Protein AF-0000000077160342 (afdb_homodimer)

Foldseek 3Di:
DDDDDDDDDDDDDDPDPPPPPPPPPPPPDQAFFPVCVVVVHDFNCSPDPPTPVCVVVVHHGHHPVRVVVVVVVVVVLVVVVVVVVVVVVVVVPPPPDDDPPDPDPDDDDDDDDDDDDDDPVPPPDDDPDDPPDDPPCPDDPDPDDPDDPPPPPDPPPPPPPPPPPPQCPLPPPPDPDDDPPFPPAFWQQFFPDLPPPPPCPVPDDPPFACWDDFPRDIDHSVRLVVLLVQCLSFQCVLPVLDGNPDDLVRLCSQPVLLSVLSSLLSLLPVPVDVPSNVSCQVRSVVCLVCVVVDSHGLSSNLNSLLSCLQQPGFADVVGDDCNLVSLVVNLCSLPLQPLLQLQVSQVNHPDGIDGTDLSSNLSSLASVLSSQLSSLVSCLLFLHQGDASCRSPVDPVRVVSSLVSYDLQSNLLSQLSNLLNVLLVVLVVLPLLDQDLVSLVVNVVSLVVSLVVLVVSVVSHPDLSSVLSSLLSNLLSLLLNLSDDPCCPPPLSLLVNLVSLLVNLVSLVVVCVNHPFSLSGTPSNLSSLLLSLLSLLLSLQADDDPSDDNVSSVVSNVSSLVSSVSNDSDCSDPSNVLSVLSVVLSVDQCAQADPVSHGHSRFLQNSSRSCRSSVRSVLSSCLVPNDDDPPPDPPDDDDPDDDDDPSPRCRDPVNSVVVCVVVVPDD/DDDDDDDDDDDDDPPDPPCPDDDPPPPPPQAAFPVCVVVVHDFNCSPDPPTPVCVVVVHHGHHPVRVVVVVVVVVVVVVCVVVVVVVVVVVVPPPPDDDDDDDDDDDPDPDDDDDDDDDDDPDPDDPPDDPPDDPPCPDDPDPDDPPDPPPDPDPDPPPPPPPPPPQCPLPPPPDPDDDPPFPPAWWQQFFPDLPDDPPCPVPDDPPFACWDDFPRDIDHSVRLVVLLVQCLSFQCVLPVLDGNRDDLVRLCSQPVLLSVLSSLLSLLPVPVDVPSNVSCQVRSVVCLVCVVVDSHGLSSNLNSLLSCLQQPGFADVVGDDCNLVSLVVNLCSLPLQPLLQLQVSQVNHPDGIDGTDLSSSLSSLASVLSSQLSSLVSCLLFLHQGDASCRSPVDPVRVVSSLVSYDLQSNLLSQLSRLLNVLLVVLVVLPLLDQDLVSLVVNVVSLVVSLVVLVVSVVSHPDLSSVLSSLLSNLLSLLLNLSDDPCCPPPLSLLVNLVSLLVNLVSLVVVCVVHPFSLSGTPSNLSSLLLSLLSLLLSLQADDDPSDDNVSSVVSNVSSLVSSVRNDSDCSDPSNVLSVLSVVLSPDQCAQADPVSHGHSRFLQNSSRSCRSSVSSVLSSCLVPNDDDPPPDPPDPDDDDDDDDPSPRCRDPVNSVVVCVVVVPDD

Organism: Emericella nidulans (strain FGSC A4 / ATCC 38163 / CBS 112.46 / NRRL 194 / M139) (NCBI:txid227321)

Radius of gyration: 38.71 Å; Cα contacts (8 Å, |Δi|>4): 1583; chains: 2; bounding box: 105×148×141 Å

InterPro domains:
  IPR001138 Zn(2)Cys(6) fungal-type DNA-binding domain [PF00172] (31-68)
  IPR001138 Zn(2)Cys(6) fungal-type DNA-binding domain [PS00463] (32-61)
  IPR001138 Zn(2)Cys(6) fungal-type DNA-binding domain [PS50048] (32-63)
  IPR001138 Zn(2)Cys(6) fungal-type DNA-binding domain [SM00066] (27-72)
  IPR001138 Zn(2)Cys(6) fungal-type DNA-binding domain [cd00067] (28-62)
  IPR036864 Zn(2)-C6 fungal-type DNA-binding domain superfamily [G3DSA:4.10.240.10] (28-95)
  IPR036864 Zn(2)-C6 fungal-type DNA-binding domain superfamily [SSF57701] (25-66)

Nearest PDB structures (foldseek):
  8qai-assembly2_B  TM=3.081E-01  e=7.710E-01  synthetic construct
  5q1e-assembly1_A  TM=3.014E-01  e=6.116E+00  Homo sapiens
  5q1e-assembly1_A  TM=2.965E-01  e=5.770E+00  Homo sapiens

Solvent-accessible surface area (backbone atoms only — not comparable to full-atom values): 78341 Å² total; per-residue (Å²): 131,81,87,88,72,94,73,85,79,88,79,82,84,77,80,78,80,77,78,76,71,76,76,76,74,74,75,74,76,78,57,45,20,41,59,30,55,76,63,71,42,92,44,51,31,69,82,40,87,53,14,69,58,29,57,72,69,71,43,85,50,45,42,54,68,55,50,50,50,45,41,50,46,49,45,47,47,46,42,49,52,42,42,56,46,37,58,60,45,40,74,62,31,66,72,60,78,73,79,80,70,85,78,73,80,75,75,86,76,82,77,84,84,84,88,90,84,81,82,80,74,76,80,80,76,82,84,73,74,80,80,68,71,76,74,63,78,72,77,69,49,62,56,80,79,79,77,78,77,75,73,74,71,70,86,74,71,77,75,72,71,75,81,74,63,84,85,51,73,84,49,76,74,75,63,84,69,74,77,74,72,67,73,68,61,39,90,87,22,46,48,79,64,82,54,82,60,76,71,67,52,82,82,53,59,88,82,58,53,67,62,51,72,55,91,88,47,72,43,49,26,66,56,49,53,50,32,51,49,48,26,60,71,60,42,34,82,82,44,70,85,56,65,79,69,59,48,70,58,56,36,36,71,56,22,58,57,33,37,50,41,50,48,48,58,27,25,68,75,34,78,92,51,62,64,55,26,73,68,41,36,67,58,48,52,52,39,58,52,44,42,74,75,43,70,44,11,57,51,46,48,48,52,24,47,51,47,45,67,37,50,64,67,66,51,55,92,90,50,63,84,55,62,55,32,48,38,26,31,45,55,28,51,46,46,58,55,20,42,60,31,60,85,61,23,61,76,48,47,94,55,89,59,79,79,77,48,72,69,35,42,25,54,42,21,40,49,39,45,53,50,50,39,50,39,39,49,48,23,37,74,68,27,39,83,48,80,50,68,61,67,71,32,40,28,56,58,40,48,49,46,37,60,69,38,29,55,67,64,58,48,50,38,36,49,26,51,47,52,42,50,52,46,43,48,50,49,35,46,68,40,58,83,73,62,46,80,79,48,42,58,56,51,50,53,53,49,50,54,50,46,50,58,44,59,60,46,58,82,70,41,84,44,71,65,34,45,48,44,36,39,41,31,43,36,36,52,55,56,50,45,36,68,32,79,80,62,42,72,46,88,56,37,60,36,54,48,50,51,38,27,49,49,39,40,50,51,50,53,54,46,46,73,72,39,96,49,48,53,61,54,44,52,66,53,49,48,41,25,47,48,25,27,40,52,34,50,41,55,69,61,37,76,91,60,91,72,49,61,60,70,58,41,52,52,48,31,53,48,23,48,53,55,40,57,53,40,55,84,49,82,68,27,69,67,46,51,51,48,51,42,52,56,52,46,70,73,42,91,59,54,50,37,46,96,87,61,46,73,40,62,48,54,82,44,64,81,24,54,62,29,18,58,47,55,33,50,47,48,50,42,40,63,72,74,43,82,70,74,82,70,79,73,70,82,71,84,71,88,82,72,78,87,88,74,79,77,77,50,79,82,33,74,64,40,54,53,50,49,35,56,69,62,66,54,81,132,135,81,84,92,76,95,79,82,81,85,88,74,85,73,77,80,81,76,80,76,72,78,73,77,70,75,74,74,78,77,57,45,20,42,59,31,54,75,64,72,44,91,46,49,32,66,82,40,86,53,14,68,56,28,58,72,69,71,44,83,50,46,42,56,67,55,52,50,51,45,42,49,46,50,46,47,47,45,42,48,51,40,42,55,46,37,58,60,40,40,76,64,24,63,73,65,82,75,84,80,76,86,84,77,78,79,81,82,76,82,70,82,89,77,86,83,87,83,92,82,83,78,80,82,76,80,87,73,76,80,80,68,74,75,73,62,77,72,78,68,55,64,58,77,76,79,75,78,74,77,72,73,69,71,85,72,75,76,77,73,73,74,81,75,64,84,86,53,72,83,51,75,74,77,61,84,69,71,77,73,70,66,73,69,62,40,88,87,23,46,49,80,64,78,58,82,64,74,71,68,55,80,82,51,62,87,83,59,51,68,61,53,71,55,92,87,48,72,42,49,26,67,56,50,52,51,36,50,49,48,27,60,72,58,43,34,82,83,46,69,85,55,64,78,69,58,47,72,58,56,36,37,70,55,21,56,58,33,37,49,41,50,46,48,57,28,25,66,75,33,77,90,51,61,64,54,28,75,68,41,37,65,56,47,53,53,40,58,52,45,43,75,76,44,68,46,11,57,50,46,49,51,52,26,48,51,47,45,66,36,50,64,67,66,53,56,93,89,50,62,85,56,62,56,32,49,38,27,31,47,55,30,52,46,47,59,57,20,43,60,31,62,88,61,23,59,77,48,46,94,55,90,60,78,80,78,48,71,69,33,43,27,53,39,20,41,50,39,44,54,48,50,41,52,38,39,48,50,23,36,75,68,26,40,83,48,80,49,69,60,66,71,32,40,28,57,63,40,47,49,46,37,60,70,38,30,56,68,65,58,48,50,36,36,49,28,50,46,51,44,49,51,46,42,47,50,49,34,45,70,40,58,84,73,62,47,80,79,48,41,59,58,52,51,54,53,49,50,54,52,46,50,57,44,59,60,46,59,80,67,42,84,45,70,66,33,43,48,44,36,40,41,32,43,37,37,53,55,57,49,46,35,68,32,80,81,61,43,74,45,87,57,36,61,37,52,49,49,50,39,28,48,49,41,41,50,52,52,54,53,46,46,74,72,39,98,50,50,53,60,54,44,53,65,54,49,49,42,25,46,48,26,28,38,51,34,50,39,56,69,62,36,74,90,60,88,73,49,60,60,69,58,40,53,52,48,31,53,49,22,47,54,54,39,57,53,40,57,83,51,82,68,28,68,65,47,52,51,47,52,44,51,56,53,47,71,72,41,90,59,55,49,36,45,96,87,63,46,74,39,62,47,53,83,44,62,82,24,54,65,29,19,58,46,56,32,51,50,48,51,43,42,58,72,75,42,81,70,73,79,71,80,75,69,81,73,77,77,83,88,69,77,86,84,74,76,77,74,50,80,83,36,73,66,41,54,52,51,49,35,55,67,57,65,52,81,133

pLDDT: mean 72.56, std 28.6, range [15.61, 98.81]

Sequence (1334 aa):
MLSLYEMLDSGGGIPDADDSRPTSVSKRSKKACTQCRQQKARCDAYQKQPCSRCEKLGIECVKYERLEKETDELRKQLNAHTASLHQIRESATTMMPRPNPADNVKRNKATGVCIDANDAEISCSNGAESLQLLFQDIASDGLPHLTAATSESPSSNGSKLPEMVPGSIYKNTASGQTRLQPLQPPVGMGPVVSKKKNLAMAGVDPDRTLPRTLGGVTLSGDEIDEIFNIFYRQYVVFMPCLDTESSPNLTYEQSDFLFWTIIGTASRTCAKNPTIFPALAKHIISMAFLSPLSESGAWNIVQGLLLVLNWPFPKADGGVDIIFPLTGLLLHVAMMYGMHNPVSSHEFFKTKQPMPQVADISRRSELWAYTVITYQRACLMKGQPPRTLPDMAHDVNQRKTLYQNMSPHVRTRMKAQEIVTQCGAAVNEYGVLTLSAADEGGLDLLLKAYEQRVNDLHIDATTWMARFDILVACLSIQGMHFLKNHTLYADNRLRKLEAAACAVIDAVADMARELQSLAVCPSQGWFGLLLAGSILLRIIKGHDTDIVDFAKARNYFMKSLNLAKLMIVDNADMPTKVVTVLSHLYNSTKAFRKADGSVMINLRIRSRLALCPIIDAMWWFKDEFEPPLPTTEENTEKPPTGPEGSANHLYDDGFWTDLEWALNIPEMLSLYEMLDSGGGIPDADDSRPTSVSKRSKKACTQCRQQKARCDAYQKQPCSRCEKLGIECVKYERLEKETDELRKQLNAHTASLHQIRESATTMMPRPNPADNVKRNKATGVCIDANDAEISCSNGAESLQLLFQDIASDGLPHLTAATSESPSSNGSKLPEMVPGSIYKNTASGQTRLQPLQPPVGMGPVVSKKKNLAMAGVDPDRTLPRTLGGVTLSGDEIDEIFNIFYRQYVVFMPCLDTESSPNLTYEQSDFLFWTIIGTASRTCAKNPTIFPALAKHIISMAFLSPLSESGAWNIVQGLLLVLNWPFPKADGGVDIIFPLTGLLLHVAMMYGMHNPVSSHEFFKTKQPMPQVADISRRSELWAYTVITYQRACLMKGQPPRTLPDMAHDVNQRKTLYQNMSPHVRTRMKAQEIVTQCGAAVNEYGVLTLSAADEGGLDLLLKAYEQRVNDLHIDATTWMARFDILVACLSIQGMHFLKNHTLYADNRLRKLEAAACAVIDAVADMARELQSLAVCPSQGWFGLLLAGSILLRIIKGHDTDIVDFAKARNYFMKSLNLAKLMIVDNADMPTKVVTVLSHLYNSTKAFRKADGSVMINLRIRSRLALCPIIDAMWWFKDEFEPPLPTTEENTEKPPTGPEGSANHLYDDGFWTDLEWALNIPE

Secondary structure (DSSP, 8-state):
------------------------------PPPHHHHHTT----TTTSSS-HHHHHHT-----HHHHHHHHHHHHHHHHHHHHHHHHHHHHHHTTS--------------------------------TTGGGG-------------------------------GGGTT-----S-------PPPTT-S-S---S-----SSS-TTSPPPEEETTEEE-HHHHHHHHHHIIIIIGGG-TTS-SS--HHHHHHH-HHHHHHHHHHHGGG-TT-TTHHHHHHHHHHHHHHHGGGSSS-HHHHHHHHHHHHHSPPPPPTTPPP-HHHHHHHHHHHHHHTTTT-STTGGGG-SS--PPPPHHHHHHHHHHHHHHHHHHHHHHHHTT-PPPPHHHH---HHHHHHHHHTS-HHHHHHHHHHHHHHHHHHHHHHH-GGG--HHHHHHHHHHHHHHHHHHHGGGGG--SHHHHHHHHHHHHHHHHGGGG-SSSTTGGGHHHHHHHHHHHHHHHHHHHHHHSS-GGGS-HHHHHHHHHHHHHHHHHHTS---SSS-HHHHHHHHHHHHHHHHHH---TTSHHHHHHHHHHHHHH-SSTTB-TTS-B--S-S--SSGGGHHHHHHHHHHHHHHSPPP--------------------TTSHHHHHHHHHHTT---/------------------------------PPPHHHHHTT----TTTSSSPHHHHHHT-----HHHHHHHHHHHHHHHHHHHHHHHHHHHHHHTT-------------------------------------TT-------------------------------GGGTT-----S-------PPPTT-S-SS--------SSS-TTSPPPEEETTEEE-HHHHHHHHHHIIIIIGGG-TTS-SS--HHHHHHH-HHHHHHHHHHHGGG-TT-TTHHHHHHHHHHHHHHHGGGSSS-HHHHHHHHHHHHHSPPPPPTTPPP-HHHHHHHHHHHHHHTTTT-STTGGGG-SS--PPPPHHHHHHHHHHHHHHHHHHHHHHHHTT-PPPPHHHH---HHHHHHHHHTS-HHHHHHHHHHHHHHHHHHHHHHH-GGG--HHHHHHHHHHHHHHHHHHHGGGGG--SHHHHHHHHHHHHHHHHGGGG-SSSTTGGGHHHHHHHHHHHHHHHHHHHHHHSS-GGGS-HHHHHHHHHHHHHHHHHHTS---SSS-HHHHHHHHHHHHHHHHHH---TTSHHHHHHHHHHHHHH-SSTTB-TTS-B--S-S--SSGGGHHHHHHHHHHHHHHSPPP----------S-S-S-----TTSHHHHHHHHHHTT---

Structure (mmCIF, N/CA/C/O backbone):
data_AF-0000000077160342-model_v1
#
loop_
_entity.id
_entity.type
_entity.pdbx_description
1 polymer 'Zn(II)2Cys6 transcription factor (Eurofung)'
#
loop_
_atom_site.group_PDB
_atom_site.id
_atom_site.type_symbol
_atom_site.label_atom_id
_atom_site.label_alt_id
_atom_site.label_comp_id
_atom_site.label_asym_id
_atom_site.label_entity_id
_atom_site.label_seq_id
_atom_site.pdbx_PDB_ins_code
_atom_site.Cartn_x
_atom_site.Cartn_y
_atom_site.Cartn_z
_atom_site.occupancy
_atom_site.B_iso_or_equiv
_atom_site.auth_seq_id
_atom_site.auth_comp_id
_atom_site.auth_asym_id
_atom_site.auth_atom_id
_atom_site.pdbx_PDB_model_num
ATOM 1 N N . MET A 1 1 ? 30.016 -99.375 36.844 1 18.42 1 MET A N 1
ATOM 2 C CA . MET A 1 1 ? 30.047 -99.812 38.25 1 18.42 1 MET A CA 1
ATOM 3 C C . MET A 1 1 ? 31 -98.938 39.062 1 18.42 1 MET A C 1
ATOM 5 O O . MET A 1 1 ? 30.812 -98.75 40.25 1 18.42 1 MET A O 1
ATOM 9 N N . LEU A 1 2 ? 32.25 -98.938 38.5 1 15.61 2 LEU A N 1
ATOM 10 C CA . LEU A 1 2 ? 33.281 -99 39.531 1 15.61 2 LEU A CA 1
ATOM 11 C C . LEU A 1 2 ? 33.188 -97.75 40.438 1 15.61 2 LEU A C 1
ATOM 13 O O . LEU A 1 2 ? 32.562 -96.75 40.062 1 15.61 2 LEU A O 1
ATOM 17 N N . SER A 1 3 ? 34.281 -97.375 40.969 1 16.17 3 SER A N 1
ATOM 18 C CA . SER A 1 3 ? 34.875 -97.375 42.281 1 16.17 3 SER A CA 1
ATOM 19 C C . SER A 1 3 ? 34.719 -96 42.938 1 16.17 3 SER A C 1
ATOM 21 O O . SER A 1 3 ? 34.438 -95 42.281 1 16.17 3 SER A O 1
ATOM 23 N N . LEU A 1 4 ? 35.656 -95.688 43.844 1 16.45 4 LEU A N 1
ATOM 24 C CA . LEU A 1 4 ? 35.969 -95.438 45.25 1 16.45 4 LEU A CA 1
ATOM 25 C C . LEU A 1 4 ? 35.906 -94 45.625 1 16.45 4 LEU A C 1
ATOM 27 O O . LEU A 1 4 ? 35.938 -93.125 44.75 1 16.45 4 LEU A O 1
ATOM 31 N N . TYR A 1 5 ? 36.719 -93.5 46.656 1 16.36 5 TYR A N 1
ATOM 32 C CA . TYR A 1 5 ? 36.812 -93.125 48.031 1 16.36 5 TYR A CA 1
ATOM 33 C C . TYR A 1 5 ? 37.219 -91.625 48.156 1 16.36 5 TYR A C 1
ATOM 35 O O . TYR A 1 5 ? 36.906 -91 49.156 1 16.36 5 TYR A O 1
ATOM 43 N N . GLU A 1 6 ? 38.188 -91.125 47.281 1 17.3 6 GLU A N 1
ATOM 44 C CA . GLU A 1 6 ? 39.281 -90.5 48.031 1 17.3 6 GLU A CA 1
ATOM 45 C C . GLU A 1 6 ? 38.781 -89.25 48.719 1 17.3 6 GLU A C 1
ATOM 47 O O . GLU A 1 6 ? 38.219 -88.375 48.062 1 17.3 6 GLU A O 1
ATOM 52 N N . MET A 1 7 ? 38.719 -89.125 50.062 1 17.88 7 MET A N 1
ATOM 53 C CA . MET A 1 7 ? 38.219 -88.5 51.281 1 17.88 7 MET A CA 1
ATOM 54 C C . MET A 1 7 ? 38.656 -87.062 51.406 1 17.88 7 MET A C 1
ATOM 56 O O . MET A 1 7 ? 37.906 -86.188 51.844 1 17.88 7 MET A O 1
ATOM 60 N N . LEU A 1 8 ? 40 -86.875 51.531 1 17.09 8 LEU A N 1
ATOM 61 C CA . LEU A 1 8 ? 40.594 -86.375 52.75 1 17.09 8 LEU A CA 1
ATOM 62 C C . LEU A 1 8 ? 40.312 -84.875 52.906 1 17.09 8 LEU A C 1
ATOM 64 O O . LEU A 1 8 ? 39.906 -84.188 51.969 1 17.09 8 LEU A O 1
ATOM 68 N N . ASP A 1 9 ? 41.312 -84.062 53.469 1 17.12 9 ASP A N 1
ATOM 69 C CA . ASP A 1 9 ? 41.594 -83.375 54.75 1 17.12 9 ASP A CA 1
ATOM 70 C C . ASP A 1 9 ? 41.406 -81.875 54.594 1 17.12 9 ASP A C 1
ATOM 72 O O . ASP A 1 9 ? 41 -81.188 55.531 1 17.12 9 ASP A O 1
ATOM 76 N N . SER A 1 10 ? 41.969 -81.25 53.5 1 17.83 10 SER A N 1
ATOM 77 C CA . SER A 1 10 ? 42.906 -80.188 53.875 1 17.83 10 SER A CA 1
ATOM 78 C C . SER A 1 10 ? 42.188 -79 54.5 1 17.83 10 SER A C 1
ATOM 80 O O . SER A 1 10 ? 41.031 -78.75 54.125 1 17.83 10 SER A O 1
ATOM 82 N N . GLY A 1 11 ? 42.781 -78.25 55.406 1 18.2 11 GLY A N 1
ATOM 83 C CA . GLY A 1 11 ? 42.75 -77.438 56.594 1 18.2 11 GLY A CA 1
ATOM 84 C C . GLY A 1 11 ? 42.031 -76.062 56.406 1 18.2 11 GLY A C 1
ATOM 85 O O . GLY A 1 11 ? 41.125 -75.75 57.188 1 18.2 11 GLY A O 1
ATOM 86 N N . GLY A 1 12 ? 42.688 -75.062 55.75 1 19.31 12 GLY A N 1
ATOM 87 C CA . GLY A 1 12 ? 43.188 -73.938 56.438 1 19.31 12 GLY A CA 1
ATOM 88 C C . GLY A 1 12 ? 42.125 -72.875 56.719 1 19.31 12 GLY A C 1
ATOM 89 O O . GLY A 1 12 ? 41 -73 56.188 1 19.31 12 GLY A O 1
ATOM 90 N N . GLY A 1 13 ? 42.562 -71.562 56.812 1 20.42 13 GLY A N 1
ATOM 91 C CA . GLY A 1 13 ? 42.375 -70.438 57.75 1 20.42 13 GLY A CA 1
ATOM 92 C C . GLY A 1 13 ? 41.094 -69.688 57.531 1 20.42 13 GLY A C 1
ATOM 93 O O . GLY A 1 13 ? 40.469 -69.75 56.469 1 20.42 13 GLY A O 1
ATOM 94 N N . ILE A 1 14 ? 40.531 -69.062 58.625 1 23.02 14 ILE A N 1
ATOM 95 C CA . ILE A 1 14 ? 39.344 -68.5 59.219 1 23.02 14 ILE A CA 1
ATOM 96 C C . ILE A 1 14 ? 38.969 -67.188 58.562 1 23.02 14 ILE A C 1
ATOM 98 O O . ILE A 1 14 ? 37.906 -66.625 58.875 1 23.02 14 ILE A O 1
ATOM 102 N N . PRO A 1 15 ? 39.375 -66.812 57.281 1 23.7 15 PRO A N 1
ATOM 103 C CA . PRO A 1 15 ? 39.5 -65.312 57.344 1 23.7 15 PRO A CA 1
ATOM 104 C C . PRO A 1 15 ? 38.25 -64.625 57.812 1 23.7 15 PRO A C 1
ATOM 106 O O . PRO A 1 15 ? 37.125 -65.188 57.656 1 23.7 15 PRO A O 1
ATOM 109 N N . ASP A 1 16 ? 38.344 -63.562 58.625 1 23.16 16 ASP A N 1
ATOM 110 C CA . ASP A 1 16 ? 37.531 -62.688 59.469 1 23.16 16 ASP A CA 1
ATOM 111 C C . ASP A 1 16 ? 36.406 -62.062 58.688 1 23.16 16 ASP A C 1
ATOM 113 O O . ASP A 1 16 ? 36.531 -61.812 57.5 1 23.16 16 ASP A O 1
ATOM 117 N N . ALA A 1 17 ? 35.156 -62.125 59.25 1 23.88 17 ALA A N 1
ATOM 118 C CA . ALA A 1 17 ? 33.812 -61.719 58.875 1 23.88 17 ALA A CA 1
ATOM 119 C C . ALA A 1 17 ? 33.719 -60.219 58.625 1 23.88 17 ALA A C 1
ATOM 121 O O . ALA A 1 17 ? 33.875 -59.406 59.562 1 23.88 17 ALA A O 1
ATOM 122 N N . ASP A 1 18 ? 34.469 -59.719 57.594 1 24.53 18 ASP A N 1
ATOM 123 C CA . ASP A 1 18 ? 34.438 -58.281 57.438 1 24.53 18 ASP A CA 1
ATOM 124 C C . ASP A 1 18 ? 33.031 -57.719 57.656 1 24.53 18 ASP A C 1
ATOM 126 O O . ASP A 1 18 ? 32.062 -58.281 57.125 1 24.53 18 ASP A O 1
ATOM 130 N N . ASP A 1 19 ? 32.812 -56.938 58.781 1 25.64 19 ASP A N 1
ATOM 131 C CA . ASP A 1 19 ? 31.703 -56.219 59.406 1 25.64 19 ASP A CA 1
ATOM 132 C C . ASP A 1 19 ? 31.031 -55.281 58.375 1 25.64 19 ASP A C 1
ATOM 134 O O . ASP A 1 19 ? 31.641 -54.344 57.906 1 25.64 19 ASP A O 1
ATOM 138 N N . SER A 1 20 ? 30.297 -55.719 57.406 1 25.3 20 SER A N 1
ATOM 139 C CA . SER A 1 20 ? 29.531 -54.906 56.469 1 25.3 20 SER A CA 1
ATOM 140 C C . SER A 1 20 ? 28.562 -54 57.188 1 25.3 20 SER A C 1
ATOM 142 O O . SER A 1 20 ? 27.531 -54.438 57.688 1 25.3 20 SER A O 1
ATOM 144 N N . ARG A 1 21 ? 29.125 -52.969 58 1 31.7 21 ARG A N 1
ATOM 145 C CA . ARG A 1 21 ? 28.25 -51.969 58.656 1 31.7 21 ARG A CA 1
ATOM 146 C C . ARG A 1 21 ? 27.203 -51.438 57.656 1 31.7 21 ARG A C 1
ATOM 148 O O . ARG A 1 21 ? 27.531 -51.156 56.5 1 31.7 21 ARG A O 1
ATOM 155 N N . PRO A 1 22 ? 25.906 -51.781 58 1 29.31 22 PRO A N 1
ATOM 156 C CA . PRO A 1 22 ? 24.766 -51.375 57.156 1 29.31 22 PRO A CA 1
ATOM 157 C C . PRO A 1 22 ? 24.781 -49.906 56.812 1 29.31 22 PRO A C 1
ATOM 159 O O . PRO A 1 22 ? 25.234 -49.062 57.625 1 29.31 22 PRO A O 1
ATOM 162 N N . THR A 1 23 ? 25.234 -49.594 55.562 1 30.31 23 THR A N 1
ATOM 163 C CA . THR A 1 23 ? 25.188 -48.219 55.062 1 30.31 23 THR A CA 1
ATOM 164 C C . THR A 1 23 ? 23.891 -47.531 55.469 1 30.31 23 THR A C 1
ATOM 166 O O . THR A 1 23 ? 22.812 -48.094 55.312 1 30.31 23 THR A O 1
ATOM 169 N N . SER A 1 24 ? 24.031 -46.688 56.625 1 31.67 24 SER A N 1
ATOM 170 C CA . SER A 1 24 ? 22.984 -45.812 57.156 1 31.67 24 SER A CA 1
ATOM 171 C C . SER A 1 24 ? 22.172 -45.156 56.031 1 31.67 24 SER A C 1
ATOM 173 O O . SER A 1 24 ? 22.75 -44.562 55.125 1 31.67 24 SER A O 1
ATOM 175 N N . VAL A 1 25 ? 21.078 -45.875 55.656 1 34.12 25 VAL A N 1
ATOM 176 C CA . VAL A 1 25 ? 20.047 -45.281 54.781 1 34.12 25 VAL A CA 1
ATOM 177 C C . VAL A 1 25 ? 19.812 -43.844 55.156 1 34.12 25 VAL A C 1
ATOM 179 O O . VAL A 1 25 ? 19.609 -43.5 56.312 1 34.12 25 VAL A O 1
ATOM 182 N N . SER A 1 26 ? 20.484 -42.938 54.469 1 33.47 26 SER A N 1
ATOM 183 C CA . SER A 1 26 ? 20.266 -41.5 54.562 1 33.47 26 SER A CA 1
ATOM 184 C C . SER A 1 26 ? 18.812 -41.156 54.812 1 33.47 26 SER A C 1
ATOM 186 O O . SER A 1 26 ? 17.938 -41.562 54.062 1 33.47 26 SER A O 1
ATOM 188 N N . LYS A 1 27 ? 18.438 -41.031 56.062 1 36.5 27 LYS A N 1
ATOM 189 C CA . LYS A 1 27 ? 17.156 -40.469 56.5 1 36.5 27 LYS A CA 1
ATOM 190 C C . LYS A 1 27 ? 16.734 -39.312 55.625 1 36.5 27 LYS A C 1
ATOM 192 O O . LYS A 1 27 ? 17.266 -38.219 55.75 1 36.5 27 LYS A O 1
ATOM 197 N N . ARG A 1 28 ? 16.344 -39.562 54.375 1 38.97 28 ARG A N 1
ATOM 198 C CA . ARG A 1 28 ? 15.664 -38.562 53.594 1 38.97 28 ARG A CA 1
ATOM 199 C C . ARG A 1 28 ? 14.602 -37.844 54.438 1 38.97 28 ARG A C 1
ATOM 201 O O . ARG A 1 28 ? 13.703 -38.469 54.969 1 38.97 28 ARG A O 1
ATOM 208 N N . SER A 1 29 ? 14.922 -36.719 55.062 1 45.44 29 SER A N 1
ATOM 209 C CA . SER A 1 29 ? 14.133 -35.844 55.938 1 45.44 29 SER A CA 1
ATOM 210 C C . SER A 1 29 ? 12.719 -35.656 55.406 1 45.44 29 SER A C 1
ATOM 212 O O . SER A 1 29 ? 12.523 -35.406 54.219 1 45.44 29 SER A O 1
ATOM 214 N N . LYS A 1 30 ? 11.633 -36.281 55.906 1 55.72 30 LYS A N 1
ATOM 215 C CA . LYS A 1 30 ? 10.195 -36.125 55.75 1 55.72 30 LYS A CA 1
ATOM 216 C C . LYS A 1 30 ? 9.781 -34.656 55.781 1 55.72 30 LYS A C 1
ATOM 218 O O . LYS A 1 30 ? 9.781 -34.031 56.844 1 55.72 30 LYS A O 1
ATOM 223 N N . LYS A 1 31 ? 9.82 -33.938 54.719 1 61.44 31 LYS A N 1
ATOM 224 C CA . LYS A 1 31 ? 9.555 -32.5 54.625 1 61.44 31 LYS A CA 1
ATOM 225 C C . LYS A 1 31 ? 8.062 -32.219 54.75 1 61.44 31 LYS A C 1
ATOM 227 O O . LYS A 1 31 ? 7.238 -32.844 54.094 1 61.44 31 LYS A O 1
ATOM 232 N N . ALA A 1 32 ? 7.609 -31.484 55.625 1 69.94 32 ALA A N 1
ATOM 233 C CA . ALA A 1 32 ? 6.25 -31.078 55.969 1 69.94 32 ALA A CA 1
ATOM 234 C C . ALA A 1 32 ? 5.73 -30 55.031 1 69.94 32 ALA A C 1
ATOM 236 O O . ALA A 1 32 ? 6.516 -29.281 54.406 1 69.94 32 ALA A O 1
ATOM 237 N N . CYS A 1 33 ? 4.414 -29.844 54.844 1 72.56 33 CYS A N 1
ATOM 238 C CA . CYS A 1 33 ? 3.785 -28.797 54.062 1 72.56 33 CYS A CA 1
ATOM 239 C C . CYS A 1 33 ? 3.953 -27.422 54.719 1 72.56 33 CYS A C 1
ATOM 241 O O . CYS A 1 33 ? 4.238 -27.344 55.906 1 72.56 33 CYS A O 1
ATOM 243 N N . THR A 1 34 ? 3.934 -26.422 54 1 73.19 34 THR A N 1
ATOM 244 C CA . THR A 1 34 ? 4.215 -25.062 54.469 1 73.19 34 THR A CA 1
ATOM 245 C C . THR A 1 34 ? 3.285 -24.672 55.594 1 73.19 34 THR A C 1
ATOM 247 O O . THR A 1 34 ? 3.711 -24.031 56.562 1 73.19 34 THR A O 1
ATOM 250 N N . GLN A 1 35 ? 2.055 -25.094 55.5 1 72.75 35 GLN A N 1
ATOM 251 C CA . GLN A 1 35 ? 1.084 -24.703 56.5 1 72.75 35 GLN A CA 1
ATOM 252 C C . GLN A 1 35 ? 1.336 -25.453 57.812 1 72.75 35 GLN A C 1
ATOM 254 O O . GLN A 1 35 ? 1.265 -24.875 58.906 1 72.75 35 GLN A O 1
ATOM 259 N N . CYS A 1 36 ? 1.602 -26.625 57.656 1 74.38 36 CYS A N 1
ATOM 260 C CA . CYS A 1 36 ? 1.869 -27.438 58.844 1 74.38 36 CYS A CA 1
ATOM 261 C C . CYS A 1 36 ? 3.203 -27.047 59.469 1 74.38 36 CYS A C 1
ATOM 263 O O . CYS A 1 36 ? 3.342 -27.078 60.688 1 74.38 36 CYS A O 1
ATOM 265 N N . ARG A 1 37 ? 4.105 -26.688 58.688 1 73.31 37 ARG A N 1
ATOM 266 C CA . ARG A 1 37 ? 5.406 -26.234 59.156 1 73.31 37 ARG A CA 1
ATOM 267 C C . ARG A 1 37 ? 5.277 -24.922 59.938 1 73.31 37 ARG A C 1
ATOM 269 O O . ARG A 1 37 ? 5.887 -24.75 61 1 73.31 37 ARG A O 1
ATOM 276 N N . GLN A 1 38 ? 4.387 -24.016 59.469 1 67.56 38 GLN A N 1
ATOM 277 C CA . GLN A 1 38 ? 4.195 -22.719 60.094 1 67.56 38 GLN A CA 1
ATOM 278 C C . GLN A 1 38 ? 3.51 -22.875 61.469 1 67.56 38 GLN A C 1
ATOM 280 O O . GLN A 1 38 ? 3.797 -22.125 62.406 1 67.56 38 GLN A O 1
ATOM 285 N N . GLN A 1 39 ? 2.717 -23.875 61.5 1 68.62 39 GLN A N 1
ATOM 286 C CA . GLN A 1 39 ? 1.97 -24.078 62.75 1 68.62 39 GLN A CA 1
ATOM 287 C C . GLN A 1 39 ? 2.621 -25.141 63.625 1 68.62 39 GLN A C 1
ATOM 289 O O . GLN A 1 39 ? 2.064 -25.547 64.625 1 68.62 39 GLN A O 1
ATOM 294 N N . LYS A 1 40 ? 3.793 -25.594 63.312 1 64.06 40 LYS A N 1
ATOM 295 C CA . LYS A 1 40 ? 4.574 -26.609 64 1 64.06 40 LYS A CA 1
ATOM 296 C C . LYS A 1 40 ? 3.736 -27.844 64.312 1 64.06 40 LYS A C 1
ATOM 298 O O . LYS A 1 40 ? 3.824 -28.406 65.375 1 64.06 40 LYS A O 1
ATOM 303 N N . ALA A 1 41 ? 2.857 -28.109 63.406 1 73.56 41 ALA A N 1
ATOM 304 C CA . ALA A 1 41 ? 2.008 -29.281 63.594 1 73.56 41 ALA A CA 1
ATOM 305 C C . ALA A 1 41 ? 2.584 -30.5 62.875 1 73.56 41 ALA A C 1
ATOM 307 O O . ALA A 1 41 ? 3.387 -30.344 61.938 1 73.56 41 ALA A O 1
ATOM 308 N N . ARG A 1 42 ? 2.291 -31.594 63.344 1 74.94 42 ARG A N 1
ATOM 309 C CA . ARG A 1 42 ? 2.678 -32.844 62.688 1 74.94 42 ARG A CA 1
ATOM 310 C C . ARG A 1 42 ? 2.094 -32.938 61.281 1 74.94 42 ARG A C 1
ATOM 312 O O . ARG A 1 42 ? 0.911 -32.656 61.062 1 74.94 42 ARG A O 1
ATOM 319 N N . CYS A 1 43 ? 2.898 -32.875 60.125 1 70.44 43 CYS A N 1
ATOM 320 C CA . CYS A 1 43 ? 2.512 -32.875 58.719 1 70.44 43 CYS A CA 1
ATOM 321 C C . CYS A 1 43 ? 2.883 -34.188 58.031 1 70.44 43 CYS A C 1
ATOM 323 O O . CYS A 1 43 ? 3.98 -34.719 58.25 1 70.44 43 CYS A O 1
ATOM 325 N N . ASP A 1 44 ? 1.949 -34.844 57.562 1 76 44 ASP A N 1
ATOM 326 C CA . ASP A 1 44 ? 2.215 -36.062 56.812 1 76 44 ASP A CA 1
ATOM 327 C C . ASP A 1 44 ? 2.277 -35.781 55.312 1 76 44 ASP A C 1
ATOM 329 O O . ASP A 1 44 ? 2.004 -36.656 54.5 1 76 44 ASP A O 1
ATOM 333 N N . ALA A 1 45 ? 2.602 -34.531 54.875 1 71.56 45 ALA A N 1
ATOM 334 C CA . ALA A 1 45 ? 2.648 -34.094 53.469 1 71.56 45 ALA A CA 1
ATOM 335 C C . ALA A 1 45 ? 3.635 -34.938 52.656 1 71.56 45 ALA A C 1
ATOM 337 O O . ALA A 1 45 ? 3.527 -35 51.438 1 71.56 45 ALA A O 1
ATOM 338 N N . TYR A 1 46 ? 4.609 -35.656 53.25 1 72.12 46 TYR A N 1
ATOM 339 C CA . TYR A 1 46 ? 5.582 -36.5 52.562 1 72.12 46 TYR A CA 1
ATOM 340 C C . TYR A 1 46 ? 4.934 -37.781 52.062 1 72.12 46 TYR A C 1
ATOM 342 O O . TYR A 1 46 ? 5.438 -38.406 51.125 1 72.12 46 TYR A O 1
ATOM 350 N N . GLN A 1 47 ? 3.789 -38.219 52.594 1 73.19 47 GLN A N 1
ATOM 351 C CA . GLN A 1 47 ? 3.115 -39.469 52.219 1 73.19 47 GLN A CA 1
ATOM 352 C C . GLN A 1 47 ? 1.89 -39.156 51.344 1 73.19 47 GLN A C 1
ATOM 354 O O . GLN A 1 47 ? 1.582 -39.906 50.406 1 73.19 47 GLN A O 1
ATOM 359 N N . LYS A 1 48 ? 1.051 -38.062 51.656 1 72.19 48 LYS A N 1
ATOM 360 C CA . LYS A 1 48 ? -0.209 -37.719 51 1 72.19 48 LYS A CA 1
ATOM 361 C C . LYS A 1 48 ? -0.348 -36.219 50.875 1 72.19 48 LYS A C 1
ATOM 363 O O . LYS A 1 48 ? -0.127 -35.469 51.844 1 72.19 48 LYS A O 1
ATOM 368 N N . GLN A 1 49 ? -0.407 -35.719 49.594 1 70.88 49 GLN A N 1
ATOM 369 C CA . GLN A 1 49 ? -0.772 -34.312 49.312 1 70.88 49 GLN A CA 1
ATOM 370 C C . GLN A 1 49 ? -2.199 -34.219 48.781 1 70.88 49 GLN A C 1
ATOM 372 O O . GLN A 1 49 ? -2.537 -34.875 47.781 1 70.88 49 GLN A O 1
ATOM 377 N N . PRO A 1 50 ? -2.988 -33.344 49.688 1 75.88 50 PRO A N 1
ATOM 378 C CA . PRO A 1 50 ? -2.783 -32.469 50.844 1 75.88 50 PRO A CA 1
ATOM 379 C C . PRO A 1 50 ? -2.568 -33.25 52.125 1 75.88 50 PRO A C 1
ATOM 381 O O . PRO A 1 50 ? -3.047 -34.406 52.25 1 75.88 50 PRO A O 1
ATOM 384 N N . CYS A 1 51 ? -1.791 -32.688 52.969 1 78.62 51 CYS A N 1
ATOM 385 C CA . CYS A 1 51 ? -1.562 -33.375 54.219 1 78.62 51 CYS A CA 1
ATOM 386 C C . CYS A 1 51 ? -2.861 -33.531 55 1 78.62 51 CYS A C 1
ATOM 388 O O . CYS A 1 51 ? -3.82 -32.781 54.781 1 78.62 51 CYS A O 1
ATOM 390 N N . SER A 1 52 ? -2.992 -34.625 55.844 1 79.31 52 SER A N 1
ATOM 391 C CA . SER A 1 52 ? -4.223 -34.969 56.562 1 79.31 52 SER A CA 1
ATOM 392 C C . SER A 1 52 ? -4.734 -33.75 57.344 1 79.31 52 SER A C 1
ATOM 394 O O . SER A 1 52 ? -5.945 -33.562 57.5 1 79.31 52 SER A O 1
ATOM 396 N N . ARG A 1 53 ? -3.799 -32.969 57.75 1 77.56 53 ARG A N 1
ATOM 397 C CA . ARG A 1 53 ? -4.191 -31.812 58.562 1 77.56 53 ARG A CA 1
ATOM 398 C C . ARG A 1 53 ? -4.766 -30.719 57.656 1 77.56 53 ARG A C 1
ATOM 400 O O . ARG A 1 53 ? -5.809 -30.141 58 1 77.56 53 ARG A O 1
ATOM 407 N N . CYS A 1 54 ? -4.066 -30.391 56.656 1 75.75 54 CYS A N 1
ATOM 408 C CA . CYS A 1 54 ? -4.555 -29.359 55.719 1 75.75 54 CYS A CA 1
ATOM 409 C C . CYS A 1 54 ? -5.891 -29.766 55.125 1 75.75 54 CYS A C 1
ATOM 411 O O . CYS A 1 54 ? -6.773 -28.922 54.938 1 75.75 54 CYS A O 1
ATOM 413 N N . GLU A 1 55 ? -6.117 -31.016 54.906 1 80.25 55 GLU A N 1
ATOM 414 C CA . GLU A 1 55 ? -7.387 -31.547 54.438 1 80.25 55 GLU A CA 1
ATOM 415 C C . GLU A 1 55 ? -8.5 -31.328 55.469 1 80.25 55 GLU A C 1
ATOM 417 O O . GLU A 1 55 ? -9.609 -30.938 55.094 1 80.25 55 GLU A O 1
ATOM 422 N N . LYS A 1 56 ? -8.156 -31.562 56.688 1 78.62 56 LYS A N 1
ATOM 423 C CA . LYS A 1 56 ? -9.164 -31.422 57.719 1 78.62 56 LYS A CA 1
ATOM 424 C C . LYS A 1 56 ? -9.523 -29.953 57.938 1 78.62 56 LYS A C 1
ATOM 426 O O . LYS A 1 56 ? -10.68 -29.625 58.25 1 78.62 56 LYS A O 1
ATOM 431 N N . LEU A 1 57 ? -8.5 -29.156 57.812 1 75.5 57 LEU A N 1
ATOM 432 C CA . LEU A 1 57 ? -8.711 -27.75 58.125 1 75.5 57 LEU A CA 1
ATOM 433 C C . LEU A 1 57 ? -9.172 -26.984 56.875 1 75.5 57 LEU A C 1
ATOM 435 O O . LEU A 1 57 ? -9.539 -25.812 56.938 1 75.5 57 LEU A O 1
ATOM 439 N N . GLY A 1 58 ? -9.32 -27.656 55.688 1 74 58 GLY A N 1
ATOM 440 C CA . GLY A 1 58 ? -9.758 -27.078 54.438 1 74 58 GLY A CA 1
ATOM 441 C C . GLY A 1 58 ? -8.805 -26.047 53.906 1 74 58 GLY A C 1
ATOM 442 O O . GLY A 1 58 ? -9.219 -25.094 53.219 1 74 58 GLY A O 1
ATOM 443 N N . ILE A 1 59 ? -7.578 -26.078 54.375 1 70.75 59 ILE A N 1
ATOM 444 C CA . ILE A 1 59 ? -6.59 -25.109 53.906 1 70.75 59 ILE A CA 1
ATOM 445 C C . ILE A 1 59 ? -5.711 -25.734 52.844 1 70.75 59 ILE A C 1
ATOM 447 O O . ILE A 1 59 ? -5.57 -26.953 52.75 1 70.75 59 ILE A O 1
ATOM 451 N N . GLU A 1 60 ? -5.34 -25 51.906 1 70.06 60 GLU A N 1
ATOM 452 C CA . GLU A 1 60 ? -4.504 -25.469 50.781 1 70.06 60 GLU A CA 1
ATOM 453 C C . GLU A 1 60 ? -3.143 -25.938 51.281 1 70.06 60 GLU A C 1
ATOM 455 O O . GLU A 1 60 ? -2.43 -25.188 51.969 1 70.06 60 GLU A O 1
ATOM 460 N N . CYS A 1 61 ? -2.891 -27.109 51.094 1 68.88 61 CYS A N 1
ATOM 461 C CA . CYS A 1 61 ? -1.657 -27.781 51.5 1 68.88 61 CYS A CA 1
ATOM 462 C C . CYS A 1 61 ? -0.555 -27.547 50.469 1 68.88 61 CYS A C 1
ATOM 464 O O . CYS A 1 61 ? -0.614 -28.078 49.375 1 68.88 61 CYS A O 1
ATOM 466 N N . VAL A 1 62 ? 0.257 -26.578 50.594 1 66.75 62 VAL A N 1
ATOM 467 C CA . VAL A 1 62 ? 1.285 -26.25 49.625 1 66.75 62 VAL A CA 1
ATOM 468 C C . VAL A 1 62 ? 2.666 -26.531 50.188 1 66.75 62 VAL A C 1
ATOM 470 O O . VAL A 1 62 ? 2.947 -26.188 51.344 1 66.75 62 VAL A O 1
ATOM 473 N N . LYS A 1 63 ? 3.463 -27.375 49.625 1 63.53 63 LYS A N 1
ATOM 474 C CA . LYS A 1 63 ? 4.844 -27.609 50.031 1 63.53 63 LYS A CA 1
ATOM 475 C C . LYS A 1 63 ? 5.754 -26.469 49.594 1 63.53 63 LYS A C 1
ATOM 477 O O . LYS A 1 63 ? 5.59 -25.922 48.5 1 63.53 63 LYS A O 1
ATOM 482 N N . TYR A 1 64 ? 6.645 -26.047 50.438 1 55.69 64 TYR A N 1
ATOM 483 C CA . TYR A 1 64 ? 7.543 -24.906 50.219 1 55.69 64 TYR A CA 1
ATOM 484 C C . TYR A 1 64 ? 8.336 -25.094 48.938 1 55.69 64 TYR A C 1
ATOM 486 O O . TYR A 1 64 ? 8.57 -24.125 48.219 1 55.69 64 TYR A O 1
ATOM 494 N N . GLU A 1 65 ? 8.781 -26.297 48.656 1 59.75 65 GLU A N 1
ATOM 495 C CA . GLU A 1 65 ? 9.578 -26.562 47.438 1 59.75 65 GLU A CA 1
ATOM 496 C C . GLU A 1 65 ? 8.766 -26.312 46.188 1 59.75 65 GLU A C 1
ATOM 498 O O . GLU A 1 65 ? 9.289 -25.812 45.188 1 59.75 65 GLU A O 1
ATOM 503 N N . ARG A 1 66 ? 7.578 -26.516 46.312 1 56.94 66 ARG A N 1
ATOM 504 C CA . ARG A 1 66 ? 6.715 -26.281 45.156 1 56.94 66 ARG A CA 1
ATOM 505 C C . ARG A 1 66 ? 6.477 -24.781 44.969 1 56.94 66 ARG A C 1
ATOM 507 O O . ARG A 1 66 ? 6.453 -24.312 43.844 1 56.94 66 ARG A O 1
ATOM 514 N N . LEU A 1 67 ? 6.352 -24.094 45.969 1 57.97 67 LEU A N 1
ATOM 515 C CA . LEU A 1 67 ? 6.176 -22.656 45.875 1 57.97 67 LEU A CA 1
ATOM 516 C C . LEU A 1 67 ? 7.465 -21.969 45.406 1 57.97 67 LEU A C 1
ATOM 518 O O . LEU A 1 67 ? 7.438 -21.031 44.625 1 57.97 67 LEU A O 1
ATOM 522 N N . GLU A 1 68 ? 8.562 -22.391 45.906 1 60.12 68 GLU A N 1
ATOM 523 C CA . GLU A 1 68 ? 9.852 -21.891 45.469 1 60.12 68 GLU A CA 1
ATOM 524 C C . GLU A 1 68 ? 10.102 -22.234 44 1 60.12 68 GLU A C 1
ATOM 526 O O . GLU A 1 68 ? 10.57 -21.391 43.219 1 60.12 68 GLU A O 1
ATOM 531 N N . LYS A 1 69 ? 9.859 -23.422 43.656 1 62.72 69 LYS A N 1
ATOM 532 C CA . LYS A 1 69 ? 9.977 -23.828 42.25 1 62.72 69 LYS A CA 1
ATOM 533 C C . LYS A 1 69 ? 8.977 -23.078 41.375 1 62.72 69 LYS A C 1
ATOM 535 O O . LYS A 1 69 ? 9.312 -22.656 40.281 1 62.72 69 LYS A O 1
ATOM 540 N N . GLU A 1 70 ? 7.867 -22.812 41.938 1 63.59 70 GLU A N 1
ATOM 541 C CA . GLU A 1 70 ? 6.867 -22.031 41.219 1 63.59 70 GLU A CA 1
ATOM 542 C C . GLU A 1 70 ? 7.285 -20.562 41.094 1 63.59 70 GLU A C 1
ATOM 544 O O . GLU A 1 70 ? 7.133 -19.953 40.031 1 63.59 70 GLU A O 1
ATOM 549 N N . THR A 1 71 ? 7.77 -20.062 42.062 1 61.06 71 THR A N 1
ATOM 550 C CA . THR A 1 71 ? 8.281 -18.688 42.031 1 61.06 71 THR A CA 1
ATOM 551 C C . THR A 1 71 ? 9.484 -18.594 41.094 1 61.06 71 THR A C 1
ATOM 553 O O . THR A 1 71 ? 9.602 -17.625 40.344 1 61.06 71 THR A O 1
ATOM 556 N N . ASP A 1 72 ? 10.359 -19.562 41.188 1 63.38 72 ASP A N 1
ATOM 557 C CA . ASP A 1 72 ? 11.484 -19.594 40.25 1 63.38 72 ASP A CA 1
ATOM 558 C C . ASP A 1 72 ? 11 -19.797 38.812 1 63.38 72 ASP A C 1
ATOM 560 O O . ASP A 1 72 ? 11.516 -19.172 37.875 1 63.38 72 ASP A O 1
ATOM 564 N N . GLU A 1 73 ? 10.039 -20.578 38.688 1 64.5 73 GLU A N 1
ATOM 565 C CA . GLU A 1 73 ? 9.445 -20.766 37.375 1 64.5 73 GLU A CA 1
ATOM 566 C C . GLU A 1 73 ? 8.688 -19.531 36.906 1 64.5 73 GLU A C 1
ATOM 568 O O . GLU A 1 73 ? 8.773 -19.141 35.719 1 64.5 73 GLU A O 1
ATOM 573 N N . LEU A 1 74 ? 8.023 -18.875 37.719 1 64.56 74 LEU A N 1
ATOM 574 C CA . LEU A 1 74 ? 7.344 -17.625 37.406 1 64.56 74 LEU A CA 1
ATOM 575 C C . LEU A 1 74 ? 8.352 -16.5 37.125 1 64.56 74 LEU A C 1
ATOM 577 O O . LEU A 1 74 ? 8.172 -15.703 36.219 1 64.56 74 LEU A O 1
ATOM 581 N N . ARG A 1 75 ? 9.422 -16.547 37.781 1 63 75 ARG A N 1
ATOM 582 C CA . ARG A 1 75 ? 10.516 -15.625 37.5 1 63 75 ARG A CA 1
ATOM 583 C C . ARG A 1 75 ? 11.18 -15.961 36.188 1 63 75 ARG A C 1
ATOM 585 O O . ARG A 1 75 ? 11.492 -15.07 35.375 1 63 75 ARG A O 1
ATOM 592 N N . LYS A 1 76 ? 11.453 -17.188 36.031 1 63.91 76 LYS A N 1
ATOM 593 C CA . LYS A 1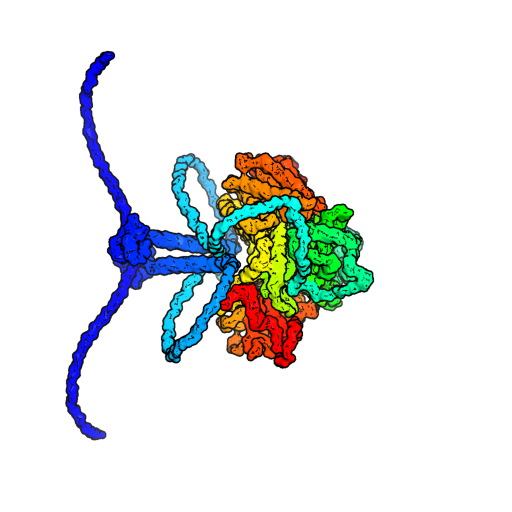 76 ? 12.008 -17.609 34.719 1 63.91 76 LYS A CA 1
ATOM 594 C C . LYS A 1 76 ? 11.039 -17.312 33.594 1 63.91 76 LYS A C 1
ATOM 596 O O . LYS A 1 76 ? 11.453 -16.828 32.531 1 63.91 76 LYS A O 1
ATOM 601 N N . GLN A 1 77 ? 9.805 -17.578 33.844 1 62.03 77 GLN A N 1
ATOM 602 C CA . GLN A 1 77 ? 8.797 -17.234 32.844 1 62.03 77 GLN A CA 1
ATOM 603 C C . GLN A 1 77 ? 8.695 -15.719 32.656 1 62.03 77 GLN A C 1
ATOM 605 O O . GLN A 1 77 ? 8.609 -15.234 31.547 1 62.03 77 GLN A O 1
ATOM 610 N N . LEU A 1 78 ? 8.719 -15.109 33.656 1 59.47 78 LEU A N 1
ATOM 611 C CA . LEU A 1 78 ? 8.742 -13.656 33.562 1 59.47 78 LEU A CA 1
ATOM 612 C C . LEU A 1 78 ? 10.047 -13.172 32.969 1 59.47 78 LEU A C 1
ATOM 614 O O . LEU A 1 78 ? 10.047 -12.266 32.125 1 59.47 78 LEU A O 1
ATOM 618 N N . ASN A 1 79 ? 11.148 -13.719 33.375 1 59.94 79 ASN A N 1
ATOM 619 C CA . ASN A 1 79 ? 12.422 -13.383 32.75 1 59.94 79 ASN A CA 1
ATOM 620 C C . ASN A 1 79 ? 12.461 -13.836 31.281 1 59.94 79 ASN A C 1
ATOM 622 O O . ASN A 1 79 ? 12.977 -13.117 30.422 1 59.94 79 ASN A O 1
ATOM 626 N N . ALA A 1 80 ? 12.016 -15.023 31.078 1 57.53 80 ALA A N 1
ATOM 627 C CA . ALA A 1 80 ? 11.898 -15.461 29.688 1 57.53 80 ALA A CA 1
ATOM 628 C C . ALA A 1 80 ? 10.93 -14.578 28.922 1 57.53 80 ALA A C 1
ATOM 630 O O . ALA A 1 80 ? 11.18 -14.234 27.75 1 57.53 80 ALA A O 1
ATOM 631 N N . HIS A 1 81 ? 9.859 -14.242 29.531 1 50.97 81 HIS A N 1
ATOM 632 C CA . HIS A 1 81 ? 8.945 -13.281 28.922 1 50.97 81 HIS A CA 1
ATOM 633 C C . HIS A 1 81 ? 9.586 -11.898 28.828 1 50.97 81 HIS A C 1
ATOM 635 O O . HIS A 1 81 ? 9.43 -11.203 27.828 1 50.97 81 HIS A O 1
ATOM 641 N N . THR A 1 82 ? 10.289 -11.594 29.781 1 51 82 THR A N 1
ATOM 642 C CA . THR A 1 82 ? 11.039 -10.336 29.75 1 51 82 THR A CA 1
ATOM 643 C C . THR A 1 82 ? 12.266 -10.461 28.859 1 51 82 THR A C 1
ATOM 645 O O . THR A 1 82 ? 12.625 -9.516 28.141 1 51 82 THR A O 1
ATOM 648 N N . ALA A 1 83 ? 13.039 -11.508 28.953 1 50.88 83 ALA A N 1
ATOM 649 C CA . ALA A 1 83 ? 14.117 -11.75 27.984 1 50.88 83 ALA A CA 1
ATOM 650 C C . ALA A 1 83 ? 13.57 -11.828 26.562 1 50.88 83 ALA A C 1
ATOM 652 O O . ALA A 1 83 ? 14.18 -11.312 25.625 1 50.88 83 ALA A O 1
ATOM 653 N N . SER A 1 84 ? 12.539 -12.539 26.406 1 42.75 84 SER A N 1
ATOM 654 C CA . SER A 1 84 ? 11.875 -12.516 25.109 1 42.75 84 SER A CA 1
ATOM 655 C C . SER A 1 84 ? 11.328 -11.133 24.797 1 42.75 84 SER A C 1
ATOM 657 O O . SER A 1 84 ? 11.367 -10.695 23.641 1 42.75 84 SER A O 1
ATOM 659 N N . LEU A 1 85 ? 10.992 -10.445 25.781 1 40.47 85 LEU A N 1
ATOM 660 C CA . LEU A 1 85 ? 10.688 -9.031 25.594 1 40.47 85 LEU A CA 1
ATOM 661 C C . LEU A 1 85 ? 11.961 -8.203 25.5 1 40.47 85 LEU A C 1
ATOM 663 O O . LEU A 1 85 ? 12.031 -7.25 24.719 1 40.47 85 LEU A O 1
ATOM 667 N N . HIS A 1 86 ? 13.039 -8.477 26.219 1 42.66 86 HIS A N 1
ATOM 668 C CA . HIS A 1 86 ? 14.336 -7.816 26.094 1 42.66 86 HIS A CA 1
ATOM 669 C C . HIS A 1 86 ? 15.039 -8.227 24.812 1 42.66 86 HIS A C 1
ATOM 671 O O . HIS A 1 86 ? 15.68 -7.402 24.156 1 42.66 86 HIS A O 1
ATOM 677 N N . GLN A 1 87 ? 15.195 -9.461 24.469 1 38.56 87 GLN A N 1
ATOM 678 C CA . GLN A 1 87 ? 15.703 -9.836 23.156 1 38.56 87 GLN A CA 1
ATOM 679 C C . GLN A 1 87 ? 14.906 -9.164 22.047 1 38.56 87 GLN A C 1
ATOM 681 O O . GLN A 1 87 ? 15.469 -8.766 21.031 1 38.56 87 GLN A O 1
ATOM 686 N N . ILE A 1 88 ? 13.688 -8.953 22.234 1 33.5 88 ILE A N 1
ATOM 687 C CA . ILE A 1 88 ? 12.922 -8.109 21.328 1 33.5 88 ILE A CA 1
ATOM 688 C C . ILE A 1 88 ? 13.289 -6.645 21.547 1 33.5 88 ILE A C 1
ATOM 690 O O . ILE A 1 88 ? 13.438 -5.887 20.578 1 33.5 88 ILE A O 1
ATOM 694 N N . ARG A 1 89 ? 13.695 -6.168 22.672 1 35 89 ARG A N 1
ATOM 695 C CA . ARG A 1 89 ? 14.133 -4.797 22.922 1 35 89 ARG A CA 1
ATOM 696 C C . ARG A 1 89 ? 15.625 -4.641 22.672 1 35 89 ARG A C 1
ATOM 698 O O . ARG A 1 89 ? 16.078 -3.592 22.203 1 35 89 ARG A O 1
ATOM 705 N N . GLU A 1 90 ? 16.578 -5.438 23.078 1 36.62 90 GLU A N 1
ATOM 706 C CA . GLU A 1 90 ? 18.016 -5.316 22.781 1 36.62 90 GLU A CA 1
ATOM 707 C C . GLU A 1 90 ? 18.281 -5.434 21.281 1 36.62 90 GLU A C 1
ATOM 709 O O . GLU A 1 90 ? 19.203 -4.824 20.766 1 36.62 90 GLU A O 1
ATOM 714 N N . SER A 1 91 ? 17.641 -6.207 20.562 1 30.39 91 SER A N 1
ATOM 715 C CA . SER A 1 91 ? 17.797 -6.125 19.125 1 30.39 91 SER A CA 1
ATOM 716 C C . SER A 1 91 ? 17.422 -4.742 18.594 1 30.39 91 SER A C 1
ATOM 718 O O . SER A 1 91 ? 17.781 -4.371 17.484 1 30.39 91 SER A O 1
ATOM 720 N N . ALA A 1 92 ? 16.781 -3.85 19.438 1 26.5 92 ALA A N 1
ATOM 721 C CA . ALA A 1 92 ? 16.578 -2.439 19.109 1 26.5 92 ALA A CA 1
ATOM 722 C C . ALA A 1 92 ? 17.781 -1.598 19.531 1 26.5 92 ALA A C 1
ATOM 724 O O . ALA A 1 92 ? 18.125 -0.629 18.859 1 26.5 92 ALA A O 1
ATOM 725 N N . THR A 1 93 ? 18.406 -1.789 20.672 1 28.77 93 THR A N 1
ATOM 726 C CA . THR A 1 93 ? 19.375 -0.818 21.156 1 28.77 93 THR A CA 1
ATOM 727 C C . THR A 1 93 ? 20.75 -1.093 20.562 1 28.77 93 THR A C 1
ATOM 729 O O . THR A 1 93 ? 21.672 -0.281 20.703 1 28.77 93 THR A O 1
ATOM 732 N N . THR A 1 94 ? 21.078 -2.277 20.312 1 28.09 94 THR A N 1
ATOM 733 C CA . THR A 1 94 ? 22.484 -2.574 20.047 1 28.09 94 THR A CA 1
ATOM 734 C C . THR A 1 94 ? 22.953 -1.853 18.781 1 28.09 94 THR A C 1
ATOM 736 O O . THR A 1 94 ? 24.078 -2.047 18.328 1 28.09 94 THR A O 1
ATOM 739 N N . MET A 1 95 ? 22.062 -1.145 18.094 1 22.67 95 MET A N 1
ATOM 740 C CA . MET A 1 95 ? 22.672 -0.766 16.828 1 22.67 95 MET A CA 1
ATOM 741 C C . MET A 1 95 ? 23.672 0.378 17.016 1 22.67 95 MET A C 1
ATOM 743 O O . MET A 1 95 ? 24.047 1.056 16.062 1 22.67 95 MET A O 1
ATOM 747 N N . MET A 1 96 ? 23.891 0.724 18.281 1 23.22 96 MET A N 1
ATOM 748 C CA . MET A 1 96 ? 24.719 1.929 18.266 1 23.22 96 MET A CA 1
ATOM 749 C C . MET A 1 96 ? 26.188 1.58 18.062 1 23.22 96 MET A C 1
ATOM 751 O O . MET A 1 96 ? 26.766 0.797 18.812 1 23.22 96 MET A O 1
ATOM 755 N N . PRO A 1 97 ? 26.797 1.642 16.891 1 20.06 97 PRO A N 1
ATOM 756 C CA . PRO A 1 97 ? 28.141 1.151 16.562 1 20.06 97 PRO A CA 1
ATOM 757 C C . PRO A 1 97 ? 29.234 1.859 17.375 1 20.06 97 PRO A C 1
ATOM 759 O O . PRO A 1 97 ? 29.172 3.08 17.547 1 20.06 97 PRO A O 1
ATOM 762 N N . ARG A 1 98 ? 29.719 1.269 18.359 1 23.61 98 ARG A N 1
ATOM 763 C CA . ARG A 1 98 ? 30.875 1.712 19.125 1 23.61 98 ARG A CA 1
ATOM 764 C C . ARG A 1 98 ? 32.062 1.993 18.203 1 23.61 98 ARG A C 1
ATOM 766 O O . ARG A 1 98 ? 32.312 1.255 17.25 1 23.61 98 ARG A O 1
ATOM 773 N N . PRO A 1 99 ? 32.625 3.133 18.234 1 21.98 99 PRO A N 1
ATOM 774 C CA . PRO A 1 99 ? 33.75 3.559 17.422 1 21.98 99 PRO A CA 1
ATOM 775 C C . PRO A 1 99 ? 35 2.717 17.656 1 21.98 99 PRO A C 1
ATOM 777 O O . PRO A 1 99 ? 35.281 2.309 18.797 1 21.98 99 PRO A O 1
ATOM 780 N N . ASN A 1 100 ? 35.344 1.83 16.781 1 18.62 100 ASN A N 1
ATOM 781 C CA . ASN A 1 100 ? 36.469 0.908 16.781 1 18.62 100 ASN A CA 1
ATOM 782 C C . ASN A 1 100 ? 37.781 1.63 17.062 1 18.62 100 ASN A C 1
ATOM 784 O O . ASN A 1 100 ? 38.188 2.523 16.328 1 18.62 100 ASN A O 1
ATOM 788 N N . PRO A 1 101 ? 38.062 1.795 18.297 1 20.62 101 PRO A N 1
ATOM 789 C CA . PRO A 1 101 ? 39.375 2.334 18.609 1 20.62 101 PRO A CA 1
ATOM 790 C C . PRO A 1 101 ? 40.5 1.556 17.938 1 20.62 101 PRO A C 1
ATOM 792 O O . PRO A 1 101 ? 40.312 0.404 17.531 1 20.62 101 PRO A O 1
ATOM 795 N N . ALA A 1 102 ? 41.594 2.334 17.562 1 19.44 102 ALA A N 1
ATOM 796 C CA . ALA A 1 102 ? 42.844 2.02 16.891 1 19.44 102 ALA A CA 1
ATOM 797 C C . ALA A 1 102 ? 43.594 0.902 17.609 1 19.44 102 ALA A C 1
ATOM 799 O O . ALA A 1 102 ? 43.906 1.012 18.797 1 19.44 102 ALA A O 1
ATOM 800 N N . ASP A 1 103 ? 43.25 -0.362 17.328 1 19.39 103 ASP A N 1
ATOM 801 C CA . ASP A 1 103 ? 44 -1.548 17.734 1 19.39 103 ASP A CA 1
ATOM 802 C C . ASP A 1 103 ? 45.5 -1.348 17.531 1 19.39 103 ASP A C 1
ATOM 804 O O . ASP A 1 103 ? 45.969 -1.028 16.438 1 19.39 103 ASP A O 1
ATOM 808 N N . ASN A 1 104 ? 46.219 -0.956 18.531 1 17.94 104 ASN A N 1
ATOM 809 C CA . ASN A 1 104 ? 47.656 -1.09 18.766 1 17.94 104 ASN A CA 1
ATOM 810 C C . ASN A 1 104 ? 48.156 -2.492 18.422 1 17.94 104 ASN A C 1
ATOM 812 O O . ASN A 1 104 ? 47.438 -3.479 18.672 1 17.94 104 ASN A O 1
ATOM 816 N N . VAL A 1 105 ? 49.188 -2.594 17.562 1 17.92 105 VAL A N 1
ATOM 817 C CA . VAL A 1 105 ? 49.969 -3.592 16.844 1 17.92 105 VAL A CA 1
ATOM 818 C C . VAL A 1 105 ? 50.625 -4.539 17.844 1 17.92 105 VAL A C 1
ATOM 820 O O . VAL A 1 105 ? 51.781 -4.328 18.25 1 17.92 105 VAL A O 1
ATOM 823 N N . LYS A 1 106 ? 50 -4.809 18.969 1 16.78 106 LYS A N 1
ATOM 824 C CA . LYS A 1 106 ? 51 -5.535 19.75 1 16.78 106 LYS A CA 1
ATOM 825 C C . LYS A 1 106 ? 51.594 -6.68 18.938 1 16.78 106 LYS A C 1
ATOM 827 O O . LYS A 1 106 ? 50.938 -7.227 18.047 1 16.78 106 LYS A O 1
ATOM 832 N N . ARG A 1 107 ? 52.781 -7.176 19.328 1 16.86 107 ARG A N 1
ATOM 833 C CA . ARG A 1 107 ? 54.031 -7.91 19.031 1 16.86 107 ARG A CA 1
ATOM 834 C C . ARG A 1 107 ? 53.812 -9.414 19.172 1 16.86 107 ARG A C 1
ATOM 836 O O . ARG A 1 107 ? 54.75 -10.195 19.016 1 16.86 107 ARG A O 1
ATOM 843 N N . ASN A 1 108 ? 52.531 -9.867 19.625 1 15.91 108 ASN A N 1
ATOM 844 C CA . ASN A 1 108 ? 52.844 -11.094 20.344 1 15.91 108 ASN A CA 1
ATOM 845 C C . ASN A 1 108 ? 53.375 -12.172 19.406 1 15.91 108 ASN A C 1
ATOM 847 O O . ASN A 1 108 ? 52.875 -12.359 18.297 1 15.91 108 ASN A O 1
ATOM 851 N N . LYS A 1 109 ? 54.562 -12.719 19.766 1 17.09 109 LYS A N 1
ATOM 852 C CA . LYS A 1 109 ? 55.562 -13.695 19.344 1 17.09 109 LYS A CA 1
ATOM 853 C C . LYS A 1 109 ? 54.938 -15.078 19.156 1 17.09 109 LYS A C 1
ATOM 855 O O . LYS A 1 109 ? 53.875 -15.367 19.703 1 17.09 109 LYS A O 1
ATOM 860 N N . ALA A 1 110 ? 55.656 -16.031 18.781 1 17.03 110 ALA A N 1
ATOM 861 C CA . ALA A 1 110 ? 55.906 -17.172 17.906 1 17.03 110 ALA A CA 1
ATOM 862 C C . ALA A 1 110 ? 55.438 -18.469 18.562 1 17.03 110 ALA A C 1
ATOM 864 O O . ALA A 1 110 ? 55.531 -19.547 17.969 1 17.03 110 ALA A O 1
ATOM 865 N N . THR A 1 111 ? 54.844 -18.359 19.953 1 16.09 111 THR A N 1
ATOM 866 C CA . THR A 1 111 ? 55.438 -19.547 20.578 1 16.09 111 THR A CA 1
ATOM 867 C C . THR A 1 111 ? 54.844 -20.828 19.953 1 16.09 111 THR A C 1
ATOM 869 O O . THR A 1 111 ? 53.875 -20.766 19.219 1 16.09 111 THR A O 1
ATOM 872 N N . GLY A 1 112 ? 54.188 -21.781 20.812 1 16.98 112 GLY A N 1
ATOM 873 C CA . GLY A 1 112 ? 54.5 -23.156 21.156 1 16.98 112 GLY A CA 1
ATOM 874 C C . GLY A 1 112 ? 53.656 -24.156 20.406 1 16.98 112 GLY A C 1
ATOM 875 O O . GLY A 1 112 ? 52.438 -24.016 20.297 1 16.98 112 GLY A O 1
ATOM 876 N N . VAL A 1 113 ? 54.125 -24.969 19.469 1 17 113 VAL A N 1
ATOM 877 C CA . VAL A 1 113 ? 53.656 -25.875 18.438 1 17 113 VAL A CA 1
ATOM 878 C C . VAL A 1 113 ? 52.938 -27.062 19.094 1 17 113 VAL A C 1
ATOM 880 O O . VAL A 1 113 ? 51.875 -27.484 18.609 1 17 113 VAL A O 1
ATOM 883 N N . CYS A 1 114 ? 53.469 -27.812 20.109 1 16.48 114 CYS A N 1
ATOM 884 C CA . CYS A 1 114 ? 53.688 -29.219 19.766 1 16.48 114 CYS A CA 1
ATOM 885 C C . CYS A 1 114 ? 52.375 -30 19.938 1 16.48 114 CYS A C 1
ATOM 887 O O . CYS A 1 114 ? 51.938 -30.672 19 1 16.48 114 CYS A O 1
ATOM 889 N N . ILE A 1 115 ? 52.25 -30.984 21.047 1 16.91 115 ILE A N 1
ATOM 890 C CA . ILE A 1 115 ? 52.312 -32.438 20.969 1 16.91 115 ILE A CA 1
ATOM 891 C C . ILE A 1 115 ? 50.906 -33 21.047 1 16.91 115 ILE A C 1
ATOM 893 O O . ILE A 1 115 ? 50.5 -33.781 20.188 1 16.91 115 ILE A O 1
ATOM 897 N N . ASP A 1 116 ? 50.344 -33.594 22.25 1 17.53 116 ASP A N 1
ATOM 898 C CA . ASP A 1 116 ? 50.094 -35 22.609 1 17.53 116 ASP A CA 1
ATOM 899 C C . ASP A 1 116 ? 48.594 -35.344 22.5 1 17.53 116 ASP A C 1
ATOM 901 O O . ASP A 1 116 ? 47.75 -34.438 22.594 1 17.53 116 ASP A O 1
ATOM 905 N N . ALA A 1 117 ? 48.156 -36.688 22.328 1 18.44 117 ALA A N 1
ATOM 906 C CA . ALA A 1 117 ? 47.219 -37.688 21.781 1 18.44 117 ALA A CA 1
ATOM 907 C C . ALA A 1 117 ? 45.969 -37.812 22.641 1 18.44 117 ALA A C 1
ATOM 909 O O . ALA A 1 117 ? 44.906 -38.188 22.156 1 18.44 117 ALA A O 1
ATOM 910 N N . ASN A 1 118 ? 46.125 -37.625 24.016 1 17.16 118 ASN A N 1
ATOM 911 C CA . ASN A 1 118 ? 45.469 -38.719 24.766 1 17.16 118 ASN A CA 1
ATOM 912 C C . ASN A 1 118 ? 43.938 -38.625 24.656 1 17.16 118 ASN A C 1
ATOM 914 O O . ASN A 1 118 ? 43.406 -37.594 24.234 1 17.16 118 ASN A O 1
ATOM 918 N N . ASP A 1 119 ? 43.219 -39.094 25.797 1 18.7 119 ASP A N 1
ATOM 919 C CA . ASP A 1 119 ? 42.25 -40.031 26.297 1 18.7 119 ASP A CA 1
ATOM 920 C C . ASP A 1 119 ? 40.875 -39.344 26.5 1 18.7 119 ASP A C 1
ATOM 922 O O . ASP A 1 119 ? 40.625 -38.781 27.578 1 18.7 119 ASP A O 1
ATOM 926 N N . ALA A 1 120 ? 40.312 -38.688 25.547 1 17.42 120 ALA A N 1
ATOM 927 C CA . ALA A 1 120 ? 39.25 -37.719 25.875 1 17.42 120 ALA A CA 1
ATOM 928 C C . ALA A 1 120 ? 37.969 -38.438 26.312 1 17.42 120 ALA A C 1
ATOM 930 O O . ALA A 1 120 ? 37.312 -39.062 25.5 1 17.42 120 ALA A O 1
ATOM 931 N N . GLU A 1 121 ? 37.969 -39.062 27.422 1 18.06 121 GLU A N 1
ATOM 932 C CA . GLU A 1 121 ? 36.875 -39.906 27.891 1 18.06 121 GLU A CA 1
ATOM 933 C C . GLU A 1 121 ? 35.625 -39.094 28.109 1 18.06 121 GLU A C 1
ATOM 935 O O . GLU A 1 121 ? 35.5 -38.375 29.109 1 18.06 121 GLU A O 1
ATOM 940 N N . ILE A 1 122 ? 35.219 -38.188 27.25 1 16.88 122 ILE A N 1
ATOM 941 C CA . ILE A 1 122 ? 34.219 -37.188 27.641 1 16.88 122 ILE A CA 1
ATOM 942 C C . ILE A 1 122 ? 32.875 -37.906 27.938 1 16.88 122 ILE A C 1
ATOM 944 O O . ILE A 1 122 ? 32.312 -38.562 27.062 1 16.88 122 ILE A O 1
ATOM 948 N N . SER A 1 123 ? 32.656 -38.188 29.203 1 17.56 123 SER A N 1
ATOM 949 C CA . SER A 1 123 ? 31.5 -38.75 29.891 1 17.56 123 SER A CA 1
ATOM 950 C C . SER A 1 123 ? 30.234 -37.938 29.594 1 17.56 123 SER A C 1
ATOM 952 O O . SER A 1 123 ? 30.203 -36.719 29.766 1 17.56 123 SER A O 1
ATOM 954 N N . CYS A 1 124 ? 29.469 -38.281 28.609 1 17.52 124 CYS A N 1
ATOM 955 C CA . CYS A 1 124 ? 28.281 -37.844 27.906 1 17.52 124 CYS A CA 1
ATOM 956 C C . CYS A 1 124 ? 27.094 -37.719 28.859 1 17.52 124 CYS A C 1
ATOM 958 O O . CYS A 1 124 ? 26.219 -38.594 28.875 1 17.52 124 CYS A O 1
ATOM 960 N N . SER A 1 125 ? 27.266 -37.156 30.109 1 16.75 125 SER A N 1
ATOM 961 C CA . SER A 1 125 ? 26.188 -37.375 31.062 1 16.75 125 SER A CA 1
ATOM 962 C C . SER A 1 125 ? 24.859 -36.844 30.5 1 16.75 125 SER A C 1
ATOM 964 O O . SER A 1 125 ? 24.844 -36.094 29.531 1 16.75 125 SER A O 1
ATOM 966 N N . ASN A 1 126 ? 23.625 -36.781 31.391 1 18.31 126 ASN A N 1
ATOM 967 C CA . ASN A 1 126 ? 22.219 -37.125 31.594 1 18.31 126 ASN A CA 1
ATOM 968 C C . ASN A 1 126 ? 21.312 -35.938 31.281 1 18.31 126 ASN A C 1
ATOM 970 O O . ASN A 1 126 ? 20.094 -36.062 31.391 1 18.31 126 ASN A O 1
ATOM 974 N N . GLY A 1 127 ? 21.812 -34.719 30.922 1 17.22 127 GLY A N 1
ATOM 975 C CA . GLY A 1 127 ? 20.984 -33.625 31.406 1 17.22 127 GLY A CA 1
ATOM 976 C C . GLY A 1 127 ? 19.75 -33.406 30.562 1 17.22 127 GLY A C 1
ATOM 977 O O . GLY A 1 127 ? 19.797 -32.688 29.562 1 17.22 127 GLY A O 1
ATOM 978 N N . ALA A 1 128 ? 18.875 -34.281 30.125 1 19.25 128 ALA A N 1
ATOM 979 C CA . ALA A 1 128 ? 17.766 -34.219 29.172 1 19.25 128 ALA A CA 1
ATOM 980 C C . ALA A 1 128 ? 16.688 -33.25 29.672 1 19.25 128 ALA A C 1
ATOM 982 O O . ALA A 1 128 ? 15.703 -33 28.969 1 19.25 128 ALA A O 1
ATOM 983 N N . GLU A 1 129 ? 16.609 -32.688 30.859 1 19.06 129 GLU A N 1
ATOM 984 C CA . GLU A 1 129 ? 15.312 -32.5 31.5 1 19.06 129 GLU A CA 1
ATOM 985 C C . GLU A 1 129 ? 14.523 -31.375 30.828 1 19.06 129 GLU A C 1
ATOM 987 O O . GLU A 1 129 ? 13.32 -31.5 30.594 1 19.06 129 GLU A O 1
ATOM 992 N N . SER A 1 130 ? 14.992 -30.125 30.734 1 19.58 130 SER A N 1
ATOM 993 C CA . SER A 1 130 ? 14.188 -28.969 31.156 1 19.58 130 SER A CA 1
ATOM 994 C C . SER A 1 130 ? 13.359 -28.438 29.984 1 19.58 130 SER A C 1
ATOM 996 O O . SER A 1 130 ? 13.078 -27.234 29.922 1 19.58 130 SER A O 1
ATOM 998 N N . LEU A 1 131 ? 13.273 -29.016 28.844 1 19.44 131 LEU A N 1
ATOM 999 C CA . LEU A 1 131 ? 12.742 -28.203 27.766 1 19.44 131 LEU A CA 1
ATOM 1000 C C . LEU A 1 131 ? 11.258 -27.922 27.969 1 19.44 131 LEU A C 1
ATOM 1002 O O . LEU A 1 131 ? 10.555 -27.531 27.031 1 19.44 131 LEU A O 1
ATOM 1006 N N . GLN A 1 132 ? 10.727 -28.141 29.156 1 19.23 132 GLN A N 1
ATOM 1007 C CA . GLN A 1 132 ? 9.289 -28.266 29.391 1 19.23 132 GLN A CA 1
ATOM 1008 C C . GLN A 1 132 ? 8.555 -27.016 28.906 1 19.23 132 GLN A C 1
ATOM 1010 O O . GLN A 1 132 ? 7.488 -27.109 28.297 1 19.23 132 GLN A O 1
ATOM 1015 N N . LEU A 1 133 ? 8.875 -25.953 29.547 1 20.34 133 LEU A N 1
ATOM 1016 C CA . LEU A 1 133 ? 7.863 -25.047 30.094 1 20.34 133 LEU A CA 1
ATOM 1017 C C . LEU A 1 133 ? 7.312 -24.125 29 1 20.34 133 LEU A C 1
ATOM 1019 O O . LEU A 1 133 ? 6.57 -23.188 29.297 1 20.34 133 LEU A O 1
ATOM 1023 N N . LEU A 1 134 ? 7.945 -24.172 27.875 1 19.5 134 LEU A N 1
ATOM 1024 C CA . LEU A 1 134 ? 7.711 -22.906 27.188 1 19.5 134 LEU A CA 1
ATOM 1025 C C . LEU A 1 134 ? 6.238 -22.75 26.828 1 19.5 134 LEU A C 1
ATOM 1027 O O . LEU A 1 134 ? 5.816 -21.688 26.375 1 19.5 134 LEU A O 1
ATOM 1031 N N . PHE A 1 135 ? 5.582 -23.938 26.594 1 20.23 135 PHE A N 1
ATOM 1032 C CA . PHE A 1 135 ? 4.332 -23.812 25.844 1 20.23 135 PHE A CA 1
ATOM 1033 C C . PHE A 1 135 ? 3.24 -23.203 26.719 1 20.23 135 PHE A C 1
ATOM 1035 O O . PHE A 1 135 ? 2.623 -23.906 27.531 1 20.23 135 PHE A O 1
ATOM 1042 N N . GLN A 1 136 ? 3.498 -22.188 27.406 1 20.22 136 GLN A N 1
ATOM 1043 C CA . GLN A 1 136 ? 2.395 -21.719 28.234 1 20.22 136 GLN A CA 1
ATOM 1044 C C . GLN A 1 136 ? 1.068 -21.797 27.484 1 20.22 136 GLN A C 1
ATOM 1046 O O . GLN A 1 136 ? 1.026 -21.578 26.281 1 20.22 136 GLN A O 1
ATOM 1051 N N . ASP A 1 137 ? 0.082 -22.203 28.234 1 20.56 137 ASP A N 1
ATOM 1052 C CA . ASP A 1 137 ? -1.319 -22.484 27.938 1 20.56 137 ASP A CA 1
ATOM 1053 C C . ASP A 1 137 ? -2.014 -21.25 27.359 1 20.56 137 ASP A C 1
ATOM 1055 O O . ASP A 1 137 ? -2.242 -20.266 28.062 1 20.56 137 ASP A O 1
ATOM 1059 N N . ILE A 1 138 ? -1.506 -20.703 26.422 1 20.94 138 ILE A N 1
ATOM 1060 C CA . ILE A 1 138 ? -2.271 -19.594 25.844 1 20.94 138 ILE A CA 1
ATOM 1061 C C . ILE A 1 138 ? -3.75 -19.984 25.781 1 20.94 138 ILE A C 1
ATOM 1063 O O . ILE A 1 138 ? -4.121 -20.953 25.125 1 20.94 138 ILE A O 1
ATOM 1067 N N . ALA A 1 139 ? -4.465 -19.625 26.812 1 19.53 139 ALA A N 1
ATOM 1068 C CA . ALA A 1 139 ? -5.898 -19.828 26.984 1 19.53 139 ALA A CA 1
ATOM 1069 C C . ALA A 1 139 ? -6.656 -19.594 25.688 1 19.53 139 ALA A C 1
ATOM 1071 O O . ALA A 1 139 ? -6.348 -18.672 24.938 1 19.53 139 ALA A O 1
ATOM 1072 N N . SER A 1 140 ? -7.332 -20.562 25.188 1 21.88 140 SER A N 1
ATOM 1073 C CA . SER A 1 140 ? -8.273 -20.844 24.125 1 21.88 140 SER A CA 1
ATOM 1074 C C . SER A 1 140 ? -9.469 -19.906 24.156 1 21.88 140 SER A C 1
ATOM 1076 O O . SER A 1 140 ? -10.172 -19.828 25.172 1 21.88 140 SER A O 1
ATOM 1078 N N . ASP A 1 141 ? -9.359 -18.641 23.906 1 21.81 141 ASP A N 1
ATOM 1079 C CA . ASP A 1 141 ? -10.625 -17.922 23.797 1 21.81 141 ASP A CA 1
ATOM 1080 C C . ASP A 1 141 ? -11.711 -18.812 23.203 1 21.81 141 ASP A C 1
ATOM 1082 O O . ASP A 1 141 ? -11.641 -19.188 22.031 1 21.81 141 ASP A O 1
ATOM 1086 N N . GLY A 1 142 ? -12.117 -19.734 23.922 1 21.3 142 GLY A N 1
ATOM 1087 C CA . GLY A 1 142 ? -13.117 -20.766 23.719 1 21.3 142 GLY A CA 1
ATOM 1088 C C . GLY A 1 142 ? -14.406 -20.25 23.125 1 21.3 142 GLY A C 1
ATOM 1089 O O . GLY A 1 142 ? -15.031 -19.344 23.656 1 21.3 142 GLY A O 1
ATOM 1090 N N . LEU A 1 143 ? -14.539 -20.25 21.859 1 20.08 143 LEU A N 1
ATOM 1091 C CA . LEU A 1 143 ? -15.844 -20.125 21.219 1 20.08 143 LEU A CA 1
ATOM 1092 C C . LEU A 1 143 ? -16.891 -20.953 21.953 1 20.08 143 LEU A C 1
ATOM 1094 O O . LEU A 1 143 ? -16.609 -22.078 22.391 1 20.08 143 LEU A O 1
ATOM 1098 N N . PRO A 1 144 ? -17.875 -20.375 22.656 1 20.64 144 PRO A N 1
ATOM 1099 C CA . PRO A 1 144 ? -18.828 -21.156 23.453 1 20.64 144 PRO A CA 1
ATOM 1100 C C . PRO A 1 144 ? -19.234 -22.469 22.781 1 20.64 144 PRO A C 1
ATOM 1102 O O . PRO A 1 144 ? -19.172 -22.578 21.562 1 20.64 144 PRO A O 1
ATOM 1105 N N . HIS A 1 145 ? -19.062 -23.484 23.453 1 19.5 145 HIS A N 1
ATOM 1106 C CA . HIS A 1 145 ? -19.594 -24.828 23.188 1 19.5 145 HIS A CA 1
ATOM 1107 C C . HIS A 1 145 ? -21.109 -24.797 23 1 19.5 145 HIS A C 1
ATOM 1109 O O . HIS A 1 145 ? -21.828 -24.281 23.859 1 19.5 145 HIS A O 1
ATOM 1115 N N . LEU A 1 146 ? -21.688 -24.734 21.781 1 19.25 146 LEU A N 1
ATOM 1116 C CA . LEU A 1 146 ? -23.094 -24.984 21.438 1 19.25 146 LEU A CA 1
ATOM 1117 C C . LEU A 1 146 ? -23.641 -26.188 22.188 1 19.25 146 LEU A C 1
ATOM 1119 O O . LEU A 1 146 ? -23 -27.234 22.219 1 19.25 146 LEU A O 1
ATOM 1123 N N . THR A 1 147 ? -24.344 -25.953 23.234 1 18.56 147 THR A N 1
ATOM 1124 C CA . THR A 1 147 ? -25.141 -26.953 23.938 1 18.56 147 THR A CA 1
ATOM 1125 C C . THR A 1 147 ? -25.812 -27.906 22.953 1 18.56 147 THR A C 1
ATOM 1127 O O . THR A 1 147 ? -26.203 -27.5 21.859 1 18.56 147 THR A O 1
ATOM 1130 N N . ALA A 1 148 ? -25.703 -29.188 23.312 1 19.12 148 ALA A N 1
ATOM 1131 C CA . ALA A 1 148 ? -26.188 -30.438 22.734 1 19.12 148 ALA A CA 1
ATOM 1132 C C . ALA A 1 148 ? -27.719 -30.453 22.641 1 19.12 148 ALA A C 1
ATOM 1134 O O . ALA A 1 148 ? -28.391 -30.531 23.672 1 19.12 148 ALA A O 1
ATOM 1135 N N . ALA A 1 149 ? -28.438 -29.719 21.781 1 18.59 149 ALA A N 1
ATOM 1136 C CA . ALA A 1 149 ? -29.844 -30.016 21.625 1 18.59 149 ALA A CA 1
ATOM 1137 C C . ALA A 1 149 ? -30.094 -31.516 21.516 1 18.59 149 ALA A C 1
ATOM 1139 O O . ALA A 1 149 ? -29.375 -32.219 20.781 1 18.59 149 ALA A O 1
ATOM 1140 N N . THR A 1 150 ? -30.453 -32.094 22.5 1 19.69 150 THR A N 1
ATOM 1141 C CA . THR A 1 150 ? -30.953 -33.469 22.625 1 19.69 150 THR A CA 1
ATOM 1142 C C . THR A 1 150 ? -31.938 -33.781 21.5 1 19.69 150 THR A C 1
ATOM 1144 O O . THR A 1 150 ? -33 -33.125 21.391 1 19.69 150 THR A O 1
ATOM 1147 N N . SER A 1 151 ? -31.391 -34.219 20.359 1 20.39 151 SER A N 1
ATOM 1148 C CA . SER A 1 151 ? -32.25 -34.781 19.312 1 20.39 151 SER A CA 1
ATOM 1149 C C . SER A 1 151 ? -33.156 -35.875 19.859 1 20.39 151 SER A C 1
ATOM 1151 O O . SER A 1 151 ? -32.656 -36.844 20.469 1 20.39 151 SER A O 1
ATOM 1153 N N . GLU A 1 152 ? -34.188 -35.594 20.484 1 22.34 152 GLU A N 1
ATOM 1154 C CA . GLU A 1 152 ? -35.156 -36.688 20.5 1 22.34 152 GLU A CA 1
ATOM 1155 C C . GLU A 1 152 ? -35.25 -37.344 19.125 1 22.34 152 GLU A C 1
ATOM 1157 O O . GLU A 1 152 ? -35.156 -36.688 18.094 1 22.34 152 GLU A O 1
ATOM 1162 N N . SER A 1 153 ? -35 -38.688 19.109 1 22 153 SER A N 1
ATOM 1163 C CA . SER A 1 153 ? -34.875 -39.719 18.109 1 22 153 SER A CA 1
ATOM 1164 C C . SER A 1 153 ? -36.125 -39.812 17.219 1 22 153 SER A C 1
ATOM 1166 O O . SER A 1 153 ? -36.25 -40.75 16.438 1 22 153 SER A O 1
ATOM 1168 N N . PRO A 1 154 ? -36.906 -38.812 17.031 1 23.86 154 PRO A N 1
ATOM 1169 C CA . PRO A 1 154 ? -38.062 -39.5 16.438 1 23.86 154 PRO A CA 1
ATOM 1170 C C . PRO A 1 154 ? -37.688 -40.406 15.258 1 23.86 154 PRO A C 1
ATOM 1172 O O . PRO A 1 154 ? -36.594 -40.219 14.672 1 23.86 154 PRO A O 1
ATOM 1175 N N . SER A 1 155 ? -38.438 -41.531 14.977 1 21.98 155 SER A N 1
ATOM 1176 C CA . SER A 1 155 ? -38.375 -42.594 13.984 1 21.98 155 SER A CA 1
ATOM 1177 C C . SER A 1 155 ? -38.062 -42.062 12.594 1 21.98 155 SER A C 1
ATOM 1179 O O . SER A 1 155 ? -38.719 -41.125 12.125 1 21.98 155 SER A O 1
ATOM 1181 N N . SER A 1 156 ? -36.844 -42.125 12.328 1 22.16 156 SER A N 1
ATOM 1182 C CA . SER A 1 156 ? -36.094 -41.625 11.18 1 22.16 156 SER A CA 1
ATOM 1183 C C . SER A 1 156 ? -36.656 -42.188 9.875 1 22.16 156 SER A C 1
ATOM 1185 O O . SER A 1 156 ? -36.469 -43.375 9.562 1 22.16 156 SER A O 1
ATOM 1187 N N . ASN A 1 157 ? -37.875 -41.906 9.609 1 21.75 157 ASN A N 1
ATOM 1188 C CA . ASN A 1 157 ? -38.375 -42.406 8.32 1 21.75 157 ASN A CA 1
ATOM 1189 C C . ASN A 1 157 ? -37.375 -42.125 7.199 1 21.75 157 ASN A C 1
ATOM 1191 O O . ASN A 1 157 ? -36.688 -41.094 7.219 1 21.75 157 ASN A O 1
ATOM 1195 N N . GLY A 1 158 ? -36.875 -43.125 6.418 1 20.91 158 GLY A N 1
ATOM 1196 C CA . GLY A 1 158 ? -35.906 -43.406 5.391 1 20.91 158 GLY A CA 1
ATOM 1197 C C . GLY A 1 158 ? -35.844 -42.344 4.309 1 20.91 158 GLY A C 1
ATOM 1198 O O . GLY A 1 158 ? -36.094 -42.625 3.135 1 20.91 158 GLY A O 1
ATOM 1199 N N . SER A 1 159 ? -36.031 -41.156 4.652 1 22.31 159 SER A N 1
ATOM 1200 C CA . SER A 1 159 ? -36.25 -40.406 3.432 1 22.31 159 SER A CA 1
ATOM 1201 C C . SER A 1 159 ? -35.031 -40.438 2.531 1 22.31 159 SER A C 1
ATOM 1203 O O . SER A 1 159 ? -33.906 -40.156 2.984 1 22.31 159 SER A O 1
ATOM 1205 N N . LYS A 1 160 ? -34.969 -41.25 1.473 1 23.36 160 LYS A N 1
ATOM 1206 C CA . LYS A 1 160 ? -34.062 -41.5 0.338 1 23.36 160 LYS A CA 1
ATOM 1207 C C . LYS A 1 160 ? -33.469 -40.219 -0.19 1 23.36 160 LYS A C 1
ATOM 1209 O O . LYS A 1 160 ? -34.188 -39.25 -0.478 1 23.36 160 LYS A O 1
ATOM 1214 N N . LEU A 1 161 ? -32.375 -40.031 0.268 1 23.97 161 LEU A N 1
ATOM 1215 C CA . LEU A 1 161 ? -31.578 -38.875 -0.175 1 23.97 161 LEU A CA 1
ATOM 1216 C C . LEU A 1 161 ? -31.516 -38.812 -1.697 1 23.97 161 LEU A C 1
ATOM 1218 O O . LEU A 1 161 ? -31.156 -39.812 -2.346 1 23.97 161 LEU A O 1
ATOM 1222 N N . PRO A 1 162 ? -32.375 -38.156 -2.369 1 24.12 162 PRO A N 1
ATOM 1223 C CA . PRO A 1 162 ? -32.344 -38.406 -3.814 1 24.12 162 PRO A CA 1
ATOM 1224 C C . PRO A 1 162 ? -30.953 -38.344 -4.406 1 24.12 162 PRO A C 1
ATOM 1226 O O . PRO A 1 162 ? -30.062 -37.688 -3.834 1 24.12 162 PRO A O 1
ATOM 1229 N N . GLU A 1 163 ? -30.5 -39.281 -5.207 1 23.17 163 GLU A N 1
ATOM 1230 C CA . GLU A 1 163 ? -29.328 -39.531 -6.039 1 23.17 163 GLU A CA 1
ATOM 1231 C C . GLU A 1 163 ? -28.859 -38.25 -6.742 1 23.17 163 GLU A C 1
ATOM 1233 O O . GLU A 1 163 ? -29.547 -37.75 -7.629 1 23.17 163 GLU A O 1
ATOM 1238 N N . MET A 1 164 ? -28.344 -37.406 -5.996 1 24.98 164 MET A N 1
ATOM 1239 C CA . MET A 1 164 ? -27.969 -36.156 -6.652 1 24.98 164 MET A CA 1
ATOM 1240 C C . MET A 1 164 ? -26.953 -36.406 -7.758 1 24.98 164 MET A C 1
ATOM 1242 O O . MET A 1 164 ? -25.875 -36.969 -7.5 1 24.98 164 MET A O 1
ATOM 1246 N N . VAL A 1 165 ? -27.312 -36.75 -8.961 1 23.27 165 VAL A N 1
ATOM 1247 C CA . VAL A 1 165 ? -26.469 -37 -10.133 1 23.27 165 VAL A CA 1
ATOM 1248 C C . VAL A 1 165 ? -25.422 -35.906 -10.242 1 23.27 165 VAL A C 1
ATOM 1250 O O . VAL A 1 165 ? -25.719 -34.719 -10.062 1 23.27 165 VAL A O 1
ATOM 1253 N N . PRO A 1 166 ? -24.156 -36.156 -10.156 1 26.27 166 PRO A N 1
ATOM 1254 C CA . PRO A 1 166 ? -22.922 -35.375 -10.133 1 26.27 166 PRO A CA 1
ATOM 1255 C C . PRO A 1 166 ? -22.953 -34.188 -11.102 1 26.27 166 PRO A C 1
ATOM 1257 O O . PRO A 1 166 ? -22.172 -33.25 -10.961 1 26.27 166 PRO A O 1
ATOM 1260 N N . GLY A 1 167 ? -23.578 -34.188 -12.383 1 26.27 167 GLY A N 1
ATOM 1261 C CA . GLY A 1 167 ? -23.688 -33.281 -13.516 1 26.27 167 GLY A CA 1
ATOM 1262 C C . GLY A 1 167 ? -24.344 -31.969 -13.172 1 26.27 167 GLY A C 1
ATOM 1263 O O . GLY A 1 167 ? -24.422 -31.062 -14 1 26.27 167 GLY A O 1
ATOM 1264 N N . SER A 1 168 ? -25.203 -31.922 -12.188 1 25.8 168 SER A N 1
ATOM 1265 C CA . SER A 1 168 ? -26.266 -30.969 -11.883 1 25.8 168 SER A CA 1
ATOM 1266 C C . SER A 1 168 ? -25.734 -29.781 -11.086 1 25.8 168 SER A C 1
ATOM 1268 O O . SER A 1 168 ? -26.484 -28.859 -10.75 1 25.8 168 SER A O 1
ATOM 1270 N N . ILE A 1 169 ? -24.625 -29.969 -10.43 1 28.23 169 ILE A N 1
ATOM 1271 C CA . ILE A 1 169 ? -24.359 -28.984 -9.375 1 28.23 169 ILE A CA 1
ATOM 1272 C C . ILE A 1 169 ? -23.953 -27.656 -10 1 28.23 169 ILE A C 1
ATOM 1274 O O . ILE A 1 169 ? -24.062 -26.609 -9.359 1 28.23 169 ILE A O 1
ATOM 1278 N N . TYR A 1 170 ? -23.188 -27.75 -10.945 1 26.81 170 TYR A N 1
ATOM 1279 C CA . TYR A 1 170 ? -22.781 -26.5 -11.602 1 26.81 170 TYR A CA 1
ATOM 1280 C C . TYR A 1 170 ? -23.938 -25.875 -12.352 1 26.81 170 TYR A C 1
ATOM 1282 O O . TYR A 1 170 ? -23.766 -24.922 -13.102 1 26.81 170 TYR A O 1
ATOM 1290 N N . LYS A 1 171 ? -25.125 -26.781 -12.609 1 26.41 171 LYS A N 1
ATOM 1291 C CA . LYS A 1 171 ? -26.234 -26.141 -13.312 1 26.41 171 LYS A CA 1
ATOM 1292 C C . LYS A 1 171 ? -26.906 -25.094 -12.438 1 26.41 171 LYS A C 1
ATOM 1294 O O . LYS A 1 171 ? -27.406 -25.406 -11.359 1 26.41 171 LYS A O 1
ATOM 1299 N N . ASN A 1 172 ? -26.672 -23.906 -12.57 1 26.28 172 ASN A N 1
ATOM 1300 C CA . ASN A 1 172 ? -27.562 -22.812 -12.164 1 26.28 172 ASN A CA 1
ATOM 1301 C C . ASN A 1 172 ? -29.016 -23.125 -12.516 1 26.28 172 ASN A C 1
ATOM 1303 O O . ASN A 1 172 ? -29.391 -23.125 -13.688 1 26.28 172 ASN A O 1
ATOM 1307 N N . THR A 1 173 ? -29.656 -24.109 -12.031 1 23.86 173 THR A N 1
ATOM 1308 C CA . THR A 1 173 ? -31.109 -23.953 -12.156 1 23.86 173 THR A CA 1
ATOM 1309 C C . THR A 1 173 ? -31.562 -22.578 -11.664 1 23.86 173 THR A C 1
ATOM 1311 O O . THR A 1 173 ? -31.531 -22.312 -10.469 1 23.86 173 THR A O 1
ATOM 1314 N N . ALA A 1 174 ? -31.5 -21.578 -12.461 1 27.19 174 ALA A N 1
ATOM 1315 C CA . ALA A 1 174 ? -32.312 -20.359 -12.414 1 27.19 174 ALA A CA 1
ATOM 1316 C C . ALA A 1 174 ? -33.75 -20.672 -12.086 1 27.19 174 ALA A C 1
ATOM 1318 O O . ALA A 1 174 ? -34.594 -20.844 -12.984 1 27.19 174 ALA A O 1
ATOM 1319 N N . SER A 1 175 ? -34.188 -21.672 -11.445 1 25.03 175 SER A N 1
ATOM 1320 C CA . SER A 1 175 ? -35.594 -21.484 -11.117 1 25.03 175 SER A CA 1
ATOM 1321 C C . SER A 1 175 ? -35.875 -20.031 -10.734 1 25.03 175 SER A C 1
ATOM 1323 O O . SER A 1 175 ? -34.938 -19.25 -10.5 1 25.03 175 SER A O 1
ATOM 1325 N N . GLY A 1 176 ? -37.219 -19.641 -10.227 1 26.45 176 GLY A N 1
ATOM 1326 C CA . GLY A 1 176 ? -38.031 -18.453 -10 1 26.45 176 GLY A CA 1
ATOM 1327 C C . GLY A 1 176 ? -37.375 -17.469 -9.039 1 26.45 176 GLY A C 1
ATOM 1328 O O . GLY A 1 176 ? -38.062 -16.672 -8.398 1 26.45 176 GLY A O 1
ATOM 1329 N N . GLN A 1 177 ? -36.344 -17.828 -8.5 1 26.16 177 GLN A N 1
ATOM 1330 C CA . GLN A 1 177 ? -36.094 -16.875 -7.414 1 26.16 177 GLN A CA 1
ATOM 1331 C C . GLN A 1 177 ? -36 -15.445 -7.941 1 26.16 177 GLN A C 1
ATOM 1333 O O . GLN A 1 177 ? -35.531 -15.219 -9.062 1 26.16 177 GLN A O 1
ATOM 1338 N N . THR A 1 178 ? -36.688 -14.531 -7.273 1 27.88 178 THR A N 1
ATOM 1339 C CA . THR A 1 178 ? -36.844 -13.094 -7.48 1 27.88 178 THR A CA 1
ATOM 1340 C C . THR A 1 178 ? -35.5 -12.445 -7.797 1 27.88 178 THR A C 1
ATOM 1342 O O . THR A 1 178 ? -34.469 -12.836 -7.246 1 27.88 178 THR A O 1
ATOM 1345 N N . ARG A 1 179 ? -35.281 -11.922 -8.922 1 31.3 179 ARG A N 1
ATOM 1346 C CA . ARG A 1 179 ? -34.25 -11.008 -9.383 1 31.3 179 ARG A CA 1
ATOM 1347 C C . ARG A 1 179 ? -33.594 -10.273 -8.211 1 31.3 179 ARG A C 1
ATOM 1349 O O . ARG A 1 179 ? -34.281 -9.492 -7.527 1 31.3 179 ARG A O 1
ATOM 1356 N N . LEU A 1 180 ? -32.625 -10.828 -7.598 1 34.81 180 LEU A N 1
ATOM 1357 C CA . LEU A 1 180 ? -31.969 -10.047 -6.559 1 34.81 180 LEU A CA 1
ATOM 1358 C C . LEU A 1 180 ? -31.641 -8.648 -7.062 1 34.81 180 LEU A C 1
ATOM 1360 O O . LEU A 1 180 ? -31.312 -8.461 -8.234 1 34.81 180 LEU A O 1
ATOM 1364 N N . GLN A 1 181 ? -32.125 -7.613 -6.629 1 41.03 181 GLN A N 1
ATOM 1365 C CA . GLN A 1 181 ? -31.984 -6.188 -6.902 1 41.03 181 GLN A CA 1
ATOM 1366 C C . GLN A 1 181 ? -30.516 -5.816 -7.09 1 41.03 181 GLN A C 1
ATOM 1368 O O . GLN A 1 181 ? -29.641 -6.367 -6.422 1 41.03 181 GLN A O 1
ATOM 1373 N N . PRO A 1 182 ? -30.109 -5.305 -8.359 1 48.75 182 PRO A N 1
ATOM 1374 C CA . PRO A 1 182 ? -28.75 -4.785 -8.578 1 48.75 182 PRO A CA 1
ATOM 1375 C C . PRO A 1 182 ? -28.109 -4.258 -7.293 1 48.75 182 PRO A C 1
ATOM 1377 O O . PRO A 1 182 ? -28.781 -3.609 -6.484 1 48.75 182 PRO A O 1
ATOM 1380 N N . LEU A 1 183 ? -26.969 -4.863 -7.047 1 60 183 LEU A N 1
ATOM 1381 C CA . LEU A 1 183 ? -26.281 -4.422 -5.84 1 60 183 LEU A CA 1
ATOM 1382 C C . LEU A 1 183 ? -25.984 -2.93 -5.902 1 60 183 LEU A C 1
ATOM 1384 O O . LEU A 1 183 ? -25.203 -2.482 -6.75 1 60 183 LEU A O 1
ATOM 1388 N N . GLN A 1 184 ? -26.812 -2.113 -5.414 1 67.56 184 GLN A N 1
ATOM 1389 C CA . GLN A 1 184 ? -26.547 -0.68 -5.32 1 67.56 184 GLN A CA 1
ATOM 1390 C C . GLN A 1 184 ? -25.281 -0.402 -4.512 1 67.56 184 GLN A C 1
ATOM 1392 O O . GLN A 1 184 ? -25.031 -1.054 -3.498 1 67.56 184 GLN A O 1
ATOM 1397 N N . PRO A 1 185 ? -24.406 0.401 -5.113 1 77.31 185 PRO A N 1
ATOM 1398 C CA . PRO A 1 185 ? -23.219 0.771 -4.336 1 77.31 185 PRO A CA 1
ATOM 1399 C C . PRO A 1 185 ? -23.578 1.293 -2.941 1 77.31 185 PRO A C 1
ATOM 1401 O O . PRO A 1 185 ? -24.625 1.921 -2.758 1 77.31 185 PRO A O 1
ATOM 1404 N N . PRO A 1 186 ? -22.766 0.864 -2.047 1 72.38 186 PRO A N 1
ATOM 1405 C CA . PRO A 1 186 ? -22.969 1.433 -0.712 1 72.38 186 PRO A CA 1
ATOM 1406 C C . PRO A 1 186 ? -22.891 2.959 -0.704 1 72.38 186 PRO A C 1
ATOM 1408 O O . PRO A 1 186 ? -22.375 3.561 -1.645 1 72.38 186 PRO A O 1
ATOM 1411 N N . VAL A 1 187 ? -23.422 3.494 0.318 1 72.5 187 VAL A N 1
ATOM 1412 C CA . VAL A 1 187 ? -23.469 4.941 0.505 1 72.5 187 VAL A CA 1
ATOM 1413 C C . VAL A 1 187 ? -22.062 5.523 0.367 1 72.5 187 VAL A C 1
ATOM 1415 O O . VAL A 1 187 ? -21.109 5.016 0.964 1 72.5 187 VAL A O 1
ATOM 1418 N N . GLY A 1 188 ? -21.938 6.43 -0.545 1 74.25 188 GLY A N 1
ATOM 1419 C CA . GLY A 1 188 ? -20.703 7.18 -0.684 1 74.25 188 GLY A CA 1
ATOM 1420 C C . GLY A 1 188 ? -19.719 6.543 -1.652 1 74.25 188 GLY A C 1
ATOM 1421 O O . GLY A 1 188 ? -18.672 7.109 -1.937 1 74.25 188 GLY A O 1
ATOM 1422 N N . MET A 1 189 ? -20.094 5.434 -2.166 1 77.5 189 MET A N 1
ATOM 1423 C CA . MET A 1 189 ? -19.141 4.73 -3.01 1 77.5 189 MET A CA 1
ATOM 1424 C C . MET A 1 189 ? -19.562 4.762 -4.473 1 77.5 189 MET A C 1
ATOM 1426 O O . MET A 1 189 ? -18.906 4.168 -5.328 1 77.5 189 MET A O 1
ATOM 1430 N N . GLY A 1 190 ? -20.719 5.426 -4.684 1 75.12 190 GLY A N 1
ATOM 1431 C CA . GLY A 1 190 ? -21.172 5.586 -6.055 1 75.12 190 GLY A CA 1
ATOM 1432 C C . GLY A 1 190 ? -20.5 6.73 -6.781 1 75.12 190 GLY A C 1
ATOM 1433 O O . GLY A 1 190 ? -19.594 7.367 -6.242 1 75.12 190 GLY A O 1
ATOM 1434 N N . PRO A 1 191 ? -20.859 6.871 -8.07 1 64.81 191 PRO A N 1
ATOM 1435 C CA . PRO A 1 191 ? -20.234 7.957 -8.836 1 64.81 191 PRO A CA 1
ATOM 1436 C C . PRO A 1 191 ? -20.578 9.336 -8.289 1 64.81 191 PRO A C 1
ATOM 1438 O O . PRO A 1 191 ? -21.656 9.523 -7.703 1 64.81 191 PRO A O 1
ATOM 1441 N N . VAL A 1 192 ? -19.672 10.227 -8.125 1 53.91 192 VAL A N 1
ATOM 1442 C CA . VAL A 1 192 ? -19.922 11.586 -7.652 1 53.91 192 VAL A CA 1
ATOM 1443 C C . VAL A 1 192 ? -20.891 12.297 -8.602 1 53.91 192 VAL A C 1
ATOM 1445 O O . VAL A 1 192 ? -21.797 13.008 -8.156 1 53.91 192 VAL A O 1
ATOM 1448 N N . VAL A 1 193 ? -20.625 12.398 -9.906 1 48.59 193 VAL A N 1
ATOM 1449 C CA . VAL A 1 193 ? -21.469 13.125 -10.852 1 48.59 193 VAL A CA 1
ATOM 1450 C C . VAL A 1 193 ? -22.375 12.148 -11.602 1 48.59 193 VAL A C 1
ATOM 1452 O O . VAL A 1 193 ? -21.891 11.141 -12.133 1 48.59 193 VAL A O 1
ATOM 1455 N N . SER A 1 194 ? -23.578 12.125 -11.008 1 44.88 194 SER A N 1
ATOM 1456 C CA . SER A 1 194 ? -24.547 11.398 -11.812 1 44.88 194 SER A CA 1
ATOM 1457 C C . SER A 1 194 ? -24.516 11.844 -13.273 1 44.88 194 SER A C 1
ATOM 1459 O O . SER A 1 194 ? -25.172 12.805 -13.648 1 44.88 194 SER A O 1
ATOM 1461 N N . LYS A 1 195 ? -23.469 12.141 -13.844 1 39.03 195 LYS A N 1
ATOM 1462 C CA . LYS A 1 195 ? -23.656 12.781 -15.141 1 39.03 195 LYS A CA 1
ATOM 1463 C C . LYS A 1 195 ? -24.516 11.922 -16.062 1 39.03 195 LYS A C 1
ATOM 1465 O O . LYS A 1 195 ? -24.938 12.375 -17.125 1 39.03 195 LYS A O 1
ATOM 1470 N N . LYS A 1 196 ? -24 10.789 -16.344 1 38.09 196 LYS A N 1
ATOM 1471 C CA . LYS A 1 196 ? -24.453 10.359 -17.656 1 38.09 196 LYS A CA 1
ATOM 1472 C C . LYS A 1 196 ? -25.969 10.258 -17.719 1 38.09 196 LYS A C 1
ATOM 1474 O O . LYS A 1 196 ? -26.578 9.43 -17.031 1 38.09 196 LYS A O 1
ATOM 1479 N N . LYS A 1 197 ? -26.562 11.344 -17.781 1 37.12 197 LYS A N 1
ATOM 1480 C CA . LYS A 1 197 ? -27.938 11.438 -18.25 1 37.12 197 LYS A CA 1
ATOM 1481 C C . LYS A 1 197 ? -28.312 10.227 -19.109 1 37.12 197 LYS A C 1
ATOM 1483 O O . LYS A 1 197 ? -27.453 9.664 -19.797 1 37.12 197 LYS A O 1
ATOM 1488 N N . ASN A 1 198 ? -29.391 9.648 -18.703 1 36.56 198 ASN A N 1
ATOM 1489 C CA . ASN A 1 198 ? -30.172 8.789 -19.578 1 36.56 198 ASN A CA 1
ATOM 1490 C C . ASN A 1 198 ? -29.984 9.148 -21.047 1 36.56 198 ASN A C 1
ATOM 1492 O O . ASN A 1 198 ? -30.422 10.219 -21.5 1 36.56 198 ASN A O 1
ATOM 1496 N N . LEU A 1 199 ? -28.906 9.219 -21.562 1 34.34 199 LEU A N 1
ATOM 1497 C CA . LEU A 1 199 ? -29.109 9.211 -23.016 1 34.34 199 LEU A CA 1
ATOM 1498 C C . LEU A 1 199 ? -30.406 8.508 -23.391 1 34.34 199 LEU A C 1
ATOM 1500 O O . LEU A 1 199 ? -30.516 7.289 -23.25 1 34.34 199 LEU A O 1
ATOM 1504 N N . ALA A 1 200 ? -31.469 9.062 -22.953 1 34.81 200 ALA A N 1
ATOM 1505 C CA . ALA A 1 200 ? -32.688 8.781 -23.703 1 34.81 200 ALA A CA 1
ATOM 1506 C C . ALA A 1 200 ? -32.375 8.43 -25.156 1 34.81 200 ALA A C 1
ATOM 1508 O O . ALA A 1 200 ? -32.062 9.312 -25.953 1 34.81 200 ALA A O 1
ATOM 1509 N N . MET A 1 201 ? -31.609 7.535 -25.359 1 38.03 201 MET A N 1
ATOM 1510 C CA . MET A 1 201 ? -31.641 7.066 -26.75 1 38.03 201 MET A CA 1
ATOM 1511 C C . MET A 1 201 ? -33.062 7.016 -27.266 1 38.03 201 MET A C 1
ATOM 1513 O O . MET A 1 201 ? -33.844 6.117 -26.906 1 38.03 201 MET A O 1
ATOM 1517 N N . ALA A 1 202 ? -33.719 7.992 -27.344 1 40.59 202 ALA A N 1
ATOM 1518 C CA . ALA A 1 202 ? -35.094 8.141 -27.812 1 40.59 202 ALA A CA 1
ATOM 1519 C C . ALA A 1 202 ? -35.469 7 -28.75 1 40.59 202 ALA A C 1
ATOM 1521 O O . ALA A 1 202 ? -36.625 6.559 -28.766 1 40.59 202 ALA A O 1
ATOM 1522 N N . GLY A 1 203 ? -34.531 6.734 -29.688 1 40.88 203 GLY A N 1
ATOM 1523 C CA . GLY A 1 203 ? -34.875 5.84 -30.766 1 40.88 203 GLY A CA 1
ATOM 1524 C C . GLY A 1 203 ? -34.312 4.438 -30.609 1 40.88 203 GLY A C 1
ATOM 1525 O O . GLY A 1 203 ? -34.5 3.592 -31.484 1 40.88 203 GLY A O 1
ATOM 1526 N N . VAL A 1 204 ? -33.219 4.293 -29.844 1 47.25 204 VAL A N 1
ATOM 1527 C CA . VAL A 1 204 ? -32.625 2.961 -29.797 1 47.25 204 VAL A CA 1
ATOM 1528 C C . VAL A 1 204 ? -33.344 2.117 -28.734 1 47.25 204 VAL A C 1
ATOM 1530 O O . VAL A 1 204 ? -33.812 2.648 -27.719 1 47.25 204 VAL A O 1
ATOM 1533 N N . ASP A 1 205 ? -33.812 1.101 -29.031 1 56.09 205 ASP A N 1
ATOM 1534 C CA . ASP A 1 205 ? -34.344 0.091 -28.125 1 56.09 205 ASP A CA 1
ATOM 1535 C C . ASP A 1 205 ? -33.531 -0.007 -26.844 1 56.09 205 ASP A C 1
ATOM 1537 O O . ASP A 1 205 ? -32.344 -0.327 -26.891 1 56.09 205 ASP A O 1
ATOM 1541 N N . PRO A 1 206 ? -33.906 0.655 -25.797 1 59.16 206 PRO A N 1
ATOM 1542 C CA . PRO A 1 206 ? -33.188 0.678 -24.516 1 59.16 206 PRO A CA 1
ATOM 1543 C C . PRO A 1 206 ? -32.625 -0.683 -24.141 1 59.16 206 PRO A C 1
ATOM 1545 O O . PRO A 1 206 ? -31.672 -0.757 -23.359 1 59.16 206 PRO A O 1
ATOM 1548 N N . ASP A 1 207 ? -33.188 -1.666 -24.812 1 66.5 207 ASP A N 1
ATOM 1549 C CA . ASP A 1 207 ? -32.781 -3.021 -24.438 1 66.5 207 ASP A CA 1
ATOM 1550 C C . ASP A 1 207 ? -31.609 -3.512 -25.281 1 66.5 207 ASP A C 1
ATOM 1552 O O . ASP A 1 207 ? -30.984 -4.516 -24.953 1 66.5 207 ASP A O 1
ATOM 1556 N N . ARG A 1 208 ? -31.328 -2.752 -26.25 1 86.56 208 ARG A N 1
ATOM 1557 C CA . ARG A 1 208 ? -30.266 -3.246 -27.125 1 86.56 208 ARG A CA 1
ATOM 1558 C C . ARG A 1 208 ? -28.891 -2.746 -26.656 1 86.56 208 ARG A C 1
ATOM 1560 O O . ARG A 1 208 ? -28.719 -1.555 -26.391 1 86.56 208 ARG A O 1
ATOM 1567 N N . THR A 1 209 ? -27.906 -3.602 -26.562 1 94.31 209 THR A N 1
ATOM 1568 C CA . THR A 1 209 ? -26.547 -3.258 -26.156 1 94.31 209 THR A CA 1
ATOM 1569 C C . THR A 1 209 ? -25.844 -2.455 -27.25 1 94.31 209 THR A C 1
ATOM 1571 O O . THR A 1 209 ? -25.844 -2.846 -28.422 1 94.31 209 THR A O 1
ATOM 1574 N N . LEU A 1 210 ? -25.328 -1.305 -26.953 1 94.75 210 LEU A N 1
ATOM 1575 C CA . LEU A 1 210 ? -24.672 -0.396 -27.875 1 94.75 210 LEU A CA 1
ATOM 1576 C C . LEU A 1 210 ? -23.234 -0.833 -28.156 1 94.75 210 LEU A C 1
ATOM 1578 O O . LEU A 1 210 ? -22.562 -1.364 -27.266 1 94.75 210 LEU A O 1
ATOM 1582 N N . PRO A 1 211 ? -22.781 -0.665 -29.422 1 96.12 211 PRO A N 1
ATOM 1583 C CA . PRO A 1 211 ? -21.359 -0.932 -29.688 1 96.12 211 PRO A CA 1
ATOM 1584 C C . PRO A 1 211 ? -20.422 -0 -28.922 1 96.12 211 PRO A C 1
ATOM 1586 O O . PRO A 1 211 ? -20.766 1.157 -28.672 1 96.12 211 PRO A O 1
ATOM 1589 N N . ARG A 1 212 ? -19.328 -0.437 -28.547 1 97.38 212 ARG A N 1
ATOM 1590 C CA . ARG A 1 212 ? -18.328 0.328 -27.812 1 97.38 212 ARG A CA 1
ATOM 1591 C C . ARG A 1 212 ? -16.938 0.156 -28.438 1 97.38 212 ARG A C 1
ATOM 1593 O O . ARG A 1 212 ? -16.656 -0.876 -29.047 1 97.38 212 ARG A O 1
ATOM 1600 N N . THR A 1 213 ? -16.125 1.148 -28.312 1 97.62 213 THR A N 1
ATOM 1601 C CA . THR A 1 213 ? -14.781 1.133 -28.891 1 97.62 213 THR A CA 1
ATOM 1602 C C . THR A 1 213 ? -13.734 1.504 -27.844 1 97.62 213 THR A C 1
ATOM 1604 O O . THR A 1 213 ? -13.953 2.408 -27.031 1 97.62 213 THR A O 1
ATOM 1607 N N . LEU A 1 214 ? -12.594 0.808 -27.766 1 97.19 214 LEU A N 1
ATOM 1608 C CA . LEU A 1 214 ? -11.438 1.113 -26.922 1 97.19 214 LEU A CA 1
ATOM 1609 C C . LEU A 1 214 ? -10.141 0.895 -27.703 1 97.19 214 LEU A C 1
ATOM 1611 O O . LEU A 1 214 ? -9.891 -0.203 -28.203 1 97.19 214 LEU A O 1
ATOM 1615 N N . GLY A 1 215 ? -9.344 1.903 -27.75 1 94.19 215 GLY A N 1
ATOM 1616 C CA . GLY A 1 215 ? -8.062 1.791 -28.422 1 94.19 215 GLY A CA 1
ATOM 1617 C C . GLY A 1 215 ? -8.18 1.345 -29.859 1 94.19 215 GLY A C 1
ATOM 1618 O O . GLY A 1 215 ? -7.461 0.449 -30.312 1 94.19 215 GLY A O 1
ATOM 1619 N N . GLY A 1 216 ? -9.172 1.655 -30.562 1 92.88 216 GLY A N 1
ATOM 1620 C CA . GLY A 1 216 ? -9.359 1.302 -31.953 1 92.88 216 GLY A CA 1
ATOM 1621 C C . GLY A 1 216 ? -10.07 -0.025 -32.156 1 92.88 216 GLY A C 1
ATOM 1622 O O . GLY A 1 216 ? -10.391 -0.408 -33.281 1 92.88 216 GLY A O 1
ATOM 1623 N N . VAL A 1 217 ? -10.297 -0.799 -31.094 1 95.5 217 VAL A N 1
ATOM 1624 C CA . VAL A 1 217 ? -11.023 -2.064 -31.172 1 95.5 217 VAL A CA 1
ATOM 1625 C C . VAL A 1 217 ? -12.516 -1.82 -30.922 1 95.5 217 VAL A C 1
ATOM 1627 O O . VAL A 1 217 ? -12.906 -1.361 -29.859 1 95.5 217 VAL A O 1
ATOM 1630 N N . THR A 1 218 ? -13.344 -2.117 -31.922 1 97.19 218 THR A N 1
ATOM 1631 C CA . THR A 1 218 ? -14.789 -1.913 -31.812 1 97.19 218 THR A CA 1
ATOM 1632 C C . THR A 1 218 ? -15.516 -3.248 -31.672 1 97.19 218 THR A C 1
ATOM 1634 O O . THR A 1 218 ? -15.289 -4.172 -32.469 1 97.19 218 THR A O 1
ATOM 1637 N N . LEU A 1 219 ? -16.328 -3.336 -30.688 1 97.25 219 LEU A N 1
ATOM 1638 C CA . LEU A 1 219 ? -17.156 -4.508 -30.484 1 97.25 219 LEU A CA 1
ATOM 1639 C C . LEU A 1 219 ? -18.625 -4.188 -30.766 1 97.25 219 LEU A C 1
ATOM 1641 O O . LEU A 1 219 ? -19.125 -3.123 -30.391 1 97.25 219 LEU A O 1
ATOM 1645 N N . SER A 1 220 ? -19.297 -5.043 -31.438 1 96.19 220 SER A N 1
ATOM 1646 C CA . SER A 1 220 ? -20.719 -4.898 -31.688 1 96.19 220 SER A CA 1
ATOM 1647 C C . SER A 1 220 ? -21.531 -5.203 -30.438 1 96.19 220 SER A C 1
ATOM 1649 O O . SER A 1 220 ? -21.016 -5.824 -29.5 1 96.19 220 SER A O 1
ATOM 1651 N N . GLY A 1 221 ? -22.75 -4.812 -30.406 1 95.94 221 GLY A N 1
ATOM 1652 C CA . GLY A 1 221 ? -23.625 -5.109 -29.281 1 95.94 221 GLY A CA 1
ATOM 1653 C C . GLY A 1 221 ? -23.797 -6.598 -29.031 1 95.94 221 GLY A C 1
ATOM 1654 O O . GLY A 1 221 ? -23.812 -7.039 -27.875 1 95.94 221 GLY A O 1
ATOM 1655 N N . ASP A 1 222 ? -23.844 -7.336 -30.078 1 94.62 222 ASP A N 1
ATOM 1656 C CA . ASP A 1 222 ? -24 -8.781 -29.969 1 94.62 222 ASP A CA 1
ATOM 1657 C C . ASP A 1 222 ? -22.766 -9.43 -29.359 1 94.62 222 ASP A C 1
ATOM 1659 O O . ASP A 1 222 ? -22.875 -10.352 -28.547 1 94.62 222 ASP A O 1
ATOM 1663 N N . GLU A 1 223 ? -21.641 -9.008 -29.797 1 95.62 223 GLU A N 1
ATOM 1664 C CA . GLU A 1 223 ? -20.391 -9.531 -29.25 1 95.62 223 GLU A CA 1
ATOM 1665 C C . GLU A 1 223 ? -20.281 -9.219 -27.75 1 95.62 223 GLU A C 1
ATOM 1667 O O . GLU A 1 223 ? -19.859 -10.07 -26.969 1 95.62 223 GLU A O 1
ATOM 1672 N N . ILE A 1 224 ? -20.641 -8 -27.391 1 97.25 224 ILE A N 1
ATOM 1673 C CA . ILE A 1 224 ? -20.594 -7.582 -25.984 1 97.25 224 ILE A CA 1
ATOM 1674 C C . ILE A 1 224 ? -21.531 -8.453 -25.156 1 97.25 224 ILE A C 1
ATOM 1676 O O . ILE A 1 224 ? -21.156 -8.93 -24.078 1 97.25 224 ILE A O 1
ATOM 1680 N N . ASP A 1 225 ? -22.734 -8.672 -25.672 1 95.56 225 ASP A N 1
ATOM 1681 C CA . ASP A 1 225 ? -23.703 -9.516 -24.969 1 95.56 225 ASP A CA 1
ATOM 1682 C C . ASP A 1 225 ? -23.156 -10.93 -24.766 1 95.56 225 ASP A C 1
ATOM 1684 O O . ASP A 1 225 ? -23.328 -11.516 -23.703 1 95.56 225 ASP A O 1
ATOM 1688 N N . GLU A 1 226 ? -22.562 -11.406 -25.781 1 95.62 226 GLU A N 1
ATOM 1689 C CA . GLU A 1 226 ? -22.016 -12.75 -25.703 1 95.62 226 GLU A CA 1
ATOM 1690 C C . GLU A 1 226 ? -20.906 -12.828 -24.656 1 95.62 226 GLU A C 1
ATOM 1692 O O . GLU A 1 226 ? -20.875 -13.766 -23.859 1 95.62 226 GLU A O 1
ATOM 1697 N N . ILE A 1 227 ? -20 -11.906 -24.656 1 96.62 227 ILE A N 1
ATOM 1698 C CA . ILE A 1 227 ? -18.859 -11.906 -23.734 1 96.62 227 ILE A CA 1
ATOM 1699 C C . ILE A 1 227 ? -19.359 -11.719 -22.312 1 96.62 227 ILE A C 1
ATOM 1701 O O . ILE A 1 227 ? -18.875 -12.375 -21.391 1 96.62 227 ILE A O 1
ATOM 1705 N N . PHE A 1 228 ? -20.312 -10.828 -22.062 1 95.81 228 PHE A N 1
ATOM 1706 C CA . PHE A 1 228 ? -20.906 -10.648 -20.75 1 95.81 228 PHE A CA 1
ATOM 1707 C C . PHE A 1 228 ? -21.578 -11.93 -20.281 1 95.81 228 PHE A C 1
ATOM 1709 O O . PHE A 1 228 ? -21.516 -12.273 -19.094 1 95.81 228 PHE A O 1
ATOM 1716 N N . ASN A 1 229 ? -22.188 -12.594 -21.219 1 94 229 ASN A N 1
ATOM 1717 C CA . ASN A 1 229 ? -22.812 -13.867 -20.875 1 94 229 ASN A CA 1
ATOM 1718 C C . ASN A 1 229 ? -21.781 -14.891 -20.422 1 94 229 ASN A C 1
ATOM 1720 O O . ASN A 1 229 ? -22 -15.633 -19.469 1 94 229 ASN A O 1
ATOM 1724 N N . ILE A 1 230 ? -20.688 -14.953 -21.172 1 94.5 230 ILE A N 1
ATOM 1725 C CA . ILE A 1 230 ? -19.594 -15.836 -20.766 1 94.5 230 ILE A CA 1
ATOM 1726 C C . ILE A 1 230 ? -19.109 -15.461 -19.359 1 94.5 230 ILE A C 1
ATOM 1728 O O . ILE A 1 230 ? -18.922 -16.344 -18.516 1 94.5 230 ILE A O 1
ATOM 1732 N N . PHE A 1 231 ? -18.938 -14.188 -19.125 1 95.75 231 PHE A N 1
ATOM 1733 C CA . PHE A 1 231 ? -18.453 -13.711 -17.828 1 95.75 231 PHE A CA 1
ATOM 1734 C C . PHE A 1 231 ? -19.406 -14.133 -16.719 1 95.75 231 PHE A C 1
ATOM 1736 O O . PHE A 1 231 ? -18.953 -14.664 -15.695 1 95.75 231 PHE A O 1
ATOM 1743 N N . TYR A 1 232 ? -20.656 -13.883 -16.859 1 93.06 232 TYR A N 1
ATOM 1744 C CA . TYR A 1 232 ? -21.641 -14.148 -15.812 1 93.06 232 TYR A CA 1
ATOM 1745 C C . TYR A 1 232 ? -21.781 -15.641 -15.562 1 93.06 232 TYR A C 1
ATOM 1747 O O . TYR A 1 232 ? -22.016 -16.062 -14.422 1 93.06 232 TYR A O 1
ATOM 1755 N N . ARG A 1 233 ? -21.516 -16.406 -16.531 1 90.81 233 ARG A N 1
ATOM 1756 C CA . ARG A 1 233 ? -21.703 -17.844 -16.422 1 90.81 233 ARG A CA 1
ATOM 1757 C C . ARG A 1 233 ? -20.469 -18.531 -15.852 1 90.81 233 ARG A C 1
ATOM 1759 O O . ARG A 1 233 ? -20.562 -19.516 -15.133 1 90.81 233 ARG A O 1
ATOM 1766 N N . GLN A 1 234 ? -19.344 -17.953 -16.203 1 92.62 234 GLN A N 1
ATOM 1767 C CA . GLN A 1 234 ? -18.156 -18.766 -15.961 1 92.62 234 GLN A CA 1
ATOM 1768 C C . GLN A 1 234 ? -17.234 -18.094 -14.961 1 92.62 234 GLN A C 1
ATOM 1770 O O . GLN A 1 234 ? -16.5 -18.766 -14.219 1 92.62 234 GLN A O 1
ATOM 1775 N N . TYR A 1 235 ? -17.156 -16.828 -14.914 1 94.44 235 TYR A N 1
ATOM 1776 C CA . TYR A 1 235 ? -16.141 -16.141 -14.141 1 94.44 235 TYR A CA 1
ATOM 1777 C C . TYR A 1 235 ? -16.688 -15.656 -12.805 1 94.44 235 TYR A C 1
ATOM 1779 O O . TYR A 1 235 ? -15.984 -15.648 -11.797 1 94.44 235 TYR A O 1
ATOM 1787 N N . VAL A 1 236 ? -17.922 -15.289 -12.695 1 92.38 236 VAL A N 1
ATOM 1788 C CA . VAL A 1 236 ? -18.516 -14.625 -11.539 1 92.38 236 VAL A CA 1
ATOM 1789 C C . VAL A 1 236 ? -18.531 -15.578 -10.344 1 92.38 236 VAL A C 1
ATOM 1791 O O . VAL A 1 236 ? -18.547 -15.133 -9.188 1 92.38 236 VAL A O 1
ATOM 1794 N N . VAL A 1 237 ? -18.516 -16.859 -10.609 1 89.12 237 VAL A N 1
ATOM 1795 C CA . VAL A 1 237 ? -18.531 -17.859 -9.539 1 89.12 237 VAL A CA 1
ATOM 1796 C C . VAL A 1 237 ? -17.312 -17.688 -8.641 1 89.12 237 VAL A C 1
ATOM 1798 O O . VAL A 1 237 ? -17.391 -17.953 -7.438 1 89.12 237 VAL A O 1
ATOM 1801 N N . PHE A 1 238 ? -16.234 -17.156 -9.172 1 92.25 238 PHE A N 1
ATOM 1802 C CA . PHE A 1 238 ? -15 -16.984 -8.414 1 92.25 238 PHE A CA 1
ATOM 1803 C C . PHE A 1 238 ? -14.992 -15.648 -7.676 1 92.25 238 PHE A C 1
ATOM 1805 O O . PHE A 1 238 ? -14.188 -15.438 -6.766 1 92.25 238 PHE A O 1
ATOM 1812 N N . MET A 1 239 ? -15.859 -14.75 -8.094 1 90.56 239 MET A N 1
ATOM 1813 C CA . MET A 1 239 ? -15.93 -13.414 -7.508 1 90.56 239 MET A CA 1
ATOM 1814 C C . MET A 1 239 ? -17.375 -12.953 -7.391 1 90.56 239 MET A C 1
ATOM 1816 O O . MET A 1 239 ? -17.797 -12.016 -8.078 1 90.56 239 MET A O 1
ATOM 1820 N N . PRO A 1 240 ? -18.094 -13.367 -6.516 1 85.62 240 PRO A N 1
ATOM 1821 C CA . PRO A 1 240 ? -19.531 -13.117 -6.434 1 85.62 240 PRO A CA 1
ATOM 1822 C C . PRO A 1 240 ? -19.859 -11.695 -5.98 1 85.62 240 PRO A C 1
ATOM 1824 O O . PRO A 1 240 ? -21.031 -11.305 -5.945 1 85.62 240 PRO A O 1
ATOM 1827 N N . CYS A 1 241 ? -18.922 -10.883 -5.684 1 81.19 241 CYS A N 1
ATOM 1828 C CA . CYS A 1 241 ? -19.172 -9.508 -5.27 1 81.19 241 CYS A CA 1
ATOM 1829 C C . CYS A 1 241 ? -19.5 -8.625 -6.469 1 81.19 241 CYS A C 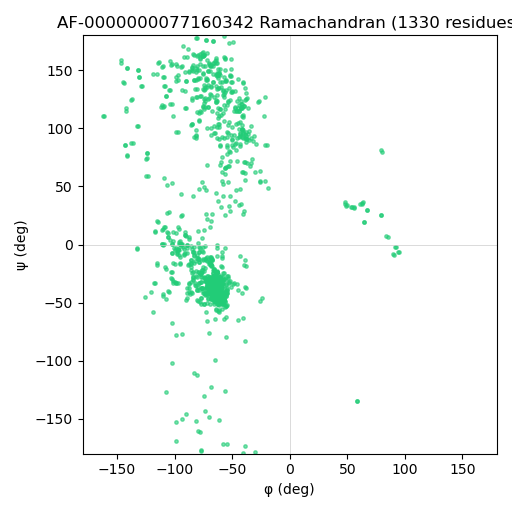1
ATOM 1831 O O . CYS A 1 241 ? -19.906 -7.473 -6.305 1 81.19 241 CYS A O 1
ATOM 1833 N N . LEU A 1 242 ? -19.453 -9.195 -7.645 1 82.31 242 LEU A N 1
ATOM 1834 C CA . LEU A 1 242 ? -19.766 -8.445 -8.852 1 82.31 242 LEU A CA 1
ATOM 1835 C C . LEU A 1 242 ? -21.266 -8.539 -9.172 1 82.31 242 LEU A C 1
ATOM 1837 O O . LEU A 1 242 ? -21.891 -9.57 -8.914 1 82.31 242 LEU A O 1
ATOM 1841 N N . ASP A 1 243 ? -21.797 -7.445 -9.602 1 76.5 243 ASP A N 1
ATOM 1842 C CA . ASP A 1 243 ? -23.219 -7.398 -9.953 1 76.5 243 ASP A CA 1
ATOM 1843 C C . ASP A 1 243 ? -23.469 -8.125 -11.273 1 76.5 243 ASP A C 1
ATOM 1845 O O . ASP A 1 243 ? -23.031 -7.664 -12.328 1 76.5 243 ASP A O 1
ATOM 1849 N N . THR A 1 244 ? -24.281 -9.188 -11.195 1 78.69 244 THR A N 1
ATOM 1850 C CA . THR A 1 244 ? -24.531 -9.977 -12.398 1 78.69 244 THR A CA 1
ATOM 1851 C C . THR A 1 244 ? -25.828 -9.539 -13.062 1 78.69 244 THR A C 1
ATOM 1853 O O . THR A 1 244 ? -26.188 -10.039 -14.133 1 78.69 244 THR A O 1
ATOM 1856 N N . GLU A 1 245 ? -26.406 -8.641 -12.5 1 79.19 245 GLU A N 1
ATOM 1857 C CA . GLU A 1 245 ? -27.703 -8.242 -13.047 1 79.19 245 GLU A CA 1
ATOM 1858 C C . GLU A 1 245 ? -27.594 -6.957 -13.859 1 79.19 245 GLU A C 1
ATOM 1860 O O . GLU A 1 245 ? -28.516 -6.578 -14.57 1 79.19 245 GLU A O 1
ATOM 1865 N N . SER A 1 246 ? -26.469 -6.391 -13.797 1 83.38 246 SER A N 1
ATOM 1866 C CA . SER A 1 246 ? -26.281 -5.145 -14.531 1 83.38 246 SER A CA 1
ATOM 1867 C C . SER A 1 246 ? -26.078 -5.406 -16.016 1 83.38 246 SER A C 1
ATOM 1869 O O . SER A 1 246 ? -25.281 -6.266 -16.406 1 83.38 246 SER A O 1
ATOM 1871 N N . SER A 1 247 ? -26.859 -4.738 -16.828 1 89.25 247 SER A N 1
ATOM 1872 C CA . SER A 1 247 ? -26.672 -4.824 -18.281 1 89.25 247 SER A CA 1
ATOM 1873 C C . SER A 1 247 ? -25.344 -4.199 -18.703 1 89.25 247 SER A C 1
ATOM 1875 O O . SER A 1 247 ? -24.797 -3.367 -17.984 1 89.25 247 SER A O 1
ATOM 1877 N N . PRO A 1 248 ? -24.844 -4.625 -19.859 1 93.94 248 PRO A N 1
ATOM 1878 C CA . PRO A 1 248 ? -23.594 -4.023 -20.344 1 93.94 248 PRO A CA 1
ATOM 1879 C C . PRO A 1 248 ? -23.688 -2.506 -20.469 1 93.94 248 PRO A C 1
ATOM 1881 O O . PRO A 1 248 ? -22.734 -1.799 -20.125 1 93.94 248 PRO A O 1
ATOM 1884 N N . ASN A 1 249 ? -24.844 -2.006 -20.969 1 93.06 249 ASN A N 1
ATOM 1885 C CA . ASN A 1 249 ? -25 -0.563 -21.094 1 93.06 249 ASN A CA 1
ATOM 1886 C C . ASN A 1 249 ? -24.938 0.136 -19.734 1 93.06 249 ASN A C 1
ATOM 1888 O O . ASN A 1 249 ? -24.297 1.18 -19.609 1 93.06 249 ASN A O 1
ATOM 1892 N N . LEU A 1 250 ? -25.594 -0.448 -18.797 1 88.25 250 LEU A N 1
ATOM 1893 C CA . LEU A 1 250 ? -25.594 0.132 -17.453 1 88.25 250 LEU A CA 1
ATOM 1894 C C . LEU A 1 250 ? -24.203 0.067 -16.844 1 88.25 250 LEU A C 1
ATOM 1896 O O . LEU A 1 250 ? -23.766 1.012 -16.172 1 88.25 250 LEU A O 1
ATOM 1900 N N . THR A 1 251 ? -23.531 -1.042 -17.047 1 92.06 251 THR A N 1
ATOM 1901 C CA . THR A 1 251 ? -22.172 -1.192 -16.531 1 92.06 251 THR A CA 1
ATOM 1902 C C . THR A 1 251 ? -21.25 -0.139 -17.141 1 92.06 251 THR A C 1
ATOM 1904 O O . THR A 1 251 ? -20.422 0.449 -16.438 1 92.06 251 THR A O 1
ATOM 1907 N N . TYR A 1 252 ? -21.344 0.07 -18.422 1 93.56 252 TYR A N 1
ATOM 1908 C CA . TYR A 1 252 ? -20.531 1.062 -19.125 1 93.56 252 TYR A CA 1
ATOM 1909 C C . TYR A 1 252 ? -20.812 2.463 -18.578 1 93.56 252 TYR A C 1
ATOM 1911 O O . TYR A 1 252 ? -19.891 3.266 -18.422 1 93.56 252 TYR A O 1
ATOM 1919 N N . GLU A 1 253 ? -22.016 2.715 -18.281 1 88.88 253 GLU A N 1
ATOM 1920 C CA . GLU A 1 253 ? -22.406 4.023 -17.766 1 88.88 253 GLU A CA 1
ATOM 1921 C C . GLU A 1 253 ? -21.875 4.246 -16.359 1 88.88 253 GLU A C 1
ATOM 1923 O O . GLU A 1 253 ? -21.516 5.367 -15.984 1 88.88 253 GLU A O 1
ATOM 1928 N N . GLN A 1 254 ? -21.875 3.209 -15.68 1 88.25 254 GLN A N 1
ATOM 1929 C CA . GLN A 1 254 ? -21.391 3.309 -14.305 1 88.25 254 GLN A CA 1
ATOM 1930 C C . GLN A 1 254 ? -19.859 3.438 -14.266 1 88.25 254 GLN A C 1
ATOM 1932 O O . GLN A 1 254 ? -19.328 4.215 -13.469 1 88.25 254 GLN A O 1
ATOM 1937 N N . SER A 1 255 ? -19.203 2.684 -15.086 1 93.88 255 SER A N 1
ATOM 1938 C CA . SER A 1 255 ? -17.75 2.688 -15.109 1 93.88 255 SER A CA 1
ATOM 1939 C C . SER A 1 255 ? -17.219 2.086 -16.406 1 93.88 255 SER A C 1
ATOM 1941 O O . SER A 1 255 ? -17.312 0.875 -16.625 1 93.88 255 SER A O 1
ATOM 1943 N N . ASP A 1 256 ? -16.656 2.918 -17.203 1 95.5 256 ASP A N 1
ATOM 1944 C CA . ASP A 1 256 ? -16.031 2.418 -18.422 1 95.5 256 ASP A CA 1
ATOM 1945 C C . ASP A 1 256 ? -14.922 1.418 -18.094 1 95.5 256 ASP A C 1
ATOM 1947 O O . ASP A 1 256 ? -14.742 0.432 -18.812 1 95.5 256 ASP A O 1
ATOM 1951 N N . PHE A 1 257 ? -14.195 1.669 -17.047 1 97.31 257 PHE A N 1
ATOM 1952 C CA . PHE A 1 257 ? -13.109 0.789 -16.641 1 97.31 257 PHE A CA 1
ATOM 1953 C C . PHE A 1 257 ? -13.633 -0.598 -16.297 1 97.31 257 PHE A C 1
ATOM 1955 O O . PHE A 1 257 ? -13.117 -1.605 -16.781 1 97.31 257 PHE A O 1
ATOM 1962 N N . LEU A 1 258 ? -14.656 -0.687 -15.43 1 96.62 258 LEU A N 1
ATOM 1963 C CA . LEU A 1 258 ? -15.227 -1.975 -15.047 1 96.62 258 LEU A CA 1
ATOM 1964 C C . LEU A 1 258 ? -15.766 -2.711 -16.266 1 96.62 258 LEU A C 1
ATOM 1966 O O . LEU A 1 258 ? -15.562 -3.92 -16.406 1 96.62 258 LEU A O 1
ATOM 1970 N N . PHE A 1 259 ? -16.469 -1.977 -17.156 1 96.75 259 PHE A N 1
ATOM 1971 C CA . PHE A 1 259 ? -17.031 -2.545 -18.375 1 96.75 259 PHE A CA 1
ATOM 1972 C C . PHE A 1 259 ? -15.945 -3.23 -19.203 1 96.75 259 PHE A C 1
ATOM 1974 O O . PHE A 1 259 ? -16.078 -4.406 -19.547 1 96.75 259 PHE A O 1
ATOM 1981 N N . TRP A 1 260 ? -14.891 -2.584 -19.5 1 98.25 260 TRP A N 1
ATOM 1982 C CA . TRP A 1 260 ? -13.844 -3.111 -20.375 1 98.25 260 TRP A CA 1
ATOM 1983 C C . TRP A 1 260 ? -13.047 -4.203 -19.672 1 98.25 260 TRP A C 1
ATOM 1985 O O . TRP A 1 260 ? -12.531 -5.121 -20.312 1 98.25 260 TRP A O 1
ATOM 1995 N N . THR A 1 261 ? -12.898 -4.105 -18.359 1 97.81 261 THR A N 1
ATOM 1996 C CA . THR A 1 261 ? -12.227 -5.172 -17.609 1 97.81 261 THR A CA 1
ATOM 1997 C C . THR A 1 261 ? -13.031 -6.465 -17.688 1 97.81 261 THR A C 1
ATOM 1999 O O . THR A 1 261 ? -12.461 -7.551 -17.797 1 97.81 261 THR A O 1
ATOM 2002 N N . ILE A 1 262 ? -14.352 -6.34 -17.578 1 97.44 262 ILE A N 1
ATOM 2003 C CA . ILE A 1 262 ? -15.211 -7.508 -17.734 1 97.44 262 ILE A CA 1
ATOM 2004 C C . ILE A 1 262 ? -15.023 -8.102 -19.141 1 97.44 262 ILE A C 1
ATOM 2006 O O . ILE A 1 262 ? -14.82 -9.312 -19.281 1 97.44 262 ILE A O 1
ATOM 2010 N N . ILE A 1 263 ? -15.039 -7.246 -20.125 1 98 263 ILE A N 1
ATOM 2011 C CA . ILE A 1 263 ? -14.852 -7.676 -21.516 1 98 263 ILE A CA 1
ATOM 2012 C C . ILE A 1 263 ? -13.484 -8.344 -21.656 1 98 263 ILE A C 1
ATOM 2014 O O . ILE A 1 263 ? -13.375 -9.43 -22.234 1 98 263 ILE A O 1
ATOM 2018 N N . GLY A 1 264 ? -12.445 -7.688 -21.172 1 97.06 264 GLY A N 1
ATOM 2019 C CA . GLY A 1 264 ? -11.102 -8.234 -21.266 1 97.06 264 GLY A CA 1
ATOM 2020 C C . GLY A 1 264 ? -10.953 -9.578 -20.578 1 97.06 264 GLY A C 1
ATOM 2021 O O . GLY A 1 264 ? -10.305 -10.484 -21.094 1 97.06 264 GLY A O 1
ATOM 2022 N N . THR A 1 265 ? -11.508 -9.766 -19.422 1 96.69 265 THR A N 1
ATOM 2023 C CA . THR A 1 265 ? -11.406 -10.992 -18.641 1 96.69 265 THR A CA 1
ATOM 2024 C C . THR A 1 265 ? -12.117 -12.141 -19.359 1 96.69 265 THR A C 1
ATOM 2026 O O . THR A 1 265 ? -11.547 -13.227 -19.516 1 96.69 265 THR A O 1
ATOM 2029 N N . ALA A 1 266 ? -13.32 -11.875 -19.828 1 96.44 266 ALA A N 1
ATOM 2030 C CA . ALA A 1 266 ? -14.117 -12.938 -20.438 1 96.44 266 ALA A CA 1
ATOM 2031 C C . ALA A 1 266 ? -13.641 -13.242 -21.859 1 96.44 266 ALA A C 1
ATOM 2033 O O . ALA A 1 266 ? -13.836 -14.352 -22.359 1 96.44 266 ALA A O 1
ATOM 2034 N N . SER A 1 267 ? -13.016 -12.297 -22.516 1 95.69 267 SER A N 1
ATOM 2035 C CA . SER A 1 267 ? -12.539 -12.508 -23.875 1 95.69 267 SER A CA 1
ATOM 2036 C C . SER A 1 267 ? -11.398 -13.523 -23.906 1 95.69 267 SER A C 1
ATOM 2038 O O . SER A 1 267 ? -11.07 -14.062 -24.969 1 95.69 267 SER A O 1
ATOM 2040 N N . ARG A 1 268 ? -10.836 -13.836 -22.781 1 92.56 268 ARG A N 1
ATOM 2041 C CA . ARG A 1 268 ? -9.758 -14.82 -22.688 1 92.56 268 ARG A CA 1
ATOM 2042 C C . ARG A 1 268 ? -10.234 -16.188 -23.156 1 92.56 268 ARG A C 1
ATOM 2044 O O . ARG A 1 268 ? -9.445 -16.969 -23.688 1 92.56 268 ARG A O 1
ATOM 2051 N N . THR A 1 269 ? -11.5 -16.438 -22.953 1 92 269 THR A N 1
ATOM 2052 C CA . THR A 1 269 ? -12.023 -17.75 -23.297 1 92 269 THR A CA 1
ATOM 2053 C C . THR A 1 269 ? -13.078 -17.656 -24.391 1 92 269 THR A C 1
ATOM 2055 O O . THR A 1 269 ? -13.852 -18.578 -24.609 1 92 269 THR A O 1
ATOM 2058 N N . CYS A 1 270 ? -13.133 -16.469 -24.953 1 91.19 270 CYS A N 1
ATOM 2059 C CA . CYS A 1 270 ? -14.062 -16.312 -26.062 1 91.19 270 CYS A CA 1
ATOM 2060 C C . CYS A 1 270 ? -13.492 -16.891 -27.344 1 91.19 270 CYS A C 1
ATOM 2062 O O . CYS A 1 270 ? -12.711 -16.234 -28.031 1 91.19 270 CYS A O 1
ATOM 2064 N N . ALA A 1 271 ? -13.969 -17.953 -27.781 1 85.69 271 ALA A N 1
ATOM 2065 C CA . ALA A 1 271 ? -13.445 -18.703 -28.922 1 85.69 271 ALA A CA 1
ATOM 2066 C C . ALA A 1 271 ? -13.844 -18.047 -30.234 1 85.69 271 ALA A C 1
ATOM 2068 O O . ALA A 1 271 ? -13.117 -18.141 -31.234 1 85.69 271 ALA A O 1
ATOM 2069 N N . LYS A 1 272 ? -14.914 -17.375 -30.25 1 89.38 272 LYS A N 1
ATOM 2070 C CA . LYS A 1 272 ? -15.445 -16.797 -31.484 1 89.38 272 LYS A CA 1
ATOM 2071 C C . LYS A 1 272 ? -14.531 -15.703 -32.031 1 89.38 272 LYS A C 1
ATOM 2073 O O . LYS A 1 272 ? -14.398 -15.539 -33.25 1 89.38 272 LYS A O 1
ATOM 2078 N N . ASN A 1 273 ? -13.891 -14.977 -31.141 1 90 273 ASN A N 1
ATOM 2079 C CA . ASN A 1 273 ? -12.984 -13.906 -31.547 1 90 273 ASN A CA 1
ATOM 2080 C C . ASN A 1 273 ? -11.773 -13.82 -30.625 1 90 273 ASN A C 1
ATOM 2082 O O . ASN A 1 273 ? -11.719 -12.969 -29.734 1 90 273 ASN A O 1
ATOM 2086 N N . PRO A 1 274 ? -10.812 -14.539 -30.859 1 88 274 PRO A N 1
ATOM 2087 C CA . PRO A 1 274 ? -9.648 -14.633 -29.969 1 88 274 PRO A CA 1
ATOM 2088 C C . PRO A 1 274 ? -8.727 -13.414 -30.062 1 88 274 PRO A C 1
ATOM 2090 O O . PRO A 1 274 ? -7.828 -13.25 -29.234 1 88 274 PRO A O 1
ATOM 2093 N N . THR A 1 275 ? -8.969 -12.523 -30.953 1 89.75 275 THR A N 1
ATOM 2094 C CA . THR A 1 275 ? -8.07 -11.398 -31.172 1 89.75 275 THR A CA 1
ATOM 2095 C C . THR A 1 275 ? -8.406 -10.25 -30.219 1 89.75 275 THR A C 1
ATOM 2097 O O . THR A 1 275 ? -7.598 -9.336 -30.047 1 89.75 275 THR A O 1
ATOM 2100 N N . ILE A 1 276 ? -9.547 -10.328 -29.656 1 92.75 276 ILE A N 1
ATOM 2101 C CA . ILE A 1 276 ? -10.016 -9.25 -28.797 1 92.75 276 ILE A CA 1
ATOM 2102 C C . ILE A 1 276 ? -9.125 -9.133 -27.562 1 92.75 276 ILE A C 1
ATOM 2104 O O . ILE A 1 276 ? -8.703 -8.031 -27.203 1 92.75 276 ILE A O 1
ATOM 2108 N N . PHE A 1 277 ? -8.766 -10.203 -27 1 92.94 277 PHE A N 1
ATOM 2109 C CA . PHE A 1 277 ? -8.07 -10.242 -25.719 1 92.94 277 PHE A CA 1
ATOM 2110 C C . PHE A 1 277 ? -6.703 -9.586 -25.828 1 92.94 277 PHE A C 1
ATOM 2112 O O . PHE A 1 277 ? -6.418 -8.617 -25.109 1 92.94 277 PHE A O 1
ATOM 2119 N N . PRO A 1 278 ? -5.801 -9.961 -26.688 1 88.62 278 PRO A N 1
ATOM 2120 C CA . PRO A 1 278 ? -4.492 -9.312 -26.781 1 88.62 278 PRO A CA 1
ATOM 2121 C C . PRO A 1 278 ? -4.586 -7.852 -27.219 1 88.62 278 PRO A C 1
ATOM 2123 O O . PRO A 1 278 ? -3.768 -7.023 -26.812 1 88.62 278 PRO A O 1
ATOM 2126 N N . ALA A 1 279 ? -5.633 -7.523 -28 1 92.19 279 ALA A N 1
ATOM 2127 C CA . ALA A 1 279 ? -5.754 -6.176 -28.547 1 92.19 279 ALA A CA 1
ATOM 2128 C C . ALA A 1 279 ? -6.168 -5.176 -27.469 1 92.19 279 ALA A C 1
ATOM 2130 O O . ALA A 1 279 ? -5.816 -3.996 -27.547 1 92.19 279 ALA A O 1
ATOM 2131 N N . LEU A 1 280 ? -6.895 -5.688 -26.469 1 94.81 280 LEU A N 1
ATOM 2132 C CA . LEU A 1 280 ? -7.453 -4.781 -25.469 1 94.81 280 LEU A CA 1
ATOM 2133 C C . LEU A 1 280 ? -6.543 -4.688 -24.25 1 94.81 280 LEU A C 1
ATOM 2135 O O . LEU A 1 280 ? -6.684 -3.773 -23.438 1 94.81 280 LEU A O 1
ATOM 2139 N N . ALA A 1 281 ? -5.609 -5.602 -24.078 1 92.38 281 ALA A N 1
ATOM 2140 C CA . ALA A 1 281 ? -4.848 -5.789 -22.844 1 92.38 281 ALA A CA 1
ATOM 2141 C C . ALA A 1 281 ? -4.137 -4.5 -22.438 1 92.38 281 ALA A C 1
ATOM 2143 O O . ALA A 1 281 ? -4.305 -4.023 -21.312 1 92.38 281 ALA A O 1
ATOM 2144 N N . LYS A 1 282 ? -3.434 -3.881 -23.359 1 92 282 LYS A N 1
ATOM 2145 C CA . LYS A 1 282 ? -2.645 -2.691 -23.047 1 92 282 LYS A CA 1
ATOM 2146 C C . LYS A 1 282 ? -3.541 -1.532 -22.625 1 92 282 LYS A C 1
ATOM 2148 O O . LYS A 1 282 ? -3.189 -0.77 -21.719 1 92 282 LYS A O 1
ATOM 2153 N N . HIS A 1 283 ? -4.668 -1.398 -23.25 1 95.5 283 HIS A N 1
ATOM 2154 C CA . HIS A 1 283 ? -5.578 -0.296 -22.953 1 95.5 283 HIS A CA 1
ATOM 2155 C C . HIS A 1 283 ? -6.262 -0.486 -21.609 1 95.5 283 HIS A C 1
ATOM 2157 O O . HIS A 1 283 ? -6.457 0.477 -20.859 1 95.5 283 HIS A O 1
ATOM 2163 N N . ILE A 1 284 ? -6.602 -1.708 -21.297 1 96.62 284 ILE A N 1
ATOM 2164 C CA . ILE A 1 284 ? -7.266 -1.993 -20.031 1 96.62 284 ILE A CA 1
ATOM 2165 C C . ILE A 1 284 ? -6.289 -1.788 -18.875 1 96.62 284 ILE A C 1
ATOM 2167 O O . ILE A 1 284 ? -6.664 -1.262 -17.828 1 96.62 284 ILE A O 1
ATOM 2171 N N . ILE A 1 285 ? -5.035 -2.195 -19.078 1 95.25 285 ILE A N 1
ATOM 2172 C CA . ILE A 1 285 ? -4.012 -2.002 -18.047 1 95.25 285 ILE A CA 1
ATOM 2173 C C . ILE A 1 285 ? -3.818 -0.51 -17.797 1 95.25 285 ILE A C 1
ATOM 2175 O O . ILE A 1 285 ? -3.73 -0.081 -16.641 1 95.25 285 ILE A O 1
ATOM 2179 N N . SER A 1 286 ? -3.764 0.265 -18.859 1 95.62 286 SER A N 1
ATOM 2180 C CA . SER A 1 286 ? -3.654 1.712 -18.703 1 95.62 286 SER A CA 1
ATOM 2181 C C . SER A 1 286 ? -4.848 2.279 -17.938 1 95.62 286 SER A C 1
ATOM 2183 O O . SER A 1 286 ? -4.688 3.145 -17.078 1 95.62 286 SER A O 1
ATOM 2185 N N . MET A 1 287 ? -6.055 1.799 -18.234 1 97.06 287 MET A N 1
ATOM 2186 C CA . MET A 1 287 ? -7.258 2.236 -17.531 1 97.06 287 MET A CA 1
ATOM 2187 C C . MET A 1 287 ? -7.18 1.88 -16.062 1 97.06 287 MET A C 1
ATOM 2189 O O . MET A 1 287 ? -7.668 2.629 -15.211 1 97.06 287 MET A O 1
ATOM 2193 N N . ALA A 1 288 ? -6.598 0.726 -15.82 1 97.56 288 ALA A N 1
ATOM 2194 C CA . ALA A 1 288 ? -6.484 0.282 -14.43 1 97.56 288 ALA A CA 1
ATOM 2195 C C . ALA A 1 288 ? -5.652 1.261 -13.609 1 97.56 288 ALA A C 1
ATOM 2197 O O . ALA A 1 288 ? -6.07 1.691 -12.531 1 97.56 288 ALA A O 1
ATOM 2198 N N . PHE A 1 289 ? -4.555 1.69 -14.109 1 97.31 289 PHE A N 1
ATOM 2199 C CA . PHE A 1 289 ? -3.684 2.615 -13.391 1 97.31 289 PHE A CA 1
ATOM 2200 C C . PHE A 1 289 ? -4.32 3.998 -13.305 1 97.31 289 PHE A C 1
ATOM 2202 O O . PHE A 1 289 ? -4.117 4.719 -12.32 1 97.31 289 PHE A O 1
ATOM 2209 N N . LEU A 1 290 ? -5.117 4.352 -14.242 1 96.62 290 LEU A N 1
ATOM 2210 C CA . LEU A 1 290 ? -5.703 5.684 -14.289 1 96.62 290 LEU A CA 1
ATOM 2211 C C . LEU A 1 290 ? -7.086 5.691 -13.641 1 96.62 290 LEU A C 1
ATOM 2213 O O . LEU A 1 290 ? -7.723 6.742 -13.547 1 96.62 290 LEU A O 1
ATOM 2217 N N . SER A 1 291 ? -7.531 4.578 -13.148 1 96 291 SER A N 1
ATOM 2218 C CA . SER A 1 291 ? -8.898 4.43 -12.648 1 96 291 SER A CA 1
ATOM 2219 C C . SER A 1 291 ? -9.172 5.395 -11.5 1 96 291 SER A C 1
ATOM 2221 O O . SER A 1 291 ? -10.289 5.906 -11.367 1 96 291 SER A O 1
ATOM 2223 N N . PRO A 1 292 ? -8.18 5.707 -10.617 1 92.94 292 PRO A N 1
ATOM 2224 C CA . PRO A 1 292 ? -8.469 6.66 -9.547 1 92.94 292 PRO A CA 1
ATOM 2225 C C . PRO A 1 292 ? -8.82 8.055 -10.07 1 92.94 292 PRO A C 1
ATOM 2227 O O . PRO A 1 292 ? -9.43 8.852 -9.359 1 92.94 292 PRO A O 1
ATOM 2230 N N . LEU A 1 293 ? -8.359 8.375 -11.258 1 91 293 LEU A N 1
ATOM 2231 C CA . LEU A 1 293 ? -8.609 9.68 -11.852 1 91 293 LEU A CA 1
ATOM 2232 C C . LEU A 1 293 ? -9.977 9.719 -12.531 1 91 293 LEU A C 1
ATOM 2234 O O . LEU A 1 293 ? -10.461 10.789 -12.891 1 91 293 LEU A O 1
ATOM 2238 N N . SER A 1 294 ? -10.57 8.547 -12.617 1 89.12 294 SER A N 1
ATOM 2239 C CA . SER A 1 294 ? -11.852 8.484 -13.328 1 89.12 294 SER A CA 1
ATOM 2240 C C . SER A 1 294 ? -12.984 9.039 -12.477 1 89.12 294 SER A C 1
ATOM 2242 O O . SER A 1 294 ? -12.82 9.242 -11.266 1 89.12 294 SER A O 1
ATOM 2244 N N . GLU A 1 295 ? -14.055 9.305 -13.07 1 83.69 295 GLU A N 1
ATOM 2245 C CA . GLU A 1 295 ? -15.234 9.82 -12.375 1 83.69 295 GLU A CA 1
ATOM 2246 C C . GLU A 1 295 ? -16.109 8.688 -11.836 1 83.69 295 GLU A C 1
ATOM 2248 O O . GLU A 1 295 ? -17.172 8.938 -11.266 1 83.69 295 GLU A O 1
ATOM 2253 N N . SER A 1 296 ? -15.617 7.527 -11.953 1 88.69 296 SER A N 1
ATOM 2254 C CA . SER A 1 296 ? -16.375 6.371 -11.484 1 88.69 296 SER A CA 1
ATOM 2255 C C . SER A 1 296 ? -16.344 6.277 -9.961 1 88.69 296 SER A C 1
ATOM 2257 O O . SER A 1 296 ? -15.445 6.809 -9.312 1 88.69 296 SER A O 1
ATOM 2259 N N . GLY A 1 297 ? -17.375 5.66 -9.445 1 88 297 GLY A N 1
ATOM 2260 C CA . GLY A 1 297 ? -17.406 5.426 -8.008 1 88 297 GLY A CA 1
ATOM 2261 C C . GLY A 1 297 ? -16.375 4.41 -7.547 1 88 297 GLY A C 1
ATOM 2262 O O . GLY A 1 297 ? -16 3.52 -8.305 1 88 297 GLY A O 1
ATOM 2263 N N . ALA A 1 298 ? -16.016 4.562 -6.309 1 89.69 298 ALA A N 1
ATOM 2264 C CA . ALA A 1 298 ? -15.023 3.664 -5.734 1 89.69 298 ALA A CA 1
ATOM 2265 C C . ALA A 1 298 ? -15.484 2.211 -5.809 1 89.69 298 ALA A C 1
ATOM 2267 O O . ALA A 1 298 ? -14.672 1.301 -5.973 1 89.69 298 ALA A O 1
ATOM 2268 N N . TRP A 1 299 ? -16.781 2.002 -5.746 1 92.56 299 TRP A N 1
ATOM 2269 C CA . TRP A 1 299 ? -17.359 0.666 -5.816 1 92.56 299 TRP A CA 1
ATOM 2270 C C . TRP A 1 299 ? -16.953 -0.043 -7.102 1 92.56 299 TRP A C 1
ATOM 2272 O O . TRP A 1 299 ? -16.422 -1.156 -7.062 1 92.56 299 TRP A O 1
ATOM 2282 N N . ASN A 1 300 ? -17.094 0.619 -8.172 1 93.94 300 ASN A N 1
ATOM 2283 C CA . ASN A 1 300 ? -16.812 0.027 -9.477 1 93.94 300 ASN A CA 1
ATOM 2284 C C . ASN A 1 300 ? -15.32 -0.017 -9.773 1 93.94 300 ASN A C 1
ATOM 2286 O O . ASN A 1 300 ? -14.844 -0.932 -10.445 1 93.94 300 ASN A O 1
ATOM 2290 N N . ILE A 1 301 ? -14.586 0.978 -9.281 1 95.75 301 ILE A N 1
ATOM 2291 C CA . ILE A 1 301 ? -13.141 0.996 -9.484 1 95.75 301 ILE A CA 1
ATOM 2292 C C . ILE A 1 301 ? -12.516 -0.221 -8.805 1 95.75 301 ILE A C 1
ATOM 2294 O O . ILE A 1 301 ? -11.711 -0.931 -9.414 1 95.75 301 ILE A O 1
ATOM 2298 N N . VAL A 1 302 ? -12.906 -0.478 -7.551 1 96.75 302 VAL A N 1
ATOM 2299 C CA . VAL A 1 302 ? -12.352 -1.596 -6.793 1 96.75 302 VAL A CA 1
ATOM 2300 C C . VAL A 1 302 ? -12.719 -2.912 -7.477 1 96.75 302 VAL A C 1
ATOM 2302 O O . VAL A 1 302 ? -11.875 -3.801 -7.617 1 96.75 302 VAL A O 1
ATOM 2305 N N . GLN A 1 303 ? -13.938 -3.014 -7.969 1 96.25 303 GLN A N 1
ATOM 2306 C CA . GLN A 1 303 ? -14.367 -4.219 -8.672 1 96.25 303 GLN A CA 1
ATOM 2307 C C . GLN A 1 303 ? -13.523 -4.461 -9.914 1 96.25 303 GLN A C 1
ATOM 2309 O O . GLN A 1 303 ? -13.117 -5.59 -10.195 1 96.25 303 GLN A O 1
ATOM 2314 N N . GLY A 1 304 ? -13.297 -3.432 -10.648 1 97.19 304 GLY A N 1
ATOM 2315 C CA . GLY A 1 304 ? -12.461 -3.559 -11.82 1 97.19 304 GLY A CA 1
ATOM 2316 C C . GLY A 1 304 ? -11.047 -4 -11.5 1 97.19 304 GLY A C 1
ATOM 2317 O O . GLY A 1 304 ? -10.484 -4.859 -12.188 1 97.19 304 GLY A O 1
ATOM 2318 N N . LEU A 1 305 ? -10.469 -3.42 -10.469 1 98 305 LEU A N 1
ATOM 2319 C CA . LEU A 1 305 ? -9.109 -3.762 -10.07 1 98 305 LEU A CA 1
ATOM 2320 C C . LEU A 1 305 ? -9.031 -5.203 -9.578 1 98 305 LEU A C 1
ATOM 2322 O O . LEU A 1 305 ? -8.039 -5.895 -9.812 1 98 305 LEU A O 1
ATOM 2326 N N . LEU A 1 306 ? -10.062 -5.648 -8.891 1 97.88 306 LEU A N 1
ATOM 2327 C CA . LEU A 1 306 ? -10.117 -7.039 -8.453 1 97.88 306 LEU A CA 1
ATOM 2328 C C . LEU A 1 306 ? -10.047 -7.988 -9.648 1 97.88 306 LEU A C 1
ATOM 2330 O O . LEU A 1 306 ? -9.344 -9 -9.609 1 97.88 306 LEU A O 1
ATOM 2334 N N . LEU A 1 307 ? -10.734 -7.617 -10.672 1 97.62 307 LEU A N 1
ATOM 2335 C CA . LEU A 1 307 ? -10.75 -8.461 -11.859 1 97.62 307 LEU A CA 1
ATOM 2336 C C . LEU A 1 307 ? -9.375 -8.516 -12.508 1 97.62 307 LEU A C 1
ATOM 2338 O O . LEU A 1 307 ? -8.875 -9.594 -12.836 1 97.62 307 LEU A O 1
ATOM 2342 N N . VAL A 1 308 ? -8.719 -7.41 -12.641 1 97.19 308 VAL A N 1
ATOM 2343 C CA . VAL A 1 308 ? -7.426 -7.344 -13.312 1 97.19 308 VAL A CA 1
ATOM 2344 C C . VAL A 1 308 ? -6.387 -8.125 -12.516 1 97.19 308 VAL A C 1
ATOM 2346 O O . VAL A 1 308 ? -5.496 -8.75 -13.094 1 97.19 308 VAL A O 1
ATOM 2349 N N . LEU A 1 309 ? -6.488 -8.133 -11.227 1 97.5 309 LEU A N 1
ATOM 2350 C CA . LEU A 1 309 ? -5.473 -8.75 -10.383 1 97.5 309 LEU A CA 1
ATOM 2351 C C . LEU A 1 309 ? -5.707 -10.25 -10.258 1 97.5 309 LEU A C 1
ATOM 2353 O O . LEU A 1 309 ? -4.762 -11.016 -10.07 1 97.5 309 LEU A O 1
ATOM 2357 N N . ASN A 1 310 ? -6.961 -10.688 -10.328 1 97 310 ASN A N 1
ATOM 2358 C CA . ASN A 1 310 ? -7.25 -12.109 -10.242 1 97 310 ASN A CA 1
ATOM 2359 C C . ASN A 1 310 ? -7.105 -12.797 -11.602 1 97 310 ASN A C 1
ATOM 2361 O O . ASN A 1 310 ? -6.824 -13.992 -11.672 1 97 310 ASN A O 1
ATOM 2365 N N . TRP A 1 311 ? -7.32 -12.039 -12.648 1 96.25 311 TRP A N 1
ATOM 2366 C CA . TRP A 1 311 ? -7.094 -12.484 -14.016 1 96.25 311 TRP A CA 1
ATOM 2367 C C . TRP A 1 311 ? -6.145 -11.539 -14.742 1 96.25 311 TRP A C 1
ATOM 2369 O O . TRP A 1 311 ? -6.566 -10.789 -15.625 1 96.25 311 TRP A O 1
ATOM 2379 N N . PRO A 1 312 ? -4.898 -11.648 -14.375 1 92.19 312 PRO A N 1
ATOM 2380 C CA . PRO A 1 312 ? -3.939 -10.688 -14.922 1 92.19 312 PRO A CA 1
ATOM 2381 C C . PRO A 1 312 ? -3.812 -10.781 -16.438 1 92.19 312 PRO A C 1
ATOM 2383 O O . PRO A 1 312 ? -3.902 -11.875 -17 1 92.19 312 PRO A O 1
ATOM 2386 N N . PHE A 1 313 ? -3.592 -9.625 -17.062 1 91.31 313 PHE A N 1
ATOM 2387 C CA . PHE A 1 313 ? -3.346 -9.547 -18.484 1 91.31 313 PHE A CA 1
ATOM 2388 C C . PHE A 1 313 ? -1.878 -9.812 -18.812 1 91.31 313 PHE A C 1
ATOM 2390 O O . PHE A 1 313 ? -1.005 -9.555 -17.969 1 91.31 313 PHE A O 1
ATOM 2397 N N . PRO A 1 314 ? -1.678 -10.328 -19.906 1 81.62 314 PRO A N 1
ATOM 2398 C CA . PRO A 1 314 ? -0.282 -10.578 -20.266 1 81.62 314 PRO A CA 1
ATOM 2399 C C . PRO A 1 314 ? 0.518 -9.289 -20.469 1 81.62 314 PRO A C 1
ATOM 2401 O O . PRO A 1 314 ? -0.029 -8.281 -20.922 1 81.62 314 PRO A O 1
ATOM 2404 N N . LYS A 1 315 ? 1.691 -9.391 -19.984 1 74.94 315 LYS A N 1
ATOM 2405 C CA . LYS A 1 315 ? 2.574 -8.242 -20.172 1 74.94 315 LYS A CA 1
ATOM 2406 C C . LYS A 1 315 ? 3.039 -8.148 -21.625 1 74.94 315 LYS A C 1
ATOM 2408 O O . LYS A 1 315 ? 3.158 -9.164 -22.312 1 74.94 315 LYS A O 1
ATOM 2413 N N . ALA A 1 316 ? 3.145 -6.957 -22.094 1 68.88 316 ALA A N 1
ATOM 2414 C CA . ALA A 1 316 ? 3.746 -6.773 -23.406 1 68.88 316 ALA A CA 1
ATOM 2415 C C . ALA A 1 316 ? 5.195 -7.258 -23.422 1 68.88 316 ALA A C 1
ATOM 2417 O O . ALA A 1 316 ? 5.84 -7.336 -22.375 1 68.88 316 ALA A O 1
ATOM 2418 N N . ASP A 1 317 ? 5.594 -7.754 -24.578 1 61.69 317 ASP A N 1
ATOM 2419 C CA . ASP A 1 317 ? 6.969 -8.219 -24.734 1 61.69 317 ASP A CA 1
ATOM 2420 C C . ASP A 1 317 ? 7.961 -7.199 -24.188 1 61.69 317 ASP A C 1
ATOM 2422 O O . ASP A 1 317 ? 7.945 -6.031 -24.594 1 61.69 317 ASP A O 1
ATOM 2426 N N . GLY A 1 318 ? 8.688 -7.578 -23.219 1 61.53 318 GLY A N 1
ATOM 2427 C CA . GLY A 1 318 ? 9.68 -6.711 -22.594 1 61.53 318 GLY A CA 1
ATOM 2428 C C . GLY A 1 318 ? 9.094 -5.789 -21.547 1 61.53 318 GLY A C 1
ATOM 2429 O O . GLY A 1 318 ? 9.805 -4.938 -21 1 61.53 318 GLY A O 1
ATOM 2430 N N . GLY A 1 319 ? 7.867 -6.066 -21.328 1 70.56 319 GLY A N 1
ATOM 2431 C CA . GLY A 1 319 ? 7.23 -5.137 -20.406 1 70.56 319 GLY A CA 1
ATOM 2432 C C . GLY A 1 319 ? 7.473 -5.477 -18.953 1 70.56 319 GLY A C 1
ATOM 2433 O O . GLY A 1 319 ? 8.047 -6.52 -18.641 1 70.56 319 GLY A O 1
ATOM 2434 N N . VAL A 1 320 ? 7.234 -4.504 -18.078 1 76.5 320 VAL A N 1
ATOM 2435 C CA . VAL A 1 320 ? 7.418 -4.625 -16.641 1 76.5 320 VAL A CA 1
ATOM 2436 C C . VAL A 1 320 ? 6.191 -5.289 -16.016 1 76.5 320 VAL A C 1
ATOM 2438 O O . VAL A 1 320 ? 5.086 -5.203 -16.547 1 76.5 320 VAL A O 1
ATOM 2441 N N . ASP A 1 321 ? 6.457 -6.141 -15.039 1 83.06 321 ASP A N 1
ATOM 2442 C CA . ASP A 1 321 ? 5.363 -6.73 -14.273 1 83.06 321 ASP A CA 1
ATOM 2443 C C . ASP A 1 321 ? 4.594 -5.664 -13.5 1 83.06 321 ASP A C 1
ATOM 2445 O O . ASP A 1 321 ? 5.172 -4.949 -12.68 1 83.06 321 ASP A O 1
ATOM 2449 N N . ILE A 1 322 ? 3.385 -5.602 -13.703 1 88 322 ILE A N 1
ATOM 2450 C CA . ILE A 1 322 ? 2.625 -4.473 -13.18 1 88 322 ILE A CA 1
ATOM 2451 C C . ILE A 1 322 ? 1.707 -4.945 -12.055 1 88 322 ILE A C 1
ATOM 2453 O O . ILE A 1 322 ? 0.983 -4.145 -11.461 1 88 322 ILE A O 1
ATOM 2457 N N . ILE A 1 323 ? 1.713 -6.18 -11.719 1 92.19 323 ILE A N 1
ATOM 2458 C CA . ILE A 1 323 ? 0.754 -6.742 -10.773 1 92.19 323 ILE A CA 1
ATOM 2459 C C . ILE A 1 323 ? 0.979 -6.141 -9.391 1 92.19 323 ILE A C 1
ATOM 2461 O O . ILE A 1 323 ? 0.042 -5.641 -8.766 1 92.19 323 ILE A O 1
ATOM 2465 N N . PHE A 1 324 ? 2.234 -6.137 -8.938 1 95.19 324 PHE A N 1
ATOM 2466 C CA . PHE A 1 324 ? 2.506 -5.711 -7.57 1 95.19 324 PHE A CA 1
ATOM 2467 C C . PHE A 1 324 ? 2.201 -4.227 -7.398 1 95.19 324 PHE A C 1
ATOM 2469 O O . PHE A 1 324 ? 1.55 -3.832 -6.43 1 95.19 324 PHE A O 1
ATOM 2476 N N . PRO A 1 325 ? 2.578 -3.35 -8.289 1 96.06 325 PRO A N 1
ATOM 2477 C CA . PRO A 1 325 ? 2.172 -1.947 -8.156 1 96.06 325 PRO A CA 1
ATOM 2478 C C . PRO A 1 325 ? 0.657 -1.767 -8.18 1 96.06 325 PRO A C 1
ATOM 2480 O O . PRO A 1 325 ? 0.115 -0.951 -7.434 1 96.06 325 PRO A O 1
ATOM 2483 N N . LEU A 1 326 ? -0.01 -2.502 -9 1 97.12 326 LEU A N 1
ATOM 2484 C CA . LEU A 1 326 ? -1.463 -2.404 -9.094 1 97.12 326 LEU A CA 1
ATOM 2485 C C . LEU A 1 326 ? -2.119 -2.875 -7.797 1 97.12 326 LEU A C 1
ATOM 2487 O O . LEU A 1 326 ? -3.188 -2.385 -7.422 1 97.12 326 LEU A O 1
ATOM 2491 N N . THR A 1 327 ? -1.477 -3.822 -7.184 1 97.69 327 THR A N 1
ATOM 2492 C CA . THR A 1 327 ? -1.975 -4.316 -5.906 1 97.69 327 THR A CA 1
ATOM 2493 C C . THR A 1 327 ? -1.968 -3.205 -4.859 1 97.69 327 THR A C 1
ATOM 2495 O O . THR A 1 327 ? -2.906 -3.086 -4.066 1 97.69 327 THR A O 1
ATOM 2498 N N . GLY A 1 328 ? -0.883 -2.443 -4.824 1 97.5 328 GLY A N 1
ATOM 2499 C CA . GLY A 1 328 ? -0.846 -1.287 -3.945 1 97.5 328 GLY A CA 1
ATOM 2500 C C . GLY A 1 328 ? -1.94 -0.278 -4.238 1 97.5 328 GLY A C 1
ATOM 2501 O O . GLY A 1 328 ? -2.551 0.269 -3.318 1 97.5 328 GLY A O 1
ATOM 2502 N N . LEU A 1 329 ? -2.18 -0.055 -5.504 1 97.81 329 LEU A N 1
ATOM 2503 C CA . LEU A 1 329 ? -3.229 0.869 -5.918 1 97.81 329 LEU A CA 1
ATOM 2504 C C . LEU A 1 329 ? -4.598 0.385 -5.445 1 97.81 329 LEU A C 1
ATOM 2506 O O . LEU A 1 329 ? -5.395 1.171 -4.934 1 97.81 329 LEU A O 1
ATOM 2510 N N . LEU A 1 330 ? -4.891 -0.883 -5.578 1 98.12 330 LEU A N 1
ATOM 2511 C CA . LEU A 1 330 ? -6.152 -1.476 -5.148 1 98.12 330 LEU A CA 1
ATOM 2512 C C . LEU A 1 330 ? -6.406 -1.201 -3.672 1 98.12 330 LEU A C 1
ATOM 2514 O O . LEU A 1 330 ? -7.465 -0.688 -3.305 1 98.12 330 LEU A O 1
ATOM 2518 N N . LEU A 1 331 ? -5.422 -1.564 -2.867 1 98.06 331 LEU A N 1
ATOM 2519 C CA . LEU A 1 331 ? -5.602 -1.457 -1.424 1 98.06 331 LEU A CA 1
ATOM 2520 C C . LEU A 1 331 ? -5.844 -0.008 -1.014 1 98.06 331 LEU A C 1
ATOM 2522 O O . LEU A 1 331 ? -6.746 0.273 -0.218 1 98.06 331 LEU A O 1
ATOM 2526 N N . HIS A 1 332 ? -5.141 0.913 -1.57 1 97.62 332 HIS A N 1
ATOM 2527 C CA . HIS A 1 332 ? -5.219 2.305 -1.14 1 97.62 332 HIS A CA 1
ATOM 2528 C C . HIS A 1 332 ? -6.48 2.973 -1.665 1 97.62 332 HIS A C 1
ATOM 2530 O O . HIS A 1 332 ? -7.055 3.84 -0.999 1 97.62 332 HIS A O 1
ATOM 2536 N N . VAL A 1 333 ? -6.957 2.57 -2.844 1 96 333 VAL A N 1
ATOM 2537 C CA . VAL A 1 333 ? -8.227 3.09 -3.342 1 96 333 VAL A CA 1
ATOM 2538 C C . VAL A 1 333 ? -9.367 2.604 -2.453 1 96 333 VAL A C 1
ATOM 2540 O O . VAL A 1 333 ? -10.273 3.373 -2.113 1 96 333 VAL A O 1
ATOM 2543 N N . ALA A 1 334 ? -9.336 1.375 -2.07 1 95.69 334 ALA A N 1
ATOM 2544 C CA . ALA A 1 334 ? -10.375 0.824 -1.206 1 95.69 334 ALA A CA 1
ATOM 2545 C C . ALA A 1 334 ? -10.383 1.518 0.153 1 95.69 334 ALA A C 1
ATOM 2547 O O . ALA A 1 334 ? -11.445 1.87 0.671 1 95.69 334 ALA A O 1
ATOM 2548 N N . MET A 1 335 ? -9.195 1.772 0.688 1 95 335 MET A N 1
ATOM 2549 C CA . MET A 1 335 ? -9.078 2.365 2.018 1 95 335 MET A CA 1
ATOM 2550 C C . MET A 1 335 ? -9.445 3.846 1.987 1 95 335 MET A C 1
ATOM 2552 O O . MET A 1 335 ? -9.945 4.387 2.975 1 95 335 MET A O 1
ATOM 2556 N N . MET A 1 336 ? -9.164 4.438 0.884 1 92.69 336 MET A N 1
ATOM 2557 C CA . MET A 1 336 ? -9.438 5.867 0.748 1 92.69 336 MET A CA 1
ATOM 2558 C C . MET A 1 336 ? -10.891 6.184 1.079 1 92.69 336 MET A C 1
ATOM 2560 O O . MET A 1 336 ? -11.188 7.246 1.626 1 92.69 336 MET A O 1
ATOM 2564 N N . TYR A 1 337 ? -11.742 5.277 0.898 1 87.62 337 TYR A N 1
ATOM 2565 C CA . TYR A 1 337 ? -13.164 5.512 1.104 1 87.62 337 TYR A CA 1
ATOM 2566 C C . TYR A 1 337 ? -13.664 4.777 2.342 1 87.62 337 TYR A C 1
ATOM 2568 O O . TYR A 1 337 ? -14.867 4.52 2.477 1 87.62 337 TYR A O 1
ATOM 2576 N N . GLY A 1 338 ? -12.82 4.348 3.141 1 89.25 338 GLY A N 1
ATOM 2577 C CA . GLY A 1 338 ? -13.141 3.857 4.469 1 89.25 338 GLY A CA 1
ATOM 2578 C C . GLY A 1 338 ? -13.688 2.441 4.465 1 89.25 338 GLY A C 1
ATOM 2579 O O . GLY A 1 338 ? -14.406 2.043 5.383 1 89.25 338 GLY A O 1
ATOM 2580 N N . MET A 1 339 ? -13.359 1.638 3.473 1 90.94 339 MET A N 1
ATOM 2581 C CA . MET A 1 339 ? -13.867 0.269 3.418 1 90.94 339 MET A CA 1
ATOM 2582 C C . MET A 1 339 ? -13.352 -0.55 4.594 1 90.94 339 MET A C 1
ATOM 2584 O O . MET A 1 339 ? -14.016 -1.477 5.055 1 90.94 339 MET A O 1
ATOM 2588 N N . HIS A 1 340 ? -12.195 -0.209 5.117 1 91.81 340 HIS A N 1
ATOM 2589 C CA . HIS A 1 340 ? -11.594 -0.932 6.23 1 91.81 340 HIS A CA 1
ATOM 2590 C C . HIS A 1 340 ? -12.219 -0.522 7.559 1 91.81 340 HIS A C 1
ATOM 2592 O O . HIS A 1 340 ? -11.977 -1.159 8.586 1 91.81 340 HIS A O 1
ATOM 2598 N N . ASN A 1 341 ? -12.984 0.577 7.512 1 88.81 341 ASN A N 1
ATOM 2599 C CA . ASN A 1 341 ? -13.727 1.086 8.664 1 88.81 341 ASN A CA 1
ATOM 2600 C C . ASN A 1 341 ? -15.211 1.223 8.359 1 88.81 341 ASN A C 1
ATOM 2602 O O . ASN A 1 341 ? -15.727 2.336 8.25 1 88.81 341 ASN A O 1
ATOM 2606 N N . PRO A 1 342 ? -15.961 0.153 8.375 1 81.31 342 PRO A N 1
ATOM 2607 C CA . PRO A 1 342 ? -17.328 0.208 7.871 1 81.31 342 PRO A CA 1
ATOM 2608 C C . PRO A 1 342 ? -18.25 1.073 8.742 1 81.31 342 PRO A C 1
ATOM 2610 O O . PRO A 1 342 ? -19.156 1.728 8.227 1 81.31 342 PRO A O 1
ATOM 2613 N N . VAL A 1 343 ? -17.984 1.152 9.992 1 78.94 343 VAL A N 1
ATOM 2614 C CA . VAL A 1 343 ? -18.875 1.861 10.898 1 78.94 343 VAL A CA 1
ATOM 2615 C C . VAL A 1 343 ? -18.609 3.361 10.836 1 78.94 343 VAL A C 1
ATOM 2617 O O . VAL A 1 343 ? -19.531 4.176 10.953 1 78.94 343 VAL A O 1
ATOM 2620 N N . SER A 1 344 ? -17.344 3.699 10.664 1 80.94 344 SER A N 1
ATOM 2621 C CA . SER A 1 344 ? -16.984 5.109 10.617 1 80.94 344 SER A CA 1
ATOM 2622 C C . SER A 1 344 ? -16.672 5.555 9.195 1 80.94 344 SER A C 1
ATOM 2624 O O . SER A 1 344 ? -15.898 6.488 8.977 1 80.94 344 SER A O 1
ATOM 2626 N N . SER A 1 345 ? -17.281 4.891 8.234 1 81.56 345 SER A N 1
ATOM 2627 C CA . SER A 1 345 ? -16.984 5.184 6.84 1 81.56 345 SER A CA 1
ATOM 2628 C C . SER A 1 345 ? -17.391 6.605 6.469 1 81.56 345 SER A C 1
ATOM 2630 O O . SER A 1 345 ? -16.812 7.203 5.555 1 81.56 345 SER A O 1
ATOM 2632 N N . HIS A 1 346 ? -18.312 7.215 7.148 1 80.38 346 HIS A N 1
ATOM 2633 C CA . HIS A 1 346 ? -18.812 8.555 6.859 1 80.38 346 HIS A CA 1
ATOM 2634 C C . HIS A 1 346 ? -17.703 9.594 7.027 1 80.38 346 HIS A C 1
ATOM 2636 O O . HIS A 1 346 ? -17.75 10.664 6.41 1 80.38 346 HIS A O 1
ATOM 2642 N N . GLU A 1 347 ? -16.703 9.281 7.805 1 81.56 347 GLU A N 1
ATOM 2643 C CA . GLU A 1 347 ? -15.609 10.203 8.07 1 81.56 347 GLU A CA 1
ATOM 2644 C C . GLU A 1 347 ? -14.703 10.352 6.852 1 81.56 347 GLU A C 1
ATOM 2646 O O . GLU A 1 347 ? -13.883 11.266 6.785 1 81.56 347 GLU A O 1
ATOM 2651 N N . PHE A 1 348 ? -14.891 9.5 5.906 1 82.5 348 PHE A N 1
ATOM 2652 C CA . PHE A 1 348 ? -13.977 9.453 4.773 1 82.5 348 PHE A CA 1
ATOM 2653 C C . PHE A 1 348 ? -14.594 10.133 3.557 1 82.5 348 PHE A C 1
ATOM 2655 O O . PHE A 1 348 ? -13.938 10.273 2.52 1 82.5 348 PHE A O 1
ATOM 2662 N N . PHE A 1 349 ? -15.805 10.625 3.75 1 80.69 349 PHE A N 1
ATOM 2663 C CA . PHE A 1 349 ? -16.469 11.266 2.623 1 80.69 349 PHE A CA 1
ATOM 2664 C C . PHE A 1 349 ? -16.406 12.781 2.752 1 80.69 349 PHE A C 1
ATOM 2666 O O . PHE A 1 349 ? -16.328 13.312 3.861 1 80.69 349 PHE A O 1
ATOM 2673 N N . LYS A 1 350 ? -16.5 13.391 1.62 1 74.62 350 LYS A N 1
ATOM 2674 C CA . LYS A 1 350 ? -16.5 14.852 1.594 1 74.62 350 LYS A CA 1
ATOM 2675 C C . LYS A 1 350 ? -17.875 15.422 1.917 1 74.62 350 LYS A C 1
ATOM 2677 O O . LYS A 1 350 ? -17.984 16.547 2.418 1 74.62 350 LYS A O 1
ATOM 2682 N N . THR A 1 351 ? -18.844 14.617 1.597 1 74 351 THR A N 1
ATOM 2683 C CA . THR A 1 351 ? -20.203 15.086 1.818 1 74 351 THR A CA 1
ATOM 2684 C C . THR A 1 351 ? -20.859 14.312 2.955 1 74 351 THR A C 1
ATOM 2686 O O . THR A 1 351 ? -20.5 13.164 3.227 1 74 351 THR A O 1
ATOM 2689 N N . LYS A 1 352 ? -21.766 15.016 3.518 1 73.44 352 LYS A N 1
ATOM 2690 C CA . LYS A 1 352 ? -22.531 14.359 4.578 1 73.44 352 LYS A CA 1
ATOM 2691 C C . LYS A 1 352 ? -23.328 13.18 4.031 1 73.44 352 LYS A C 1
ATOM 2693 O O . LYS A 1 352 ? -23.953 13.281 2.971 1 73.44 352 LYS A O 1
ATOM 2698 N N . GLN A 1 353 ? -23.062 12.047 4.641 1 74.31 353 GLN A N 1
ATOM 2699 C CA . GLN A 1 353 ? -23.766 10.844 4.23 1 74.31 353 GLN A CA 1
ATOM 2700 C C . GLN A 1 353 ? -24.594 10.273 5.379 1 74.31 353 GLN A C 1
ATOM 2702 O O . GLN A 1 353 ? -24.25 10.445 6.547 1 74.31 353 GLN A O 1
ATOM 2707 N N . PRO A 1 354 ? -25.719 9.695 4.922 1 69.69 354 PRO A N 1
ATOM 2708 C CA . PRO A 1 354 ? -26.469 9.016 5.98 1 69.69 354 PRO A CA 1
ATOM 2709 C C . PRO A 1 354 ? -25.703 7.836 6.578 1 69.69 354 PRO A C 1
ATOM 2711 O O . PRO A 1 354 ? -24.766 7.316 5.953 1 69.69 354 PRO A O 1
ATOM 2714 N N . MET A 1 355 ? -26.078 7.48 7.777 1 70.19 355 MET A N 1
ATOM 2715 C CA . MET A 1 355 ? -25.484 6.301 8.391 1 70.19 355 MET A CA 1
ATOM 2716 C C . MET A 1 355 ? -25.734 5.059 7.543 1 70.19 355 MET A C 1
ATOM 2718 O O . MET A 1 355 ? -26.828 4.879 7.008 1 70.19 355 MET A O 1
ATOM 2722 N N . PRO A 1 356 ? -24.75 4.32 7.488 1 73.38 356 PRO A N 1
ATOM 2723 C CA . PRO A 1 356 ? -24.906 3.133 6.648 1 73.38 356 PRO A CA 1
ATOM 2724 C C . PRO A 1 356 ? -25.906 2.135 7.23 1 73.38 356 PRO A C 1
ATOM 2726 O O . PRO A 1 356 ? -25.953 1.935 8.445 1 73.38 356 PRO A O 1
ATOM 2729 N N . GLN A 1 357 ? -26.75 1.61 6.363 1 76.88 357 GLN A N 1
ATOM 2730 C CA . GLN A 1 357 ? -27.656 0.534 6.73 1 76.88 357 GLN A CA 1
ATOM 2731 C C . GLN A 1 357 ? -26.938 -0.81 6.777 1 76.88 357 GLN A C 1
ATOM 2733 O O . GLN A 1 357 ? -25.797 -0.922 6.328 1 76.88 357 GLN A O 1
ATOM 2738 N N . VAL A 1 358 ? -27.578 -1.731 7.402 1 79.12 358 VAL A N 1
ATOM 2739 C CA . VAL A 1 358 ? -27 -3.059 7.586 1 79.12 358 VAL A CA 1
ATOM 2740 C C . VAL A 1 358 ? -26.609 -3.639 6.234 1 79.12 358 VAL A C 1
ATOM 2742 O O . VAL A 1 358 ? -25.531 -4.246 6.102 1 79.12 358 VAL A O 1
ATOM 2745 N N . ALA A 1 359 ? -27.484 -3.418 5.293 1 81.81 359 ALA A N 1
ATOM 2746 C CA . ALA A 1 359 ? -27.203 -3.939 3.957 1 81.81 359 ALA A CA 1
ATOM 2747 C C . ALA A 1 359 ? -25.953 -3.285 3.367 1 81.81 359 ALA A C 1
ATOM 2749 O O . ALA A 1 359 ? -25.172 -3.939 2.672 1 81.81 359 ALA A O 1
ATOM 2750 N N . ASP A 1 360 ? -25.781 -2.078 3.695 1 83.5 360 ASP A N 1
ATOM 2751 C CA . ASP A 1 360 ? -24.625 -1.328 3.236 1 83.5 360 ASP A CA 1
ATOM 2752 C C . ASP A 1 360 ? -23.344 -1.848 3.887 1 83.5 360 ASP A C 1
ATOM 2754 O O . ASP A 1 360 ? -22.312 -2 3.221 1 83.5 360 ASP A O 1
ATOM 2758 N N . ILE A 1 361 ? -23.469 -2.09 5.109 1 86.06 361 ILE A N 1
ATOM 2759 C CA . ILE A 1 361 ? -22.312 -2.59 5.852 1 86.06 361 ILE A CA 1
ATOM 2760 C C . ILE A 1 361 ? -21.922 -3.969 5.332 1 86.06 361 ILE A C 1
ATOM 2762 O O . ILE A 1 361 ? -20.734 -4.273 5.191 1 86.06 361 ILE A O 1
ATOM 2766 N N . SER A 1 362 ? -22.906 -4.781 5.023 1 87.38 362 SER A N 1
ATOM 2767 C CA . SER A 1 362 ? -22.641 -6.125 4.523 1 87.38 362 SER A CA 1
ATOM 2768 C C . SER A 1 362 ? -21.953 -6.082 3.158 1 87.38 362 SER A C 1
ATOM 2770 O O . SER A 1 362 ? -20.984 -6.812 2.918 1 87.38 362 SER A O 1
ATOM 2772 N N . ARG A 1 363 ? -22.422 -5.262 2.311 1 88.19 363 ARG A N 1
ATOM 2773 C CA . ARG A 1 363 ? -21.844 -5.148 0.976 1 88.19 363 ARG A CA 1
ATOM 2774 C C . ARG A 1 363 ? -20.422 -4.617 1.045 1 88.19 363 ARG A C 1
ATOM 2776 O O . ARG A 1 363 ? -19.531 -5.094 0.328 1 88.19 363 ARG A O 1
ATOM 2783 N N . ARG A 1 364 ? -20.234 -3.658 1.912 1 89.56 364 ARG A N 1
ATOM 2784 C CA . ARG A 1 364 ? -18.891 -3.102 2.111 1 89.56 364 ARG A CA 1
ATOM 2785 C C . ARG A 1 364 ? -17.938 -4.148 2.678 1 89.56 364 ARG A C 1
ATOM 2787 O O . ARG A 1 364 ? -16.781 -4.242 2.254 1 89.56 364 ARG A O 1
ATOM 2794 N N . SER A 1 365 ? -18.5 -4.871 3.617 1 91.56 365 SER A N 1
ATOM 2795 C CA . SER A 1 365 ? -17.688 -5.895 4.258 1 91.56 365 SER A CA 1
ATOM 2796 C C . SER A 1 365 ? -17.297 -6.992 3.27 1 91.56 365 SER A C 1
ATOM 2798 O O . SER A 1 365 ? -16.156 -7.473 3.279 1 91.56 365 SER A O 1
ATOM 2800 N N . GLU A 1 366 ? -18.203 -7.367 2.426 1 92.44 366 GLU A N 1
ATOM 2801 C CA . GLU A 1 366 ? -17.938 -8.391 1.422 1 92.44 366 GLU A CA 1
ATOM 2802 C C . GLU A 1 366 ? -16.875 -7.93 0.428 1 92.44 366 GLU A C 1
ATOM 2804 O O . GLU A 1 366 ? -15.93 -8.664 0.124 1 92.44 366 GLU A O 1
ATOM 2809 N N . LEU A 1 367 ? -17.047 -6.75 -0.077 1 93.75 367 LEU A N 1
ATOM 2810 C CA . LEU A 1 367 ? -16.078 -6.215 -1.037 1 93.75 367 LEU A CA 1
ATOM 2811 C C . LEU A 1 367 ? -14.711 -6.043 -0.396 1 93.75 367 LEU A C 1
ATOM 2813 O O . LEU A 1 367 ? -13.68 -6.277 -1.04 1 93.75 367 LEU A O 1
ATOM 2817 N N . TRP A 1 368 ? -14.703 -5.574 0.903 1 95.31 368 TRP A N 1
ATOM 2818 C CA . TRP A 1 368 ? -13.445 -5.441 1.631 1 95.31 368 TRP A CA 1
ATOM 2819 C C . TRP A 1 368 ? -12.75 -6.793 1.76 1 95.31 368 TRP A C 1
ATOM 2821 O O . TRP A 1 368 ? -11.531 -6.891 1.589 1 95.31 368 TRP A O 1
ATOM 2831 N N . ALA A 1 369 ? -13.5 -7.859 1.993 1 95.62 369 ALA A N 1
ATOM 2832 C CA . ALA A 1 369 ? -12.922 -9.195 2.121 1 95.62 369 ALA A CA 1
ATOM 2833 C C . ALA A 1 369 ? -12.242 -9.625 0.824 1 95.62 369 ALA A C 1
ATOM 2835 O O . ALA A 1 369 ? -11.109 -10.109 0.842 1 95.62 369 ALA A O 1
ATOM 2836 N N . TYR A 1 370 ? -12.914 -9.438 -0.26 1 96.69 370 TYR A N 1
ATOM 2837 C CA . TYR A 1 370 ? -12.328 -9.797 -1.547 1 96.69 370 TYR A CA 1
ATOM 2838 C C . TYR A 1 370 ? -11.109 -8.938 -1.854 1 96.69 370 TYR A C 1
ATOM 2840 O O . TYR A 1 370 ? -10.156 -9.398 -2.479 1 96.69 370 TYR A O 1
ATOM 2848 N N . THR A 1 371 ? -11.156 -7.672 -1.436 1 97.38 371 THR A N 1
ATOM 2849 C CA . THR A 1 371 ? -10.016 -6.781 -1.604 1 97.38 371 THR A CA 1
ATOM 2850 C C . THR A 1 371 ? -8.805 -7.305 -0.837 1 97.38 371 THR A C 1
ATOM 2852 O O . THR A 1 371 ? -7.699 -7.379 -1.385 1 97.38 371 THR A O 1
ATOM 2855 N N . VAL A 1 372 ? -9.031 -7.719 0.366 1 97.56 372 VAL A N 1
ATOM 2856 C CA . VAL A 1 372 ? -7.945 -8.211 1.215 1 97.56 372 VAL A CA 1
ATOM 2857 C C . VAL A 1 372 ? -7.391 -9.516 0.646 1 97.56 372 VAL A C 1
ATOM 2859 O O . VAL A 1 372 ? -6.176 -9.68 0.537 1 97.56 372 VAL A O 1
ATOM 2862 N N . ILE A 1 373 ? -8.242 -10.438 0.279 1 97.75 373 ILE A N 1
ATOM 2863 C CA . ILE A 1 373 ? -7.82 -11.727 -0.27 1 97.75 373 ILE A CA 1
ATOM 2864 C C . ILE A 1 373 ? -6.969 -11.5 -1.518 1 97.75 373 ILE A C 1
ATOM 2866 O O . ILE A 1 373 ? -5.867 -12.039 -1.63 1 97.75 373 ILE A O 1
ATOM 2870 N N . THR A 1 374 ? -7.52 -10.695 -2.42 1 97.94 374 THR A N 1
ATOM 2871 C CA . THR A 1 374 ? -6.832 -10.438 -3.68 1 97.94 374 THR A CA 1
ATOM 2872 C C . THR A 1 374 ? -5.5 -9.734 -3.434 1 97.94 374 THR A C 1
ATOM 2874 O O . THR A 1 374 ? -4.488 -10.078 -4.047 1 97.94 374 THR A O 1
ATOM 2877 N N . TYR A 1 375 ? -5.512 -8.734 -2.551 1 98.38 375 TYR A N 1
ATOM 2878 C CA . TYR A 1 375 ? -4.301 -7.992 -2.221 1 98.38 375 TYR A CA 1
ATOM 2879 C C . TYR A 1 375 ? -3.219 -8.922 -1.68 1 98.38 375 TYR A C 1
ATOM 2881 O O . TYR A 1 375 ? -2.086 -8.914 -2.166 1 98.38 375 TYR A O 1
ATOM 2889 N N . GLN A 1 376 ? -3.549 -9.711 -0.708 1 98.19 376 GLN A N 1
ATOM 2890 C CA . GLN A 1 376 ? -2.568 -10.578 -0.068 1 98.19 376 GLN A CA 1
ATOM 2891 C C . GLN A 1 376 ? -2.09 -11.664 -1.026 1 98.19 376 GLN A C 1
ATOM 2893 O O . GLN A 1 376 ? -0.9 -11.992 -1.062 1 98.19 376 GLN A O 1
ATOM 2898 N N . ARG A 1 377 ? -2.967 -12.203 -1.792 1 97.5 377 ARG A N 1
ATOM 2899 C CA . ARG A 1 377 ? -2.605 -13.234 -2.758 1 97.5 377 ARG A CA 1
ATOM 2900 C C . ARG A 1 377 ? -1.639 -12.695 -3.805 1 97.5 377 ARG A C 1
ATOM 2902 O O . ARG A 1 377 ? -0.643 -13.344 -4.133 1 97.5 377 ARG A O 1
ATOM 2909 N N . ALA A 1 378 ? -1.997 -11.539 -4.312 1 96.88 378 ALA A N 1
ATOM 2910 C CA . ALA A 1 378 ? -1.154 -10.938 -5.34 1 96.88 378 ALA A CA 1
ATOM 2911 C C . ALA A 1 378 ? 0.239 -10.633 -4.801 1 96.88 378 ALA A C 1
ATOM 2913 O O . ALA A 1 378 ? 1.239 -10.828 -5.496 1 96.88 378 ALA A O 1
ATOM 2914 N N . CYS A 1 379 ? 0.291 -10.156 -3.566 1 96.69 379 CYS A N 1
ATOM 2915 C CA . CYS A 1 379 ? 1.581 -9.906 -2.934 1 96.69 379 CYS A CA 1
ATOM 2916 C C . CYS A 1 379 ? 2.377 -11.203 -2.793 1 96.69 379 CYS A C 1
ATOM 2918 O O . CYS A 1 379 ? 3.555 -11.25 -3.148 1 96.69 379 CYS A O 1
ATOM 2920 N N . LEU A 1 380 ? 1.783 -12.25 -2.348 1 94.44 380 LEU A N 1
ATOM 2921 C CA . LEU A 1 380 ? 2.443 -13.531 -2.113 1 94.44 380 LEU A CA 1
ATOM 2922 C C . LEU A 1 380 ? 2.943 -14.133 -3.424 1 94.44 380 LEU A C 1
ATOM 2924 O O . LEU A 1 380 ? 4.035 -14.703 -3.473 1 94.44 380 LEU A O 1
ATOM 2928 N N . MET A 1 381 ? 2.105 -13.977 -4.449 1 93.81 381 MET A N 1
ATOM 2929 C CA . MET A 1 381 ? 2.465 -14.539 -5.746 1 93.81 381 MET A CA 1
ATOM 2930 C C . MET A 1 381 ? 3.662 -13.805 -6.344 1 93.81 381 MET A C 1
ATOM 2932 O O . MET A 1 381 ? 4.328 -14.32 -7.242 1 93.81 381 MET A O 1
ATOM 2936 N N . LYS A 1 382 ? 3.912 -12.625 -5.836 1 93.19 382 LYS A N 1
ATOM 2937 C CA . LYS A 1 382 ? 5.066 -11.867 -6.309 1 93.19 382 LYS A CA 1
ATOM 2938 C C . LYS A 1 382 ? 6.191 -11.883 -5.273 1 93.19 382 LYS A C 1
ATOM 2940 O O . LYS A 1 382 ? 7.199 -11.195 -5.438 1 93.19 382 LYS A O 1
ATOM 2945 N N . GLY A 1 383 ? 6.004 -12.656 -4.227 1 94.25 383 GLY A N 1
ATOM 2946 C CA . GLY A 1 383 ? 7.02 -12.82 -3.195 1 94.25 383 GLY A CA 1
ATOM 2947 C C . GLY A 1 383 ? 7.262 -11.555 -2.391 1 94.25 383 GLY A C 1
ATOM 2948 O O . GLY A 1 383 ? 8.398 -11.281 -1.989 1 94.25 383 GLY A O 1
ATOM 2949 N N . GLN A 1 384 ? 6.277 -10.742 -2.254 1 94.62 384 GLN A N 1
ATOM 2950 C CA . GLN A 1 384 ? 6.348 -9.5 -1.491 1 94.62 384 GLN A CA 1
ATOM 2951 C C . GLN A 1 384 ? 5.531 -9.594 -0.205 1 94.62 384 GLN A C 1
ATOM 2953 O O . GLN A 1 384 ? 4.5 -10.273 -0.167 1 94.62 384 GLN A O 1
ATOM 2958 N N . PRO A 1 385 ? 5.977 -9.008 0.847 1 94.06 385 PRO A N 1
ATOM 2959 C CA . PRO A 1 385 ? 5.23 -9.094 2.104 1 94.06 385 PRO A CA 1
ATOM 2960 C C . PRO A 1 385 ? 3.934 -8.289 2.074 1 94.06 385 PRO A C 1
ATOM 2962 O O . PRO A 1 385 ? 3.969 -7.062 1.936 1 94.06 385 PRO A O 1
ATOM 2965 N N . PRO A 1 386 ? 2.855 -8.953 2.221 1 96.25 386 PRO A N 1
ATOM 2966 C CA . PRO A 1 386 ? 1.587 -8.219 2.279 1 96.25 386 PRO A CA 1
ATOM 2967 C C . PRO A 1 386 ? 1.342 -7.574 3.641 1 96.25 386 PRO A C 1
ATOM 2969 O O . PRO A 1 386 ? 1.953 -7.969 4.637 1 96.25 386 PRO A O 1
ATOM 2972 N N . ARG A 1 387 ? 0.45 -6.578 3.611 1 95.88 387 ARG A N 1
ATOM 2973 C CA . ARG A 1 387 ? -0.075 -6.066 4.875 1 95.88 387 ARG A CA 1
ATOM 2974 C C . ARG A 1 387 ? -1.035 -7.062 5.512 1 95.88 387 ARG A C 1
ATOM 2976 O O . ARG A 1 387 ? -1.867 -7.66 4.824 1 95.88 387 ARG A O 1
ATOM 2983 N N . THR A 1 388 ? -0.904 -7.281 6.797 1 94.69 388 THR A N 1
ATOM 2984 C CA . THR A 1 388 ? -1.837 -8.141 7.52 1 94.69 388 THR A CA 1
ATOM 2985 C C . THR A 1 388 ? -3.125 -7.387 7.84 1 94.69 388 THR A C 1
ATOM 2987 O O . THR A 1 388 ? -3.156 -6.156 7.805 1 94.69 388 THR A O 1
ATOM 2990 N N . LEU A 1 389 ? -4.156 -8.062 8.172 1 92.38 389 LEU A N 1
ATOM 2991 C CA . LEU A 1 389 ? -5.461 -7.48 8.461 1 92.38 389 LEU A CA 1
ATOM 2992 C C . LEU A 1 389 ? -5.379 -6.527 9.648 1 92.38 389 LEU A C 1
ATOM 2994 O O . LEU A 1 389 ? -5.895 -5.41 9.594 1 92.38 389 LEU A O 1
ATOM 2998 N N . PRO A 1 390 ? -4.727 -6.875 10.68 1 89.12 390 PRO A N 1
ATOM 2999 C CA . PRO A 1 390 ? -4.637 -5.938 11.797 1 89.12 390 PRO A CA 1
ATOM 3000 C C . PRO A 1 390 ? -3.865 -4.668 11.445 1 89.12 390 PRO A C 1
ATOM 3002 O O . PRO A 1 390 ? -4.133 -3.604 12.008 1 89.12 390 PRO A O 1
ATOM 3005 N N . ASP A 1 391 ? -3.045 -4.824 10.539 1 89.62 391 ASP A N 1
ATOM 3006 C CA . ASP A 1 391 ? -2.262 -3.656 10.141 1 89.62 391 ASP A CA 1
ATOM 3007 C C . ASP A 1 391 ? -3.078 -2.727 9.25 1 89.62 391 ASP A C 1
ATOM 3009 O O . ASP A 1 391 ? -2.754 -1.545 9.109 1 89.62 391 ASP A O 1
ATOM 3013 N N . MET A 1 392 ? -4.039 -3.229 8.578 1 91.31 392 MET A N 1
ATOM 3014 C CA . MET A 1 392 ? -4.898 -2.432 7.703 1 91.31 392 MET A CA 1
ATOM 3015 C C . MET A 1 392 ? -5.965 -1.699 8.508 1 91.31 392 MET A C 1
ATOM 3017 O O . MET A 1 392 ? -6.359 -0.585 8.156 1 91.31 392 MET A O 1
ATOM 3021 N N . ALA A 1 393 ? -6.492 -2.324 9.477 1 85.94 393 ALA A N 1
ATOM 3022 C CA . ALA A 1 393 ? -7.496 -1.788 10.391 1 85.94 393 ALA A CA 1
ATOM 3023 C C . ALA A 1 393 ? -7.129 -2.082 11.844 1 85.94 393 ALA A C 1
ATOM 3025 O O . ALA A 1 393 ? -7.488 -3.131 12.383 1 85.94 393 ALA A O 1
ATOM 3026 N N . HIS A 1 394 ? -6.637 -1.117 12.453 1 81.75 394 HIS A N 1
ATOM 3027 C CA . HIS A 1 394 ? -6.09 -1.327 13.797 1 81.75 394 HIS A CA 1
ATOM 3028 C C . HIS A 1 394 ? -7.203 -1.435 14.828 1 81.75 394 HIS A C 1
ATOM 3030 O O . HIS A 1 394 ? -7.035 -2.08 15.867 1 81.75 394 HIS A O 1
ATOM 3036 N N . ASP A 1 395 ? -8.297 -0.875 14.523 1 86.06 395 ASP A N 1
ATOM 3037 C CA . ASP A 1 395 ? -9.414 -0.9 15.469 1 86.06 395 ASP A CA 1
ATOM 3038 C C . ASP A 1 395 ? -10.07 -2.277 15.5 1 86.06 395 ASP A C 1
ATOM 3040 O O . ASP A 1 395 ? -10.711 -2.689 14.531 1 86.06 395 ASP A O 1
ATOM 3044 N N . VAL A 1 396 ? -10.055 -2.881 16.594 1 86.19 396 VAL A N 1
ATOM 3045 C CA . VAL A 1 396 ? -10.508 -4.258 16.75 1 86.19 396 VAL A CA 1
ATOM 3046 C C . VAL A 1 396 ? -12.016 -4.332 16.531 1 86.19 396 VAL A C 1
ATOM 3048 O O . VAL A 1 396 ? -12.516 -5.289 15.945 1 86.19 396 VAL A O 1
ATOM 3051 N N . ASN A 1 397 ? -12.734 -3.352 17 1 84.69 397 ASN A N 1
ATOM 3052 C CA . ASN A 1 397 ? -14.188 -3.357 16.859 1 84.69 397 ASN A CA 1
ATOM 3053 C C . ASN A 1 397 ? -14.602 -3.234 15.398 1 84.69 397 ASN A C 1
ATOM 3055 O O . ASN A 1 397 ? -15.578 -3.854 14.969 1 84.69 397 ASN A O 1
ATOM 3059 N N . GLN A 1 398 ? -13.883 -2.451 14.758 1 85.25 398 GLN A N 1
ATOM 3060 C CA . GLN A 1 398 ? -14.148 -2.32 13.328 1 85.25 398 GLN A CA 1
ATOM 3061 C C . GLN A 1 398 ? -13.883 -3.637 12.602 1 85.25 398 GLN A C 1
ATOM 3063 O O . GLN A 1 398 ? -14.664 -4.031 11.727 1 85.25 398 GLN A O 1
ATOM 3068 N N . ARG A 1 399 ? -12.859 -4.34 12.922 1 88.62 399 ARG A N 1
ATOM 3069 C CA . ARG A 1 399 ? -12.531 -5.621 12.305 1 88.62 399 ARG A CA 1
ATOM 3070 C C . ARG A 1 399 ? -13.594 -6.668 12.625 1 88.62 399 ARG A C 1
ATOM 3072 O O . ARG A 1 399 ? -13.961 -7.477 11.766 1 88.62 399 ARG A O 1
ATOM 3079 N N . LYS A 1 400 ? -14.039 -6.602 13.836 1 87.12 400 LYS A N 1
ATOM 3080 C CA . LYS A 1 400 ? -15.094 -7.523 14.242 1 87.12 400 LYS A CA 1
ATOM 3081 C C . LYS A 1 400 ? -16.359 -7.285 13.43 1 87.12 400 LYS A C 1
ATOM 3083 O O . LYS A 1 400 ? -17.016 -8.234 12.992 1 87.12 400 LYS A O 1
ATOM 3088 N N . THR A 1 401 ? -16.672 -6.051 13.32 1 85.88 401 THR A N 1
ATOM 3089 C CA . THR A 1 401 ? -17.859 -5.703 12.531 1 85.88 401 THR A CA 1
ATOM 3090 C C . THR A 1 401 ? -17.719 -6.199 11.102 1 85.88 401 THR A C 1
ATOM 3092 O O . THR A 1 401 ? -18.672 -6.746 10.531 1 85.88 401 THR A O 1
ATOM 3095 N N . LEU A 1 402 ? -16.547 -6.023 10.531 1 87.19 402 LEU A N 1
ATOM 3096 C CA . LEU A 1 402 ? -16.297 -6.508 9.18 1 87.19 402 LEU A CA 1
ATOM 3097 C C . LEU A 1 402 ? -16.469 -8.023 9.102 1 87.19 402 LEU A C 1
ATOM 3099 O O . LEU A 1 402 ? -17.172 -8.523 8.219 1 87.19 402 LEU A O 1
ATOM 3103 N N . TYR A 1 403 ? -15.969 -8.734 10.023 1 89.06 403 TYR A N 1
ATOM 3104 C CA . TYR A 1 403 ? -16 -10.195 10.047 1 89.06 403 TYR A CA 1
ATOM 3105 C C . TYR A 1 403 ? -17.438 -10.695 10.211 1 89.06 403 TYR A C 1
ATOM 3107 O O . TYR A 1 403 ? -17.812 -11.695 9.594 1 89.06 403 TYR A O 1
ATOM 3115 N N . GLN A 1 404 ? -18.141 -9.969 10.984 1 89.56 404 GLN A N 1
ATOM 3116 C CA . GLN A 1 404 ? -19.5 -10.406 11.305 1 89.56 404 GLN A CA 1
ATOM 3117 C C . GLN A 1 404 ? -20.453 -10.148 10.141 1 89.56 404 GLN A C 1
ATOM 3119 O O . GLN A 1 404 ? -21.5 -10.789 10.031 1 89.56 404 GLN A O 1
ATOM 3124 N N . ASN A 1 405 ? -20.094 -9.266 9.305 1 90.12 405 ASN A N 1
ATOM 3125 C CA . ASN A 1 405 ? -21.016 -8.875 8.242 1 90.12 405 ASN A CA 1
ATOM 3126 C C . ASN A 1 405 ? -20.594 -9.438 6.895 1 90.12 405 ASN A C 1
ATOM 3128 O O . ASN A 1 405 ? -21.172 -9.094 5.863 1 90.12 405 ASN A O 1
ATOM 3132 N N . MET A 1 406 ? -19.609 -10.336 6.902 1 91.25 406 MET A N 1
ATOM 3133 C CA . MET A 1 406 ? -19.219 -11.062 5.695 1 91.25 406 MET A CA 1
ATOM 3134 C C . MET A 1 406 ? -19.859 -12.445 5.668 1 91.25 406 MET A C 1
ATOM 3136 O O . MET A 1 406 ? -20.203 -12.992 6.715 1 91.25 406 MET A O 1
ATOM 3140 N N . SER A 1 407 ? -20.047 -12.984 4.504 1 90.06 407 SER A N 1
ATOM 3141 C CA . SER A 1 407 ? -20.531 -14.359 4.383 1 90.06 407 SER A CA 1
ATOM 3142 C C . SER A 1 407 ? -19.531 -15.359 4.949 1 90.06 407 SER A C 1
ATOM 3144 O O . SER A 1 407 ? -18.328 -15.141 4.879 1 90.06 407 SER A O 1
ATOM 3146 N N . PRO A 1 408 ? -19.984 -16.422 5.527 1 89.56 408 PRO A N 1
ATOM 3147 C CA . PRO A 1 408 ? -19.078 -17.438 6.074 1 89.56 408 PRO A CA 1
ATOM 3148 C C . PRO A 1 408 ? -18.094 -17.969 5.035 1 89.56 408 PRO A C 1
ATOM 3150 O O . PRO A 1 408 ? -16.953 -18.266 5.371 1 89.56 408 PRO A O 1
ATOM 3153 N N . HIS A 1 409 ? -18.609 -18.016 3.887 1 89.25 409 HIS A N 1
ATOM 3154 C CA . HIS A 1 409 ? -17.766 -18.516 2.809 1 89.25 409 HIS A CA 1
ATOM 3155 C C . HIS A 1 409 ? -16.562 -17.609 2.584 1 89.25 409 HIS A C 1
ATOM 3157 O O . HIS A 1 409 ? -15.43 -18.078 2.527 1 89.25 409 HIS A O 1
ATOM 3163 N N . VAL A 1 410 ? -16.781 -16.375 2.445 1 92.94 410 VAL A N 1
ATOM 3164 C CA . VAL A 1 410 ? -15.695 -15.438 2.162 1 92.94 410 VAL A CA 1
ATOM 3165 C C . VAL A 1 410 ? -14.82 -15.266 3.402 1 92.94 410 VAL A C 1
ATOM 3167 O O . VAL A 1 410 ? -13.609 -15.062 3.291 1 92.94 410 VAL A O 1
ATOM 3170 N N . ARG A 1 411 ? -15.398 -15.414 4.543 1 93.88 411 ARG A N 1
ATOM 3171 C CA . ARG A 1 411 ? -14.664 -15.32 5.801 1 93.88 411 ARG A CA 1
ATOM 3172 C C . ARG A 1 411 ? -13.609 -16.422 5.902 1 93.88 411 ARG A C 1
ATOM 3174 O O . ARG A 1 411 ? -12.469 -16.172 6.293 1 93.88 411 ARG A O 1
ATOM 3181 N N . THR A 1 412 ? -14.023 -17.641 5.57 1 95.44 412 THR A N 1
ATOM 3182 C CA . THR A 1 412 ? -13.102 -18.766 5.617 1 95.44 412 THR A CA 1
ATOM 3183 C C . THR A 1 412 ? -11.961 -18.562 4.625 1 95.44 412 THR A C 1
ATOM 3185 O O . THR A 1 412 ? -10.797 -18.844 4.941 1 95.44 412 THR A O 1
ATOM 3188 N N . ARG A 1 413 ? -12.266 -18.125 3.459 1 96 413 ARG A N 1
ATOM 3189 C CA . ARG A 1 413 ? -11.25 -17.859 2.441 1 96 413 ARG A CA 1
ATOM 3190 C C . ARG A 1 413 ? -10.273 -16.781 2.906 1 96 413 ARG A C 1
ATOM 3192 O O . ARG A 1 413 ? -9.062 -16.922 2.721 1 96 413 ARG A O 1
ATOM 3199 N N . MET A 1 414 ? -10.812 -15.742 3.471 1 96.5 414 MET A N 1
ATOM 3200 C CA . MET A 1 414 ? -9.984 -14.648 3.969 1 96.5 414 MET A CA 1
ATOM 3201 C C . MET A 1 414 ? -9.086 -15.117 5.105 1 96.5 414 MET A C 1
ATOM 3203 O O . MET A 1 414 ? -7.918 -14.719 5.184 1 96.5 414 MET A O 1
ATOM 3207 N N . LYS A 1 415 ? -9.602 -15.961 5.973 1 96.31 415 LYS A N 1
ATOM 3208 C CA . LYS A 1 415 ? -8.812 -16.484 7.082 1 96.31 415 LYS A CA 1
ATOM 3209 C C . LYS A 1 415 ? -7.648 -17.328 6.57 1 96.31 415 LYS A C 1
ATOM 3211 O O . LYS A 1 415 ? -6.535 -17.25 7.098 1 96.31 415 LYS A O 1
ATOM 3216 N N . ALA A 1 416 ? -7.918 -18.156 5.637 1 97.69 416 ALA A N 1
ATOM 3217 C CA . ALA A 1 416 ? -6.863 -18.984 5.062 1 97.69 416 ALA A CA 1
ATOM 3218 C C . ALA A 1 416 ? -5.73 -18.125 4.508 1 97.69 416 ALA A C 1
ATOM 3220 O O . ALA A 1 416 ? -4.555 -18.406 4.758 1 97.69 416 ALA A O 1
ATOM 3221 N N . GLN A 1 417 ? -6.113 -17.141 3.771 1 97.56 417 GLN A N 1
ATOM 3222 C CA . GLN A 1 417 ? -5.113 -16.25 3.188 1 97.56 417 GLN A CA 1
ATOM 3223 C C . GLN A 1 417 ? -4.367 -15.469 4.27 1 97.56 417 GLN A C 1
ATOM 3225 O O . GLN A 1 417 ? -3.162 -15.242 4.156 1 97.56 417 GLN A O 1
ATOM 3230 N N . GLU A 1 418 ? -5.062 -15.047 5.289 1 97.38 418 GLU A N 1
ATOM 3231 C CA . GLU A 1 418 ? -4.461 -14.289 6.379 1 97.38 418 GLU A CA 1
ATOM 3232 C C . GLU A 1 418 ? -3.424 -15.117 7.129 1 97.38 418 GLU A C 1
ATOM 3234 O O . GLU A 1 418 ? -2.383 -14.594 7.539 1 97.38 418 GLU A O 1
ATOM 3239 N N . ILE A 1 419 ? -3.662 -16.375 7.285 1 97.94 419 ILE A N 1
ATOM 3240 C CA . ILE A 1 419 ? -2.734 -17.25 8 1 97.94 419 ILE A CA 1
ATOM 3241 C C . ILE A 1 419 ? -1.418 -17.344 7.234 1 97.94 419 ILE A C 1
ATOM 3243 O O . ILE A 1 419 ? -0.339 -17.281 7.828 1 97.94 419 ILE A O 1
ATOM 3247 N N . VAL A 1 420 ? -1.497 -17.5 5.969 1 98.06 420 VAL A N 1
ATOM 3248 C CA . VAL A 1 420 ? -0.291 -17.562 5.148 1 98.06 420 VAL A CA 1
ATOM 3249 C C . VAL A 1 420 ? 0.477 -16.25 5.266 1 98.06 420 VAL A C 1
ATOM 3251 O O . VAL A 1 420 ? 1.708 -16.25 5.348 1 98.06 420 VAL A O 1
ATOM 3254 N N . THR A 1 421 ? -0.279 -15.148 5.242 1 97.25 421 THR A N 1
ATOM 3255 C CA . THR A 1 421 ? 0.315 -13.82 5.34 1 97.25 421 THR A CA 1
ATOM 3256 C C . THR A 1 421 ? 1.05 -13.656 6.668 1 97.25 421 THR A C 1
ATOM 3258 O O . THR A 1 421 ? 2.189 -13.18 6.699 1 97.25 421 THR A O 1
ATOM 3261 N N . GLN A 1 422 ? 0.417 -14.023 7.695 1 96.62 422 GLN A N 1
ATOM 3262 C CA . GLN A 1 422 ? 1.026 -13.93 9.016 1 96.62 422 GLN A CA 1
ATOM 3263 C C . GLN A 1 422 ? 2.24 -14.852 9.125 1 96.62 422 GLN A C 1
ATOM 3265 O O . GLN A 1 422 ? 3.24 -14.492 9.758 1 96.62 422 GLN A O 1
ATOM 3270 N N . CYS A 1 423 ? 2.135 -16 8.562 1 97.56 423 CYS A N 1
ATOM 3271 C CA . CYS A 1 423 ? 3.262 -16.938 8.555 1 97.56 423 CYS A CA 1
ATOM 3272 C C . CYS A 1 423 ? 4.469 -16.312 7.855 1 97.56 423 CYS A C 1
ATOM 3274 O O . CYS A 1 423 ? 5.582 -16.359 8.375 1 97.56 423 CYS A O 1
ATOM 3276 N N . GLY A 1 424 ? 4.184 -15.797 6.668 1 96.06 424 GLY A N 1
ATOM 3277 C CA . GLY A 1 424 ? 5.266 -15.148 5.945 1 96.06 424 GLY A CA 1
ATOM 3278 C C . GLY A 1 424 ? 5.938 -14.039 6.738 1 96.06 424 GLY A C 1
ATOM 3279 O O . GLY A 1 424 ? 7.164 -13.93 6.734 1 96.06 424 GLY A O 1
ATOM 3280 N N . ALA A 1 425 ? 5.156 -13.227 7.379 1 94.38 425 ALA A N 1
ATOM 3281 C CA . ALA A 1 425 ? 5.691 -12.148 8.211 1 94.38 425 ALA A CA 1
ATOM 3282 C C . ALA A 1 425 ? 6.539 -12.711 9.344 1 94.38 425 ALA A C 1
ATOM 3284 O O . ALA A 1 425 ? 7.629 -12.203 9.633 1 94.38 425 ALA A O 1
ATOM 3285 N N . ALA A 1 426 ? 6.074 -13.75 9.961 1 95.19 426 ALA A N 1
ATOM 3286 C CA . ALA A 1 426 ? 6.777 -14.359 11.094 1 95.19 426 ALA A CA 1
ATOM 3287 C C . ALA A 1 426 ? 8.094 -14.984 10.641 1 95.19 426 ALA A C 1
ATOM 3289 O O . ALA A 1 426 ? 9.102 -14.891 11.344 1 95.19 426 ALA A O 1
ATOM 3290 N N . VAL A 1 427 ? 8.016 -15.594 9.516 1 95.19 427 VAL A N 1
ATOM 3291 C CA . VAL A 1 427 ? 9.211 -16.25 8.977 1 95.19 427 VAL A CA 1
ATOM 3292 C C . VAL A 1 427 ? 10.281 -15.203 8.672 1 95.19 427 VAL A C 1
ATOM 3294 O O . VAL A 1 427 ? 11.453 -15.398 9 1 95.19 427 VAL A O 1
ATOM 3297 N N . ASN A 1 428 ? 9.914 -14.156 8.031 1 91.12 428 ASN A N 1
ATOM 3298 C CA . ASN A 1 428 ? 10.859 -13.078 7.738 1 91.12 428 ASN A CA 1
ATOM 3299 C C . ASN A 1 428 ? 11.414 -12.453 9.016 1 91.12 428 ASN A C 1
ATOM 3301 O O . ASN A 1 428 ? 12.594 -12.109 9.078 1 91.12 428 ASN A O 1
ATOM 3305 N N . GLU A 1 429 ? 10.547 -12.305 9.961 1 90.69 429 GLU A N 1
ATOM 3306 C CA . GLU A 1 429 ? 10.984 -11.734 11.227 1 90.69 429 GLU A CA 1
ATOM 3307 C C . GLU A 1 429 ? 11.945 -12.672 11.961 1 90.69 429 GLU A C 1
ATOM 3309 O O . GLU A 1 429 ? 12.828 -12.211 12.688 1 90.69 429 GLU A O 1
ATOM 3314 N N . TYR A 1 430 ? 11.773 -13.938 11.734 1 90.56 430 TYR A N 1
ATOM 3315 C CA . TYR A 1 430 ? 12.641 -14.945 12.336 1 90.56 430 TYR A CA 1
ATOM 3316 C C . TYR A 1 430 ? 14.062 -14.844 11.781 1 90.56 430 TYR A C 1
ATOM 3318 O O . TYR A 1 430 ? 15.016 -15.258 12.438 1 90.56 430 TYR A O 1
ATOM 3326 N N . GLY A 1 431 ? 14.266 -14.273 10.641 1 86.81 431 GLY A N 1
ATOM 3327 C CA . GLY A 1 431 ? 15.578 -14.102 10.047 1 86.81 431 GLY A CA 1
ATOM 3328 C C . GLY A 1 431 ? 16.094 -15.344 9.352 1 86.81 431 GLY A C 1
ATOM 3329 O O . GLY A 1 431 ? 17.031 -15.992 9.828 1 86.81 431 GLY A O 1
ATOM 3330 N N . VAL A 1 432 ? 15.68 -15.625 8.188 1 88.25 432 VAL A N 1
ATOM 3331 C CA . VAL A 1 432 ? 15.953 -16.891 7.527 1 88.25 432 VAL A CA 1
ATOM 3332 C C . VAL A 1 432 ? 17.172 -16.75 6.613 1 88.25 432 VAL A C 1
ATOM 3334 O O . VAL A 1 432 ? 17.656 -17.75 6.074 1 88.25 432 VAL A O 1
ATOM 3337 N N . LEU A 1 433 ? 17.703 -15.648 6.461 1 82.75 433 LEU A N 1
ATOM 3338 C CA . LEU A 1 433 ? 18.859 -15.445 5.602 1 82.75 433 LEU A CA 1
ATOM 3339 C C . LEU A 1 433 ? 20.094 -16.125 6.184 1 82.75 433 LEU A C 1
ATOM 3341 O O . LEU A 1 433 ? 20.953 -16.625 5.441 1 82.75 433 LEU A O 1
ATOM 3345 N N . THR A 1 434 ? 20.234 -16.062 7.531 1 79.56 434 THR A N 1
ATOM 3346 C CA . THR A 1 434 ? 21.391 -16.656 8.203 1 79.56 434 THR A CA 1
ATOM 3347 C C . THR A 1 434 ? 20.938 -17.672 9.258 1 79.56 434 THR A C 1
ATOM 3349 O O . THR A 1 434 ? 21.312 -17.547 10.43 1 79.56 434 THR A O 1
ATOM 3352 N N . LEU A 1 435 ? 20.281 -18.578 8.797 1 83.38 435 LEU A N 1
ATOM 3353 C CA . LEU A 1 435 ? 19.719 -19.547 9.742 1 83.38 435 LEU A CA 1
ATOM 3354 C C . LEU A 1 435 ? 20.766 -20.547 10.203 1 83.38 435 LEU A C 1
ATOM 3356 O O . LEU A 1 435 ? 21.328 -21.281 9.398 1 83.38 435 LEU A O 1
ATOM 3360 N N . SER A 1 436 ? 21.109 -20.469 11.516 1 81.06 436 SER A N 1
ATOM 3361 C CA . SER A 1 436 ? 22 -21.469 12.102 1 81.06 436 SER A CA 1
ATOM 3362 C C . SER A 1 436 ? 21.281 -22.781 12.336 1 81.06 436 SER A C 1
ATOM 3364 O O . SER A 1 436 ? 20.047 -22.844 12.297 1 81.06 436 SER A O 1
ATOM 3366 N N . ALA A 1 437 ? 22.031 -23.812 12.5 1 80.81 437 ALA A N 1
ATOM 3367 C CA . ALA A 1 437 ? 21.453 -25.141 12.758 1 80.81 437 ALA A CA 1
ATOM 3368 C C . ALA A 1 437 ? 20.594 -25.125 14.016 1 80.81 437 ALA A C 1
ATOM 3370 O O . ALA A 1 437 ? 19.562 -25.797 14.07 1 80.81 437 ALA A O 1
ATOM 3371 N N . ALA A 1 438 ? 21.047 -24.312 14.93 1 81.31 438 ALA A N 1
ATOM 3372 C CA . ALA A 1 438 ? 20.312 -24.203 16.203 1 81.31 438 ALA A CA 1
ATOM 3373 C C . ALA A 1 438 ? 19 -23.469 16.016 1 81.31 438 ALA A C 1
ATOM 3375 O O . ALA A 1 438 ? 18.016 -23.766 16.703 1 81.31 438 ALA A O 1
ATOM 3376 N N . ASP A 1 439 ? 18.938 -22.625 15.062 1 87.94 439 ASP A N 1
ATOM 3377 C CA . ASP A 1 439 ? 17.766 -21.797 14.828 1 87.94 439 ASP A CA 1
ATOM 3378 C C . ASP A 1 439 ? 16.719 -22.562 14.016 1 87.94 439 ASP A C 1
ATOM 3380 O O . ASP A 1 439 ? 15.539 -22.172 13.992 1 87.94 439 ASP A O 1
ATOM 3384 N N . GLU A 1 440 ? 17.078 -23.625 13.406 1 90.44 440 GLU A N 1
ATOM 3385 C CA . GLU A 1 440 ? 16.172 -24.328 12.5 1 90.44 440 GLU A CA 1
ATOM 3386 C C . GLU A 1 440 ? 15.039 -25.016 13.273 1 90.44 440 GLU A C 1
ATOM 3388 O O . GLU A 1 440 ? 13.93 -25.156 12.758 1 90.44 440 GLU A O 1
ATOM 3393 N N . GLY A 1 441 ? 15.375 -25.438 14.477 1 88.94 441 GLY A N 1
ATOM 3394 C CA . GLY A 1 441 ? 14.32 -26.031 15.289 1 88.94 441 GLY A CA 1
ATOM 3395 C C . GLY A 1 441 ? 13.18 -25.062 15.57 1 88.94 441 GLY A C 1
ATOM 3396 O O . GLY A 1 441 ? 12.008 -25.453 15.523 1 88.94 441 GLY A O 1
ATOM 3397 N N . GLY A 1 442 ? 13.586 -23.828 15.906 1 91.81 442 GLY A N 1
ATOM 3398 C CA . GLY A 1 442 ? 12.578 -22.797 16.125 1 91.81 442 GLY A CA 1
ATOM 3399 C C . GLY A 1 442 ? 11.742 -22.516 14.891 1 91.81 442 GLY A C 1
ATOM 3400 O O . GLY A 1 442 ? 10.523 -22.328 14.992 1 91.81 442 GLY A O 1
ATOM 3401 N N . LEU A 1 443 ? 12.375 -22.469 13.805 1 94.31 443 LEU A N 1
ATOM 3402 C CA . LEU A 1 443 ? 11.656 -22.234 12.562 1 94.31 443 LEU A CA 1
ATOM 3403 C C . LEU A 1 443 ? 10.695 -23.391 12.266 1 94.31 443 LEU A C 1
ATOM 3405 O O . LEU A 1 443 ? 9.578 -23.172 11.797 1 94.31 443 LEU A O 1
ATOM 3409 N N . ASP A 1 444 ? 11.094 -24.578 12.547 1 93.94 444 ASP A N 1
ATOM 3410 C CA . ASP A 1 444 ? 10.258 -25.766 12.344 1 93.94 444 ASP A CA 1
ATOM 3411 C C . ASP A 1 444 ? 8.977 -25.672 13.172 1 93.94 444 ASP A C 1
ATOM 3413 O O . ASP A 1 444 ? 7.883 -25.922 12.656 1 93.94 444 ASP A O 1
ATOM 3417 N N . LEU A 1 445 ? 9.188 -25.359 14.438 1 93.62 445 LEU A N 1
ATOM 3418 C CA . LEU A 1 445 ? 8.039 -25.234 15.328 1 93.62 445 LEU A CA 1
ATOM 3419 C C . LEU A 1 445 ? 7.105 -24.125 14.867 1 93.62 445 LEU A C 1
ATOM 3421 O O . LEU A 1 445 ? 5.879 -24.266 14.945 1 93.62 445 LEU A O 1
ATOM 3425 N N . LEU A 1 446 ? 7.695 -23.047 14.422 1 96 446 LEU A N 1
ATOM 3426 C CA . LEU A 1 446 ? 6.918 -21.922 13.922 1 96 446 LEU A CA 1
ATOM 3427 C C . LEU A 1 446 ? 6.055 -22.328 12.734 1 96 446 LEU A C 1
ATOM 3429 O O . LEU A 1 446 ? 4.859 -22.031 12.703 1 96 446 LEU A O 1
ATOM 3433 N N . LEU A 1 447 ? 6.602 -22.984 11.773 1 96.88 447 LEU A N 1
ATOM 3434 C CA . LEU A 1 447 ? 5.887 -23.406 10.57 1 96.88 447 LEU A CA 1
ATOM 3435 C C . LEU A 1 447 ? 4.809 -24.422 10.914 1 96.88 447 LEU A C 1
ATOM 3437 O O . LEU A 1 447 ? 3.697 -24.359 10.383 1 96.88 447 LEU A O 1
ATOM 3441 N N . LYS A 1 448 ? 5.098 -25.328 11.82 1 95.56 448 LYS A N 1
ATOM 3442 C CA . LYS A 1 448 ? 4.129 -26.344 12.227 1 95.56 448 LYS A CA 1
ATOM 3443 C C . LYS A 1 448 ? 2.914 -25.703 12.891 1 95.56 448 LYS A C 1
ATOM 3445 O O . LYS A 1 448 ? 1.782 -26.156 12.703 1 95.56 448 LYS A O 1
ATOM 3450 N N . ALA A 1 449 ? 3.203 -24.719 13.664 1 97.31 449 ALA A N 1
ATOM 3451 C CA . ALA A 1 449 ? 2.105 -24.016 14.32 1 97.31 449 ALA A CA 1
ATOM 3452 C C . ALA A 1 449 ? 1.151 -23.406 13.305 1 97.31 449 ALA A C 1
ATOM 3454 O O . ALA A 1 449 ? -0.069 -23.469 13.461 1 97.31 449 ALA A O 1
ATOM 3455 N N . TYR A 1 450 ? 1.653 -22.797 12.312 1 98 450 TYR A N 1
ATOM 3456 C CA . TYR A 1 450 ? 0.806 -22.188 11.297 1 98 450 TYR A CA 1
ATOM 3457 C C . TYR A 1 450 ? 0.143 -23.25 10.43 1 98 450 TYR A C 1
ATOM 3459 O O . TYR A 1 450 ? -0.979 -23.062 9.953 1 98 450 TYR A O 1
ATOM 3467 N N . GLU A 1 451 ? 0.808 -24.359 10.18 1 96.94 451 GLU A N 1
ATOM 3468 C CA . GLU A 1 451 ? 0.191 -25.484 9.477 1 96.94 451 GLU A CA 1
ATOM 3469 C C . GLU A 1 451 ? -1.057 -25.969 10.211 1 96.94 451 GLU A C 1
ATOM 3471 O O . GLU A 1 451 ? -2.08 -26.25 9.578 1 96.94 451 GLU A O 1
ATOM 3476 N N . GLN A 1 452 ? -0.917 -26.062 11.445 1 97.31 452 GLN A N 1
ATOM 3477 C CA . GLN A 1 452 ? -2.051 -26.516 12.242 1 97.31 452 GLN A CA 1
ATOM 3478 C C . GLN A 1 452 ? -3.213 -25.531 12.156 1 97.31 452 GLN A C 1
ATOM 3480 O O . GLN A 1 452 ? -4.371 -25.938 12.047 1 97.31 452 GLN A O 1
ATOM 3485 N N . ARG A 1 453 ? -2.922 -24.266 12.211 1 96.88 453 ARG A N 1
ATOM 3486 C CA . ARG A 1 453 ? -3.953 -23.234 12.125 1 96.88 453 ARG A CA 1
ATOM 3487 C C . ARG A 1 453 ? -4.723 -23.344 10.812 1 96.88 453 ARG A C 1
ATOM 3489 O O . ARG A 1 453 ? -5.945 -23.188 10.789 1 96.88 453 ARG A O 1
ATOM 3496 N N . VAL A 1 454 ? -4.02 -23.547 9.742 1 97.06 454 VAL A N 1
ATOM 3497 C CA . VAL A 1 454 ? -4.676 -23.641 8.438 1 97.06 454 VAL A CA 1
ATOM 3498 C C . VAL A 1 454 ? -5.508 -24.922 8.375 1 97.06 454 VAL A C 1
ATOM 3500 O O . VAL A 1 454 ? -6.613 -24.922 7.832 1 97.06 454 VAL A O 1
ATOM 3503 N N . ASN A 1 455 ? -4.953 -26 8.922 1 95.31 455 ASN A N 1
ATOM 3504 C CA . ASN A 1 455 ? -5.664 -27.266 8.898 1 95.31 455 ASN A CA 1
ATOM 3505 C C . ASN A 1 455 ? -6.961 -27.203 9.703 1 95.31 455 ASN A C 1
ATOM 3507 O O . ASN A 1 455 ? -7.945 -27.859 9.359 1 95.31 455 ASN A O 1
ATOM 3511 N N . ASP A 1 456 ? -6.988 -26.406 10.656 1 95.81 456 ASP A N 1
ATOM 3512 C CA . ASP A 1 456 ? -8.172 -26.25 11.5 1 95.81 456 ASP A CA 1
ATOM 3513 C C . ASP A 1 456 ? -9.312 -25.609 10.727 1 95.81 456 ASP A C 1
ATOM 3515 O O . ASP A 1 456 ? -10.477 -25.719 11.109 1 95.81 456 ASP A O 1
ATOM 3519 N N . LEU A 1 457 ? -9.008 -25 9.656 1 96.12 457 LEU A N 1
ATOM 3520 C CA . LEU A 1 457 ? -10.023 -24.281 8.883 1 96.12 457 LEU A CA 1
ATOM 3521 C C . LEU A 1 457 ? -10.852 -25.25 8.047 1 96.12 457 LEU A C 1
ATOM 3523 O O . LEU A 1 457 ? -11.906 -24.875 7.535 1 96.12 457 LEU A O 1
ATOM 3527 N N . HIS A 1 458 ? -10.414 -26.531 7.91 1 92.81 458 HIS A N 1
ATOM 3528 C CA . HIS A 1 458 ? -11.102 -27.484 7.055 1 92.81 458 HIS A CA 1
ATOM 3529 C C . HIS A 1 458 ? -12.516 -27.75 7.559 1 92.81 458 HIS A C 1
ATOM 3531 O O . HIS A 1 458 ? -13.422 -28.031 6.766 1 92.81 458 HIS A O 1
ATOM 3537 N N . ILE A 1 459 ? -12.734 -27.531 8.797 1 91.56 459 ILE A N 1
ATOM 3538 C CA . ILE A 1 459 ? -14.039 -27.781 9.398 1 91.56 459 ILE A CA 1
ATOM 3539 C C . ILE A 1 459 ? -15.039 -26.734 8.914 1 91.56 459 ILE A C 1
ATOM 3541 O O . ILE A 1 459 ? -16.219 -27.031 8.734 1 91.56 459 ILE A O 1
ATOM 3545 N N . ASP A 1 460 ? -14.562 -25.547 8.656 1 89.56 460 ASP A N 1
ATOM 3546 C CA . ASP A 1 460 ? -15.406 -24.422 8.273 1 89.56 460 ASP A CA 1
ATOM 3547 C C . ASP A 1 460 ? -15.586 -24.359 6.754 1 89.56 460 ASP A C 1
ATOM 3549 O O . ASP A 1 460 ? -16.375 -23.562 6.25 1 89.56 460 ASP A O 1
ATOM 3553 N N . ALA A 1 461 ? -14.852 -25.203 6.062 1 90.12 461 ALA A N 1
ATOM 3554 C CA . ALA A 1 461 ? -14.836 -25.094 4.605 1 90.12 461 ALA A CA 1
ATOM 3555 C C . ALA A 1 461 ? -16.016 -25.844 3.988 1 90.12 461 ALA A C 1
ATOM 3557 O O . ALA A 1 461 ? -15.953 -27.078 3.828 1 90.12 461 ALA A O 1
ATOM 3558 N N . THR A 1 462 ? -17.016 -25.094 3.566 1 85.5 462 THR A N 1
ATOM 3559 C CA . THR A 1 462 ? -18.234 -25.703 3.049 1 85.5 462 THR A CA 1
ATOM 3560 C C . THR A 1 462 ? -18.25 -25.672 1.523 1 85.5 462 THR A C 1
ATOM 3562 O O . THR A 1 462 ? -19.047 -26.375 0.894 1 85.5 462 THR A O 1
ATOM 3565 N N . THR A 1 463 ? -17.469 -24.922 0.938 1 87 463 THR A N 1
ATOM 3566 C CA . THR A 1 463 ? -17.453 -24.797 -0.517 1 87 463 THR A CA 1
ATOM 3567 C C . THR A 1 463 ? -16.125 -25.328 -1.081 1 87 463 THR A C 1
ATOM 3569 O O . THR A 1 463 ? -15.125 -25.391 -0.367 1 87 463 THR A O 1
ATOM 3572 N N . TRP A 1 464 ? -16.188 -25.703 -2.285 1 88.44 464 TRP A N 1
ATOM 3573 C CA . TRP A 1 464 ? -14.977 -26.203 -2.939 1 88.44 464 TRP A CA 1
ATOM 3574 C C . TRP A 1 464 ? -13.914 -25.125 -3.031 1 88.44 464 TRP A C 1
ATOM 3576 O O . TRP A 1 464 ? -12.719 -25.406 -2.92 1 88.44 464 TRP A O 1
ATOM 3586 N N . MET A 1 465 ? -14.297 -23.922 -3.227 1 90.31 465 MET A N 1
ATOM 3587 C CA . MET A 1 465 ? -13.352 -22.812 -3.346 1 90.31 465 MET A CA 1
ATOM 3588 C C . MET A 1 465 ? -12.617 -22.578 -2.031 1 90.31 465 MET A C 1
ATOM 3590 O O . MET A 1 465 ? -11.414 -22.328 -2.027 1 90.31 465 MET A O 1
ATOM 3594 N N . ALA A 1 466 ? -13.359 -22.609 -0.949 1 93.44 466 ALA A N 1
ATOM 3595 C CA . ALA A 1 466 ? -12.734 -22.453 0.362 1 93.44 466 ALA A CA 1
ATOM 3596 C C . ALA A 1 466 ? -11.734 -23.578 0.63 1 93.44 466 ALA A C 1
ATOM 3598 O O . ALA A 1 466 ? -10.656 -23.344 1.172 1 93.44 466 ALA A O 1
ATOM 3599 N N . ARG A 1 467 ? -12.102 -24.797 0.243 1 94.69 467 ARG A N 1
ATOM 3600 C CA . ARG A 1 467 ? -11.211 -25.938 0.422 1 94.69 467 ARG A CA 1
ATOM 3601 C C . ARG A 1 467 ? -9.938 -25.781 -0.412 1 94.69 467 ARG A C 1
ATOM 3603 O O . ARG A 1 467 ? -8.844 -26.062 0.061 1 94.69 467 ARG A O 1
ATOM 3610 N N . PHE A 1 468 ? -10.18 -25.359 -1.626 1 96.31 468 PHE A N 1
ATOM 3611 C CA . PHE A 1 468 ? -9.031 -25.125 -2.492 1 96.31 468 PHE A CA 1
ATOM 3612 C C . PHE A 1 468 ? -8.102 -24.078 -1.891 1 96.31 468 PHE A C 1
ATOM 3614 O O . PHE A 1 468 ? -6.883 -24.25 -1.881 1 96.31 468 PHE A O 1
ATOM 3621 N N . ASP A 1 469 ? -8.664 -22.984 -1.418 1 96.62 469 ASP A N 1
ATOM 3622 C CA . ASP A 1 469 ? -7.867 -21.922 -0.795 1 96.62 469 ASP A CA 1
ATOM 3623 C C . ASP A 1 469 ? -7.074 -22.453 0.395 1 96.62 469 ASP A C 1
ATOM 3625 O O . ASP A 1 469 ? -5.918 -22.094 0.596 1 96.62 469 ASP A O 1
ATOM 3629 N N . ILE A 1 470 ? -7.652 -23.281 1.179 1 97.88 470 ILE A N 1
ATOM 3630 C CA . ILE A 1 470 ? -7.008 -23.844 2.357 1 97.88 470 ILE A CA 1
ATOM 3631 C C . ILE A 1 470 ? -5.855 -24.75 1.93 1 97.88 470 ILE A C 1
ATOM 3633 O O . ILE A 1 470 ? -4.781 -24.734 2.531 1 97.88 470 ILE A O 1
ATOM 3637 N N . LEU A 1 471 ? -6.07 -25.562 0.901 1 98.31 471 LEU A N 1
ATOM 3638 C CA . LEU A 1 471 ? -5.027 -26.453 0.402 1 98.31 471 LEU A CA 1
ATOM 3639 C C . LEU A 1 471 ? -3.824 -25.656 -0.095 1 98.31 471 LEU A C 1
ATOM 3641 O O . LEU A 1 471 ? -2.68 -26.016 0.194 1 98.31 471 LEU A O 1
ATOM 3645 N N . VAL A 1 472 ? -4.102 -24.625 -0.853 1 98.38 472 VAL A N 1
ATOM 3646 C CA . VAL A 1 472 ? -3.016 -23.797 -1.367 1 98.38 472 VAL A CA 1
ATOM 3647 C C . VAL A 1 472 ? -2.293 -23.109 -0.208 1 98.38 472 VAL A C 1
ATOM 3649 O O . VAL A 1 472 ? -1.065 -22.984 -0.224 1 98.38 472 VAL A O 1
ATOM 3652 N N . ALA A 1 473 ? -3.076 -22.625 0.775 1 98.31 473 ALA A N 1
ATOM 3653 C CA . ALA A 1 473 ? -2.469 -22.016 1.957 1 98.31 473 ALA A CA 1
ATOM 3654 C C . ALA A 1 473 ? -1.558 -23.016 2.676 1 98.31 473 ALA A C 1
ATOM 3656 O O . ALA A 1 473 ? -0.441 -22.672 3.066 1 98.31 473 ALA A O 1
ATOM 3657 N N . CYS A 1 474 ? -2.016 -24.188 2.812 1 98.25 474 CYS A N 1
ATOM 3658 C CA . CYS A 1 474 ? -1.235 -25.219 3.465 1 98.25 474 CYS A CA 1
ATOM 3659 C C . CYS A 1 474 ? 0.057 -25.5 2.703 1 98.25 474 CYS A C 1
ATOM 3661 O O . CYS A 1 474 ? 1.132 -25.562 3.301 1 98.25 474 CYS A O 1
ATOM 3663 N N . LEU A 1 475 ? -0.068 -25.641 1.483 1 98.62 475 LEU A N 1
ATOM 3664 C CA . LEU A 1 475 ? 1.099 -25.906 0.649 1 98.62 475 LEU A CA 1
ATOM 3665 C C . LEU A 1 475 ? 2.098 -24.75 0.73 1 98.62 475 LEU A C 1
ATOM 3667 O O . LEU A 1 475 ? 3.309 -24.984 0.771 1 98.62 475 LEU A O 1
ATOM 3671 N N . SER A 1 476 ? 1.612 -23.531 0.674 1 98.56 476 SER A N 1
ATOM 3672 C CA . SER A 1 476 ? 2.453 -22.344 0.756 1 98.56 476 SER A CA 1
ATOM 3673 C C . SER A 1 476 ? 3.279 -22.328 2.039 1 98.56 476 SER A C 1
ATOM 3675 O O . SER A 1 476 ? 4.465 -22 2.02 1 98.56 476 SER A O 1
ATOM 3677 N N . ILE A 1 477 ? 2.666 -22.703 3.117 1 98.31 477 ILE A N 1
ATOM 3678 C CA . ILE A 1 477 ? 3.352 -22.734 4.406 1 98.31 477 ILE A CA 1
ATOM 3679 C C . ILE A 1 477 ? 4.355 -23.891 4.43 1 98.31 477 ILE A C 1
ATOM 3681 O O . ILE A 1 477 ? 5.504 -23.703 4.836 1 98.31 477 ILE A O 1
ATOM 3685 N N . GLN A 1 478 ? 3.973 -25 3.949 1 97.19 478 GLN A N 1
ATOM 3686 C CA . GLN A 1 478 ? 4.844 -26.172 3.961 1 97.19 478 GLN A CA 1
ATOM 3687 C C . GLN A 1 478 ? 6.055 -25.969 3.061 1 97.19 478 GLN A C 1
ATOM 3689 O O . GLN A 1 478 ? 7.152 -26.438 3.365 1 97.19 478 GLN A O 1
ATOM 3694 N N . GLY A 1 479 ? 5.801 -25.281 1.977 1 97.62 479 GLY A N 1
ATOM 3695 C CA . GLY A 1 479 ? 6.906 -25.031 1.069 1 97.62 479 GLY A CA 1
ATOM 3696 C C . GLY A 1 479 ? 8.055 -24.297 1.729 1 97.62 479 GLY A C 1
ATOM 3697 O O . GLY A 1 479 ? 9.211 -24.438 1.32 1 97.62 479 GLY A O 1
ATOM 3698 N N . MET A 1 480 ? 7.832 -23.578 2.758 1 96.81 480 MET A N 1
ATOM 3699 C CA . MET A 1 480 ? 8.852 -22.781 3.412 1 96.81 480 MET A CA 1
ATOM 3700 C C . MET A 1 480 ? 9.75 -23.641 4.297 1 96.81 480 MET A C 1
ATOM 3702 O O . MET A 1 480 ? 10.789 -23.172 4.77 1 96.81 480 MET A O 1
ATOM 3706 N N . HIS A 1 481 ? 9.422 -24.922 4.453 1 96.12 481 HIS A N 1
ATOM 3707 C CA . HIS A 1 481 ? 10.305 -25.828 5.172 1 96.12 481 HIS A CA 1
ATOM 3708 C C . HIS A 1 481 ? 11.617 -26.031 4.422 1 96.12 481 HIS A C 1
ATOM 3710 O O . HIS A 1 481 ? 12.633 -26.391 5.023 1 96.12 481 HIS A O 1
ATOM 3716 N N . PHE A 1 482 ? 11.617 -25.781 3.156 1 96.25 482 PHE A N 1
ATOM 3717 C CA . PHE A 1 482 ? 12.828 -25.922 2.355 1 96.25 482 PHE A CA 1
ATOM 3718 C C . PHE A 1 482 ? 13.852 -24.844 2.73 1 96.25 482 PHE A C 1
ATOM 3720 O O . PHE A 1 482 ? 15 -24.906 2.283 1 96.25 482 PHE A O 1
ATOM 3727 N N . LEU A 1 483 ? 13.469 -23.859 3.508 1 94.81 483 LEU A N 1
ATOM 3728 C CA . LEU A 1 483 ? 14.414 -22.875 4.023 1 94.81 483 LEU A CA 1
ATOM 3729 C C . LEU A 1 483 ? 15.367 -23.516 5.031 1 94.81 483 LEU A C 1
ATOM 3731 O O . LEU A 1 483 ? 16.422 -22.953 5.34 1 94.81 483 LEU A O 1
ATOM 3735 N N . LYS A 1 484 ? 14.977 -24.656 5.5 1 92.62 484 LYS A N 1
ATOM 3736 C CA . LYS A 1 484 ? 15.805 -25.375 6.465 1 92.62 484 LYS A CA 1
ATOM 3737 C C . LYS A 1 484 ? 16.859 -26.219 5.758 1 92.62 484 LYS A C 1
ATOM 3739 O O . LYS A 1 484 ? 16.625 -26.75 4.676 1 92.62 484 LYS A O 1
ATOM 3744 N N . ASN A 1 485 ? 17.906 -26.406 6.445 1 84.5 485 ASN A N 1
ATOM 3745 C CA . ASN A 1 485 ? 19.016 -27.172 5.863 1 84.5 485 ASN A CA 1
ATOM 3746 C C . ASN A 1 485 ? 19.156 -28.531 6.543 1 84.5 485 ASN A C 1
ATOM 3748 O O . ASN A 1 485 ? 19.25 -29.547 5.871 1 84.5 485 ASN A O 1
ATOM 3752 N N . HIS A 1 486 ? 19.078 -28.609 7.797 1 78.62 486 HIS A N 1
ATOM 3753 C CA . HIS A 1 486 ? 19.438 -29.812 8.555 1 78.62 486 HIS A CA 1
ATOM 3754 C C . HIS A 1 486 ? 18.188 -30.594 8.961 1 78.62 486 HIS A C 1
ATOM 3756 O O . HIS A 1 486 ? 18.203 -31.828 8.953 1 78.62 486 HIS A O 1
ATOM 3762 N N . THR A 1 487 ? 17.188 -29.906 9.164 1 79.5 487 THR A N 1
ATOM 3763 C CA . THR A 1 487 ? 16.016 -30.562 9.75 1 79.5 487 THR A CA 1
ATOM 3764 C C . THR A 1 487 ? 14.953 -30.812 8.688 1 79.5 487 THR A C 1
ATOM 3766 O O . THR A 1 487 ? 13.844 -31.266 9 1 79.5 487 THR A O 1
ATOM 3769 N N . LEU A 1 488 ? 15.195 -30.531 7.488 1 85.5 488 LEU A N 1
ATOM 3770 C CA . LEU A 1 488 ? 14.227 -30.703 6.41 1 85.5 488 LEU A CA 1
ATOM 3771 C C . LEU A 1 488 ? 13.75 -32.156 6.336 1 85.5 488 LEU A C 1
ATOM 3773 O O . LEU A 1 488 ? 12.586 -32.406 6.02 1 85.5 488 LEU A O 1
ATOM 3777 N N . TYR A 1 489 ? 14.594 -33.062 6.73 1 83.81 489 TYR A N 1
ATOM 3778 C CA . TYR A 1 489 ? 14.289 -34.469 6.543 1 83.81 489 TYR A CA 1
ATOM 3779 C C . TYR A 1 489 ? 13.68 -35.062 7.801 1 83.81 489 TYR A C 1
ATOM 3781 O O . TYR A 1 489 ? 13.258 -36.25 7.801 1 83.81 489 TYR A O 1
ATOM 3789 N N . ALA A 1 490 ? 13.523 -34.219 8.742 1 81.81 490 ALA A N 1
ATOM 3790 C CA . ALA A 1 490 ? 12.93 -34.688 9.992 1 81.81 490 ALA A CA 1
ATOM 3791 C C . ALA A 1 490 ? 11.414 -34.812 9.875 1 81.81 490 ALA A C 1
ATOM 3793 O O . ALA A 1 490 ? 10.805 -34.188 9.008 1 81.81 490 ALA A O 1
ATOM 3794 N N . ASP A 1 491 ? 10.789 -35.75 10.633 1 85.25 491 ASP A N 1
ATOM 3795 C CA . ASP A 1 491 ? 9.344 -35.875 10.852 1 85.25 491 ASP A CA 1
ATOM 3796 C C . ASP A 1 491 ? 8.609 -36.156 9.547 1 85.25 491 ASP A C 1
ATOM 3798 O O . ASP A 1 491 ? 7.559 -35.594 9.273 1 85.25 491 ASP A O 1
ATOM 3802 N N . ASN A 1 492 ? 9.211 -36.906 8.688 1 91.19 492 ASN A N 1
ATOM 3803 C CA . ASN A 1 492 ? 8.609 -37.281 7.418 1 91.19 492 ASN A CA 1
ATOM 3804 C C . ASN A 1 492 ? 8.148 -36.062 6.625 1 91.19 492 ASN A C 1
ATOM 3806 O O . ASN A 1 492 ? 7.078 -36.094 6.023 1 91.19 492 ASN A O 1
ATOM 3810 N N . ARG A 1 493 ? 8.836 -35 6.766 1 93.19 493 ARG A N 1
ATOM 3811 C CA . ARG A 1 493 ? 8.477 -33.75 6.148 1 93.19 493 ARG A CA 1
ATOM 3812 C C . ARG A 1 493 ? 8.305 -33.875 4.641 1 93.19 493 ARG A C 1
ATOM 3814 O O . ARG A 1 493 ? 7.371 -33.312 4.059 1 93.19 493 ARG A O 1
ATOM 3821 N N . LEU A 1 494 ? 9.086 -34.656 3.963 1 95.12 494 LEU A N 1
ATOM 3822 C CA . LEU A 1 494 ? 9.008 -34.812 2.514 1 95.12 494 LEU A CA 1
ATOM 3823 C C . LEU A 1 494 ? 7.715 -35.5 2.105 1 95.12 494 LEU A C 1
ATOM 3825 O O . LEU A 1 494 ? 7.125 -35.156 1.073 1 95.12 494 LEU A O 1
ATOM 3829 N N . ARG A 1 495 ? 7.32 -36.469 2.93 1 96.19 495 ARG A N 1
ATOM 3830 C CA . ARG A 1 495 ? 6.059 -37.156 2.652 1 96.19 495 ARG A CA 1
ATOM 3831 C C . ARG A 1 495 ? 4.883 -36.188 2.785 1 96.19 495 ARG A C 1
ATOM 3833 O O . ARG A 1 495 ? 3.951 -36.219 1.977 1 96.19 495 ARG A O 1
ATOM 3840 N N . LYS A 1 496 ? 4.93 -35.406 3.84 1 95.94 496 LYS A N 1
ATOM 3841 C CA . LYS A 1 496 ? 3.871 -34.438 4.059 1 95.94 496 LYS A CA 1
ATOM 3842 C C . LYS A 1 496 ? 3.82 -33.406 2.92 1 95.94 496 LYS A C 1
ATOM 3844 O O . LYS A 1 496 ? 2.738 -33.031 2.479 1 95.94 496 LYS A O 1
ATOM 3849 N N . LEU A 1 497 ? 4.953 -33 2.467 1 97.38 497 LEU A N 1
ATOM 3850 C CA . LEU A 1 497 ? 5.051 -32.062 1.342 1 97.38 497 LEU A CA 1
ATOM 3851 C C . LEU A 1 497 ? 4.484 -32.688 0.073 1 97.38 497 LEU A C 1
ATOM 3853 O O . LEU A 1 497 ? 3.742 -32.062 -0.669 1 97.38 497 LEU A O 1
ATOM 3857 N N . GLU A 1 498 ? 4.848 -33.938 -0.175 1 98 498 GLU A N 1
ATOM 3858 C CA . GLU A 1 498 ? 4.312 -34.656 -1.327 1 98 498 GLU A CA 1
ATOM 3859 C C . GLU A 1 498 ? 2.791 -34.719 -1.266 1 98 498 GLU A C 1
ATOM 3861 O O . GLU A 1 498 ? 2.109 -34.469 -2.258 1 98 498 GLU A O 1
ATOM 3866 N N . ALA A 1 499 ? 2.322 -35.094 -0.121 1 98.06 499 ALA A N 1
ATOM 3867 C CA . ALA A 1 499 ? 0.879 -35.219 0.056 1 98.06 499 ALA A CA 1
ATOM 3868 C C . ALA A 1 499 ? 0.163 -33.906 -0.169 1 98.06 499 ALA A C 1
ATOM 3870 O O . ALA A 1 499 ? -0.89 -33.844 -0.81 1 98.06 499 ALA A O 1
ATOM 3871 N N . ALA A 1 500 ? 0.676 -32.875 0.405 1 98.06 500 ALA A N 1
ATOM 3872 C CA . ALA A 1 500 ? 0.069 -31.547 0.259 1 98.06 500 ALA A CA 1
ATOM 3873 C C . ALA A 1 500 ? 0.079 -31.094 -1.199 1 98.06 500 ALA A C 1
ATOM 3875 O O . ALA A 1 500 ? -0.903 -30.531 -1.688 1 98.06 500 ALA A O 1
ATOM 3876 N N . ALA A 1 501 ? 1.18 -31.266 -1.877 1 98.75 501 ALA A N 1
ATOM 3877 C CA . ALA A 1 501 ? 1.288 -30.906 -3.285 1 98.75 501 ALA A CA 1
ATOM 3878 C C . ALA A 1 501 ? 0.287 -31.672 -4.137 1 98.75 501 ALA A C 1
ATOM 3880 O O . ALA A 1 501 ? -0.396 -31.094 -4.984 1 98.75 501 ALA A O 1
ATOM 3881 N N . CYS A 1 502 ? 0.196 -32.969 -3.885 1 98.75 502 CYS A N 1
ATOM 3882 C CA . CYS A 1 502 ? -0.732 -33.812 -4.629 1 98.75 502 CYS A CA 1
ATOM 3883 C C . CYS A 1 502 ? -2.176 -33.375 -4.375 1 98.75 502 CYS A C 1
ATOM 3885 O O . CYS A 1 502 ? -3.004 -33.406 -5.289 1 98.75 502 CYS A O 1
ATOM 3887 N N . ALA A 1 503 ? -2.443 -33 -3.18 1 98.19 503 ALA A N 1
ATOM 3888 C CA . ALA A 1 503 ? -3.799 -32.562 -2.838 1 98.19 503 ALA A CA 1
ATOM 3889 C C . ALA A 1 503 ? -4.199 -31.328 -3.635 1 98.19 503 ALA A C 1
ATOM 3891 O O . ALA A 1 503 ? -5.34 -31.219 -4.086 1 98.19 503 ALA A O 1
ATOM 3892 N N . VAL A 1 504 ? -3.336 -30.391 -3.771 1 98.56 504 VAL A N 1
ATOM 3893 C CA . VAL A 1 504 ? -3.607 -29.188 -4.547 1 98.56 504 VAL A CA 1
ATOM 3894 C C . VAL A 1 504 ? -3.84 -29.547 -6.012 1 98.56 504 VAL A C 1
ATOM 3896 O O . VAL A 1 504 ? -4.766 -29.047 -6.645 1 98.56 504 VAL A O 1
ATOM 3899 N N . ILE A 1 505 ? -3.012 -30.438 -6.527 1 98.69 505 ILE A N 1
ATOM 3900 C CA . ILE A 1 505 ? -3.123 -30.859 -7.918 1 98.69 505 ILE A CA 1
ATOM 3901 C C . ILE A 1 505 ? -4.453 -31.562 -8.141 1 98.69 505 ILE A C 1
ATOM 3903 O O . ILE A 1 505 ? -5.137 -31.328 -9.141 1 98.69 505 ILE A O 1
ATOM 3907 N N . ASP A 1 506 ? -4.809 -32.406 -7.219 1 98.38 506 ASP A N 1
ATOM 3908 C CA . ASP A 1 506 ? -6.086 -33.094 -7.312 1 98.38 506 ASP A CA 1
ATOM 3909 C C . ASP A 1 506 ? -7.254 -32.125 -7.281 1 98.38 506 ASP A C 1
ATOM 3911 O O . ASP A 1 506 ? -8.242 -32.281 -7.996 1 98.38 506 ASP A O 1
ATOM 3915 N N . ALA A 1 507 ? -7.145 -31.156 -6.445 1 96.94 507 ALA A N 1
ATOM 3916 C CA . ALA A 1 507 ? -8.211 -30.156 -6.355 1 96.94 507 ALA A CA 1
ATOM 3917 C C . ALA A 1 507 ? -8.391 -29.422 -7.684 1 96.94 507 ALA A C 1
ATOM 3919 O O . ALA A 1 507 ? -9.516 -29.156 -8.109 1 96.94 507 ALA A O 1
ATOM 3920 N N . VAL A 1 508 ? -7.344 -29.047 -8.328 1 97.19 508 VAL A N 1
ATOM 3921 C CA . VAL A 1 508 ? -7.43 -28.344 -9.609 1 97.19 508 VAL A CA 1
ATOM 3922 C C . VAL A 1 508 ? -7.926 -29.312 -10.688 1 97.19 508 VAL A C 1
ATOM 3924 O O . VAL A 1 508 ? -8.664 -28.922 -11.586 1 97.19 508 VAL A O 1
ATOM 3927 N N . ALA A 1 509 ? -7.461 -30.578 -10.609 1 96.38 509 ALA A N 1
ATOM 3928 C CA . ALA A 1 509 ? -7.949 -31.578 -11.547 1 96.38 509 ALA A CA 1
ATOM 3929 C C . ALA A 1 509 ? -9.461 -31.75 -11.445 1 96.38 509 ALA A C 1
ATOM 3931 O O . ALA A 1 509 ? -10.141 -31.922 -12.453 1 96.38 509 ALA A O 1
ATOM 3932 N N . ASP A 1 510 ? -9.93 -31.656 -10.258 1 94.12 510 ASP A N 1
ATOM 3933 C CA . ASP A 1 510 ? -11.375 -31.719 -10.039 1 94.12 510 ASP A CA 1
ATOM 3934 C C . ASP A 1 510 ? -12.078 -30.516 -10.648 1 94.12 510 ASP A C 1
ATOM 3936 O O . ASP A 1 510 ? -13.164 -30.641 -11.227 1 94.12 510 ASP A O 1
ATOM 3940 N N . MET A 1 511 ? -11.484 -29.359 -10.523 1 90.94 511 MET A N 1
ATOM 3941 C CA . MET A 1 511 ? -12.031 -28.156 -11.133 1 90.94 511 MET A CA 1
ATOM 3942 C C . MET A 1 511 ? -12.07 -28.297 -12.656 1 90.94 511 MET A C 1
ATOM 3944 O O . MET A 1 511 ? -13 -27.812 -13.305 1 90.94 511 MET A O 1
ATOM 3948 N N . ALA A 1 512 ? -11.047 -28.906 -13.18 1 90.38 512 ALA A N 1
ATOM 3949 C CA . ALA A 1 512 ? -10.945 -29.078 -14.625 1 90.38 512 ALA A CA 1
ATOM 3950 C C . ALA A 1 512 ? -12.102 -29.922 -15.164 1 90.38 512 ALA A C 1
ATOM 3952 O O . ALA A 1 512 ? -12.547 -29.719 -16.297 1 90.38 512 ALA A O 1
ATOM 3953 N N . ARG A 1 513 ? -12.641 -30.781 -14.367 1 90.06 513 ARG A N 1
ATOM 3954 C CA . ARG A 1 513 ? -13.742 -31.641 -14.773 1 90.06 513 ARG A CA 1
ATOM 3955 C C . ARG A 1 513 ? -15.07 -30.906 -14.727 1 90.06 513 ARG A C 1
ATOM 3957 O O . ARG A 1 513 ? -15.984 -31.203 -15.492 1 90.06 513 ARG A O 1
ATOM 3964 N N . GLU A 1 514 ? -15.086 -29.875 -13.906 1 86.69 514 GLU A N 1
ATOM 3965 C CA . GLU A 1 514 ? -16.344 -29.172 -13.68 1 86.69 514 GLU A CA 1
ATOM 3966 C C . GLU A 1 514 ? -16.453 -27.922 -14.555 1 86.69 514 GLU A C 1
ATOM 3968 O O . GLU A 1 514 ? -17.547 -27.516 -14.93 1 86.69 514 GLU A O 1
ATOM 3973 N N . LEU A 1 515 ? -15.375 -27.328 -14.797 1 88.88 515 LEU A N 1
ATOM 3974 C CA . LEU A 1 515 ? -15.367 -26.078 -15.562 1 88.88 515 LEU A CA 1
ATOM 3975 C C . LEU A 1 515 ? -15.281 -26.375 -17.062 1 88.88 515 LEU A C 1
ATOM 3977 O O . LEU A 1 515 ? -14.75 -27.406 -17.469 1 88.88 515 LEU A O 1
ATOM 3981 N N . GLN A 1 516 ? -15.867 -25.516 -17.859 1 88.25 516 GLN A N 1
ATOM 3982 C CA . GLN A 1 516 ? -15.758 -25.641 -19.312 1 88.25 516 GLN A CA 1
ATOM 3983 C C . GLN A 1 516 ? -14.305 -25.516 -19.766 1 88.25 516 GLN A C 1
ATOM 3985 O O . GLN A 1 516 ? -13.906 -26.141 -20.75 1 88.25 516 GLN A O 1
ATOM 3990 N N . SER A 1 517 ? -13.594 -24.656 -19.188 1 91.94 517 SER A N 1
ATOM 3991 C CA . SER A 1 517 ? -12.172 -24.422 -19.422 1 91.94 517 SER A CA 1
ATOM 3992 C C . SER A 1 517 ? -11.445 -24.047 -18.141 1 91.94 517 SER A C 1
ATOM 3994 O O . SER A 1 517 ? -11.977 -23.297 -17.312 1 91.94 517 SER A O 1
ATOM 3996 N N . LEU A 1 518 ? -10.281 -24.594 -18.016 1 93.69 518 LEU A N 1
ATOM 3997 C CA . LEU A 1 518 ? -9.5 -24.281 -16.828 1 93.69 518 LEU A CA 1
ATOM 3998 C C . LEU A 1 518 ? -8.945 -22.859 -16.891 1 93.69 518 LEU A C 1
ATOM 4000 O O . LEU A 1 518 ? -8.523 -22.312 -15.875 1 93.69 518 LEU A O 1
ATOM 4004 N N . ALA A 1 519 ? -9.016 -22.281 -18.094 1 91.88 519 ALA A N 1
ATOM 4005 C CA . ALA A 1 519 ? -8.523 -20.906 -18.297 1 91.88 519 ALA A CA 1
ATOM 4006 C C . ALA A 1 519 ? -9.398 -19.891 -17.578 1 91.88 519 ALA A C 1
ATOM 4008 O O . ALA A 1 519 ? -9.008 -18.75 -17.391 1 91.88 519 ALA A O 1
ATOM 4009 N N . VAL A 1 520 ? -10.555 -20.312 -17.125 1 95.12 520 VAL A N 1
ATOM 4010 C CA . VAL A 1 520 ? -11.492 -19.453 -16.422 1 95.12 520 VAL A CA 1
ATOM 4011 C C . VAL A 1 520 ? -11.047 -19.266 -14.977 1 95.12 520 VAL A C 1
ATOM 4013 O O . VAL A 1 520 ? -11.469 -18.328 -14.305 1 95.12 520 VAL A O 1
ATOM 4016 N N . CYS A 1 521 ? -10.141 -20.109 -14.523 1 94.88 521 CYS A N 1
ATOM 4017 C CA . CYS A 1 521 ? -9.703 -20.078 -13.133 1 94.88 521 CYS A CA 1
ATOM 4018 C C . CYS A 1 521 ? -8.828 -18.859 -12.859 1 94.88 521 CYS A C 1
ATOM 4020 O O . CYS A 1 521 ? -8.008 -18.484 -13.703 1 94.88 521 CYS A O 1
ATOM 4022 N N . PRO A 1 522 ? -8.969 -18.234 -11.695 1 95.38 522 PRO A N 1
ATOM 4023 C CA . PRO A 1 522 ? -8.117 -17.094 -11.344 1 95.38 522 PRO A CA 1
ATOM 4024 C C . PRO A 1 522 ? -6.656 -17.5 -11.148 1 95.38 522 PRO A C 1
ATOM 4026 O O . PRO A 1 522 ? -6.328 -18.688 -11.164 1 95.38 522 PRO A O 1
ATOM 4029 N N . SER A 1 523 ? -5.82 -16.562 -10.938 1 94.19 523 SER A N 1
ATOM 4030 C CA . SER A 1 523 ? -4.375 -16.734 -10.883 1 94.19 523 SER A CA 1
ATOM 4031 C C . SER A 1 523 ? -3.967 -17.641 -9.727 1 94.19 523 SER A C 1
ATOM 4033 O O . SER A 1 523 ? -2.926 -18.297 -9.789 1 94.19 523 SER A O 1
ATOM 4035 N N . GLN A 1 524 ? -4.75 -17.766 -8.742 1 95.62 524 GLN A N 1
ATOM 4036 C CA . GLN A 1 524 ? -4.445 -18.656 -7.625 1 95.62 524 GLN A CA 1
ATOM 4037 C C . GLN A 1 524 ? -4.32 -20.094 -8.094 1 95.62 524 GLN A C 1
ATOM 4039 O O . GLN A 1 524 ? -3.549 -20.875 -7.527 1 95.62 524 GLN A O 1
ATOM 4044 N N . GLY A 1 525 ? -5.047 -20.453 -9.125 1 95.75 525 GLY A N 1
ATOM 4045 C CA . GLY A 1 525 ? -5.004 -21.797 -9.656 1 95.75 525 GLY A CA 1
ATOM 4046 C C . GLY A 1 525 ? -3.635 -22.188 -10.188 1 95.75 525 GLY A C 1
ATOM 4047 O O . GLY A 1 525 ? -3.047 -23.172 -9.742 1 95.75 525 GLY A O 1
ATOM 4048 N N . TRP A 1 526 ? -3.168 -21.391 -11.125 1 95.19 526 TRP A N 1
ATOM 4049 C CA . TRP A 1 526 ? -1.869 -21.766 -11.68 1 95.19 526 TRP A CA 1
ATOM 4050 C C . TRP A 1 526 ? -0.762 -21.562 -10.648 1 95.19 526 TRP A C 1
ATOM 4052 O O . TRP A 1 526 ? 0.261 -22.25 -10.68 1 95.19 526 TRP A O 1
ATOM 4062 N N . PHE A 1 527 ? -0.908 -20.625 -9.695 1 96.94 527 PHE A N 1
ATOM 4063 C CA . PHE A 1 527 ? 0.078 -20.484 -8.633 1 96.94 527 PHE A CA 1
ATOM 4064 C C . PHE A 1 527 ? 0.183 -21.75 -7.809 1 96.94 527 PHE A C 1
ATOM 4066 O O . PHE A 1 527 ? 1.285 -22.234 -7.539 1 96.94 527 PHE A O 1
ATOM 4073 N N . GLY A 1 528 ? -1.005 -22.266 -7.379 1 97.88 528 GLY A N 1
ATOM 4074 C CA . GLY A 1 528 ? -1.016 -23.516 -6.625 1 97.88 528 GLY A CA 1
ATOM 4075 C C . GLY A 1 528 ? -0.366 -24.672 -7.363 1 97.88 528 GLY A C 1
ATOM 4076 O O . GLY A 1 528 ? 0.424 -25.422 -6.785 1 97.88 528 GLY A O 1
ATOM 4077 N N . LEU A 1 529 ? -0.646 -24.766 -8.641 1 98.06 529 LEU A N 1
ATOM 4078 C CA . LEU A 1 529 ? -0.111 -25.844 -9.461 1 98.06 529 LEU A CA 1
ATOM 4079 C C . LEU A 1 529 ? 1.405 -25.734 -9.586 1 98.06 529 LEU A C 1
ATOM 4081 O O . LEU A 1 529 ? 2.119 -26.734 -9.453 1 98.06 529 LEU A O 1
ATOM 4085 N N . LEU A 1 530 ? 1.85 -24.531 -9.805 1 97.69 530 LEU A N 1
ATOM 4086 C CA . LEU A 1 530 ? 3.271 -24.344 -10.07 1 97.69 530 LEU A CA 1
ATOM 4087 C C . LEU A 1 530 ? 4.078 -24.453 -8.781 1 97.69 530 LEU A C 1
ATOM 4089 O O . LEU A 1 530 ? 5.219 -24.922 -8.797 1 97.69 530 LEU A O 1
ATOM 4093 N N . LEU A 1 531 ? 3.494 -23.938 -7.715 1 98.44 531 LEU A N 1
ATOM 4094 C CA . LEU A 1 531 ? 4.137 -24.156 -6.422 1 98.44 531 LEU A CA 1
ATOM 4095 C C . LEU A 1 531 ? 4.246 -25.656 -6.121 1 98.44 531 LEU A C 1
ATOM 4097 O O . LEU A 1 531 ? 5.305 -26.125 -5.699 1 98.44 531 LEU A O 1
ATOM 4101 N N . ALA A 1 532 ? 3.172 -26.422 -6.355 1 98.81 532 ALA A N 1
ATOM 4102 C CA . ALA A 1 532 ? 3.178 -27.875 -6.164 1 98.81 532 ALA A CA 1
ATOM 4103 C C . ALA A 1 532 ? 4.219 -28.531 -7.059 1 98.81 532 ALA A C 1
ATOM 4105 O O . ALA A 1 532 ? 4.98 -29.391 -6.602 1 98.81 532 ALA A O 1
ATOM 4106 N N . GLY A 1 533 ? 4.242 -28.125 -8.297 1 98.69 533 GLY A N 1
ATOM 4107 C CA . GLY A 1 533 ? 5.227 -28.672 -9.219 1 98.69 533 GLY A CA 1
ATOM 4108 C C . GLY A 1 533 ? 6.656 -28.406 -8.781 1 98.69 533 GLY A C 1
ATOM 4109 O O . GLY A 1 533 ? 7.512 -29.297 -8.867 1 98.69 533 GLY A O 1
ATOM 4110 N N . SER A 1 534 ? 6.969 -27.219 -8.359 1 98.44 534 SER A N 1
ATOM 4111 C CA . SER A 1 534 ? 8.312 -26.859 -7.922 1 98.44 534 SER A CA 1
ATOM 4112 C C . SER A 1 534 ? 8.734 -27.672 -6.703 1 98.44 534 SER A C 1
ATOM 4114 O O . SER A 1 534 ? 9.906 -28.031 -6.578 1 98.44 534 SER A O 1
ATOM 4116 N N . ILE A 1 535 ? 7.797 -27.875 -5.809 1 98.31 535 ILE A N 1
ATOM 4117 C CA . ILE A 1 535 ? 8.07 -28.641 -4.598 1 98.31 535 ILE A CA 1
ATOM 4118 C C . ILE A 1 535 ? 8.32 -30.109 -4.953 1 98.31 535 ILE A C 1
ATOM 4120 O O . ILE A 1 535 ? 9.297 -30.703 -4.496 1 98.31 535 ILE A O 1
ATOM 4124 N N . LEU A 1 536 ? 7.465 -30.719 -5.805 1 98.62 536 LEU A N 1
ATOM 4125 C CA . LEU A 1 536 ? 7.617 -32.125 -6.211 1 98.62 536 LEU A CA 1
ATOM 4126 C C . LEU A 1 536 ? 8.93 -32.312 -6.965 1 98.62 536 LEU A C 1
ATOM 4128 O O . LEU A 1 536 ? 9.602 -33.344 -6.785 1 98.62 536 LEU A O 1
ATOM 4132 N N . LEU A 1 537 ? 9.273 -31.375 -7.805 1 98.44 537 LEU A N 1
ATOM 4133 C CA . LEU A 1 537 ? 10.516 -31.484 -8.555 1 98.44 537 LEU A CA 1
ATOM 4134 C C . LEU A 1 537 ? 11.711 -31.562 -7.605 1 98.44 537 LEU A C 1
ATOM 4136 O O . LEU A 1 537 ? 12.633 -32.344 -7.828 1 98.44 537 LEU A O 1
ATOM 4140 N N . ARG A 1 538 ? 11.719 -30.719 -6.562 1 97 538 ARG A N 1
ATOM 4141 C CA . ARG A 1 538 ? 12.789 -30.75 -5.57 1 97 538 ARG A CA 1
ATOM 4142 C C . ARG A 1 538 ? 12.859 -32.094 -4.871 1 97 538 ARG A C 1
ATOM 4144 O O . ARG A 1 538 ? 13.953 -32.594 -4.59 1 97 538 ARG A O 1
ATOM 4151 N N . ILE A 1 539 ? 11.719 -32.688 -4.57 1 96.56 539 ILE A N 1
ATOM 4152 C CA . ILE A 1 539 ? 11.656 -33.969 -3.908 1 96.56 539 ILE A CA 1
ATOM 4153 C C . ILE A 1 539 ? 12.188 -35.062 -4.84 1 96.56 539 ILE A C 1
ATOM 4155 O O . ILE A 1 539 ? 12.977 -35.906 -4.426 1 96.56 539 ILE A O 1
ATOM 4159 N N . ILE A 1 540 ? 11.812 -35.031 -6.098 1 97.25 540 ILE A N 1
ATOM 4160 C CA . ILE A 1 540 ? 12.195 -36.031 -7.098 1 97.25 540 ILE A CA 1
ATOM 4161 C C . ILE A 1 540 ? 13.711 -36.031 -7.285 1 97.25 540 ILE A C 1
ATOM 4163 O O . ILE A 1 540 ? 14.328 -37.062 -7.418 1 97.25 540 ILE A O 1
ATOM 4167 N N . LYS A 1 541 ? 14.289 -34.844 -7.246 1 95.81 541 LYS A N 1
ATOM 4168 C CA . LYS A 1 541 ? 15.719 -34.688 -7.523 1 95.81 541 LYS A CA 1
ATOM 4169 C C . LYS A 1 541 ? 16.531 -34.75 -6.238 1 95.81 541 LYS A C 1
ATOM 4171 O O . LYS A 1 541 ? 17.766 -34.625 -6.273 1 95.81 541 LYS A O 1
ATOM 4176 N N . GLY A 1 542 ? 15.836 -34.875 -5.156 1 92.94 542 GLY A N 1
ATOM 4177 C CA . GLY A 1 542 ? 16.5 -34.969 -3.861 1 92.94 542 GLY A CA 1
ATOM 4178 C C . GLY A 1 542 ? 17.078 -36.312 -3.562 1 92.94 542 GLY A C 1
ATOM 4179 O O . GLY A 1 542 ? 17.328 -37.125 -4.477 1 92.94 542 GLY A O 1
ATOM 4180 N N . HIS A 1 543 ? 17.344 -36.594 -2.283 1 89.75 543 HIS A N 1
ATOM 4181 C CA . HIS A 1 543 ? 17.938 -37.844 -1.84 1 89.75 543 HIS A CA 1
ATOM 4182 C C . HIS A 1 543 ? 16.953 -39 -1.974 1 89.75 543 HIS A C 1
ATOM 4184 O O . HIS A 1 543 ? 15.75 -38.812 -1.814 1 89.75 543 HIS A O 1
ATOM 4190 N N . ASP A 1 544 ? 17.594 -40.125 -2.213 1 89.5 544 ASP A N 1
ATOM 4191 C CA . ASP A 1 544 ? 16.766 -41.312 -2.203 1 89.5 544 ASP A CA 1
ATOM 4192 C C . ASP A 1 544 ? 16.281 -41.625 -0.79 1 89.5 544 ASP A C 1
ATOM 4194 O O . ASP A 1 544 ? 17.047 -41.5 0.172 1 89.5 544 ASP A O 1
ATOM 4198 N N . THR A 1 545 ? 15.008 -41.812 -0.751 1 90.31 545 THR A N 1
ATOM 4199 C CA . THR A 1 545 ? 14.414 -42.156 0.541 1 90.31 545 THR A CA 1
ATOM 4200 C C . THR A 1 545 ? 13.227 -43.094 0.369 1 90.31 545 THR A C 1
ATOM 4202 O O . THR A 1 545 ? 12.602 -43.125 -0.696 1 90.31 545 THR A O 1
ATOM 4205 N N . ASP A 1 546 ? 12.883 -43.812 1.424 1 90.69 546 ASP A N 1
ATOM 4206 C CA . ASP A 1 546 ? 11.75 -44.75 1.396 1 90.69 546 ASP A CA 1
ATOM 4207 C C . ASP A 1 546 ? 10.469 -44.031 1.862 1 90.69 546 ASP A C 1
ATOM 4209 O O . ASP A 1 546 ? 9.383 -44.594 1.754 1 90.69 546 ASP A O 1
ATOM 4213 N N . ILE A 1 547 ? 10.609 -42.844 2.25 1 91.12 547 ILE A N 1
ATOM 4214 C CA . ILE A 1 547 ? 9.469 -42.125 2.803 1 91.12 547 ILE A CA 1
ATOM 4215 C C . ILE A 1 547 ? 8.633 -41.531 1.668 1 91.12 547 ILE A C 1
ATOM 4217 O O . ILE A 1 547 ? 7.426 -41.344 1.813 1 91.12 547 ILE A O 1
ATOM 4221 N N . VAL A 1 548 ? 9.211 -41.312 0.557 1 94.69 548 VAL A N 1
ATOM 4222 C CA . VAL A 1 548 ? 8.57 -40.625 -0.562 1 94.69 548 VAL A CA 1
ATOM 4223 C C . VAL A 1 548 ? 8.195 -41.656 -1.639 1 94.69 548 VAL A C 1
ATOM 4225 O O . VAL A 1 548 ? 8.953 -42.594 -1.91 1 94.69 548 VAL A O 1
ATOM 4228 N N . ASP A 1 549 ? 7.02 -41.594 -2.127 1 96.31 549 ASP A N 1
ATOM 4229 C CA . ASP A 1 549 ? 6.621 -42.344 -3.316 1 96.31 549 ASP A CA 1
ATOM 4230 C C . ASP A 1 549 ? 7.051 -41.625 -4.59 1 96.31 549 ASP A C 1
ATOM 4232 O O . ASP A 1 549 ? 6.285 -40.812 -5.148 1 96.31 549 ASP A O 1
ATOM 4236 N N . PHE A 1 550 ? 8.164 -41.938 -5.109 1 96.69 550 PHE A N 1
ATOM 4237 C CA . PHE A 1 550 ? 8.766 -41.219 -6.215 1 96.69 550 PHE A CA 1
ATOM 4238 C C . PHE A 1 550 ? 7.957 -41.406 -7.492 1 96.69 550 PHE A C 1
ATOM 4240 O O . PHE A 1 550 ? 7.879 -40.469 -8.32 1 96.69 550 PHE A O 1
ATOM 4247 N N . ALA A 1 551 ? 7.375 -42.562 -7.672 1 96.75 551 ALA A N 1
ATOM 4248 C CA . ALA A 1 551 ? 6.539 -42.781 -8.852 1 96.75 551 ALA A CA 1
ATOM 4249 C C . ALA A 1 551 ? 5.328 -41.844 -8.844 1 96.75 551 ALA A C 1
ATOM 4251 O O . ALA A 1 551 ? 4.996 -41.25 -9.867 1 96.75 551 ALA A O 1
ATOM 4252 N N . LYS A 1 552 ? 4.742 -41.812 -7.715 1 97.81 552 LYS A N 1
ATOM 4253 C CA . LYS A 1 552 ? 3.607 -40.906 -7.555 1 97.81 552 LYS A CA 1
ATOM 4254 C C . LYS A 1 552 ? 4.035 -39.438 -7.75 1 97.81 552 LYS A C 1
ATOM 4256 O O . LYS A 1 552 ? 3.355 -38.688 -8.438 1 97.81 552 LYS A O 1
ATOM 4261 N N . ALA A 1 553 ? 5.098 -39.062 -7.133 1 98.12 553 ALA A N 1
ATOM 4262 C CA . ALA A 1 553 ? 5.613 -37.719 -7.234 1 98.12 553 ALA A CA 1
ATOM 4263 C C . ALA A 1 553 ? 5.855 -37.312 -8.688 1 98.12 553 ALA A C 1
ATOM 4265 O O . ALA A 1 553 ? 5.512 -36.219 -9.109 1 98.12 553 ALA A O 1
ATOM 4266 N N . ARG A 1 554 ? 6.461 -38.188 -9.531 1 97.94 554 ARG A N 1
ATOM 4267 C CA . ARG A 1 554 ? 6.742 -37.938 -10.938 1 97.94 554 ARG A CA 1
ATOM 4268 C C . ARG A 1 554 ? 5.449 -37.781 -11.734 1 97.94 554 ARG A C 1
ATOM 4270 O O . ARG A 1 554 ? 5.328 -36.875 -12.562 1 97.94 554 ARG A O 1
ATOM 4277 N N . ASN A 1 555 ? 4.535 -38.625 -11.453 1 98.19 555 ASN A N 1
ATOM 4278 C CA . ASN A 1 555 ? 3.25 -38.562 -12.141 1 98.19 555 ASN A CA 1
ATOM 4279 C C . ASN A 1 555 ? 2.525 -37.25 -11.852 1 98.19 555 ASN A C 1
ATOM 4281 O O . ASN A 1 555 ? 1.99 -36.625 -12.766 1 98.19 555 ASN A O 1
ATOM 4285 N N . TYR A 1 556 ? 2.525 -36.938 -10.625 1 98.69 556 TYR A N 1
ATOM 4286 C CA . TYR A 1 556 ? 1.828 -35.719 -10.219 1 98.69 556 TYR A CA 1
ATOM 4287 C C . TYR A 1 556 ? 2.58 -34.469 -10.695 1 98.69 556 TYR A C 1
ATOM 4289 O O . TYR A 1 556 ? 1.967 -33.469 -11.023 1 98.69 556 TYR A O 1
ATOM 4297 N N . PHE A 1 557 ? 3.9 -34.531 -10.727 1 98.5 557 PHE A N 1
ATOM 4298 C CA . PHE A 1 557 ? 4.676 -33.438 -11.297 1 98.5 557 PHE A CA 1
ATOM 4299 C C . PHE A 1 557 ? 4.254 -33.188 -12.742 1 98.5 557 PHE A C 1
ATOM 4301 O O . PHE A 1 557 ? 3.967 -32.062 -13.109 1 98.5 557 PHE A O 1
ATOM 4308 N N . MET A 1 558 ? 4.156 -34.25 -13.508 1 98 558 MET A N 1
ATOM 4309 C CA . MET A 1 558 ? 3.738 -34.094 -14.898 1 98 558 MET A CA 1
ATOM 4310 C C . MET A 1 558 ? 2.299 -33.625 -14.984 1 98 558 MET A C 1
ATOM 4312 O O . MET A 1 558 ? 1.976 -32.781 -15.844 1 98 558 MET A O 1
ATOM 4316 N N . LYS A 1 559 ? 1.488 -34.125 -14.117 1 97.75 559 LYS A N 1
ATOM 4317 C CA . LYS A 1 559 ? 0.093 -33.688 -14.07 1 97.75 559 LYS A CA 1
ATOM 4318 C C . LYS A 1 559 ? -0.011 -32.219 -13.773 1 97.75 559 LYS A C 1
ATOM 4320 O O . LYS A 1 559 ? -0.849 -31.516 -14.352 1 97.75 559 LYS A O 1
ATOM 4325 N N . SER A 1 560 ? 0.8 -31.719 -12.844 1 98.31 560 SER A N 1
ATOM 4326 C CA . SER A 1 560 ? 0.786 -30.297 -12.492 1 98.31 560 SER A CA 1
ATOM 4327 C C . SER A 1 560 ? 1.145 -29.438 -13.695 1 98.31 560 SER A C 1
ATOM 4329 O O . SER A 1 560 ? 0.516 -28.406 -13.93 1 98.31 560 SER A O 1
ATOM 4331 N N . LEU A 1 561 ? 2.145 -29.797 -14.469 1 97 561 LEU A N 1
ATOM 4332 C CA . LEU A 1 561 ? 2.555 -29.047 -15.648 1 97 561 LEU A CA 1
ATOM 4333 C C . LEU A 1 561 ? 1.46 -29.047 -16.703 1 97 561 LEU A C 1
ATOM 4335 O O . LEU A 1 561 ? 1.161 -28.016 -17.312 1 97 561 LEU A O 1
ATOM 4339 N N . ASN A 1 562 ? 0.863 -30.203 -16.891 1 96.44 562 ASN A N 1
ATOM 4340 C CA . ASN A 1 562 ? -0.182 -30.328 -17.891 1 96.44 562 ASN A CA 1
ATOM 4341 C C . ASN A 1 562 ? -1.402 -29.484 -17.547 1 96.44 562 ASN A C 1
ATOM 4343 O O . ASN A 1 562 ? -1.98 -28.828 -18.422 1 96.44 562 ASN A O 1
ATOM 4347 N N . LEU A 1 563 ? -1.8 -29.531 -16.312 1 97.31 563 LEU A N 1
ATOM 4348 C CA . LEU A 1 563 ? -2.932 -28.719 -15.883 1 97.31 563 LEU A CA 1
ATOM 4349 C C . LEU A 1 563 ? -2.613 -27.234 -16 1 97.31 563 LEU A C 1
ATOM 4351 O O . LEU A 1 563 ? -3.471 -26.438 -16.391 1 97.31 563 LEU A O 1
ATOM 4355 N N . ALA A 1 564 ? -1.376 -26.859 -15.609 1 96.31 564 ALA A N 1
ATOM 4356 C CA . ALA A 1 564 ? -0.969 -25.453 -15.711 1 96.31 564 ALA A CA 1
ATOM 4357 C C . ALA A 1 564 ? -1.026 -24.969 -17.156 1 96.31 564 ALA A C 1
ATOM 4359 O O . ALA A 1 564 ? -1.418 -23.828 -17.422 1 96.31 564 ALA A O 1
ATOM 4360 N N . LYS A 1 565 ? -0.646 -25.812 -18.109 1 93.88 565 LYS A N 1
ATOM 4361 C CA . LYS A 1 565 ? -0.684 -25.453 -19.531 1 93.88 565 LYS A CA 1
ATOM 4362 C C . LYS A 1 565 ? -2.107 -25.141 -19.969 1 93.88 565 LYS A C 1
ATOM 4364 O O . LYS A 1 565 ? -2.314 -24.281 -20.844 1 93.88 565 LYS A O 1
ATOM 4369 N N . LEU A 1 566 ? -3.086 -25.844 -19.391 1 93.44 566 LEU A N 1
ATOM 4370 C CA . LEU A 1 566 ? -4.484 -25.641 -19.75 1 93.44 566 LEU A CA 1
ATOM 4371 C C . LEU A 1 566 ? -4.984 -24.281 -19.25 1 93.44 566 LEU A C 1
ATOM 4373 O O . LEU A 1 566 ? -6.023 -23.797 -19.688 1 93.44 566 LEU A O 1
ATOM 4377 N N . MET A 1 567 ? -4.215 -23.672 -18.344 1 93.06 567 MET A N 1
ATOM 4378 C CA . MET A 1 567 ? -4.637 -22.391 -17.781 1 93.06 567 MET A CA 1
ATOM 4379 C C . MET A 1 567 ? -3.955 -21.234 -18.484 1 93.06 567 MET A C 1
ATOM 4381 O O . MET A 1 567 ? -4.301 -20.078 -18.266 1 93.06 567 MET A O 1
ATOM 4385 N N . ILE A 1 568 ? -3.006 -21.516 -19.359 1 87.56 568 ILE A N 1
ATOM 4386 C CA . ILE A 1 568 ? -2.232 -20.5 -20.047 1 87.56 568 ILE A CA 1
ATOM 4387 C C . ILE A 1 568 ? -3.088 -19.844 -21.125 1 87.56 568 ILE A C 1
ATOM 4389 O O . ILE A 1 568 ? -3.703 -20.531 -21.938 1 87.56 568 ILE A O 1
ATOM 4393 N N . VAL A 1 569 ? -3.184 -18.562 -21.062 1 85.31 569 VAL A N 1
ATOM 4394 C CA . VAL A 1 569 ? -3.992 -17.828 -22.016 1 85.31 569 VAL A CA 1
ATOM 4395 C C . VAL A 1 569 ? -3.086 -17.172 -23.062 1 85.31 569 VAL A C 1
ATOM 4397 O O . VAL A 1 569 ? -3.525 -16.859 -24.172 1 85.31 569 VAL A O 1
ATOM 4400 N N . ASP A 1 570 ? -1.871 -16.859 -22.609 1 82.94 570 ASP A N 1
ATOM 4401 C CA . ASP A 1 570 ? -0.893 -16.219 -23.484 1 82.94 570 ASP A CA 1
ATOM 4402 C C . ASP A 1 570 ? 0.51 -16.766 -23.234 1 82.94 570 ASP A C 1
ATOM 4404 O O . ASP A 1 570 ? 0.859 -17.078 -22.094 1 82.94 570 ASP A O 1
ATOM 4408 N N . ASN A 1 571 ? 1.301 -16.734 -24.25 1 77.62 571 ASN A N 1
ATOM 4409 C CA . ASN A 1 571 ? 2.637 -17.312 -24.156 1 77.62 571 ASN A CA 1
ATOM 4410 C C . ASN A 1 571 ? 3.586 -16.406 -23.359 1 77.62 571 ASN A C 1
ATOM 4412 O O . ASN A 1 571 ? 4.633 -16.859 -22.906 1 77.62 571 ASN A O 1
ATOM 4416 N N . ALA A 1 572 ? 3.229 -15.266 -23.125 1 73.06 572 ALA A N 1
ATOM 4417 C CA . ALA A 1 572 ? 4.102 -14.328 -22.422 1 73.06 572 ALA A CA 1
ATOM 4418 C C . ALA A 1 572 ? 3.777 -14.289 -20.938 1 73.06 572 ALA A C 1
ATOM 4420 O O . ALA A 1 572 ? 4.426 -13.57 -20.172 1 73.06 572 ALA A O 1
ATOM 4421 N N . ASP A 1 573 ? 3.025 -15.266 -20.578 1 77.5 573 ASP A N 1
ATOM 4422 C CA . ASP A 1 573 ? 2.564 -15.211 -19.188 1 77.5 573 ASP A CA 1
ATOM 4423 C C . ASP A 1 573 ? 3.545 -15.914 -18.266 1 77.5 573 ASP A C 1
ATOM 4425 O O . ASP A 1 573 ? 4.363 -16.719 -18.703 1 77.5 573 ASP A O 1
ATOM 4429 N N . MET A 1 574 ? 3.469 -15.625 -16.984 1 81.12 574 MET A N 1
ATOM 4430 C CA . MET A 1 574 ? 4.332 -16.172 -15.945 1 81.12 574 MET A CA 1
ATOM 4431 C C . MET A 1 574 ? 4.199 -17.688 -15.875 1 81.12 574 MET A C 1
ATOM 4433 O O . MET A 1 574 ? 5.199 -18.406 -15.773 1 81.12 574 MET A O 1
ATOM 4437 N N . PRO A 1 575 ? 3.025 -18.219 -16.016 1 87.31 575 PRO A N 1
ATOM 4438 C CA . PRO A 1 575 ? 2.924 -19.688 -15.953 1 87.31 575 PRO A CA 1
ATOM 4439 C C . PRO A 1 575 ? 3.658 -20.375 -17.094 1 87.31 575 PRO A C 1
ATOM 4441 O O . PRO A 1 575 ? 4.25 -21.453 -16.891 1 87.31 575 PRO A O 1
ATOM 4444 N N . THR A 1 576 ? 3.631 -19.734 -18.25 1 88.69 576 THR A N 1
ATOM 4445 C CA . THR A 1 576 ? 4.344 -20.312 -19.375 1 88.69 576 THR A CA 1
ATOM 4446 C C . THR A 1 576 ? 5.84 -20.406 -19.078 1 88.69 576 THR A C 1
ATOM 4448 O O . THR A 1 576 ? 6.469 -21.438 -19.344 1 88.69 576 THR A O 1
ATOM 4451 N N . LYS A 1 577 ? 6.355 -19.406 -18.547 1 87.5 577 LYS A N 1
ATOM 4452 C CA . LYS A 1 577 ? 7.777 -19.375 -18.234 1 87.5 577 LYS A CA 1
ATOM 4453 C C . LYS A 1 577 ? 8.125 -20.406 -17.156 1 87.5 577 LYS A C 1
ATOM 4455 O O . LYS A 1 577 ? 9.133 -21.094 -17.25 1 87.5 577 LYS A O 1
ATOM 4460 N N . VAL A 1 578 ? 7.336 -20.484 -16.141 1 93 578 VAL A N 1
ATOM 4461 C CA . VAL A 1 578 ? 7.621 -21.375 -15.031 1 93 578 VAL A CA 1
ATOM 4462 C C . VAL A 1 578 ? 7.48 -22.828 -15.484 1 93 578 VAL A C 1
ATOM 4464 O O . VAL A 1 578 ? 8.281 -23.688 -15.102 1 93 578 VAL A O 1
ATOM 4467 N N . VAL A 1 579 ? 6.457 -23.094 -16.328 1 94.94 579 VAL A N 1
ATOM 4468 C CA . VAL A 1 579 ? 6.281 -24.438 -16.859 1 94.94 579 VAL A CA 1
ATOM 4469 C C . VAL A 1 579 ? 7.512 -24.828 -17.672 1 94.94 579 VAL A C 1
ATOM 4471 O O . VAL A 1 579 ? 8.008 -25.953 -17.562 1 94.94 579 VAL A O 1
ATOM 4474 N N . THR A 1 580 ? 8.008 -23.922 -18.453 1 93.75 580 THR A N 1
ATOM 4475 C CA . THR A 1 580 ? 9.195 -24.172 -19.266 1 93.75 580 THR A CA 1
ATOM 4476 C C . THR A 1 580 ? 10.414 -24.422 -18.375 1 93.75 580 THR A C 1
ATOM 4478 O O . THR A 1 580 ? 11.18 -25.359 -18.609 1 93.75 580 THR A O 1
ATOM 4481 N N . VAL A 1 581 ? 10.57 -23.625 -17.391 1 94.44 581 VAL A N 1
ATOM 4482 C CA . VAL A 1 581 ? 11.688 -23.734 -16.453 1 94.44 581 VAL A CA 1
ATOM 4483 C C . VAL A 1 581 ? 11.648 -25.094 -15.758 1 94.44 581 VAL A C 1
ATOM 4485 O O . VAL A 1 581 ? 12.648 -25.812 -15.711 1 94.44 581 VAL A O 1
ATOM 4488 N N . LEU A 1 582 ? 10.492 -25.469 -15.234 1 96.81 582 LEU A N 1
ATOM 4489 C CA . LEU A 1 582 ? 10.359 -26.719 -14.492 1 96.81 582 LEU A CA 1
ATOM 4490 C C . LEU A 1 582 ? 10.594 -27.922 -15.398 1 96.81 582 LEU A C 1
ATOM 4492 O O . LEU A 1 582 ? 11.203 -28.906 -14.984 1 96.81 582 LEU A O 1
ATOM 4496 N N . SER A 1 583 ? 10.117 -27.812 -16.625 1 95.88 583 SER A N 1
ATOM 4497 C CA . SER A 1 583 ? 10.328 -28.891 -17.578 1 95.88 583 SER A CA 1
ATOM 4498 C C . SER A 1 583 ? 11.812 -29.078 -17.875 1 95.88 583 SER A C 1
ATOM 4500 O O . SER A 1 583 ? 12.297 -30.219 -17.938 1 95.88 583 SER A O 1
ATOM 4502 N N . HIS A 1 584 ? 12.555 -28.016 -18.031 1 95.44 584 HIS A N 1
ATOM 4503 C CA . HIS A 1 584 ? 13.984 -28.094 -18.312 1 95.44 584 HIS A CA 1
ATOM 4504 C C . HIS A 1 584 ? 14.75 -28.641 -17.109 1 95.44 584 HIS A C 1
ATOM 4506 O O . HIS A 1 584 ? 15.664 -29.453 -17.25 1 95.44 584 HIS A O 1
ATOM 4512 N N . LEU A 1 585 ? 14.344 -28.172 -15.961 1 96.75 585 LEU A N 1
ATOM 4513 C CA . LEU A 1 585 ? 15.039 -28.578 -14.75 1 96.75 585 LEU A CA 1
ATOM 4514 C C . LEU A 1 585 ? 14.797 -30.062 -14.461 1 96.75 585 LEU A C 1
ATOM 4516 O O . LEU A 1 585 ? 15.648 -30.734 -13.875 1 96.75 585 LEU A O 1
ATOM 4520 N N . TYR A 1 586 ? 13.594 -30.547 -14.844 1 96.81 586 TYR A N 1
ATOM 4521 C CA . TYR A 1 586 ? 13.289 -31.969 -14.68 1 96.81 586 TYR A CA 1
ATOM 4522 C C . TYR A 1 586 ? 14.297 -32.812 -15.43 1 96.81 586 TYR A C 1
ATOM 4524 O O . TYR A 1 586 ? 14.695 -33.875 -14.945 1 96.81 586 TYR A O 1
ATOM 4532 N N . ASN A 1 587 ? 14.805 -32.375 -16.516 1 94.62 587 ASN A N 1
ATOM 4533 C CA . ASN A 1 587 ? 15.719 -33.125 -17.359 1 94.62 587 ASN A CA 1
ATOM 4534 C C . ASN A 1 587 ? 17.172 -32.75 -17.078 1 94.62 587 ASN A C 1
ATOM 4536 O O . ASN A 1 587 ? 18.094 -33.375 -17.625 1 94.62 587 ASN A O 1
ATOM 4540 N N . SER A 1 588 ? 17.406 -31.812 -16.266 1 94.69 588 SER A N 1
ATOM 4541 C CA . SER A 1 588 ? 18.75 -31.344 -15.961 1 94.69 588 SER A CA 1
ATOM 4542 C C . SER A 1 588 ? 19.469 -32.281 -15 1 94.69 588 SER A C 1
ATOM 4544 O O . SER A 1 588 ? 18.859 -32.812 -14.062 1 94.69 588 SER A O 1
ATOM 4546 N N . THR A 1 589 ? 20.75 -32.469 -15.18 1 92.25 589 THR A N 1
ATOM 4547 C CA . THR A 1 589 ? 21.562 -33.25 -14.258 1 92.25 589 THR A CA 1
ATOM 4548 C C . THR A 1 589 ? 22.281 -32.375 -13.266 1 92.25 589 THR A C 1
ATOM 4550 O O . THR A 1 589 ? 22.828 -32.844 -12.266 1 92.25 589 THR A O 1
ATOM 4553 N N . LYS A 1 590 ? 22.141 -31.078 -13.43 1 92.31 590 LYS A N 1
ATOM 4554 C CA . LYS A 1 590 ? 22.875 -30.125 -12.594 1 92.31 590 LYS A CA 1
ATOM 4555 C C . LYS A 1 590 ? 21.938 -29.453 -11.602 1 92.31 590 LYS A C 1
ATOM 4557 O O . LYS A 1 590 ? 22.375 -28.938 -10.57 1 92.31 590 LYS A O 1
ATOM 4562 N N . ALA A 1 591 ? 20.703 -29.484 -11.922 1 93.62 591 ALA A N 1
ATOM 4563 C CA . ALA A 1 591 ? 19.719 -28.781 -11.094 1 93.62 591 ALA A CA 1
ATOM 4564 C C . ALA A 1 591 ? 19.688 -29.344 -9.672 1 93.62 591 ALA A C 1
ATOM 4566 O O . ALA A 1 591 ? 19.703 -30.562 -9.484 1 93.62 591 ALA A O 1
ATOM 4567 N N . PHE A 1 592 ? 19.672 -28.469 -8.664 1 94.81 592 PHE A N 1
ATOM 4568 C CA . PHE A 1 592 ? 19.562 -28.781 -7.246 1 94.81 592 PHE A CA 1
ATOM 4569 C C . PHE A 1 592 ? 20.766 -29.609 -6.781 1 94.81 592 PHE A C 1
ATOM 4571 O O . PHE A 1 592 ? 20.609 -30.531 -5.977 1 94.81 592 PHE A O 1
ATOM 4578 N N . ARG A 1 593 ? 21.875 -29.297 -7.379 1 93.69 593 ARG A N 1
ATOM 4579 C CA . ARG A 1 593 ? 23.125 -29.938 -6.98 1 93.69 593 ARG A CA 1
ATOM 4580 C C . ARG A 1 593 ? 24.219 -28.891 -6.762 1 93.69 593 ARG A C 1
ATOM 4582 O O . ARG A 1 593 ? 24.266 -27.875 -7.453 1 93.69 593 ARG A O 1
ATOM 4589 N N . LYS A 1 594 ? 24.984 -29.234 -5.777 1 89.62 594 LYS A N 1
ATOM 4590 C CA . LYS A 1 594 ? 26.172 -28.422 -5.586 1 89.62 594 LYS A CA 1
ATOM 4591 C C . LYS A 1 594 ? 27.219 -28.703 -6.668 1 89.62 594 LYS A C 1
ATOM 4593 O O . LYS A 1 594 ? 27.016 -29.562 -7.527 1 89.62 594 LYS A O 1
ATOM 4598 N N . ALA A 1 595 ? 28.281 -27.938 -6.609 1 85.38 595 ALA A N 1
ATOM 4599 C CA . ALA A 1 595 ? 29.344 -28.094 -7.59 1 85.38 595 ALA A CA 1
ATOM 4600 C C . ALA A 1 595 ? 29.953 -29.5 -7.508 1 85.38 595 ALA A C 1
ATOM 4602 O O . ALA A 1 595 ? 30.375 -30.062 -8.523 1 85.38 595 ALA A O 1
ATOM 4603 N N . ASP A 1 596 ? 29.969 -30.109 -6.34 1 90.5 596 ASP A N 1
ATOM 4604 C CA . ASP A 1 596 ? 30.562 -31.438 -6.129 1 90.5 596 ASP A CA 1
ATOM 4605 C C . ASP A 1 596 ? 29.578 -32.531 -6.508 1 90.5 596 ASP A C 1
ATOM 4607 O O . ASP A 1 596 ? 29.891 -33.719 -6.367 1 90.5 596 ASP A O 1
ATOM 4611 N N . GLY A 1 597 ? 28.391 -32.125 -6.906 1 88.06 597 GLY A N 1
ATOM 4612 C CA . GLY A 1 597 ? 27.406 -33.094 -7.352 1 88.06 597 GLY A CA 1
ATOM 4613 C C . GLY A 1 597 ? 26.453 -33.531 -6.25 1 88.06 597 GLY A C 1
ATOM 4614 O O . GLY A 1 597 ? 25.469 -34.219 -6.512 1 88.06 597 GLY A O 1
ATOM 4615 N N . SER A 1 598 ? 26.766 -33.062 -5.082 1 91.44 598 SER A N 1
ATOM 4616 C CA . SER A 1 598 ? 25.891 -33.438 -3.971 1 91.44 598 SER A CA 1
ATOM 4617 C C . SER A 1 598 ? 24.531 -32.781 -4.07 1 91.44 598 SER A C 1
ATOM 4619 O O . SER A 1 598 ? 24.422 -31.672 -4.625 1 91.44 598 SER A O 1
ATOM 4621 N N . VAL A 1 599 ? 23.578 -33.375 -3.473 1 92.31 599 VAL A N 1
ATOM 4622 C CA . VAL A 1 599 ? 22.188 -32.938 -3.557 1 92.31 599 VAL A CA 1
ATOM 4623 C C . VAL A 1 599 ? 22 -31.672 -2.705 1 92.31 599 VAL A C 1
ATOM 4625 O O . VAL A 1 599 ? 22.484 -31.609 -1.575 1 92.31 599 VAL A O 1
ATOM 4628 N N . MET A 1 600 ? 21.344 -30.656 -3.266 1 91.94 600 MET A N 1
ATOM 4629 C CA . MET A 1 600 ? 21 -29.406 -2.572 1 91.94 600 MET A CA 1
ATOM 4630 C C . MET A 1 600 ? 19.578 -28.984 -2.885 1 91.94 600 MET A C 1
ATOM 4632 O O . MET A 1 600 ? 19.359 -28.109 -3.727 1 91.94 600 MET A O 1
ATOM 4636 N N . ILE A 1 601 ? 18.625 -29.484 -2.111 1 91.75 601 ILE A N 1
ATOM 4637 C CA . ILE A 1 601 ? 17.219 -29.172 -2.406 1 91.75 601 ILE A CA 1
ATOM 4638 C C . ILE A 1 601 ? 16.766 -27.984 -1.549 1 91.75 601 ILE A C 1
ATOM 4640 O O . ILE A 1 601 ? 15.688 -27.438 -1.771 1 91.75 601 ILE A O 1
ATOM 4644 N N . ASN A 1 602 ? 17.578 -27.578 -0.56 1 92.06 602 ASN A N 1
ATOM 4645 C CA . ASN A 1 602 ? 17.281 -26.391 0.231 1 92.06 602 ASN A CA 1
ATOM 4646 C C . ASN A 1 602 ? 17.281 -25.125 -0.626 1 92.06 602 ASN A C 1
ATOM 4648 O O . ASN A 1 602 ? 17.938 -25.094 -1.674 1 92.06 602 ASN A O 1
ATOM 4652 N N . LEU A 1 603 ? 16.609 -24.156 -0.17 1 94.44 603 LEU A N 1
ATOM 4653 C CA . LEU A 1 603 ? 16.391 -22.953 -0.967 1 94.44 603 LEU A CA 1
ATOM 4654 C C . LEU A 1 603 ? 17.594 -22.016 -0.882 1 94.44 603 LEU A C 1
ATOM 4656 O O . LEU A 1 603 ? 18.109 -21.766 0.209 1 94.44 603 LEU A O 1
ATOM 4660 N N . ARG A 1 604 ? 18 -21.531 -2.033 1 90.38 604 ARG A N 1
ATOM 4661 C CA . ARG A 1 604 ? 19.016 -20.5 -2.113 1 90.38 604 ARG A CA 1
ATOM 4662 C C . ARG A 1 604 ? 18.406 -19.109 -1.958 1 90.38 604 ARG A C 1
ATOM 4664 O O . ARG A 1 604 ? 19 -18.219 -1.345 1 90.38 604 ARG A O 1
ATOM 4671 N N . ILE A 1 605 ? 17.234 -19 -2.641 1 91.81 605 ILE A N 1
ATOM 4672 C CA . ILE A 1 605 ? 16.453 -17.766 -2.498 1 91.81 605 ILE A CA 1
ATOM 4673 C C . ILE A 1 605 ? 15.641 -17.828 -1.204 1 91.81 605 ILE A C 1
ATOM 4675 O O . ILE A 1 605 ? 14.859 -18.75 -0.992 1 91.81 605 ILE A O 1
ATOM 4679 N N . ARG A 1 606 ? 15.773 -16.828 -0.383 1 92.56 606 ARG A N 1
ATOM 4680 C CA . ARG A 1 606 ? 15.227 -17 0.961 1 92.56 606 ARG A CA 1
ATOM 4681 C C . ARG A 1 606 ? 14.391 -15.789 1.373 1 92.56 606 ARG A C 1
ATOM 4683 O O . ARG A 1 606 ? 13.781 -15.789 2.445 1 92.56 606 ARG A O 1
ATOM 4690 N N . SER A 1 607 ? 14.281 -14.727 0.598 1 89.94 607 SER A N 1
ATOM 4691 C CA . SER A 1 607 ? 13.609 -13.492 1.006 1 89.94 607 SER A CA 1
ATOM 4692 C C . SER A 1 607 ? 12.305 -13.289 0.246 1 89.94 607 SER A C 1
ATOM 4694 O O . SER A 1 607 ? 11.75 -12.195 0.24 1 89.94 607 SER A O 1
ATOM 4696 N N . ARG A 1 608 ? 11.828 -14.281 -0.419 1 92.81 608 ARG A N 1
ATOM 4697 C CA . ARG A 1 608 ? 10.672 -14.117 -1.29 1 92.81 608 ARG A CA 1
ATOM 4698 C C . ARG A 1 608 ? 9.477 -14.922 -0.779 1 92.81 608 ARG A C 1
ATOM 4700 O O . ARG A 1 608 ? 8.609 -15.312 -1.558 1 92.81 608 ARG A O 1
ATOM 4707 N N . LEU A 1 609 ? 9.469 -15.289 0.482 1 93.81 609 LEU A N 1
ATOM 4708 C CA . LEU A 1 609 ? 8.344 -15.883 1.197 1 93.81 609 LEU A CA 1
ATOM 4709 C C . LEU A 1 609 ? 7.891 -17.172 0.52 1 93.81 609 LEU A C 1
ATOM 4711 O O . LEU A 1 609 ? 8.711 -18.047 0.226 1 93.81 609 LEU A O 1
ATOM 4715 N N . ALA A 1 610 ? 6.531 -17.359 0.339 1 94.94 610 ALA A N 1
ATOM 4716 C CA . ALA A 1 610 ? 5.977 -18.594 -0.187 1 94.94 610 ALA A CA 1
ATOM 4717 C C . ALA A 1 610 ? 6.355 -18.797 -1.653 1 94.94 610 ALA A C 1
ATOM 4719 O O . ALA A 1 610 ? 6.215 -19.891 -2.199 1 94.94 610 ALA A O 1
ATOM 4720 N N . LEU A 1 611 ? 6.863 -17.75 -2.254 1 96.19 611 LEU A N 1
ATOM 4721 C CA . LEU A 1 611 ? 7.25 -17.828 -3.658 1 96.19 611 LEU A CA 1
ATOM 4722 C C . LEU A 1 611 ? 8.648 -18.406 -3.805 1 96.19 611 LEU A C 1
ATOM 4724 O O . LEU A 1 611 ? 9.086 -18.734 -4.914 1 96.19 611 LEU A O 1
ATOM 4728 N N . CYS A 1 612 ? 9.398 -18.656 -2.781 1 96.12 612 CYS A N 1
ATOM 4729 C CA . CYS A 1 612 ? 10.812 -19.016 -2.787 1 96.12 612 CYS A CA 1
ATOM 4730 C C . CYS A 1 612 ? 11.047 -20.266 -3.613 1 96.12 612 CYS A C 1
ATOM 4732 O O . CYS A 1 612 ? 11.953 -20.312 -4.445 1 96.12 612 CYS A O 1
ATOM 4734 N N . PRO A 1 613 ? 10.211 -21.328 -3.457 1 97.31 613 PRO A N 1
ATOM 4735 C CA . PRO A 1 613 ? 10.484 -22.531 -4.246 1 97.31 613 PRO A CA 1
ATOM 4736 C C . PRO A 1 613 ? 10.422 -22.281 -5.75 1 97.31 613 PRO A C 1
ATOM 4738 O O . PRO A 1 613 ? 11.211 -22.844 -6.508 1 97.31 613 PRO A O 1
ATOM 4741 N N . ILE A 1 614 ? 9.547 -21.438 -6.172 1 96.56 614 ILE A N 1
ATOM 4742 C CA . ILE A 1 614 ? 9.383 -21.156 -7.594 1 96.56 614 ILE A CA 1
ATOM 4743 C C . ILE A 1 614 ? 10.539 -20.297 -8.094 1 96.56 614 ILE A C 1
ATOM 4745 O O . ILE A 1 614 ? 11.172 -20.625 -9.094 1 96.56 614 ILE A O 1
ATOM 4749 N N . ILE A 1 615 ? 10.797 -19.188 -7.391 1 94.12 615 ILE A N 1
ATOM 4750 C CA . ILE A 1 615 ? 11.828 -18.25 -7.824 1 94.12 615 ILE A CA 1
ATOM 4751 C C . ILE A 1 615 ? 13.195 -18.938 -7.766 1 94.12 615 ILE A C 1
ATOM 4753 O O . ILE A 1 615 ? 14.062 -18.688 -8.609 1 94.12 615 ILE A O 1
ATOM 4757 N N . ASP A 1 616 ? 13.414 -19.75 -6.77 1 95.62 616 ASP A N 1
ATOM 4758 C CA . ASP A 1 616 ? 14.672 -20.484 -6.668 1 95.62 616 ASP A CA 1
ATOM 4759 C C . ASP A 1 616 ? 14.867 -21.406 -7.871 1 95.62 616 ASP A C 1
ATOM 4761 O O . ASP A 1 616 ? 15.977 -21.531 -8.391 1 95.62 616 ASP A O 1
ATOM 4765 N N . ALA A 1 617 ? 13.812 -22.109 -8.234 1 95.56 617 ALA A N 1
ATOM 4766 C CA . ALA A 1 617 ? 13.883 -22.938 -9.438 1 95.56 617 ALA A CA 1
ATOM 4767 C C . ALA A 1 617 ? 14.242 -22.109 -10.664 1 95.56 617 ALA A C 1
ATOM 4769 O O . ALA A 1 617 ? 15.039 -22.547 -11.5 1 95.56 617 ALA A O 1
ATOM 4770 N N . MET A 1 618 ? 13.672 -20.969 -10.781 1 92.44 618 MET A N 1
ATOM 4771 C CA . MET A 1 618 ? 13.984 -20.078 -11.891 1 92.44 618 MET A CA 1
ATOM 4772 C C . MET A 1 618 ? 15.453 -19.688 -11.883 1 92.44 618 MET A C 1
ATOM 4774 O O . MET A 1 618 ? 16.078 -19.578 -12.938 1 92.44 618 MET A O 1
ATOM 4778 N N . TRP A 1 619 ? 15.992 -19.5 -10.703 1 91.56 619 TRP A N 1
ATOM 4779 C CA . TRP A 1 619 ? 17.406 -19.125 -10.594 1 91.56 619 TRP A CA 1
ATOM 4780 C C . TRP A 1 619 ? 18.297 -20.297 -10.969 1 91.56 619 TRP A C 1
ATOM 4782 O O . TRP A 1 619 ? 19.375 -20.109 -11.562 1 91.56 619 TRP A O 1
ATOM 4792 N N . TRP A 1 620 ? 17.953 -21.5 -10.602 1 93.69 620 TRP A N 1
ATOM 4793 C CA . TRP A 1 620 ? 18.688 -22.688 -11.039 1 93.69 620 TRP A CA 1
ATOM 4794 C C . TRP A 1 620 ? 18.703 -22.766 -12.562 1 93.69 620 TRP A C 1
ATOM 4796 O O . TRP A 1 620 ? 19.734 -23.125 -13.156 1 93.69 620 TRP A O 1
ATOM 4806 N N . PHE A 1 621 ? 17.531 -22.5 -13.125 1 93.25 621 PHE A N 1
ATOM 4807 C CA . PHE A 1 621 ? 17.438 -22.5 -14.578 1 93.25 621 PHE A CA 1
ATOM 4808 C C . PHE A 1 621 ? 18.359 -21.453 -15.18 1 93.25 621 PHE A C 1
ATOM 4810 O O . PHE A 1 621 ? 19.078 -21.734 -16.156 1 93.25 621 PHE A O 1
ATOM 4817 N N . LYS A 1 622 ? 18.391 -20.25 -14.68 1 87.56 622 LYS A N 1
ATOM 4818 C CA . LYS A 1 622 ? 19.234 -19.172 -15.18 1 87.56 622 LYS A CA 1
ATOM 4819 C C . LYS A 1 622 ? 20.719 -19.531 -15.07 1 87.56 622 LYS A C 1
ATOM 4821 O O . LYS A 1 622 ? 21.5 -19.234 -15.969 1 87.56 622 LYS A O 1
ATOM 4826 N N . ASP A 1 623 ? 21.094 -20.125 -13.984 1 87.12 623 ASP A N 1
ATOM 4827 C CA . ASP A 1 623 ? 22.484 -20.5 -13.758 1 87.12 623 ASP A CA 1
ATOM 4828 C C . ASP A 1 623 ? 22.953 -21.531 -14.789 1 87.12 623 ASP A C 1
ATOM 4830 O O . ASP A 1 623 ? 24.109 -21.516 -15.195 1 87.12 623 ASP A O 1
ATOM 4834 N N . GLU A 1 624 ? 22.078 -22.344 -15.141 1 88.5 624 GLU A N 1
ATOM 4835 C CA . GLU A 1 624 ? 22.469 -23.422 -16.047 1 88.5 624 GLU A CA 1
ATOM 4836 C C . GLU A 1 624 ? 22.328 -23 -17.5 1 88.5 624 GLU A C 1
ATOM 4838 O O . GLU A 1 624 ? 23.156 -23.359 -18.344 1 88.5 624 GLU A O 1
ATOM 4843 N N . PHE A 1 625 ? 21.344 -22.25 -17.844 1 86.56 625 PHE A N 1
ATOM 4844 C CA . PHE A 1 625 ? 21 -22.109 -19.25 1 86.56 625 PHE A CA 1
ATOM 4845 C C . PHE A 1 625 ? 21.219 -20.672 -19.719 1 86.56 625 PHE A C 1
ATOM 4847 O O . PHE A 1 625 ? 21.234 -20.391 -20.922 1 86.56 625 PHE A O 1
ATOM 4854 N N . GLU A 1 626 ? 21.328 -19.703 -18.797 1 80.88 626 GLU A N 1
ATOM 4855 C CA . GLU A 1 626 ? 21.594 -18.328 -19.203 1 80.88 626 GLU A CA 1
ATOM 4856 C C . GLU A 1 626 ? 23.078 -17.984 -19.109 1 80.88 626 GLU A C 1
ATOM 4858 O O . GLU A 1 626 ? 23.766 -18.5 -18.234 1 80.88 626 GLU A O 1
ATOM 4863 N N . PRO A 1 627 ? 23.594 -17.203 -20.062 1 70.62 627 PRO A N 1
ATOM 4864 C CA . PRO A 1 627 ? 25.016 -16.859 -20.062 1 70.62 627 PRO A CA 1
ATOM 4865 C C . PRO A 1 627 ? 25.453 -16.062 -18.828 1 70.62 627 PRO A C 1
ATOM 4867 O O . PRO A 1 627 ? 24.641 -15.336 -18.25 1 70.62 627 PRO A O 1
ATOM 4870 N N . PRO A 1 628 ? 26.719 -16.391 -18.375 1 62.62 628 PRO A N 1
ATOM 4871 C CA . PRO A 1 628 ? 27.219 -15.695 -17.203 1 62.62 628 PRO A CA 1
ATOM 4872 C C . PRO A 1 628 ? 27.328 -14.188 -17.406 1 62.62 628 PRO A C 1
ATOM 4874 O O . PRO A 1 628 ? 27.422 -13.727 -18.547 1 62.62 628 PRO A O 1
ATOM 4877 N N . LEU A 1 629 ? 27.078 -13.406 -16.312 1 59.56 629 LEU A N 1
ATOM 4878 C CA . LEU A 1 629 ? 27.281 -11.961 -16.359 1 59.56 629 LEU A CA 1
ATOM 4879 C C . LEU A 1 629 ? 28.672 -11.625 -16.906 1 59.56 629 LEU A C 1
ATOM 4881 O O . LEU A 1 629 ? 29.641 -12.32 -16.625 1 59.56 629 LEU A O 1
ATOM 4885 N N . PRO A 1 630 ? 28.859 -10.711 -17.859 1 52.25 630 PRO A N 1
ATOM 4886 C CA . PRO A 1 630 ? 30.219 -10.336 -18.266 1 52.25 630 PRO A CA 1
ATOM 4887 C C . PRO A 1 630 ? 31.078 -9.906 -17.094 1 52.25 630 PRO A C 1
ATOM 4889 O O . PRO A 1 630 ? 30.641 -9.109 -16.25 1 52.25 630 PRO A O 1
ATOM 4892 N N . THR A 1 631 ? 31.969 -10.695 -16.578 1 45.59 631 THR A N 1
ATOM 4893 C CA . THR A 1 631 ? 32.969 -10.258 -15.609 1 45.59 631 THR A CA 1
ATOM 4894 C C . THR A 1 631 ? 33.562 -8.914 -16.016 1 45.59 631 THR A C 1
ATOM 4896 O O . THR A 1 631 ? 33.969 -8.734 -17.172 1 45.59 631 THR A O 1
ATOM 4899 N N . THR A 1 632 ? 33.25 -7.887 -15.438 1 41.59 632 THR A N 1
ATOM 4900 C CA . THR A 1 632 ? 34.094 -6.719 -15.656 1 41.59 632 THR A CA 1
ATOM 4901 C C . THR A 1 632 ? 35.562 -7.117 -15.719 1 41.59 632 THR A C 1
ATOM 4903 O O . THR A 1 632 ? 36.125 -7.613 -14.734 1 41.59 632 THR A O 1
ATOM 4906 N N . GLU A 1 633 ? 36.281 -7.434 -16.828 1 35 633 GLU A N 1
ATOM 4907 C CA . GLU A 1 633 ? 37.719 -7.484 -17.031 1 35 633 GLU A CA 1
ATOM 4908 C C . GLU A 1 633 ? 38.406 -6.352 -16.297 1 35 633 GLU A C 1
ATOM 4910 O O . GLU A 1 633 ? 38.188 -5.176 -16.578 1 35 633 GLU A O 1
ATOM 4915 N N . GLU A 1 634 ? 38.906 -6.445 -15.062 1 36.03 634 GLU A N 1
ATOM 4916 C CA . GLU A 1 634 ? 40.094 -5.641 -14.789 1 36.03 634 GLU A CA 1
ATOM 4917 C C . GLU A 1 634 ? 41.062 -5.695 -15.953 1 36.03 634 GLU A C 1
ATOM 4919 O O . GLU A 1 634 ? 41.344 -6.773 -16.469 1 36.03 634 GLU A O 1
ATOM 4924 N N . ASN A 1 635 ? 41.375 -4.613 -16.594 1 32.56 635 ASN A N 1
ATOM 4925 C CA . ASN A 1 635 ? 42.531 -4.383 -17.484 1 32.56 635 ASN A CA 1
ATOM 4926 C C . ASN A 1 635 ? 43.812 -4.973 -16.906 1 32.56 635 ASN A C 1
ATOM 4928 O O . ASN A 1 635 ? 44.906 -4.465 -17.172 1 32.56 635 ASN A O 1
ATOM 4932 N N . THR A 1 636 ? 44.062 -5.484 -15.703 1 32.94 636 THR A N 1
ATOM 4933 C CA . THR A 1 636 ? 45.438 -5.898 -15.648 1 32.94 636 THR A CA 1
ATOM 4934 C C . THR A 1 636 ? 45.75 -6.879 -16.766 1 32.94 636 THR A C 1
ATOM 4936 O O . THR A 1 636 ? 44.906 -7.664 -17.172 1 32.94 636 THR A O 1
ATOM 4939 N N . GLU A 1 637 ? 47.188 -6.891 -17.297 1 30.14 637 GLU A N 1
ATOM 4940 C CA . GLU A 1 637 ? 48.062 -7.746 -18.109 1 30.14 637 GLU A CA 1
ATOM 4941 C C . GLU A 1 637 ? 47.688 -9.219 -17.953 1 30.14 637 GLU A C 1
ATOM 4943 O O . GLU A 1 637 ? 47.094 -9.609 -16.938 1 30.14 637 GLU A O 1
ATOM 4948 N N . LYS A 1 638 ? 48.594 -10.055 -18.75 1 27.48 638 LYS A N 1
ATOM 4949 C CA . LYS A 1 638 ? 48.312 -11.227 -19.578 1 27.48 638 LYS A CA 1
ATOM 4950 C C . LYS A 1 638 ? 47.969 -12.445 -18.719 1 27.48 638 LYS A C 1
ATOM 4952 O O . LYS A 1 638 ? 47.344 -13.391 -19.203 1 27.48 638 LYS A O 1
ATOM 4957 N N . PRO A 1 639 ? 48.594 -12.75 -17.438 1 30.44 639 PRO A N 1
ATOM 4958 C CA . PRO A 1 639 ? 49.062 -14.109 -17.703 1 30.44 639 PRO A CA 1
ATOM 4959 C C . PRO A 1 639 ? 47.938 -15.055 -18.109 1 30.44 639 PRO A C 1
ATOM 4961 O O . PRO A 1 639 ? 46.812 -14.906 -17.641 1 30.44 639 PRO A O 1
ATOM 4964 N N . PRO A 1 640 ? 48.125 -15.812 -19.375 1 29.14 640 PRO A N 1
ATOM 4965 C CA . PRO A 1 640 ? 47.312 -16.719 -20.188 1 29.14 640 PRO A CA 1
ATOM 4966 C C . PRO A 1 640 ? 46.5 -17.703 -19.359 1 29.14 640 PRO A C 1
ATOM 4968 O O . PRO A 1 640 ? 45.344 -18.031 -19.703 1 29.14 640 PRO A O 1
ATOM 4971 N N . THR A 1 641 ? 47.188 -18.594 -18.594 1 26.56 641 THR A N 1
ATOM 4972 C CA . THR A 1 641 ? 47.031 -20.016 -18.797 1 26.56 641 THR A CA 1
ATOM 4973 C C . THR A 1 641 ? 45.75 -20.516 -18.109 1 26.56 641 THR A C 1
ATOM 4975 O O . THR A 1 641 ? 45.281 -21.625 -18.375 1 26.56 641 THR A O 1
ATOM 4978 N N . GLY A 1 642 ? 45.562 -20.094 -16.766 1 27.52 642 GLY A N 1
ATOM 4979 C CA . GLY A 1 642 ? 45 -21.281 -16.125 1 27.52 642 GLY A CA 1
ATOM 4980 C C . GLY A 1 642 ? 43.562 -21.578 -16.531 1 27.52 642 GLY A C 1
ATOM 4981 O O . GLY A 1 642 ? 42.906 -20.719 -17.109 1 27.52 642 GLY A O 1
ATOM 4982 N N . PRO A 1 643 ? 43.125 -22.797 -16.359 1 26.36 643 PRO A N 1
ATOM 4983 C CA . PRO A 1 643 ? 42 -23.547 -16.906 1 26.36 643 PRO A CA 1
ATOM 4984 C C . PRO A 1 643 ? 40.688 -22.797 -16.828 1 26.36 643 PRO A C 1
ATOM 4986 O O . PRO A 1 643 ? 40.562 -21.828 -16.062 1 26.36 643 PRO A O 1
ATOM 4989 N N . GLU A 1 644 ? 39.562 -23.375 -17.438 1 29.22 644 GLU A N 1
ATOM 4990 C CA . GLU A 1 644 ? 38.219 -23.328 -18.047 1 29.22 644 GLU A CA 1
ATOM 4991 C C . GLU A 1 644 ? 37.219 -22.703 -17.094 1 29.22 644 GLU A C 1
ATOM 4993 O O . GLU A 1 644 ? 36.688 -21.641 -17.391 1 29.22 644 GLU A O 1
ATOM 4998 N N . GLY A 1 645 ? 36.094 -23.516 -16.875 1 30.28 645 GLY A N 1
ATOM 4999 C CA . GLY A 1 645 ? 34.656 -23.594 -16.781 1 30.28 645 GLY A CA 1
ATOM 5000 C C . GLY A 1 645 ? 34.125 -23.125 -15.445 1 30.28 645 GLY A C 1
ATOM 5001 O O . GLY A 1 645 ? 33.031 -23.562 -15.016 1 30.28 645 GLY A O 1
ATOM 5002 N N . SER A 1 646 ? 34.875 -22.547 -14.672 1 32.75 646 SER A N 1
ATOM 5003 C CA . SER A 1 646 ? 34.125 -22.469 -13.422 1 32.75 646 SER A CA 1
ATOM 5004 C C . SER A 1 646 ? 32.844 -21.625 -13.586 1 32.75 646 SER A C 1
ATOM 5006 O O . SER A 1 646 ? 32.938 -20.438 -13.914 1 32.75 646 SER A O 1
ATOM 5008 N N . ALA A 1 647 ? 31.641 -22.188 -13.93 1 36.97 647 ALA A N 1
ATOM 5009 C CA . ALA A 1 647 ? 30.281 -21.672 -13.891 1 36.97 647 ALA A CA 1
ATOM 5010 C C . ALA A 1 647 ? 30.109 -20.672 -12.75 1 36.97 647 ALA A C 1
ATOM 5012 O O . ALA A 1 647 ? 30.234 -21.031 -11.578 1 36.97 647 ALA A O 1
ATOM 5013 N N . ASN A 1 648 ? 30.234 -19.438 -12.852 1 40.31 648 ASN A N 1
ATOM 5014 C CA . ASN A 1 648 ? 30.062 -18.328 -11.93 1 40.31 648 ASN A CA 1
ATOM 5015 C C . ASN A 1 648 ? 28.625 -18.266 -11.398 1 40.31 648 ASN A C 1
ATOM 5017 O O . ASN A 1 648 ? 27.75 -17.688 -12.031 1 40.31 648 ASN A O 1
ATOM 5021 N N . HIS A 1 649 ? 28.203 -19.234 -10.57 1 50.38 649 HIS A N 1
ATOM 5022 C CA . HIS A 1 649 ? 26.953 -19.297 -9.82 1 50.38 649 HIS A CA 1
ATOM 5023 C C . HIS A 1 649 ? 26.797 -18.062 -8.93 1 50.38 649 HIS A C 1
ATOM 5025 O O . HIS A 1 649 ? 27.734 -17.672 -8.242 1 50.38 649 HIS A O 1
ATOM 5031 N N . LEU A 1 650 ? 25.75 -17.266 -9.211 1 49.91 650 LEU A N 1
ATOM 5032 C CA . LEU A 1 650 ? 25.453 -16.125 -8.352 1 49.91 650 LEU A CA 1
ATOM 5033 C C . LEU A 1 650 ? 25.516 -16.516 -6.879 1 49.91 650 LEU A C 1
ATOM 5035 O O . LEU A 1 650 ? 26.031 -15.75 -6.055 1 49.91 650 LEU A O 1
ATOM 5039 N N . TYR A 1 651 ? 25.125 -17.75 -6.598 1 52.72 651 TYR A N 1
ATOM 5040 C CA . TYR A 1 651 ? 25.047 -18.203 -5.211 1 52.72 651 TYR A CA 1
ATOM 5041 C C . TYR A 1 651 ? 26.188 -19.156 -4.891 1 52.72 651 TYR A C 1
ATOM 5043 O O . TYR A 1 651 ? 25.953 -20.297 -4.492 1 52.72 651 TYR A O 1
ATOM 5051 N N . ASP A 1 652 ? 27.391 -18.719 -5.199 1 53.75 652 ASP A N 1
ATOM 5052 C CA . ASP A 1 652 ? 28.578 -19.484 -4.844 1 53.75 652 ASP A CA 1
ATOM 5053 C C . ASP A 1 652 ? 29.078 -19.125 -3.443 1 53.75 652 ASP A C 1
ATOM 5055 O O . ASP A 1 652 ? 28.453 -18.297 -2.762 1 53.75 652 ASP A O 1
ATOM 5059 N N . ASP A 1 653 ? 30 -19.922 -2.914 1 54.62 653 ASP A N 1
ATOM 5060 C CA . ASP A 1 653 ? 30.531 -19.703 -1.573 1 54.62 653 ASP A CA 1
ATOM 5061 C C . ASP A 1 653 ? 30.969 -18.25 -1.378 1 54.62 653 ASP A C 1
ATOM 5063 O O . ASP A 1 653 ? 30.797 -17.688 -0.294 1 54.62 653 ASP A O 1
ATOM 5067 N N . GLY A 1 654 ? 31.422 -17.75 -2.391 1 49.44 654 GLY A N 1
ATOM 5068 C CA . GLY A 1 654 ? 31.812 -16.344 -2.334 1 49.44 654 GLY A CA 1
ATOM 5069 C C . GLY A 1 654 ? 30.641 -15.406 -2.133 1 49.44 654 GLY A C 1
ATOM 5070 O O . GLY A 1 654 ? 30.719 -14.461 -1.337 1 49.44 654 GLY A O 1
ATOM 5071 N N . PHE A 1 655 ? 29.578 -15.75 -2.727 1 60.12 655 PHE A N 1
ATOM 5072 C CA . PHE A 1 655 ? 28.359 -14.961 -2.584 1 60.12 655 PHE A CA 1
ATOM 5073 C C . PHE A 1 655 ? 27.859 -14.992 -1.146 1 60.12 655 PHE A C 1
ATOM 5075 O O . PHE A 1 655 ? 27.516 -13.953 -0.578 1 60.12 655 PHE A O 1
ATOM 5082 N N . TRP A 1 656 ? 27.891 -16.078 -0.544 1 62.88 656 TRP A N 1
ATOM 5083 C CA . TRP A 1 656 ? 27.375 -16.234 0.815 1 62.88 656 TRP A CA 1
ATOM 5084 C C . TRP A 1 656 ? 28.312 -15.562 1.823 1 62.88 656 TRP A C 1
ATOM 5086 O O . TRP A 1 656 ? 27.844 -14.961 2.795 1 62.88 656 TRP A O 1
ATOM 5096 N N . THR A 1 657 ? 29.609 -15.633 1.567 1 58.97 657 THR A N 1
ATOM 5097 C CA . THR A 1 657 ? 30.578 -14.922 2.395 1 58.97 657 THR A CA 1
ATOM 5098 C C . THR A 1 657 ? 30.344 -13.414 2.316 1 58.97 657 THR A C 1
ATOM 5100 O O . THR A 1 657 ? 30.375 -12.719 3.336 1 58.97 657 THR A O 1
ATOM 5103 N N . ASP A 1 658 ? 30.062 -12.977 1.142 1 58.84 658 ASP A N 1
ATOM 5104 C CA . ASP A 1 658 ? 29.812 -11.555 0.939 1 58.84 658 ASP A CA 1
ATOM 5105 C C . ASP A 1 658 ? 28.5 -11.133 1.605 1 58.84 658 ASP A C 1
ATOM 5107 O O . ASP A 1 658 ? 28.406 -10.039 2.168 1 58.84 658 ASP A O 1
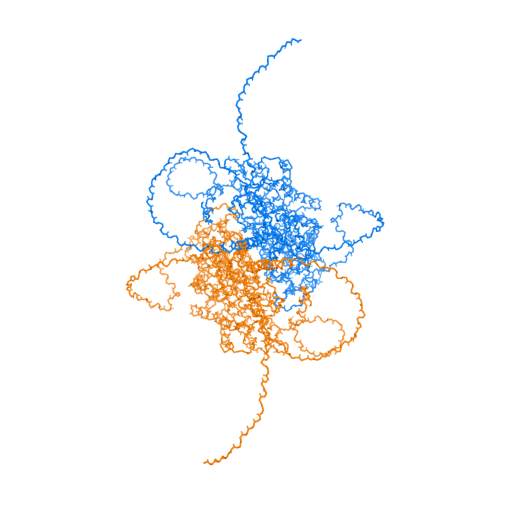ATOM 5111 N N . LEU A 1 659 ? 27.562 -11.938 1.504 1 61.22 659 LEU A N 1
ATOM 5112 C CA . LEU A 1 659 ? 26.266 -11.68 2.143 1 61.22 659 LEU A CA 1
ATOM 5113 C C . LEU A 1 659 ? 26.422 -11.617 3.658 1 61.22 659 LEU A C 1
ATOM 5115 O O . LEU A 1 659 ? 25.828 -10.758 4.312 1 61.22 659 LEU A O 1
ATOM 5119 N N . GLU A 1 660 ? 27.188 -12.523 4.219 1 60.62 660 GLU A N 1
ATOM 5120 C CA . GLU A 1 660 ? 27.469 -12.523 5.648 1 60.62 660 GLU A CA 1
ATOM 5121 C C . GLU A 1 660 ? 28.172 -11.234 6.074 1 60.62 660 GLU A C 1
ATOM 5123 O O . GLU A 1 660 ? 27.859 -10.672 7.121 1 60.62 660 GLU A O 1
ATOM 5128 N N . TRP A 1 661 ? 29.031 -10.789 5.348 1 54.03 661 TRP A N 1
ATOM 5129 C CA . TRP A 1 661 ? 29.734 -9.523 5.578 1 54.03 661 TRP A CA 1
ATOM 5130 C C . TRP A 1 661 ? 28.75 -8.352 5.586 1 54.03 661 TRP A C 1
ATOM 5132 O O . TRP A 1 661 ? 28.781 -7.512 6.488 1 54.03 661 TRP A O 1
ATOM 5142 N N . ALA A 1 662 ? 27.953 -8.445 4.629 1 55.34 662 ALA A N 1
ATOM 5143 C CA . ALA A 1 662 ? 27.016 -7.336 4.465 1 55.34 662 ALA A CA 1
ATOM 5144 C C . ALA A 1 662 ? 26.031 -7.277 5.629 1 55.34 662 ALA A C 1
ATOM 5146 O O . ALA A 1 662 ? 25.578 -6.199 6.008 1 55.34 662 ALA A O 1
ATOM 5147 N N . LEU A 1 663 ? 25.766 -8.453 6.172 1 57.41 663 LEU A N 1
ATOM 5148 C CA . LEU A 1 663 ? 24.828 -8.555 7.281 1 57.41 663 LEU A CA 1
ATOM 5149 C C . LEU A 1 663 ? 25.547 -8.438 8.617 1 57.41 663 LEU A C 1
ATOM 5151 O O . LEU A 1 663 ? 24.922 -8.5 9.68 1 57.41 663 LEU A O 1
ATOM 5155 N N . ASN A 1 664 ? 26.828 -8.102 8.625 1 50.12 664 ASN A N 1
ATOM 5156 C CA . ASN A 1 664 ? 27.688 -7.996 9.805 1 50.12 664 ASN A CA 1
ATOM 5157 C C . ASN A 1 664 ? 27.547 -9.219 10.703 1 50.12 664 ASN A C 1
ATOM 5159 O O . ASN A 1 664 ? 27.453 -9.086 11.93 1 50.12 664 ASN A O 1
ATOM 5163 N N . ILE A 1 665 ? 27.391 -10.32 10.18 1 44.75 665 ILE A N 1
ATOM 5164 C CA . ILE A 1 665 ? 27.391 -11.547 10.961 1 44.75 665 ILE A CA 1
ATOM 5165 C C . ILE A 1 665 ? 28.828 -11.938 11.312 1 44.75 665 ILE A C 1
ATOM 5167 O O . ILE A 1 665 ? 29.672 -12.047 10.43 1 44.75 665 ILE A O 1
ATOM 5171 N N . PRO A 1 666 ? 29.188 -11.922 12.672 1 36.91 666 PRO A N 1
ATOM 5172 C CA . PRO A 1 666 ? 30.547 -12.328 13 1 36.91 666 PRO A CA 1
ATOM 5173 C C . PRO A 1 666 ? 30.891 -13.719 12.469 1 36.91 666 PRO A C 1
ATOM 5175 O O . PRO A 1 666 ? 30 -14.578 12.352 1 36.91 666 PRO A O 1
ATOM 5178 N N . GLU A 1 667 ? 32.188 -13.883 11.945 1 37.75 667 GLU A N 1
ATOM 5179 C CA . GLU A 1 667 ? 32.719 -15.203 11.648 1 37.75 667 GLU A CA 1
ATOM 5180 C C . GLU A 1 667 ? 32.656 -16.125 12.859 1 37.75 667 GLU A C 1
ATOM 5182 O O . GLU A 1 667 ? 32.906 -15.703 13.984 1 37.75 667 GLU A O 1
ATOM 5187 N N . MET B 1 1 ? -4.801 49.312 99.75 1 18.75 1 MET B N 1
ATOM 5188 C CA . MET B 1 1 ? -4.422 48.625 101 1 18.75 1 MET B CA 1
ATOM 5189 C C . MET B 1 1 ? -5.367 47.469 101.25 1 18.75 1 MET B C 1
ATOM 5191 O O . MET B 1 1 ? -4.934 46.375 101.688 1 18.75 1 MET B O 1
ATOM 5195 N N . LEU B 1 2 ? -6.562 47.719 101.625 1 15.62 2 LEU B N 1
ATOM 5196 C CA . LEU B 1 2 ? -7.055 46.969 102.75 1 15.62 2 LEU B CA 1
ATOM 5197 C C . LEU B 1 2 ? -7.387 45.531 102.375 1 15.62 2 LEU B C 1
ATOM 5199 O O . LEU B 1 2 ? -7.516 45.25 101.188 1 15.62 2 LEU B O 1
ATOM 5203 N N . SER B 1 3 ? -8.531 44.969 102.688 1 15.74 3 SER B N 1
ATOM 5204 C CA . SER B 1 3 ? -8.781 44.062 103.812 1 15.74 3 SER B CA 1
ATOM 5205 C C . SER B 1 3 ? -8.984 42.625 103.312 1 15.74 3 SER B C 1
ATOM 5207 O O . SER B 1 3 ? -9.203 42.406 102.125 1 15.74 3 SER B O 1
ATOM 5209 N N . LEU B 1 4 ? -10.109 41.906 103.688 1 16.08 4 LEU B N 1
ATOM 5210 C CA . LEU B 1 4 ? -10.297 40.844 104.688 1 16.08 4 LEU B CA 1
ATOM 5211 C C . LEU B 1 4 ? -10.273 39.469 104 1 16.08 4 LEU B C 1
ATOM 5213 O O . LEU B 1 4 ? -10.508 39.375 102.812 1 16.08 4 LEU B O 1
ATOM 5217 N N . TYR B 1 5 ? -10.656 38.219 104.625 1 16.12 5 TYR B N 1
ATOM 5218 C CA . TYR B 1 5 ? -10.227 37 105.312 1 16.12 5 TYR B CA 1
ATOM 5219 C C . TYR B 1 5 ? -10.75 35.75 104.625 1 16.12 5 TYR B C 1
ATOM 5221 O O . TYR B 1 5 ? -10.078 34.75 104.562 1 16.12 5 TYR B O 1
ATOM 5229 N N . GLU B 1 6 ? -12.078 35.625 104.188 1 17.53 6 GLU B N 1
ATOM 5230 C CA . GLU B 1 6 ? -12.727 34.469 104.812 1 17.53 6 GLU B CA 1
ATOM 5231 C C . GLU B 1 6 ? -12.25 33.156 104.188 1 17.53 6 GLU B C 1
ATOM 5233 O O . GLU B 1 6 ? -12.148 33.031 103 1 17.53 6 GLU B O 1
ATOM 5238 N N . MET B 1 7 ? -11.875 32.031 104.938 1 17.17 7 MET B N 1
ATOM 5239 C CA . MET B 1 7 ? -10.984 30.938 105.312 1 17.17 7 MET B CA 1
ATOM 5240 C C . MET B 1 7 ? -11.336 29.656 104.562 1 17.17 7 MET B C 1
ATOM 5242 O O . MET B 1 7 ? -10.461 29.016 104 1 17.17 7 MET B O 1
ATOM 5246 N N . LEU B 1 8 ? -12.484 28.953 105.062 1 16.3 8 LEU B N 1
ATOM 5247 C CA . LEU B 1 8 ? -12.344 27.672 105.688 1 16.3 8 LEU B CA 1
ATOM 5248 C C . LEU B 1 8 ? -12.211 26.547 104.688 1 16.3 8 LEU B C 1
ATOM 5250 O O . LEU B 1 8 ? -11.258 25.766 104.75 1 16.3 8 LEU B O 1
ATOM 5254 N N . ASP B 1 9 ? -13.297 25.562 104.562 1 16.08 9 ASP B N 1
ATOM 5255 C CA . ASP B 1 9 ? -13.305 24.203 105.125 1 16.08 9 ASP B CA 1
ATOM 5256 C C . ASP B 1 9 ? -13.016 23.172 104.062 1 16.08 9 ASP B C 1
ATOM 5258 O O . ASP B 1 9 ? -12.18 22.297 104.188 1 16.08 9 ASP B O 1
ATOM 5262 N N . SER B 1 10 ? -14.008 23 103.062 1 17.5 10 SER B N 1
ATOM 5263 C CA . SER B 1 10 ? -14.648 21.688 103.062 1 17.5 10 SER B CA 1
ATOM 5264 C C . SER B 1 10 ? -13.758 20.625 102.438 1 17.5 10 SER B C 1
ATOM 5266 O O . SER B 1 10 ? -12.844 20.969 101.688 1 17.5 10 SER B O 1
ATOM 5268 N N . GLY B 1 11 ? -14.273 19.328 102.312 1 18.52 11 GLY B N 1
ATOM 5269 C CA . GLY B 1 11 ? -13.977 17.922 102.5 1 18.52 11 GLY B CA 1
ATOM 5270 C C . GLY B 1 11 ? -13.188 17.312 101.375 1 18.52 11 GLY B C 1
ATOM 5271 O O . GLY B 1 11 ? -13.164 17.875 100.25 1 18.52 11 GLY B O 1
ATOM 5272 N N . GLY B 1 12 ? -12.32 16.312 101.625 1 19.88 12 GLY B N 1
ATOM 5273 C CA . GLY B 1 12 ? -11.141 15.492 101.375 1 19.88 12 GLY B CA 1
ATOM 5274 C C . GLY B 1 12 ? -11.344 14.516 100.188 1 19.88 12 GLY B C 1
ATOM 5275 O O . GLY B 1 12 ? -10.391 13.867 99.75 1 19.88 12 GLY B O 1
ATOM 5276 N N . GLY B 1 13 ? -12.695 14.141 99.812 1 20.16 13 GLY B N 1
ATOM 5277 C CA . GLY B 1 13 ? -12.625 12.703 99.625 1 20.16 13 GLY B CA 1
ATOM 5278 C C . GLY B 1 13 ? -11.711 12.281 98.5 1 20.16 13 GLY B C 1
ATOM 5279 O O . GLY B 1 13 ? -11.492 13.039 97.562 1 20.16 13 GLY B O 1
ATOM 5280 N N . ILE B 1 14 ? -10.734 11.312 98.75 1 23.03 14 ILE B N 1
ATOM 5281 C CA . ILE B 1 14 ? -9.531 10.688 98.188 1 23.03 14 ILE B CA 1
ATOM 5282 C C . ILE B 1 14 ? -9.883 9.875 96.938 1 23.03 14 ILE B C 1
ATOM 5284 O O . ILE B 1 14 ? -9.031 9.18 96.438 1 23.03 14 ILE B O 1
ATOM 5288 N N . PRO B 1 15 ? -11.016 10.227 96.188 1 23.53 15 PRO B N 1
ATOM 5289 C CA . PRO B 1 15 ? -11.477 8.992 95.5 1 23.53 15 PRO B CA 1
ATOM 5290 C C . PRO B 1 15 ? -10.336 8.211 94.875 1 23.53 15 PRO B C 1
ATOM 5292 O O . PRO B 1 15 ? -9.289 8.781 94.562 1 23.53 15 PRO B O 1
ATOM 5295 N N . ASP B 1 16 ? -10.43 6.828 94.938 1 23.81 16 ASP B N 1
ATOM 5296 C CA . ASP B 1 16 ? -9.648 5.621 94.688 1 23.81 16 ASP B CA 1
ATOM 5297 C C . ASP B 1 16 ? -9.078 5.605 93.25 1 23.81 16 ASP B C 1
ATOM 5299 O O . ASP B 1 16 ? -9.719 6.074 92.312 1 23.81 16 ASP B O 1
ATOM 5303 N N . ALA B 1 17 ? -7.738 5.547 93.125 1 23.67 17 ALA B N 1
ATOM 5304 C CA . ALA B 1 17 ? -6.746 5.48 92.062 1 23.67 17 ALA B CA 1
ATOM 5305 C C . ALA B 1 17 ? -7.043 4.328 91.125 1 23.67 17 ALA B C 1
ATOM 5307 O O . ALA B 1 17 ? -6.801 3.166 91.438 1 23.67 17 ALA B O 1
ATOM 5308 N N . ASP B 1 18 ? -8.359 4.277 90.562 1 23.83 18 ASP B N 1
ATOM 5309 C CA . ASP B 1 18 ? -8.703 3.076 89.812 1 23.83 18 ASP B CA 1
ATOM 5310 C C . ASP B 1 18 ? -7.543 2.641 88.938 1 23.83 18 ASP B C 1
ATOM 5312 O O . ASP B 1 18 ? -6.832 3.48 88.375 1 23.83 18 ASP B O 1
ATOM 5316 N N . ASP B 1 19 ? -6.984 1.353 89.125 1 26.2 19 ASP B N 1
ATOM 5317 C CA . ASP B 1 19 ? -5.945 0.467 88.625 1 26.2 19 ASP B CA 1
ATOM 5318 C C . ASP B 1 19 ? -6.027 0.338 87.125 1 26.2 19 ASP B C 1
ATOM 5320 O O . ASP B 1 19 ? -6.883 -0.384 86.562 1 26.2 19 ASP B O 1
ATOM 5324 N N . SER B 1 20 ? -6.258 1.329 86.312 1 26.27 20 SER B N 1
ATOM 5325 C CA . SER B 1 20 ? -6.414 1.09 84.875 1 26.27 20 SER B CA 1
ATOM 5326 C C . SER B 1 20 ? -5.234 0.306 84.312 1 26.27 20 SER B C 1
ATOM 5328 O O . SER B 1 20 ? -4.113 0.814 84.25 1 26.27 20 SER B O 1
ATOM 5330 N N . ARG B 1 21 ? -5.242 -1.094 84.5 1 29.72 21 ARG B N 1
ATOM 5331 C CA . ARG B 1 21 ? -4.281 -2.082 84 1 29.72 21 ARG B CA 1
ATOM 5332 C C . ARG B 1 21 ? -3.887 -1.808 82.562 1 29.72 21 ARG B C 1
ATOM 5334 O O . ARG B 1 21 ? -4.723 -1.397 81.75 1 29.72 21 ARG B O 1
ATOM 5341 N N . PRO B 1 22 ? -2.508 -1.598 82.375 1 29.62 22 PRO B N 1
ATOM 5342 C CA . PRO B 1 22 ? -1.87 -1.319 81.062 1 29.62 22 PRO B CA 1
ATOM 5343 C C . PRO B 1 22 ? -2.314 -2.285 79.938 1 29.62 22 PRO B C 1
ATOM 5345 O O . PRO B 1 22 ? -2.525 -3.471 80.25 1 29.62 22 PRO B O 1
ATOM 5348 N N . THR B 1 23 ? -3.297 -1.883 79.188 1 29.48 23 THR B N 1
ATOM 5349 C CA . THR B 1 23 ? -3.709 -2.627 78 1 29.48 23 THR B CA 1
ATOM 5350 C C . THR B 1 23 ? -2.506 -3.291 77.312 1 29.48 23 THR B C 1
ATOM 5352 O O . THR B 1 23 ? -1.46 -2.662 77.125 1 29.48 23 THR B O 1
ATOM 5355 N N . SER B 1 24 ? -2.377 -4.652 77.562 1 31.78 24 SER B N 1
ATOM 5356 C CA . SER B 1 24 ? -1.394 -5.551 76.938 1 31.78 24 SER B CA 1
ATOM 5357 C C . SER B 1 24 ? -1.124 -5.18 75.5 1 31.78 24 SER B C 1
ATOM 5359 O O . SER B 1 24 ? -2.055 -5.059 74.688 1 31.78 24 SER B O 1
ATOM 5361 N N . VAL B 1 25 ? -0.111 -4.281 75.312 1 33.53 25 VAL B N 1
ATOM 5362 C CA . VAL B 1 25 ? 0.47 -4.012 74 1 33.53 25 VAL B CA 1
ATOM 5363 C C . VAL B 1 25 ? 0.564 -5.309 73.188 1 33.53 25 VAL B C 1
ATOM 5365 O O . VAL B 1 25 ? 1.082 -6.312 73.688 1 33.53 25 VAL B O 1
ATOM 5368 N N . SER B 1 26 ? -0.462 -5.57 72.438 1 33.19 26 SER B N 1
ATOM 5369 C CA . SER B 1 26 ? -0.429 -6.68 71.438 1 33.19 26 SER B CA 1
ATOM 5370 C C . SER B 1 26 ? 0.976 -6.891 70.938 1 33.19 26 SER B C 1
ATOM 5372 O O . SER B 1 26 ? 1.579 -5.965 70.375 1 33.19 26 SER B O 1
ATOM 5374 N N . LYS B 1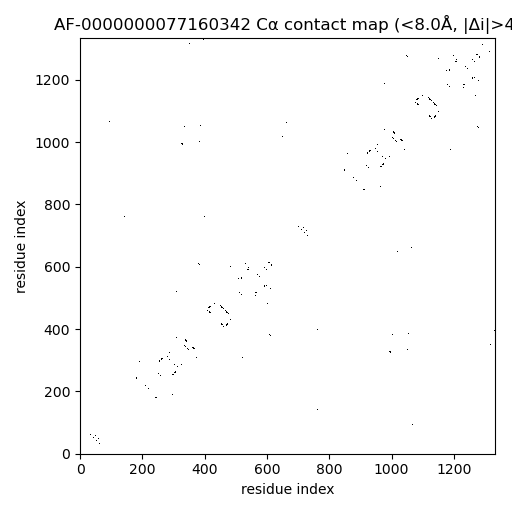 27 ? 1.796 -7.703 71.625 1 37.16 27 LYS B N 1
ATOM 5375 C CA . LYS B 1 27 ? 3.086 -8.203 71.125 1 37.16 27 LYS B CA 1
ATOM 5376 C C . LYS B 1 27 ? 3.076 -8.414 69.625 1 37.16 27 LYS B C 1
ATOM 5378 O O . LYS B 1 27 ? 2.477 -9.375 69.125 1 37.16 27 LYS B O 1
ATOM 5383 N N . ARG B 1 28 ? 3.104 -7.402 68.812 1 40 28 ARG B N 1
ATOM 5384 C CA . ARG B 1 28 ? 3.396 -7.551 67.375 1 40 28 ARG B CA 1
ATOM 5385 C C . ARG B 1 28 ? 4.52 -8.555 67.188 1 40 28 ARG B C 1
ATOM 5387 O O . ARG B 1 28 ? 5.613 -8.406 67.75 1 40 28 ARG B O 1
ATOM 5394 N N . SER B 1 29 ? 4.191 -9.852 66.938 1 44.16 29 SER B N 1
ATOM 5395 C CA . SER B 1 29 ? 5.047 -11.008 66.75 1 44.16 29 SER B CA 1
ATOM 5396 C C . SER B 1 29 ? 6.23 -10.656 65.812 1 44.16 29 SER B C 1
ATOM 5398 O O . SER B 1 29 ? 6.051 -10.062 64.75 1 44.16 29 SER B O 1
ATOM 5400 N N . LYS B 1 30 ? 7.48 -10.453 66.312 1 56.69 30 LYS B N 1
ATOM 5401 C CA . LYS B 1 30 ? 8.805 -10.328 65.688 1 56.69 30 LYS B CA 1
ATOM 5402 C C . LYS B 1 30 ? 9.031 -11.43 64.688 1 56.69 30 LYS B C 1
ATOM 5404 O O . LYS B 1 30 ? 9.227 -12.594 65 1 56.69 30 LYS B O 1
ATOM 5409 N N . LYS B 1 31 ? 8.602 -11.242 63.469 1 61.56 31 LYS B N 1
ATOM 5410 C CA . LYS B 1 31 ? 8.688 -12.242 62.406 1 61.56 31 LYS B CA 1
ATOM 5411 C C . LYS B 1 31 ? 10.117 -12.383 61.906 1 61.56 31 LYS B C 1
ATOM 5413 O O . LYS B 1 31 ? 10.781 -11.383 61.625 1 61.56 31 LYS B O 1
ATOM 5418 N N . ALA B 1 32 ? 10.703 -13.461 61.906 1 70.5 32 ALA B N 1
ATOM 5419 C CA . ALA B 1 32 ? 12.062 -13.836 61.531 1 70.5 32 ALA B CA 1
ATOM 5420 C C . ALA B 1 32 ? 12.195 -13.992 60.031 1 70.5 32 ALA B C 1
ATOM 5422 O O . ALA B 1 32 ? 11.195 -14.211 59.312 1 70.5 32 ALA B O 1
ATOM 5423 N N . CYS B 1 33 ? 13.391 -13.805 59.406 1 73 33 CYS B N 1
ATOM 5424 C CA . CYS B 1 33 ? 13.68 -14.016 57.969 1 73 33 CYS B CA 1
ATOM 5425 C C . CYS B 1 33 ? 13.57 -15.492 57.625 1 73 33 CYS B C 1
ATOM 5427 O O . CYS B 1 33 ? 13.625 -16.359 58.5 1 73 33 CYS B O 1
ATOM 5429 N N . THR B 1 34 ? 13.297 -15.797 56.469 1 73.44 34 THR B N 1
ATOM 5430 C CA . THR B 1 34 ? 13.039 -17.156 55.969 1 73.44 34 THR B CA 1
ATOM 5431 C C . THR B 1 34 ? 14.211 -18.078 56.312 1 73.44 34 THR B C 1
ATOM 5433 O O . THR B 1 34 ? 14.008 -19.234 56.688 1 73.44 34 THR B O 1
ATOM 5436 N N . GLN B 1 35 ? 15.383 -17.531 56.188 1 72.69 35 GLN B N 1
ATOM 5437 C CA . GLN B 1 35 ? 16.562 -18.359 56.406 1 72.69 35 GLN B CA 1
ATOM 5438 C C . GLN B 1 35 ? 16.734 -18.656 57.906 1 72.69 35 GLN B C 1
ATOM 5440 O O . GLN B 1 35 ? 17.047 -19.797 58.281 1 72.69 35 GLN B O 1
ATOM 5445 N N . CYS B 1 36 ? 16.562 -17.703 58.594 1 74.19 36 CYS B N 1
ATOM 5446 C CA . CYS B 1 36 ? 16.703 -17.875 60.031 1 74.19 36 CYS B CA 1
ATOM 5447 C C . CYS B 1 36 ? 15.562 -18.719 60.594 1 74.19 36 CYS B C 1
ATOM 5449 O O . CYS B 1 36 ? 15.766 -19.516 61.531 1 74.19 36 CYS B O 1
ATOM 5451 N N . ARG B 1 37 ? 14.445 -18.594 60.031 1 73.31 37 ARG B N 1
ATOM 5452 C CA . ARG B 1 37 ? 13.289 -19.391 60.406 1 73.31 37 ARG B CA 1
ATOM 5453 C C . ARG B 1 37 ? 13.508 -20.859 60.094 1 73.31 37 ARG B C 1
ATOM 5455 O O . ARG B 1 37 ? 13.203 -21.734 60.906 1 73.31 37 ARG B O 1
ATOM 5462 N N . GLN B 1 38 ? 14.172 -21.156 58.906 1 67.69 38 GLN B N 1
ATOM 5463 C CA . GLN B 1 38 ? 14.422 -22.531 58.5 1 67.69 38 GLN B CA 1
ATOM 5464 C C . GLN B 1 38 ? 15.461 -23.203 59.375 1 67.69 38 GLN B C 1
ATOM 5466 O O . GLN B 1 38 ? 15.383 -24.391 59.656 1 67.69 38 GLN B O 1
ATOM 5471 N N . GLN B 1 39 ? 16.312 -22.359 59.875 1 68.75 39 GLN B N 1
ATOM 5472 C CA . GLN B 1 39 ? 17.375 -22.922 60.688 1 68.75 39 GLN B CA 1
ATOM 5473 C C . GLN B 1 39 ? 17.094 -22.75 62.188 1 68.75 39 GLN B C 1
ATOM 5475 O O . GLN B 1 39 ? 17.938 -23.047 63.031 1 68.75 39 GLN B O 1
ATOM 5480 N N . LYS B 1 40 ? 15.898 -22.344 62.562 1 63.88 40 LYS B N 1
ATOM 5481 C CA . LYS B 1 40 ? 15.43 -22.125 63.938 1 63.88 40 LYS B CA 1
ATOM 5482 C C . LYS B 1 40 ? 16.422 -21.281 64.75 1 63.88 40 LYS B C 1
ATOM 5484 O O . LYS B 1 40 ? 16.688 -21.562 65.875 1 63.88 40 LYS B O 1
ATOM 5489 N N . ALA B 1 41 ? 17.047 -20.406 64.062 1 73.75 41 ALA B N 1
ATOM 5490 C CA . ALA B 1 41 ? 18.016 -19.531 64.688 1 73.75 41 ALA B CA 1
ATOM 5491 C C . ALA B 1 41 ? 17.375 -18.219 65.125 1 73.75 41 ALA B C 1
ATOM 5493 O O . ALA B 1 41 ? 16.328 -17.828 64.562 1 73.75 41 ALA B O 1
ATOM 5494 N N . ARG B 1 42 ? 17.891 -17.625 66.062 1 74.81 42 ARG B N 1
ATOM 5495 C CA . ARG B 1 42 ? 17.438 -16.297 66.5 1 74.81 42 ARG B CA 1
ATOM 5496 C C . ARG B 1 42 ? 17.625 -15.266 65.438 1 74.81 42 ARG B C 1
ATOM 5498 O O . ARG B 1 42 ? 18.672 -15.203 64.812 1 74.81 42 ARG B O 1
ATOM 5505 N N . CYS B 1 43 ? 16.516 -14.656 64.812 1 70 43 CYS B N 1
ATOM 5506 C CA . CYS B 1 43 ? 16.5 -13.727 63.688 1 70 43 CYS B CA 1
ATOM 5507 C C . CYS B 1 43 ? 16.062 -12.336 64.125 1 70 43 CYS B C 1
ATOM 5509 O O . CYS B 1 43 ? 15.117 -12.195 64.938 1 70 43 CYS B O 1
ATOM 5511 N N . ASP B 1 44 ? 16.875 -11.43 63.969 1 75.31 44 ASP B N 1
ATOM 5512 C CA . ASP B 1 44 ? 16.5 -10.047 64.25 1 75.31 44 ASP B CA 1
ATOM 5513 C C . ASP B 1 44 ? 16.016 -9.32 63.031 1 75.31 44 ASP B C 1
ATOM 5515 O O . ASP B 1 44 ? 16.125 -8.094 62.938 1 75.31 44 ASP B O 1
ATOM 5519 N N . ALA B 1 45 ? 15.469 -10.023 62 1 71.56 45 ALA B N 1
ATOM 5520 C CA . ALA B 1 45 ? 15.008 -9.469 60.75 1 71.56 45 ALA B CA 1
ATOM 5521 C C . ALA B 1 45 ? 13.906 -8.438 60.969 1 71.56 45 ALA B C 1
ATOM 5523 O O . ALA B 1 45 ? 13.672 -7.57 60.094 1 71.56 45 ALA B O 1
ATOM 5524 N N . TYR B 1 46 ? 13.203 -8.375 62.125 1 71.75 46 TYR B N 1
ATOM 5525 C CA . TYR B 1 46 ? 12.148 -7.418 62.438 1 71.75 46 TYR B CA 1
ATOM 5526 C C . TYR B 1 46 ? 12.742 -6.047 62.75 1 71.75 46 TYR B C 1
ATOM 5528 O O . TYR B 1 46 ? 12.055 -5.027 62.625 1 71.75 46 TYR B O 1
ATOM 5536 N N . GLN B 1 47 ? 14.008 -5.922 63.094 1 72.94 47 GLN B N 1
ATOM 5537 C CA . GLN B 1 47 ? 14.656 -4.66 63.438 1 72.94 47 GLN B CA 1
ATOM 5538 C C . GLN B 1 47 ? 15.57 -4.184 62.312 1 72.94 47 GLN B C 1
ATOM 5540 O O . GLN B 1 47 ? 15.664 -2.984 62.062 1 72.94 47 GLN B O 1
ATOM 5545 N N . LYS B 1 48 ? 16.375 -5.141 61.594 1 71.75 48 LYS B N 1
ATOM 5546 C CA . LYS B 1 48 ? 17.375 -4.852 60.594 1 71.75 48 LYS B CA 1
ATOM 5547 C C . LYS B 1 48 ? 17.344 -5.895 59.469 1 71.75 48 LYS B C 1
ATOM 5549 O O . LYS B 1 48 ? 17.328 -7.098 59.75 1 71.75 48 LYS B O 1
ATOM 5554 N N . GLN B 1 49 ? 16.984 -5.441 58.25 1 70.88 49 GLN B N 1
ATOM 5555 C CA . GLN B 1 49 ? 17.156 -6.262 57.031 1 70.88 49 GLN B CA 1
ATOM 5556 C C . GLN B 1 49 ? 18.359 -5.824 56.219 1 70.88 49 GLN B C 1
ATOM 5558 O O . GLN B 1 49 ? 18.469 -4.664 55.844 1 70.88 49 GLN B O 1
ATOM 5563 N N . PRO B 1 50 ? 19.312 -6.969 56.094 1 75.81 50 PRO B N 1
ATOM 5564 C CA . PRO B 1 50 ? 19.375 -8.398 56.406 1 75.81 50 PRO B CA 1
ATOM 5565 C C . PRO B 1 50 ? 19.578 -8.656 57.906 1 75.81 50 PRO B C 1
ATOM 5567 O O . PRO B 1 50 ? 20.156 -7.82 58.625 1 75.81 50 PRO B O 1
ATOM 5570 N N . CYS B 1 51 ? 19 -9.719 58.344 1 78.69 51 CYS B N 1
ATOM 5571 C CA . CYS B 1 51 ? 19.188 -10.039 59.75 1 78.69 51 CYS B CA 1
ATOM 5572 C C . CYS B 1 51 ? 20.672 -10.258 60.062 1 78.69 51 CYS B C 1
ATOM 5574 O O . CYS B 1 51 ? 21.453 -10.562 59.156 1 78.69 51 CYS B O 1
ATOM 5576 N N . SER B 1 52 ? 21.094 -9.953 61.344 1 79.06 52 SER B N 1
ATOM 5577 C CA . SER B 1 52 ? 22.5 -10.016 61.719 1 79.06 52 SER B CA 1
ATOM 5578 C C . SER B 1 52 ? 23.109 -11.375 61.375 1 79.06 52 SER B C 1
ATOM 5580 O O . SER B 1 52 ? 24.281 -11.461 61.062 1 79.06 52 SER B O 1
ATOM 5582 N N . ARG B 1 53 ? 22.25 -12.328 61.406 1 77.38 53 ARG B N 1
ATOM 5583 C CA . ARG B 1 53 ? 22.75 -13.664 61.125 1 77.38 53 ARG B CA 1
ATOM 5584 C C . ARG B 1 53 ? 22.953 -13.867 59.625 1 77.38 53 ARG B C 1
ATOM 5586 O O . ARG B 1 53 ? 24 -14.391 59.219 1 77.38 53 ARG B O 1
ATOM 5593 N N . CYS B 1 54 ? 21.984 -13.547 58.875 1 75.88 54 CYS B N 1
ATOM 5594 C CA . CYS B 1 54 ? 22.109 -13.68 57.406 1 75.88 54 CYS B CA 1
ATOM 5595 C C . CYS B 1 54 ? 23.266 -12.836 56.875 1 75.88 54 CYS B C 1
ATOM 5597 O O . CYS B 1 54 ? 23.984 -13.25 55.969 1 75.88 54 CYS B O 1
ATOM 5599 N N . GLU B 1 55 ? 23.531 -11.734 57.5 1 80.31 55 GLU B N 1
ATOM 5600 C CA . GLU B 1 55 ? 24.656 -10.867 57.156 1 80.31 55 GLU B CA 1
ATOM 5601 C C . GLU B 1 55 ? 25.984 -11.562 57.469 1 80.31 55 GLU B C 1
ATOM 5603 O O . GLU B 1 55 ? 26.922 -11.5 56.656 1 80.31 55 GLU B O 1
ATOM 5608 N N . LYS B 1 56 ? 26.016 -12.211 58.594 1 78.88 56 LYS B N 1
ATOM 5609 C CA . LYS B 1 56 ? 27.25 -12.875 58.969 1 78.88 56 LYS B CA 1
ATOM 5610 C C . LYS B 1 56 ? 27.531 -14.086 58.094 1 78.88 56 LYS B C 1
ATOM 5612 O O . LYS B 1 56 ? 28.688 -14.391 57.781 1 78.88 56 LYS B O 1
ATOM 5617 N N . LEU B 1 57 ? 26.453 -14.727 57.75 1 75.38 57 LEU B N 1
ATOM 5618 C CA . LEU B 1 57 ? 26.609 -15.969 57 1 75.38 57 LEU B CA 1
ATOM 5619 C C . LEU B 1 57 ? 26.641 -15.688 55.5 1 75.38 57 LEU B C 1
ATOM 5621 O O . LEU B 1 57 ? 26.922 -16.594 54.719 1 75.38 57 LEU B O 1
ATOM 5625 N N . GLY B 1 58 ? 26.516 -14.414 55.062 1 73.56 58 GLY B N 1
ATOM 5626 C CA . GLY B 1 58 ? 26.547 -14 53.656 1 73.56 58 GLY B CA 1
ATOM 5627 C C . GLY B 1 58 ? 25.391 -14.555 52.844 1 73.56 58 GLY B C 1
ATOM 5628 O O . GLY B 1 58 ? 25.531 -14.789 51.656 1 73.56 58 GLY B O 1
ATOM 5629 N N . ILE B 1 59 ? 24.359 -14.961 53.531 1 70.75 59 ILE B N 1
ATOM 5630 C CA . ILE B 1 59 ? 23.203 -15.531 52.844 1 70.75 59 ILE B CA 1
ATOM 5631 C C . ILE B 1 59 ? 22.109 -14.469 52.688 1 70.75 59 ILE B C 1
ATOM 5633 O O . ILE B 1 59 ? 22.062 -13.508 53.469 1 70.75 59 ILE B O 1
ATOM 5637 N N . GLU B 1 60 ? 21.469 -14.445 51.625 1 69.88 60 GLU B N 1
ATOM 5638 C CA . GLU B 1 60 ? 20.406 -13.484 51.375 1 69.88 60 GLU B CA 1
ATOM 5639 C C . GLU B 1 60 ? 19.266 -13.617 52.375 1 69.88 60 GLU B C 1
ATOM 5641 O O . GLU B 1 60 ? 18.703 -14.695 52.531 1 69.88 60 GLU B O 1
ATOM 5646 N N . CYS B 1 61 ? 19.078 -12.625 53.094 1 68.69 61 CYS B N 1
ATOM 5647 C CA . CYS B 1 61 ? 18.062 -12.523 54.125 1 68.69 61 CYS B CA 1
ATOM 5648 C C . CYS B 1 61 ? 16.703 -12.164 53.531 1 68.69 61 CYS B C 1
ATOM 5650 O O . CYS B 1 61 ? 16.5 -11.039 53.062 1 68.69 61 CYS B O 1
ATOM 5652 N N . VAL B 1 62 ? 15.867 -13.078 53.188 1 66.81 62 VAL B N 1
ATOM 5653 C CA . VAL B 1 62 ? 14.586 -12.805 52.562 1 66.81 62 VAL B CA 1
ATOM 5654 C C . VAL B 1 62 ? 13.445 -13.117 53.531 1 66.81 62 VAL B C 1
ATOM 5656 O O . VAL B 1 62 ? 13.445 -14.172 54.156 1 66.81 62 VAL B O 1
ATOM 5659 N N . LYS B 1 63 ? 12.617 -12.219 53.938 1 62.97 63 LYS B N 1
ATOM 5660 C CA . LYS B 1 63 ? 11.422 -12.453 54.719 1 62.97 63 LYS B CA 1
ATOM 5661 C C . LYS B 1 63 ? 10.328 -13.141 53.906 1 62.97 63 LYS B C 1
ATOM 5663 O O . LYS B 1 63 ? 10.141 -12.828 52.75 1 62.97 63 LYS B O 1
ATOM 5668 N N . TYR B 1 64 ? 9.688 -14.086 54.469 1 55.62 64 TYR B N 1
ATOM 5669 C CA . TYR B 1 64 ? 8.656 -14.898 53.844 1 55.62 64 TYR B CA 1
ATOM 5670 C C . TYR B 1 64 ? 7.562 -14.023 53.25 1 55.62 64 TYR B C 1
ATOM 5672 O O . TYR B 1 64 ? 7.059 -14.305 52.156 1 55.62 64 TYR B O 1
ATOM 5680 N N . GLU B 1 65 ? 7.141 -12.984 53.938 1 59.53 65 GLU B N 1
ATOM 5681 C CA . GLU B 1 65 ? 6.074 -12.102 53.469 1 59.53 65 GLU B CA 1
ATOM 5682 C C . GLU B 1 65 ? 6.488 -11.367 52.188 1 59.53 65 GLU B C 1
ATOM 5684 O O . GLU B 1 65 ? 5.672 -11.164 51.281 1 59.53 65 GLU B O 1
ATOM 5689 N N . ARG B 1 66 ? 7.676 -11.18 52.125 1 56.72 66 ARG B N 1
ATOM 5690 C CA . ARG B 1 66 ? 8.172 -10.516 50.906 1 56.72 66 ARG B CA 1
ATOM 5691 C C . ARG B 1 66 ? 8.203 -11.477 49.719 1 56.72 66 ARG B C 1
ATOM 5693 O O . ARG B 1 66 ? 7.875 -11.102 48.594 1 56.72 66 ARG B O 1
ATOM 5700 N N . LEU B 1 67 ? 8.531 -12.648 49.938 1 58.06 67 LEU B N 1
ATOM 5701 C CA . LEU B 1 67 ? 8.531 -13.656 48.875 1 58.06 67 LEU B CA 1
ATOM 5702 C C . LEU B 1 67 ? 7.105 -14 48.469 1 58.06 67 LEU B C 1
ATOM 5704 O O . LEU B 1 67 ? 6.832 -14.188 47.281 1 58.06 67 LEU B O 1
ATOM 5708 N N . GLU B 1 68 ? 6.227 -14.125 49.375 1 60.16 68 GLU B N 1
ATOM 5709 C CA . GLU B 1 68 ? 4.82 -14.344 49.062 1 60.16 68 GLU B CA 1
ATOM 5710 C C . GLU B 1 68 ? 4.223 -13.156 48.344 1 60.16 68 GLU B C 1
ATOM 5712 O O . GLU B 1 68 ? 3.488 -13.32 47.375 1 60.16 68 GLU B O 1
ATOM 5717 N N . LYS B 1 69 ? 4.469 -12.023 48.812 1 62.38 69 LYS B N 1
ATOM 5718 C CA . LYS B 1 69 ? 4.016 -10.82 48.125 1 62.38 69 LYS B CA 1
ATOM 5719 C C . LYS B 1 69 ? 4.664 -10.695 46.75 1 62.38 69 LYS B C 1
ATOM 5721 O O . LYS B 1 69 ? 4.008 -10.32 45.781 1 62.38 69 LYS B O 1
ATOM 5726 N N . GLU B 1 70 ? 5.859 -11.148 46.656 1 63.16 70 GLU B N 1
ATOM 5727 C CA . GLU B 1 70 ? 6.543 -11.156 45.375 1 63.16 70 GLU B CA 1
ATOM 5728 C C . GLU B 1 70 ? 5.961 -12.219 44.469 1 63.16 70 GLU B C 1
ATOM 5730 O O . GLU B 1 70 ? 5.758 -11.969 43.25 1 63.16 70 GLU B O 1
ATOM 5735 N N . THR B 1 71 ? 5.699 -13.266 44.938 1 60.91 71 THR B N 1
ATOM 5736 C CA . THR B 1 71 ? 5.059 -14.32 44.156 1 60.91 71 THR B CA 1
ATOM 5737 C C . THR B 1 71 ? 3.648 -13.906 43.75 1 60.91 71 THR B C 1
ATOM 5739 O O . THR B 1 71 ? 3.232 -14.148 42.625 1 60.91 71 THR B O 1
ATOM 5742 N N . ASP B 1 72 ? 2.922 -13.336 44.688 1 63.44 72 ASP B N 1
ATOM 5743 C CA . ASP B 1 72 ? 1.598 -12.828 44.344 1 63.44 72 ASP B CA 1
ATOM 5744 C C . ASP B 1 72 ? 1.693 -11.68 43.344 1 63.44 72 ASP B C 1
ATOM 5746 O O . ASP B 1 72 ? 0.887 -11.586 42.406 1 63.44 72 ASP B O 1
ATOM 5750 N N . GLU B 1 73 ? 2.646 -10.898 43.5 1 64.38 73 GLU B N 1
ATOM 5751 C CA . GLU B 1 73 ? 2.875 -9.812 42.531 1 64.38 73 GLU B CA 1
ATOM 5752 C C . GLU B 1 73 ? 3.354 -10.359 41.219 1 64.38 73 GLU B C 1
ATOM 5754 O O . GLU B 1 73 ? 2.922 -9.891 40.156 1 64.38 73 GLU B O 1
ATOM 5759 N N . LEU B 1 74 ? 4.148 -11.305 41.188 1 64.31 74 LEU B N 1
ATOM 5760 C CA . LEU B 1 74 ? 4.582 -11.953 39.938 1 64.31 74 LEU B CA 1
ATOM 5761 C C . LEU B 1 74 ? 3.432 -12.719 39.312 1 64.31 74 LEU B C 1
ATOM 5763 O O . LEU B 1 74 ? 3.279 -12.695 38.094 1 64.31 74 LEU B O 1
ATOM 5767 N N . ARG B 1 75 ? 2.594 -13.234 40.094 1 63.19 75 ARG B N 1
ATOM 5768 C CA . ARG B 1 75 ? 1.371 -13.844 39.562 1 63.19 75 ARG B CA 1
ATOM 5769 C C . ARG B 1 75 ? 0.417 -12.789 39.031 1 63.19 75 ARG B C 1
ATOM 5771 O O . ARG B 1 75 ? -0.181 -12.977 37.969 1 63.19 75 ARG B O 1
ATOM 5778 N N . LYS B 1 76 ? 0.235 -11.773 39.781 1 63.94 76 LYS B N 1
ATOM 5779 C CA . LYS B 1 76 ? -0.599 -10.688 39.312 1 63.94 76 LYS B CA 1
ATOM 5780 C C . LYS B 1 76 ? 0.001 -10.055 38.062 1 63.94 76 LYS B C 1
ATOM 5782 O O . LYS B 1 76 ? -0.717 -9.766 37.094 1 63.94 76 LYS B O 1
ATOM 5787 N N . GLN B 1 77 ? 1.276 -9.898 38.094 1 61.81 77 GLN B N 1
ATOM 5788 C CA . GLN B 1 77 ? 1.942 -9.391 36.906 1 61.81 77 GLN B CA 1
ATOM 5789 C C . GLN B 1 77 ? 1.851 -10.391 35.75 1 61.81 77 GLN B C 1
ATOM 5791 O O . GLN B 1 77 ? 1.592 -10.008 34.625 1 61.81 77 GLN B O 1
ATOM 5796 N N . LEU B 1 78 ? 2.031 -11.492 36.062 1 59.53 78 LEU B N 1
ATOM 5797 C CA . LEU B 1 78 ? 1.839 -12.523 35.062 1 59.53 78 LEU B CA 1
ATOM 5798 C C . LEU B 1 78 ? 0.373 -12.625 34.656 1 59.53 78 LEU B C 1
ATOM 5800 O O . LEU B 1 78 ? 0.062 -12.75 33.469 1 59.53 78 LEU B O 1
ATOM 5804 N N . ASN B 1 79 ? -0.521 -12.594 35.594 1 59.66 79 ASN B N 1
ATOM 5805 C CA . ASN B 1 79 ? -1.942 -12.562 35.25 1 59.66 79 ASN B CA 1
ATOM 5806 C C . ASN B 1 79 ? -2.318 -11.266 34.531 1 59.66 79 ASN B C 1
ATOM 5808 O O . ASN B 1 79 ? -3.109 -11.281 33.594 1 59.66 79 ASN B O 1
ATOM 5812 N N . ALA B 1 80 ? -1.82 -10.203 35.062 1 57.66 80 ALA B N 1
ATOM 5813 C CA . ALA B 1 80 ? -2.033 -8.945 34.312 1 57.66 80 ALA B CA 1
ATOM 5814 C C . ALA B 1 80 ? -1.39 -8.992 32.938 1 57.66 80 ALA B C 1
ATOM 5816 O O . ALA B 1 80 ? -1.967 -8.508 31.969 1 57.66 80 ALA B O 1
ATOM 5817 N N . HIS B 1 81 ? -0.236 -9.523 32.906 1 50.78 81 HIS B N 1
ATOM 5818 C CA . HIS B 1 81 ? 0.381 -9.75 31.594 1 50.78 81 HIS B CA 1
ATOM 5819 C C . HIS B 1 81 ? -0.388 -10.797 30.797 1 50.78 81 HIS B C 1
ATOM 5821 O O . HIS B 1 81 ? -0.583 -10.641 29.594 1 50.78 81 HIS B O 1
ATOM 5827 N N . THR B 1 82 ? -0.851 -11.727 31.453 1 51.97 82 THR B N 1
ATOM 5828 C CA . THR B 1 82 ? -1.7 -12.727 30.812 1 51.97 82 THR B CA 1
ATOM 5829 C C . THR B 1 82 ? -3.105 -12.172 30.594 1 51.97 82 THR B C 1
ATOM 5831 O O . THR B 1 82 ? -3.738 -12.461 29.562 1 51.97 82 THR B O 1
ATOM 5834 N N . ALA B 1 83 ? -3.713 -11.539 31.562 1 51.31 83 ALA B N 1
ATOM 5835 C CA . ALA B 1 83 ? -4.973 -10.836 31.312 1 51.31 83 ALA B CA 1
ATOM 5836 C C . ALA B 1 83 ? -4.816 -9.781 30.219 1 51.31 83 ALA B C 1
ATOM 5838 O O . ALA B 1 83 ? -5.695 -9.625 29.375 1 51.31 83 ALA B O 1
ATOM 5839 N N . SER B 1 84 ? -3.805 -9.062 30.312 1 43.19 84 SER B N 1
ATOM 5840 C CA . SER B 1 84 ? -3.51 -8.156 29.203 1 43.19 84 SER B CA 1
ATOM 5841 C C . SER B 1 84 ? -3.205 -8.922 27.922 1 43.19 84 SER B C 1
ATOM 5843 O O . SER B 1 84 ? -3.594 -8.5 26.844 1 43.19 84 SER B O 1
ATOM 5845 N N . LEU B 1 85 ? -2.689 -10.023 28.094 1 40.81 85 LEU B N 1
ATOM 5846 C CA . LEU B 1 85 ? -2.572 -10.938 26.953 1 40.81 85 LEU B CA 1
ATOM 5847 C C . LEU B 1 85 ? -3.9 -11.633 26.672 1 40.81 85 LEU B C 1
ATOM 5849 O O . LEU B 1 85 ? -4.266 -11.836 25.516 1 40.81 85 LEU B O 1
ATOM 5853 N N . HIS B 1 86 ? -4.688 -12.047 27.656 1 43.03 86 HIS B N 1
ATOM 5854 C CA . HIS B 1 86 ? -6.023 -12.594 27.469 1 43.03 86 HIS B CA 1
ATOM 5855 C C . HIS B 1 86 ? -7.004 -11.523 27 1 43.03 86 HIS B C 1
ATOM 5857 O O . HIS B 1 86 ? -7.871 -11.781 26.172 1 43.03 86 HIS B O 1
ATOM 5863 N N . GLN B 1 87 ? -7.117 -10.406 27.625 1 38.94 87 GLN B N 1
ATOM 5864 C CA . GLN B 1 87 ? -7.918 -9.32 27.078 1 38.94 87 GLN B CA 1
ATOM 5865 C C . GLN B 1 87 ? -7.504 -8.992 25.641 1 38.94 87 GLN B C 1
ATOM 5867 O O . GLN B 1 87 ? -8.352 -8.695 24.797 1 38.94 87 GLN B O 1
ATOM 5872 N N . ILE B 1 88 ? -6.336 -9.133 25.328 1 33.94 88 ILE B N 1
ATOM 5873 C CA . ILE B 1 88 ? -5.91 -9.078 23.938 1 33.94 88 ILE B CA 1
ATOM 5874 C C . ILE B 1 88 ? -6.332 -10.359 23.219 1 33.94 88 ILE B C 1
ATOM 5876 O O . ILE B 1 88 ? -6.797 -10.312 22.078 1 33.94 88 ILE B O 1
ATOM 5880 N N . ARG B 1 89 ? -6.465 -11.492 23.812 1 34.69 89 ARG B N 1
ATOM 5881 C CA . ARG B 1 89 ? -6.918 -12.734 23.188 1 34.69 89 ARG B CA 1
ATOM 5882 C C . ARG B 1 89 ? -8.43 -12.875 23.281 1 34.69 89 ARG B C 1
ATOM 5884 O O . ARG B 1 89 ? -9.07 -13.398 22.375 1 34.69 89 ARG B O 1
ATOM 5891 N N . GLU B 1 90 ? -9.18 -12.695 24.359 1 36.72 90 GLU B N 1
ATOM 5892 C CA . GLU B 1 90 ? -10.633 -12.766 24.438 1 36.72 90 GLU B CA 1
ATOM 5893 C C . GLU B 1 90 ? -11.281 -11.711 23.531 1 36.72 90 GLU B C 1
ATOM 5895 O O . GLU B 1 90 ? -12.375 -11.93 23.016 1 36.72 90 GLU B O 1
ATOM 5900 N N . SER B 1 91 ? -10.812 -10.609 23.391 1 30.27 91 SER B N 1
ATOM 5901 C CA . SER B 1 91 ? -11.367 -9.734 22.375 1 30.27 91 SER B CA 1
ATOM 5902 C C . SER B 1 91 ? -11.273 -10.367 20.984 1 30.27 91 SER B C 1
ATOM 5904 O O . SER B 1 91 ? -11.961 -9.953 20.047 1 30.27 91 SER B O 1
ATOM 5906 N N . ALA B 1 92 ? -10.547 -11.5 20.812 1 26.62 92 ALA B N 1
ATOM 5907 C CA . ALA B 1 92 ? -10.555 -12.312 19.594 1 26.62 92 ALA B CA 1
ATOM 5908 C C . ALA B 1 92 ? -11.656 -13.367 19.656 1 26.62 92 ALA B C 1
ATOM 5910 O O . ALA B 1 92 ? -12.258 -13.695 18.625 1 26.62 92 ALA B O 1
ATOM 5911 N N . THR B 1 93 ? -11.938 -14.07 20.734 1 28.56 93 THR B N 1
ATOM 5912 C CA . THR B 1 93 ? -12.781 -15.258 20.672 1 28.56 93 THR B CA 1
ATOM 5913 C C . THR B 1 93 ? -14.258 -14.875 20.797 1 28.56 93 THR B C 1
ATOM 5915 O O . THR B 1 93 ? -15.141 -15.68 20.5 1 28.56 93 THR B O 1
ATOM 5918 N N . THR B 1 94 ? -14.602 -14.016 21.641 1 27.7 94 THR B N 1
ATOM 5919 C CA . THR B 1 94 ? -15.984 -13.883 22.078 1 27.7 94 THR B CA 1
ATOM 5920 C C . THR B 1 94 ? -16.891 -13.484 20.906 1 27.7 94 THR B C 1
ATOM 5922 O O . THR B 1 94 ? -18.062 -13.195 21.094 1 27.7 94 THR B O 1
ATOM 5925 N N . MET B 1 95 ? -16.375 -13.312 19.719 1 22.81 95 MET B N 1
ATOM 5926 C CA . MET B 1 95 ? -17.375 -12.672 18.891 1 22.81 95 MET B CA 1
ATOM 5927 C C . MET B 1 95 ? -18.469 -13.664 18.484 1 22.81 95 MET B C 1
ATOM 5929 O O . MET B 1 95 ? -19.172 -13.445 17.5 1 22.81 95 MET B O 1
ATOM 5933 N N . MET B 1 96 ? -18.469 -14.836 19.141 1 23.33 96 MET B N 1
ATOM 5934 C CA . MET B 1 96 ? -19.453 -15.719 18.531 1 23.33 96 MET B CA 1
ATOM 5935 C C . MET B 1 96 ? -20.844 -15.445 19.109 1 23.33 96 MET B C 1
ATOM 5937 O O . MET B 1 96 ? -21.031 -15.492 20.328 1 23.33 96 MET B O 1
ATOM 5941 N N . PRO B 1 97 ? -21.844 -14.766 18.484 1 20.94 97 PRO B N 1
ATOM 5942 C CA . PRO B 1 97 ? -23.125 -14.266 19 1 20.94 97 PRO B CA 1
ATOM 5943 C C . PRO B 1 97 ? -24.078 -15.383 19.422 1 20.94 97 PRO B C 1
ATOM 5945 O O . PRO B 1 97 ? -24.219 -16.375 18.719 1 20.94 97 PRO B O 1
ATOM 5948 N N . ARG B 1 98 ? -24.219 -15.68 20.672 1 22.72 98 ARG B N 1
ATOM 5949 C CA . ARG B 1 98 ? -25.172 -16.609 21.234 1 22.72 98 ARG B CA 1
ATOM 5950 C C . ARG B 1 98 ? -26.609 -16.219 20.875 1 22.72 98 ARG B C 1
ATOM 5952 O O . ARG B 1 98 ? -26.938 -15.023 20.844 1 22.72 98 ARG B O 1
ATOM 5959 N N . PRO B 1 99 ? -27.438 -17.078 20.422 1 22.27 99 PRO B N 1
ATOM 5960 C CA . PRO B 1 99 ? -28.812 -16.891 19.984 1 22.27 99 PRO B CA 1
ATOM 5961 C C . PRO B 1 99 ? -29.766 -16.547 21.141 1 22.27 99 PRO B C 1
ATOM 5963 O O . PRO B 1 99 ? -29.703 -17.172 22.203 1 22.27 99 PRO B O 1
ATOM 5966 N N . ASN B 1 100 ? -30.062 -15.289 21.438 1 18.86 100 ASN B N 1
ATOM 5967 C CA . ASN B 1 100 ? -30.906 -14.75 22.5 1 18.86 100 ASN B CA 1
ATOM 5968 C C . ASN B 1 100 ? -32.312 -15.367 22.453 1 18.86 100 ASN B C 1
ATOM 5970 O O . ASN B 1 100 ? -33 -15.266 21.438 1 18.86 100 ASN B O 1
ATOM 5974 N N . PRO B 1 101 ? -32.594 -16.375 23.234 1 21.03 101 PRO B N 1
ATOM 5975 C CA . PRO B 1 101 ? -33.938 -16.938 23.406 1 21.03 101 PRO B CA 1
ATOM 5976 C C . PRO B 1 101 ? -34.938 -15.906 23.859 1 21.03 101 PRO B C 1
ATOM 5978 O O . PRO B 1 101 ? -34.594 -14.844 24.359 1 21.03 101 PRO B O 1
ATOM 5981 N N . ALA B 1 102 ? -36.312 -16.219 23.625 1 19.11 102 ALA B N 1
ATOM 5982 C CA . ALA B 1 102 ? -37.594 -15.547 23.75 1 19.11 102 ALA B CA 1
ATOM 5983 C C . ALA B 1 102 ? -37.844 -15.133 25.203 1 19.11 102 ALA B C 1
ATOM 5985 O O . ALA B 1 102 ? -37.531 -15.875 26.141 1 19.11 102 ALA B O 1
ATOM 5986 N N . ASP B 1 103 ? -37.938 -13.805 25.453 1 19.61 103 ASP B N 1
ATOM 5987 C CA . ASP B 1 103 ? -38.312 -12.922 26.547 1 19.61 103 ASP B CA 1
ATOM 5988 C C . ASP B 1 103 ? -39.719 -13.273 27.062 1 19.61 103 ASP B C 1
ATOM 5990 O O . ASP B 1 103 ? -40.688 -13.156 26.344 1 19.61 103 ASP B O 1
ATOM 5994 N N . ASN B 1 104 ? -39.906 -14.312 27.859 1 18.41 104 ASN B N 1
ATOM 5995 C CA . ASN B 1 104 ? -41.125 -14.508 28.641 1 18.41 104 ASN B CA 1
ATOM 5996 C C . ASN B 1 104 ? -41.438 -13.273 29.469 1 18.41 104 ASN B C 1
ATOM 5998 O O . ASN B 1 104 ? -40.562 -12.602 29.969 1 18.41 104 ASN B O 1
ATOM 6002 N N . VAL B 1 105 ? -42.75 -12.742 29.531 1 18.86 105 VAL B N 1
ATOM 6003 C CA . VAL B 1 105 ? -43.594 -11.602 29.875 1 18.86 105 VAL B CA 1
ATOM 6004 C C . VAL B 1 105 ? -43.688 -11.461 31.391 1 18.86 105 VAL B C 1
ATOM 6006 O O . VAL B 1 105 ? -44.406 -10.602 31.906 1 18.86 105 VAL B O 1
ATOM 6009 N N . LYS B 1 106 ? -42.781 -11.875 32.219 1 17.36 106 LYS B N 1
ATOM 6010 C CA . LYS B 1 106 ? -43.438 -11.898 33.531 1 17.36 106 LYS B CA 1
ATOM 6011 C C . LYS B 1 106 ? -43.844 -10.5 33.969 1 17.36 106 LYS B C 1
ATOM 6013 O O . LYS B 1 106 ? -43.25 -9.508 33.531 1 17.36 106 LYS B O 1
ATOM 6018 N N . ARG B 1 107 ? -44.812 -10.344 34.938 1 18.34 107 ARG B N 1
ATOM 6019 C CA . ARG B 1 107 ? -45.812 -9.586 35.656 1 18.34 107 ARG B CA 1
ATOM 6020 C C . ARG B 1 107 ? -45.156 -8.75 36.75 1 18.34 107 ARG B C 1
ATOM 6022 O O . ARG B 1 107 ? -45.188 -9.141 37.938 1 18.34 107 ARG B O 1
ATOM 6029 N N . ASN B 1 108 ? -43.938 -8.086 36.438 1 16.72 108 ASN B N 1
ATOM 6030 C CA . ASN B 1 108 ? -43.344 -7.551 37.656 1 16.72 108 ASN B CA 1
ATOM 6031 C C . ASN B 1 108 ? -44.25 -6.508 38.312 1 16.72 108 ASN B C 1
ATOM 6033 O O . ASN B 1 108 ? -44.688 -5.551 37.656 1 16.72 108 ASN B O 1
ATOM 6037 N N . LYS B 1 109 ? -44.844 -6.797 39.406 1 17.77 109 LYS B N 1
ATOM 6038 C CA . LYS B 1 109 ? -45.625 -6.086 40.406 1 17.77 109 LYS B CA 1
ATOM 6039 C C . LYS B 1 109 ? -44.781 -4.992 41.062 1 17.77 109 LYS B C 1
ATOM 6041 O O . LYS B 1 109 ? -43.656 -5.234 41.469 1 17.77 109 LYS B O 1
ATOM 6046 N N . ALA B 1 110 ? -45.031 -3.719 40.844 1 17.8 110 ALA B N 1
ATOM 6047 C CA . ALA B 1 110 ? -44.656 -2.365 41.219 1 17.8 110 ALA B CA 1
ATOM 6048 C C . ALA B 1 110 ? -44.719 -2.199 42.75 1 17.8 110 ALA B C 1
ATOM 6050 O O . ALA B 1 110 ? -44.688 -1.075 43.25 1 17.8 110 ALA B O 1
ATOM 6051 N N . THR B 1 111 ? -44.406 -3.297 43.469 1 16.14 111 THR B N 1
ATOM 6052 C CA . THR B 1 111 ? -44.875 -2.938 44.812 1 16.14 111 THR B CA 1
ATOM 6053 C C . THR B 1 111 ? -44.062 -1.76 45.344 1 16.14 111 THR B C 1
ATOM 6055 O O . THR B 1 111 ? -44.625 -0.76 45.781 1 16.14 111 THR B O 1
ATOM 6058 N N . GLY B 1 112 ? -43 -2 46.25 1 16.36 112 GLY B N 1
ATOM 6059 C CA . GLY B 1 112 ? -43.156 -1.622 47.625 1 16.36 112 GLY B CA 1
ATOM 6060 C C . GLY B 1 112 ? -42.5 -0.302 47.969 1 16.36 112 GLY B C 1
ATOM 6061 O O . GLY B 1 112 ? -43.125 0.59 48.531 1 16.36 112 GLY B O 1
ATOM 6062 N N . VAL B 1 113 ? -41.031 -0.278 48.156 1 16.36 113 VAL B N 1
ATOM 6063 C CA . VAL B 1 113 ? -40.469 0.017 49.438 1 16.36 113 VAL B CA 1
ATOM 6064 C C . VAL B 1 113 ? -40.219 1.519 49.594 1 16.36 113 VAL B C 1
ATOM 6066 O O . VAL B 1 113 ? -39.875 2.186 48.594 1 16.36 113 VAL B O 1
ATOM 6069 N N . CYS B 1 114 ? -40.312 2.084 50.812 1 17.64 114 CYS B N 1
ATOM 6070 C CA . CYS B 1 114 ? -40.469 3.283 51.625 1 17.64 114 CYS B CA 1
ATOM 6071 C C . CYS B 1 114 ? -39.125 3.953 51.875 1 17.64 114 CYS B C 1
ATOM 6073 O O . CYS B 1 114 ? -39.062 5.074 52.375 1 17.64 114 CYS B O 1
ATOM 6075 N N . ILE B 1 115 ? -37.906 3.213 51.562 1 16.5 115 ILE B N 1
ATOM 6076 C CA . ILE B 1 115 ? -36.969 3.51 52.625 1 16.5 115 ILE B CA 1
ATOM 6077 C C . ILE B 1 115 ? -36.531 4.965 52.531 1 16.5 115 ILE B C 1
ATOM 6079 O O . ILE B 1 115 ? -36.344 5.496 51.438 1 16.5 115 ILE B O 1
ATOM 6083 N N . ASP B 1 116 ? -36.125 5.559 53.688 1 17.3 116 ASP B N 1
ATOM 6084 C CA . ASP B 1 116 ? -35.906 6.805 54.438 1 17.3 116 ASP B CA 1
ATOM 6085 C C . ASP B 1 116 ? -34.531 7.402 54.094 1 17.3 116 ASP B C 1
ATOM 6087 O O . ASP B 1 116 ? -33.625 6.684 53.656 1 17.3 116 ASP B O 1
ATOM 6091 N N . ALA B 1 117 ? -34.25 8.766 54.219 1 17.41 117 ALA B N 1
ATOM 6092 C CA . ALA B 1 117 ? -33.562 9.961 53.781 1 17.41 117 ALA B CA 1
ATOM 6093 C C . ALA B 1 117 ? -32.125 10.008 54.344 1 17.41 117 ALA B C 1
ATOM 6095 O O . ALA B 1 117 ? -31.312 10.797 53.875 1 17.41 117 ALA B O 1
ATOM 6096 N N . ASN B 1 118 ? -31.656 9.188 55.375 1 16.94 118 ASN B N 1
ATOM 6097 C CA . ASN B 1 118 ? -30.812 9.969 56.312 1 16.94 118 ASN B CA 1
ATOM 6098 C C . ASN B 1 118 ? -29.438 10.211 55.719 1 16.94 118 ASN B C 1
ATOM 6100 O O . ASN B 1 118 ? -28.984 9.492 54.812 1 16.94 118 ASN B O 1
ATOM 6104 N N . ASP B 1 119 ? -28.438 10.883 56.438 1 17.33 119 ASP B N 1
ATOM 6105 C CA . ASP B 1 119 ? -27.438 11.945 56.469 1 17.33 119 ASP B CA 1
ATOM 6106 C C . ASP B 1 119 ? -26.078 11.43 55.969 1 17.33 119 ASP B C 1
ATOM 6108 O O . ASP B 1 119 ? -25.859 10.219 55.875 1 17.33 119 ASP B O 1
ATOM 6112 N N . ALA B 1 120 ? -24.766 11.922 56.531 1 17.47 120 ALA B N 1
ATOM 6113 C CA . ALA B 1 120 ? -23.688 12.883 56.312 1 17.47 120 ALA B CA 1
ATOM 6114 C C . ALA B 1 120 ? -22.359 12.164 56.094 1 17.47 120 ALA B C 1
ATOM 6116 O O . ALA B 1 120 ? -21.594 12.523 55.188 1 17.47 120 ALA B O 1
ATOM 6117 N N . GLU B 1 121 ? -21.812 11.297 57 1 17.53 121 GLU B N 1
ATOM 6118 C CA . GLU B 1 121 ? -20.484 11.516 57.562 1 17.53 121 GLU B CA 1
ATOM 6119 C C . GLU B 1 121 ? -19.422 10.773 56.781 1 17.53 121 GLU B C 1
ATOM 6121 O O . GLU B 1 121 ? -19.062 9.633 57.094 1 17.53 121 GLU B O 1
ATOM 6126 N N . ILE B 1 122 ? -19.391 10.742 55.469 1 17.38 122 ILE B N 1
ATOM 6127 C CA . ILE B 1 122 ? -18.547 9.688 54.906 1 17.38 122 ILE B CA 1
ATOM 6128 C C . ILE B 1 122 ? -17.078 10.023 55.125 1 17.38 122 ILE B C 1
ATOM 6130 O O . ILE B 1 122 ? -16.594 11.062 54.656 1 17.38 122 ILE B O 1
ATOM 6134 N N . SER B 1 123 ? -16.422 9.43 56.125 1 17.8 123 SER B N 1
ATOM 6135 C CA . SER B 1 123 ? -15.047 9.445 56.625 1 17.8 123 SER B CA 1
ATOM 6136 C C . SER B 1 123 ? -14.078 9.016 55.5 1 17.8 123 SER B C 1
ATOM 6138 O O . SER B 1 123 ? -14.273 7.988 54.875 1 17.8 123 SER B O 1
ATOM 6140 N N . CYS B 1 124 ? -13.297 9.938 54.906 1 17.91 124 CYS B N 1
ATOM 6141 C CA . CYS B 1 124 ? -12.344 10.117 53.812 1 17.91 124 CYS B CA 1
ATOM 6142 C C . CYS B 1 124 ? -11.109 9.242 54.031 1 17.91 124 CYS B C 1
ATOM 6144 O O . CYS B 1 124 ? -9.984 9.75 54.031 1 17.91 124 CYS B O 1
ATOM 6146 N N . SER B 1 125 ? -11.234 8.008 54.562 1 16.61 125 SER B N 1
ATOM 6147 C CA . SER B 1 125 ? -9.977 7.434 55.031 1 16.61 125 SER B CA 1
ATOM 6148 C C . SER B 1 125 ? -8.93 7.418 53.938 1 16.61 125 SER B C 1
ATOM 6150 O O . SER B 1 125 ? -9.266 7.562 52.75 1 16.61 125 SER B O 1
ATOM 6152 N N . ASN B 1 126 ? -7.625 6.703 54.156 1 18.33 126 ASN B N 1
ATOM 6153 C CA . ASN B 1 126 ? -6.168 6.738 54.125 1 18.33 126 ASN B CA 1
ATOM 6154 C C . ASN B 1 126 ? -5.613 6.09 52.875 1 18.33 126 ASN B C 1
ATOM 6156 O O . ASN B 1 126 ? -4.398 6.008 52.688 1 18.33 126 ASN B O 1
ATOM 6160 N N . GLY B 1 127 ? -6.453 5.473 51.969 1 17.17 127 GLY B N 1
ATOM 6161 C CA . GLY B 1 127 ? -5.785 4.34 51.344 1 17.17 127 GLY B CA 1
ATOM 6162 C C . GLY B 1 127 ? -4.781 4.754 50.281 1 17.17 127 GLY B C 1
ATOM 6163 O O . GLY B 1 127 ? -5.156 5.051 49.156 1 17.17 127 GLY B O 1
ATOM 6164 N N . ALA B 1 128 ? -3.795 5.598 50.438 1 19.19 128 ALA B N 1
ATOM 6165 C CA . ALA B 1 128 ? -2.816 6.227 49.562 1 19.19 128 ALA B CA 1
ATOM 6166 C C . ALA B 1 128 ? -1.984 5.176 48.812 1 19.19 128 ALA B C 1
ATOM 6168 O O . ALA B 1 128 ? -1.337 5.477 47.812 1 19.19 128 ALA B O 1
ATOM 6169 N N . GLU B 1 129 ? -1.73 3.914 49.312 1 18.83 129 GLU B N 1
ATOM 6170 C CA . GLU B 1 129 ? -0.368 3.395 49.219 1 18.83 129 GLU B CA 1
ATOM 6171 C C . GLU B 1 129 ? 0.014 3.031 47.812 1 18.83 129 GLU B C 1
ATOM 6173 O O . GLU B 1 129 ? 1.117 3.346 47.344 1 18.83 129 GLU B O 1
ATOM 6178 N N . SER B 1 130 ? -0.585 2.02 47.125 1 19.41 130 SER B N 1
ATOM 6179 C CA . SER B 1 130 ? 0.129 0.916 46.5 1 19.41 130 SER B CA 1
ATOM 6180 C C . SER B 1 130 ? 0.49 1.245 45.062 1 19.41 130 SER B C 1
ATOM 6182 O O . SER B 1 130 ? 0.142 0.5 44.156 1 19.41 130 SER B O 1
ATOM 6184 N N . LEU B 1 131 ? 0.375 2.426 44.562 1 19.42 131 LEU B N 1
ATOM 6185 C CA . LEU B 1 131 ? 0.428 2.508 43.094 1 19.42 131 LEU B CA 1
ATOM 6186 C C . LEU B 1 131 ? 1.824 2.17 42.594 1 19.42 131 LEU B C 1
ATOM 6188 O O . LEU B 1 131 ? 2.191 2.555 41.469 1 19.42 131 LEU B O 1
ATOM 6192 N N . GLN B 1 132 ? 2.645 1.483 43.375 1 18.91 132 GLN B N 1
ATOM 6193 C CA . GLN B 1 132 ? 4.09 1.409 43.188 1 18.91 132 GLN B CA 1
ATOM 6194 C C . GLN B 1 132 ? 4.441 0.928 41.781 1 18.91 132 GLN B C 1
ATOM 6196 O O . GLN B 1 132 ? 5.297 1.515 41.094 1 18.91 132 GLN B O 1
ATOM 6201 N N . LEU B 1 133 ? 4.336 -0.354 41.625 1 20.58 133 LEU B N 1
ATOM 6202 C CA . LEU B 1 133 ? 5.371 -1.247 41.125 1 20.58 133 LEU B CA 1
ATOM 6203 C C . LEU B 1 133 ? 5.402 -1.242 39.594 1 20.58 133 LEU B C 1
ATOM 6205 O O . LEU B 1 133 ? 6.059 -2.086 39 1 20.58 133 LEU B O 1
ATOM 6209 N N . LEU B 1 134 ? 4.453 -0.581 39.031 1 19.25 134 LEU B N 1
ATOM 6210 C CA . LEU B 1 134 ? 4.227 -1.14 37.719 1 19.25 134 LEU B CA 1
ATOM 6211 C C . LEU B 1 134 ? 5.469 -0.983 36.844 1 19.25 134 LEU B C 1
ATOM 6213 O O . LEU B 1 134 ? 5.508 -1.49 35.719 1 19.25 134 LEU B O 1
ATOM 6217 N N . PHE B 1 135 ? 6.238 0.099 37.125 1 20.31 135 PHE B N 1
ATOM 6218 C CA . PHE B 1 135 ? 7.141 0.541 36.062 1 20.31 135 PHE B CA 1
ATOM 6219 C C . PHE B 1 135 ? 8.328 -0.411 35.938 1 20.31 135 PHE B C 1
ATOM 6221 O O . PHE B 1 135 ? 9.281 -0.332 36.719 1 20.31 135 PHE B O 1
ATOM 6228 N N . GLN B 1 136 ? 8.102 -1.638 35.875 1 20.19 136 GLN B N 1
ATOM 6229 C CA . GLN B 1 136 ? 9.297 -2.469 35.812 1 20.19 136 GLN B CA 1
ATOM 6230 C C . GLN B 1 136 ? 10.352 -1.842 34.906 1 20.19 136 GLN B C 1
ATOM 6232 O O . GLN B 1 136 ? 10.023 -1.21 33.906 1 20.19 136 GLN B O 1
ATOM 6237 N N . ASP B 1 137 ? 11.531 -1.934 35.375 1 20.52 137 ASP B N 1
ATOM 6238 C CA . ASP B 1 137 ? 12.797 -1.4 34.875 1 20.52 137 ASP B CA 1
ATOM 6239 C C . ASP B 1 137 ? 13.109 -1.903 33.469 1 20.52 137 ASP B C 1
ATOM 6241 O O . ASP B 1 137 ? 13.367 -3.092 33.281 1 20.52 137 ASP B O 1
ATOM 6245 N N . ILE B 1 138 ? 12.297 -1.729 32.625 1 20.3 138 ILE B N 1
ATOM 6246 C CA . ILE B 1 138 ? 12.656 -2.119 31.266 1 20.3 138 ILE B CA 1
ATOM 6247 C C . ILE B 1 138 ? 14.102 -1.72 30.984 1 20.3 138 ILE B C 1
ATOM 6249 O O . ILE B 1 138 ? 14.453 -0.538 31.047 1 20.3 138 ILE B O 1
ATOM 6253 N N . ALA B 1 139 ? 14.969 -2.615 31.25 1 19.45 139 ALA B N 1
ATOM 6254 C CA . ALA B 1 139 ? 16.422 -2.492 31.094 1 19.45 139 ALA B CA 1
ATOM 6255 C C . ALA B 1 139 ? 16.766 -1.743 29.812 1 19.45 139 ALA B C 1
ATOM 6257 O O . ALA B 1 139 ? 16.125 -1.951 28.766 1 19.45 139 ALA B O 1
ATOM 6258 N N . SER B 1 140 ? 17.406 -0.674 29.859 1 21.38 140 SER B N 1
ATOM 6259 C CA . SER B 1 140 ? 18.016 0.363 29.031 1 21.38 140 SER B CA 1
ATOM 6260 C C . SER B 1 140 ? 19.031 -0.23 28.047 1 21.38 140 SER B C 1
ATOM 6262 O O . SER B 1 140 ? 19.984 -0.902 28.469 1 21.38 140 SER B O 1
ATOM 6264 N N . ASP B 1 141 ? 18.672 -1.007 27.094 1 21.17 141 ASP B N 1
ATOM 6265 C CA . ASP B 1 141 ? 19.734 -1.333 26.172 1 21.17 141 ASP B CA 1
ATOM 6266 C C . ASP B 1 141 ? 20.688 -0.15 25.984 1 21.17 141 ASP B C 1
ATOM 6268 O O . ASP B 1 141 ? 20.312 0.877 25.422 1 21.17 141 ASP B O 1
ATOM 6272 N N . GLY B 1 142 ? 21.359 0.156 26.938 1 20.75 142 GLY B N 1
ATOM 6273 C CA . GLY B 1 142 ? 22.359 1.184 27.156 1 20.75 142 GLY B CA 1
ATOM 6274 C C . GLY B 1 142 ? 23.344 1.309 26.016 1 20.75 142 GLY B C 1
ATOM 6275 O O . GLY B 1 142 ? 23.969 0.321 25.609 1 20.75 142 GLY B O 1
ATOM 6276 N N . LEU B 1 143 ? 23.078 2.148 25.109 1 20.03 143 LEU B N 1
ATOM 6277 C CA . LEU B 1 143 ? 24.125 2.617 24.188 1 20.03 143 LEU B CA 1
ATOM 6278 C C . LEU B 1 143 ? 25.438 2.846 24.938 1 20.03 143 LEU B C 1
ATOM 6280 O O . LEU B 1 143 ? 25.438 3.359 26.047 1 20.03 143 LEU B O 1
ATOM 6284 N N . PRO B 1 144 ? 26.484 2.049 24.766 1 20.91 144 PRO B N 1
ATOM 6285 C CA . PRO B 1 144 ? 27.703 2.213 25.562 1 20.91 144 PRO B CA 1
ATOM 6286 C C . PRO B 1 144 ? 28.062 3.68 25.797 1 20.91 144 PRO B C 1
ATOM 6288 O O . PRO B 1 144 ? 27.656 4.551 25.016 1 20.91 144 PRO B O 1
ATOM 6291 N N . HIS B 1 145 ? 28.188 4.035 26.969 1 19.08 145 HIS B N 1
ATOM 6292 C CA . HIS B 1 145 ? 28.766 5.277 27.484 1 19.08 145 HIS B CA 1
ATOM 6293 C C . HIS B 1 145 ? 30.141 5.531 26.875 1 19.08 145 HIS B C 1
ATOM 6295 O O . HIS B 1 145 ? 31.016 4.668 26.938 1 19.08 145 HIS B O 1
ATOM 6301 N N . LEU B 1 146 ? 30.266 6.297 25.781 1 19.22 146 LEU B N 1
ATOM 6302 C CA . LEU B 1 146 ? 31.516 6.848 25.266 1 19.22 146 LEU B CA 1
ATOM 6303 C C . LEU B 1 146 ? 32.375 7.359 26.406 1 19.22 146 LEU B C 1
ATOM 6305 O O . LEU B 1 146 ? 31.906 8.078 27.297 1 19.22 146 LEU B O 1
ATOM 6309 N N . THR B 1 147 ? 33.312 6.578 26.812 1 19.25 147 THR B N 1
ATOM 6310 C CA . THR B 1 147 ? 34.406 6.969 27.719 1 19.25 147 THR B CA 1
ATOM 6311 C C . THR B 1 147 ? 34.875 8.391 27.422 1 19.25 147 THR B C 1
ATOM 6313 O O . THR B 1 147 ? 34.969 8.781 26.266 1 19.25 147 THR B O 1
ATOM 6316 N N . ALA B 1 148 ? 34.875 9.195 28.484 1 19.92 148 ALA B N 1
ATOM 6317 C CA . ALA B 1 148 ? 35.344 10.562 28.672 1 19.92 148 ALA B CA 1
ATOM 6318 C C . ALA B 1 148 ? 36.812 10.68 28.281 1 19.92 148 ALA B C 1
ATOM 6320 O O . ALA B 1 148 ? 37.688 10.117 28.938 1 19.92 148 ALA B O 1
ATOM 6321 N N . ALA B 1 149 ? 37.281 10.539 27.031 1 18.86 149 ALA B N 1
ATOM 6322 C CA . ALA B 1 149 ? 38.656 10.898 26.75 1 18.86 149 ALA B CA 1
ATOM 6323 C C . ALA B 1 149 ? 39.031 12.188 27.469 1 18.86 149 ALA B C 1
ATOM 6325 O O . ALA B 1 149 ? 38.312 13.164 27.438 1 18.86 149 ALA B O 1
ATOM 6326 N N . THR B 1 150 ? 39.656 12.07 28.516 1 19.88 150 THR B N 1
ATOM 6327 C CA . THR B 1 150 ? 40.312 13.109 29.312 1 19.88 150 THR B CA 1
ATOM 6328 C C . THR B 1 150 ? 41.125 14.031 28.406 1 19.88 150 THR B C 1
ATOM 6330 O O . THR B 1 150 ? 42.156 13.617 27.828 1 19.88 150 THR B O 1
ATOM 6333 N N . SER B 1 151 ? 40.469 14.875 27.609 1 20.47 151 SER B N 1
ATOM 6334 C CA . SER B 1 151 ? 41.25 15.898 26.938 1 20.47 151 SER B CA 1
ATOM 6335 C C . SER B 1 151 ? 42.156 16.656 27.906 1 20.47 151 SER B C 1
ATOM 6337 O O . SER B 1 151 ? 41.688 17.062 28.984 1 20.47 151 SER B O 1
ATOM 6339 N N . GLU B 1 152 ? 43.312 16.234 28.125 1 22.83 152 GLU B N 1
ATOM 6340 C CA . GLU B 1 152 ? 44.312 17.188 28.609 1 22.83 152 GLU B CA 1
ATOM 6341 C C . GLU B 1 152 ? 44.125 18.562 27.984 1 22.83 152 GLU B C 1
ATOM 6343 O O . GLU B 1 152 ? 43.781 18.672 26.812 1 22.83 152 GLU B O 1
ATOM 6348 N N . SER B 1 153 ? 43.844 19.547 28.859 1 22.61 153 SER B N 1
ATOM 6349 C CA . SER B 1 153 ? 43.594 20.969 28.734 1 22.61 153 SER B CA 1
ATOM 6350 C C . SER B 1 153 ? 44.688 21.672 27.938 1 22.61 153 SER B C 1
ATOM 6352 O O . SER B 1 153 ? 44.781 22.906 27.953 1 22.61 153 SER B O 1
ATOM 6354 N N . PRO B 1 154 ? 45.375 21.094 27.016 1 23.42 154 PRO B N 1
ATOM 6355 C CA . PRO B 1 154 ? 46.438 22.078 26.781 1 23.42 154 PRO B CA 1
ATOM 6356 C C . PRO B 1 154 ? 45.875 23.484 26.547 1 23.42 154 PRO B C 1
ATOM 6358 O O . PRO B 1 154 ? 44.688 23.641 26.219 1 23.42 154 PRO B O 1
ATOM 6361 N N . SER B 1 155 ? 46.531 24.625 26.984 1 22.05 155 SER B N 1
ATOM 6362 C CA . SER B 1 155 ? 46.375 26.078 26.969 1 22.05 155 SER B CA 1
ATOM 6363 C C . SER B 1 155 ? 45.906 26.562 25.594 1 22.05 155 SER B C 1
ATOM 6365 O O . SER B 1 155 ? 46.719 26.812 24.703 1 22.05 155 SER B O 1
ATOM 6367 N N . SER B 1 156 ? 44.938 25.922 25.125 1 20.3 156 SER B N 1
ATOM 6368 C CA . SER B 1 156 ? 44.719 26.203 23.719 1 20.3 156 SER B CA 1
ATOM 6369 C C . SER B 1 156 ? 44.469 27.688 23.484 1 20.3 156 SER B C 1
ATOM 6371 O O . SER B 1 156 ? 43.781 28.344 24.281 1 20.3 156 SER B O 1
ATOM 6373 N N . ASN B 1 157 ? 45.281 28.453 22.828 1 21.34 157 ASN B N 1
ATOM 6374 C CA . ASN B 1 157 ? 45.281 29.797 22.266 1 21.34 157 ASN B CA 1
ATOM 6375 C C . ASN B 1 157 ? 43.938 30.172 21.672 1 21.34 157 ASN B C 1
ATOM 6377 O O . ASN B 1 157 ? 43.188 29.297 21.219 1 21.34 157 ASN B O 1
ATOM 6381 N N . GLY B 1 158 ? 43.312 31.328 21.953 1 20.77 158 GLY B N 1
ATOM 6382 C CA . GLY B 1 158 ? 42.094 32.094 21.812 1 20.77 158 GLY B CA 1
ATOM 6383 C C . GLY B 1 158 ? 41.5 32.062 20.406 1 20.77 158 GLY B C 1
ATOM 6384 O O . GLY B 1 158 ? 40.906 33.031 19.938 1 20.77 158 GLY B O 1
ATOM 6385 N N . SER B 1 159 ? 41.625 30.984 19.734 1 21.66 159 SER B N 1
ATOM 6386 C CA . SER B 1 159 ? 41.312 31.297 18.344 1 21.66 159 SER B CA 1
ATOM 6387 C C . SER B 1 159 ? 39.875 31.781 18.188 1 21.66 159 SER B C 1
ATOM 6389 O O . SER B 1 159 ? 38.969 31.156 18.719 1 21.66 159 SER B O 1
ATOM 6391 N N . LYS B 1 160 ? 39.594 33.094 18.016 1 22.95 160 LYS B N 1
ATOM 6392 C CA . LYS B 1 160 ? 38.438 33.938 17.688 1 22.95 160 LYS B CA 1
ATOM 6393 C C . LYS B 1 160 ? 37.5 33.281 16.703 1 22.95 160 LYS B C 1
ATOM 6395 O O . LYS B 1 160 ? 37.938 32.812 15.648 1 22.95 160 LYS B O 1
ATOM 6400 N N . LEU B 1 161 ? 36.562 32.75 17.234 1 23.98 161 LEU B N 1
ATOM 6401 C CA . LEU B 1 161 ? 35.438 32.125 16.516 1 23.98 161 LEU B CA 1
ATOM 6402 C C . LEU B 1 161 ? 34.938 33.062 15.414 1 23.98 161 LEU B C 1
ATOM 6404 O O . LEU B 1 161 ? 34.562 34.219 15.68 1 23.98 161 LEU B O 1
ATOM 6408 N N . PRO B 1 162 ? 35.438 33.062 14.234 1 24.16 162 PRO B N 1
ATOM 6409 C CA . PRO B 1 162 ? 35.031 34.188 13.367 1 24.16 162 PRO B CA 1
ATOM 6410 C C . PRO B 1 162 ? 33.531 34.406 13.328 1 24.16 162 PRO B C 1
ATOM 6412 O O . PRO B 1 162 ? 32.75 33.469 13.594 1 24.16 162 PRO B O 1
ATOM 6415 N N . GLU B 1 163 ? 33.031 35.562 13.5 1 22.86 163 GLU B N 1
ATOM 6416 C CA . GLU B 1 163 ? 31.703 36.219 13.438 1 22.86 163 GLU B CA 1
ATOM 6417 C C . GLU B 1 163 ? 30.891 35.688 12.25 1 22.86 163 GLU B C 1
ATOM 6419 O O . GLU B 1 163 ? 31.234 35.969 11.094 1 22.86 163 GLU B O 1
ATOM 6424 N N . MET B 1 164 ? 30.469 34.531 12.352 1 24.97 164 MET B N 1
ATOM 6425 C CA . MET B 1 164 ? 29.766 34 11.18 1 24.97 164 MET B CA 1
ATOM 6426 C C . MET B 1 164 ? 28.531 34.844 10.867 1 24.97 164 MET B C 1
ATOM 6428 O O . MET B 1 164 ? 27.641 35 11.703 1 24.97 164 MET B O 1
ATOM 6432 N N . VAL B 1 165 ? 28.562 35.938 10.133 1 22.97 165 VAL B N 1
ATOM 6433 C CA . VAL B 1 165 ? 27.5 36.812 9.688 1 22.97 165 VAL B CA 1
ATOM 6434 C C . VAL B 1 165 ? 26.312 35.969 9.188 1 22.97 165 VAL B C 1
ATOM 6436 O O . VAL B 1 165 ? 26.5 35 8.469 1 22.97 165 VAL B O 1
ATOM 6439 N N . PRO B 1 166 ? 25.141 36.062 9.734 1 25.55 166 PRO B N 1
ATOM 6440 C CA . PRO B 1 166 ? 23.859 35.375 9.625 1 25.55 166 PRO B CA 1
ATOM 6441 C C . PRO B 1 166 ? 23.453 35.125 8.18 1 25.55 166 PRO B C 1
ATOM 6443 O O . PRO B 1 166 ? 22.594 34.25 7.914 1 25.55 166 PRO B O 1
ATOM 6446 N N . GLY B 1 167 ? 23.641 36.031 7.07 1 25.62 167 GLY B N 1
ATOM 6447 C CA . GLY B 1 167 ? 23.297 36.094 5.66 1 25.62 167 GLY B CA 1
ATOM 6448 C C . GLY B 1 167 ? 23.828 34.906 4.863 1 25.62 167 GLY B C 1
ATOM 6449 O O . GLY B 1 167 ? 23.5 34.75 3.68 1 25.62 167 GLY B O 1
ATOM 6450 N N . SER B 1 168 ? 24.922 34.312 5.227 1 24.98 168 SER B N 1
ATOM 6451 C CA . SER B 1 168 ? 25.891 33.5 4.504 1 24.98 168 SER B CA 1
ATOM 6452 C C . SER B 1 168 ? 25.469 32.031 4.457 1 24.98 168 SER B C 1
ATOM 6454 O O . SER B 1 168 ? 26.172 31.188 3.906 1 24.98 168 SER B O 1
ATOM 6456 N N . ILE B 1 169 ? 24.594 31.656 5.344 1 26.72 169 ILE B N 1
ATOM 6457 C CA . ILE B 1 169 ? 24.562 30.219 5.559 1 26.72 169 ILE B CA 1
ATOM 6458 C C . ILE B 1 169 ? 23.859 29.547 4.375 1 26.72 169 ILE B C 1
ATOM 6460 O O . ILE B 1 169 ? 24.031 28.344 4.16 1 26.72 169 ILE B O 1
ATOM 6464 N N . TYR B 1 170 ? 22.875 30.125 3.934 1 25.52 170 TYR B N 1
ATOM 6465 C CA . TYR B 1 170 ? 22.188 29.531 2.797 1 25.52 170 TYR B CA 1
ATOM 6466 C C . TYR B 1 170 ? 23.016 29.625 1.528 1 25.52 170 TYR B C 1
ATOM 6468 O O . TYR B 1 170 ? 22.531 29.359 0.43 1 25.52 170 TYR B O 1
ATOM 6476 N N . LYS B 1 171 ? 24.156 30.609 1.55 1 25.08 171 LYS B N 1
ATOM 6477 C CA . LYS B 1 171 ? 24.953 30.688 0.331 1 25.08 171 LYS B CA 1
ATOM 6478 C C . LYS B 1 171 ? 25.703 29.391 0.086 1 25.08 171 LYS B C 1
ATOM 6480 O O . LYS B 1 171 ? 26.531 28.969 0.908 1 25.08 171 LYS B O 1
ATOM 6485 N N . ASN B 1 172 ? 25.266 28.5 -0.656 1 25.98 172 ASN B N 1
ATOM 6486 C CA . ASN B 1 172 ? 26.094 27.516 -1.332 1 25.98 172 ASN B CA 1
ATOM 6487 C C . ASN B 1 172 ? 27.406 28.141 -1.836 1 25.98 172 ASN B C 1
ATOM 6489 O O . ASN B 1 172 ? 27.391 28.922 -2.781 1 25.98 172 ASN B O 1
ATOM 6493 N N . THR B 1 173 ? 28.234 28.641 -1.033 1 24.88 173 THR B N 1
ATOM 6494 C CA . THR B 1 173 ? 29.547 28.766 -1.647 1 24.88 173 THR B CA 1
ATOM 6495 C C . THR B 1 173 ? 29.938 27.484 -2.357 1 24.88 173 THR B C 1
ATOM 6497 O O . THR B 1 173 ? 30.25 26.484 -1.707 1 24.88 173 THR B O 1
ATOM 6500 N N . ALA B 1 174 ? 29.484 27.25 -3.521 1 25.97 174 ALA B N 1
ATOM 6501 C CA . ALA B 1 174 ? 30.047 26.391 -4.562 1 25.97 174 ALA B CA 1
ATOM 6502 C C . ALA B 1 174 ? 31.562 26.531 -4.617 1 25.97 174 ALA B C 1
ATOM 6504 O O . ALA B 1 174 ? 32.094 27.312 -5.402 1 25.97 174 ALA B O 1
ATOM 6505 N N . SER B 1 175 ? 32.281 26.828 -3.617 1 25.11 175 SER B N 1
ATOM 6506 C CA . SER B 1 175 ? 33.688 26.609 -3.922 1 25.11 175 SER B CA 1
ATOM 6507 C C . SER B 1 175 ? 33.906 25.328 -4.711 1 25.11 175 SER B C 1
ATOM 6509 O O . SER B 1 175 ? 33 24.484 -4.793 1 25.11 175 SER B O 1
ATOM 6511 N N . GLY B 1 176 ? 35.281 24.953 -5.082 1 25.95 176 GLY B N 1
ATOM 6512 C CA . GLY B 1 176 ? 35.938 24.016 -5.969 1 25.95 176 GLY B CA 1
ATOM 6513 C C . GLY B 1 176 ? 35.531 22.578 -5.727 1 25.95 176 GLY B C 1
ATOM 6514 O O . GLY B 1 176 ? 36.281 21.656 -6.031 1 25.95 176 GLY B O 1
ATOM 6515 N N . GLN B 1 177 ? 34.75 22.391 -4.789 1 26.39 177 GLN B N 1
ATOM 6516 C CA . GLN B 1 177 ? 34.719 20.953 -4.555 1 26.39 177 GLN B CA 1
ATOM 6517 C C . GLN B 1 177 ? 34.344 20.188 -5.82 1 26.39 177 GLN B C 1
ATOM 6519 O O . GLN B 1 177 ? 33.531 20.672 -6.613 1 26.39 177 GLN B O 1
ATOM 6524 N N . THR B 1 178 ? 35.094 19.156 -6.121 1 28.06 178 THR B N 1
ATOM 6525 C CA . THR B 1 178 ? 35.031 18.219 -7.246 1 28.06 178 THR B CA 1
ATOM 6526 C C . THR B 1 178 ? 33.594 17.781 -7.508 1 28.06 178 THR B C 1
ATOM 6528 O O . THR B 1 178 ? 32.812 17.625 -6.57 1 28.06 178 THR B O 1
ATOM 6531 N N . ARG B 1 179 ? 33.031 18.094 -8.594 1 31.16 179 ARG B N 1
ATOM 6532 C CA . ARG B 1 179 ? 31.812 17.578 -9.195 1 31.16 179 ARG B CA 1
ATOM 6533 C C . ARG B 1 179 ? 31.469 16.203 -8.641 1 31.16 179 ARG B C 1
ATOM 6535 O O . ARG B 1 179 ? 32.219 15.242 -8.844 1 31.16 179 ARG B O 1
ATOM 6542 N N . LEU B 1 180 ? 30.797 16.125 -7.543 1 35 180 LEU B N 1
ATOM 6543 C CA . LEU B 1 180 ? 30.391 14.789 -7.121 1 35 180 LEU B CA 1
ATOM 6544 C C . LEU B 1 180 ? 29.781 14.016 -8.289 1 35 180 LEU B C 1
ATOM 6546 O O . LEU B 1 180 ? 29.109 14.602 -9.148 1 35 180 LEU B O 1
ATOM 6550 N N . GLN B 1 181 ? 30.266 13 -8.789 1 41.47 181 GLN B N 1
ATOM 6551 C CA . GLN B 1 181 ? 29.891 12.094 -9.867 1 41.47 181 GLN B CA 1
ATOM 6552 C C . GLN B 1 181 ? 28.391 11.781 -9.82 1 41.47 181 GLN B C 1
ATOM 6554 O O . GLN B 1 181 ? 27.812 11.664 -8.742 1 41.47 181 GLN B O 1
ATOM 6559 N N . PRO B 1 182 ? 27.609 12.18 -10.938 1 49.59 182 PRO B N 1
ATOM 6560 C CA . PRO B 1 182 ? 26.188 11.797 -11.039 1 49.59 182 PRO B CA 1
ATOM 6561 C C . PRO B 1 182 ? 25.875 10.5 -10.305 1 49.59 182 PRO B C 1
ATOM 6563 O O . PRO B 1 182 ? 26.672 9.555 -10.344 1 49.59 182 PRO B O 1
ATOM 6566 N N . LEU B 1 183 ? 24.938 10.656 -9.398 1 60.91 183 LEU B N 1
ATOM 6567 C CA . LEU B 1 183 ? 24.562 9.469 -8.656 1 60.91 183 LEU B CA 1
ATOM 6568 C C . LEU B 1 183 ? 24.094 8.359 -9.594 1 60.91 183 LEU B C 1
ATOM 6570 O O . LEU B 1 183 ? 23.078 8.508 -10.273 1 60.91 183 LEU B O 1
ATOM 6574 N N . GLN B 1 184 ? 24.922 7.508 -10.023 1 68.69 184 GLN B N 1
ATOM 6575 C CA . GLN B 1 184 ? 24.547 6.352 -10.828 1 68.69 184 GLN B CA 1
ATOM 6576 C C . GLN B 1 184 ? 23.516 5.488 -10.094 1 68.69 184 GLN B C 1
ATOM 6578 O O . GLN B 1 184 ? 23.641 5.277 -8.883 1 68.69 184 GLN B O 1
ATOM 6583 N N . PRO B 1 185 ? 22.438 5.184 -10.797 1 78.25 185 PRO B N 1
ATOM 6584 C CA . PRO B 1 185 ? 21.469 4.273 -10.164 1 78.25 185 PRO B CA 1
ATOM 6585 C C . PRO B 1 185 ? 22.125 3.002 -9.633 1 78.25 185 PRO B C 1
ATOM 6587 O O . PRO B 1 185 ? 23.109 2.516 -10.203 1 78.25 185 PRO B O 1
ATOM 6590 N N . PRO B 1 186 ? 21.641 2.646 -8.492 1 73.94 186 PRO B N 1
ATOM 6591 C CA . PRO B 1 186 ? 22.125 1.362 -7.992 1 73.94 186 PRO B CA 1
ATOM 6592 C C . PRO B 1 186 ? 21.891 0.216 -8.977 1 73.94 186 PRO B C 1
ATOM 6594 O O . PRO B 1 186 ? 21.062 0.332 -9.883 1 73.94 186 PRO B O 1
ATOM 6597 N N . VAL B 1 187 ? 22.625 -0.793 -8.758 1 72.56 187 VAL B N 1
ATOM 6598 C CA . VAL B 1 187 ? 22.562 -1.986 -9.594 1 72.56 187 VAL B CA 1
ATOM 6599 C C . VAL B 1 187 ? 21.109 -2.48 -9.664 1 72.56 187 VAL B C 1
ATOM 6601 O O . VAL B 1 187 ? 20.438 -2.588 -8.641 1 72.56 187 VAL B O 1
ATOM 6604 N N . GLY B 1 188 ? 20.641 -2.57 -10.859 1 74.5 188 GLY B N 1
ATOM 6605 C CA . GLY B 1 188 ? 19.328 -3.17 -11.094 1 74.5 188 GLY B CA 1
ATOM 6606 C C . GLY B 1 188 ? 18.203 -2.156 -11.094 1 74.5 188 GLY B C 1
ATOM 6607 O O . GLY B 1 188 ? 17.047 -2.502 -11.367 1 74.5 188 GLY B O 1
ATOM 6608 N N . MET B 1 189 ? 18.547 -0.96 -10.844 1 78.19 189 MET B N 1
ATOM 6609 C CA . MET B 1 189 ? 17.469 0.023 -10.711 1 78.19 189 MET B CA 1
ATOM 6610 C C . MET B 1 189 ? 17.484 1.003 -11.883 1 78.19 189 MET B C 1
ATOM 6612 O O . MET B 1 189 ? 16.703 1.951 -11.914 1 78.19 189 MET B O 1
ATOM 6616 N N . GLY B 1 190 ? 18.453 0.765 -12.789 1 75.5 190 GLY B N 1
ATOM 6617 C CA . GLY B 1 190 ? 18.5 1.588 -13.984 1 75.5 190 GLY B CA 1
ATOM 6618 C C . GLY B 1 190 ? 17.516 1.15 -15.055 1 75.5 190 GLY B C 1
ATOM 6619 O O . GLY B 1 190 ? 16.719 0.234 -14.836 1 75.5 190 GLY B O 1
ATOM 6620 N N . PRO B 1 191 ? 17.484 1.911 -16.156 1 66.19 191 PRO B N 1
ATOM 6621 C CA . PRO B 1 191 ? 16.562 1.545 -17.234 1 66.19 191 PRO B CA 1
ATOM 6622 C C . PRO B 1 191 ? 16.875 0.178 -17.844 1 66.19 191 PRO B C 1
ATOM 6624 O O . PRO B 1 191 ? 18.031 -0.249 -17.844 1 66.19 191 PRO B O 1
ATOM 6627 N N . VAL B 1 192 ? 15.906 -0.673 -18.062 1 56.03 192 VAL B N 1
ATOM 6628 C CA . VAL B 1 192 ? 16.109 -1.989 -18.656 1 56.03 192 VAL B CA 1
ATOM 6629 C C . VAL B 1 192 ? 16.688 -1.836 -20.062 1 56.03 192 VAL B C 1
ATOM 6631 O O . VAL B 1 192 ? 17.578 -2.59 -20.469 1 56.03 192 VAL B O 1
ATOM 6634 N N . VAL B 1 193 ? 15.984 -1.071 -20.953 1 49.5 193 VAL B N 1
ATOM 6635 C CA . VAL B 1 193 ? 16.438 -0.932 -22.328 1 49.5 193 VAL B CA 1
ATOM 6636 C C . VAL B 1 193 ? 17.234 0.368 -22.484 1 49.5 193 VAL B C 1
ATOM 6638 O O . VAL B 1 193 ? 16.781 1.431 -22.062 1 49.5 193 VAL B O 1
ATOM 6641 N N . SER B 1 194 ? 18.5 0.113 -22.391 1 46.22 194 SER B N 1
ATOM 6642 C CA . SER B 1 194 ? 19.297 1.284 -22.766 1 46.22 194 SER B CA 1
ATOM 6643 C C . SER B 1 194 ? 18.781 1.911 -24.062 1 46.22 194 SER B C 1
ATOM 6645 O O . SER B 1 194 ? 18.906 1.315 -25.125 1 46.22 194 SER B O 1
ATOM 6647 N N . LYS B 1 195 ? 17.688 2.129 -24.266 1 39.12 195 LYS B N 1
ATOM 6648 C CA . LYS B 1 195 ? 17.391 2.635 -25.609 1 39.12 195 LYS B CA 1
ATOM 6649 C C . LYS B 1 195 ? 18.391 3.711 -26.016 1 39.12 195 LYS B C 1
ATOM 6651 O O . LYS B 1 195 ? 18.422 4.133 -27.172 1 39.12 195 LYS B O 1
ATOM 6656 N N . LYS B 1 196 ? 18.375 4.883 -25.281 1 38.38 196 LYS B N 1
ATOM 6657 C CA . LYS B 1 196 ? 18.703 6.09 -26.031 1 38.38 196 LYS B CA 1
ATOM 6658 C C . LYS B 1 196 ? 20.047 5.945 -26.734 1 38.38 196 LYS B C 1
ATOM 6660 O O . LYS B 1 196 ? 21.078 5.746 -26.094 1 38.38 196 LYS B O 1
ATOM 6665 N N . LYS B 1 197 ? 20.047 5.422 -27.812 1 36.41 197 LYS B N 1
ATOM 6666 C CA . LYS B 1 197 ? 20.938 5.848 -28.891 1 36.41 197 LYS B CA 1
ATOM 6667 C C . LYS B 1 197 ? 21.422 7.281 -28.688 1 36.41 197 LYS B C 1
ATOM 6669 O O . LYS B 1 197 ? 20.641 8.141 -28.25 1 36.41 197 LYS B O 1
ATOM 6674 N N . ASN B 1 198 ? 22.625 7.461 -28.406 1 36.22 198 ASN B N 1
ATOM 6675 C CA . ASN B 1 198 ? 23.328 8.703 -28.719 1 36.22 198 ASN B CA 1
ATOM 6676 C C . ASN B 1 198 ? 22.594 9.508 -29.781 1 36.22 198 ASN B C 1
ATOM 6678 O O . ASN B 1 198 ? 22.594 9.117 -30.953 1 36.22 198 ASN B O 1
ATOM 6682 N N . LEU B 1 199 ? 21.453 9.742 -29.734 1 35.22 199 LEU B N 1
ATOM 6683 C CA . LEU B 1 199 ? 21.172 10.781 -30.719 1 35.22 199 LEU B CA 1
ATOM 6684 C C . LEU B 1 199 ? 22.391 11.688 -30.906 1 35.22 199 LEU B C 1
ATOM 6686 O O . LEU B 1 199 ? 22.734 12.469 -30.016 1 35.22 199 LEU B O 1
ATOM 6690 N N . ALA B 1 200 ? 23.438 11.125 -31.359 1 33.66 200 ALA B N 1
ATOM 6691 C CA . ALA B 1 200 ? 24.406 11.953 -32.062 1 33.66 200 ALA B CA 1
ATOM 6692 C C . ALA B 1 200 ? 23.766 13.227 -32.594 1 33.66 200 ALA B C 1
ATOM 6694 O O . ALA B 1 200 ? 23.047 13.18 -33.625 1 33.66 200 ALA B O 1
ATOM 6695 N N . MET B 1 201 ? 23.172 13.961 -31.828 1 37.97 201 MET B N 1
ATOM 6696 C CA . MET B 1 201 ? 22.922 15.32 -32.312 1 37.97 201 MET B CA 1
ATOM 6697 C C . MET B 1 201 ? 24.125 15.844 -33.094 1 37.97 201 MET B C 1
ATOM 6699 O O . MET B 1 201 ? 25.109 16.281 -32.5 1 37.97 201 MET B O 1
ATOM 6703 N N . ALA B 1 202 ? 24.547 15.305 -33.969 1 39.44 202 ALA B N 1
ATOM 6704 C CA . ALA B 1 202 ? 25.688 15.648 -34.812 1 39.44 202 ALA B CA 1
ATOM 6705 C C . ALA B 1 202 ? 25.938 17.156 -34.812 1 39.44 202 ALA B C 1
ATOM 6707 O O . ALA B 1 202 ? 27.078 17.594 -34.906 1 39.44 202 ALA B O 1
ATOM 6708 N N . GLY B 1 203 ? 24.797 17.891 -35.031 1 40.66 203 GLY B N 1
ATOM 6709 C CA . GLY B 1 203 ? 24.969 19.312 -35.281 1 40.66 203 GLY B CA 1
ATOM 6710 C C . GLY B 1 203 ? 24.641 20.172 -34.094 1 40.66 203 GLY B C 1
ATOM 6711 O O . GLY B 1 203 ? 24.656 21.406 -34.188 1 40.66 203 GLY B O 1
ATOM 6712 N N . VAL B 1 204 ? 23.781 19.688 -33.125 1 46.88 204 VAL B N 1
ATOM 6713 C CA . VAL B 1 204 ? 23.375 20.594 -32.031 1 46.88 204 VAL B CA 1
ATOM 6714 C C . VAL B 1 204 ? 24.406 20.578 -30.922 1 46.88 204 VAL B C 1
ATOM 6716 O O . VAL B 1 204 ? 25.078 19.562 -30.703 1 46.88 204 VAL B O 1
ATOM 6719 N N . ASP B 1 205 ? 24.844 21.594 -30.578 1 55.81 205 ASP B N 1
ATOM 6720 C CA . ASP B 1 205 ? 25.734 21.797 -29.438 1 55.81 205 ASP B CA 1
ATOM 6721 C C . ASP B 1 205 ? 25.312 20.938 -28.25 1 55.81 205 ASP B C 1
ATOM 6723 O O . ASP B 1 205 ? 24.188 21.062 -27.75 1 55.81 205 ASP B O 1
ATOM 6727 N N . PRO B 1 206 ? 25.891 19.781 -28.062 1 59.03 206 PRO B N 1
ATOM 6728 C CA . PRO B 1 206 ? 25.562 18.844 -26.984 1 59.03 206 PRO B CA 1
ATOM 6729 C C . PRO B 1 206 ? 25.25 19.531 -25.672 1 59.03 206 PRO B C 1
ATOM 6731 O O . PRO B 1 206 ? 24.578 18.953 -24.812 1 59.03 206 PRO B O 1
ATOM 6734 N N . ASP B 1 207 ? 25.688 20.766 -25.625 1 65.81 207 ASP B N 1
ATOM 6735 C CA . ASP B 1 207 ? 25.562 21.484 -24.359 1 65.81 207 ASP B CA 1
ATOM 6736 C C . ASP B 1 207 ? 24.266 22.266 -24.297 1 65.81 207 ASP B C 1
ATOM 6738 O O . ASP B 1 207 ? 23.859 22.734 -23.219 1 65.81 207 ASP B O 1
ATOM 6742 N N . ARG B 1 208 ? 23.625 22.281 -25.391 1 86.44 208 ARG B N 1
ATOM 6743 C CA . ARG B 1 208 ? 22.422 23.094 -25.359 1 86.44 208 ARG B CA 1
ATOM 6744 C C . ARG B 1 208 ? 21.188 22.266 -25 1 86.44 208 ARG B C 1
ATOM 6746 O O . ARG B 1 208 ? 20.969 21.188 -25.562 1 86.44 208 ARG B O 1
ATOM 6753 N N . THR B 1 209 ? 20.344 22.734 -24.078 1 94.31 209 THR B N 1
ATOM 6754 C CA . THR B 1 209 ? 19.109 22.062 -23.656 1 94.31 209 THR B CA 1
ATOM 6755 C C . THR B 1 209 ? 18.062 22.109 -24.766 1 94.31 209 THR B C 1
ATOM 6757 O O . THR B 1 209 ? 17.797 23.172 -25.328 1 94.31 209 THR B O 1
ATOM 6760 N N . LEU B 1 210 ? 17.531 21 -25.156 1 94.81 210 LEU B N 1
ATOM 6761 C CA . LEU B 1 210 ? 16.562 20.859 -26.234 1 94.81 210 LEU B CA 1
ATOM 6762 C C . LEU B 1 210 ? 15.148 21.203 -25.75 1 94.81 210 LEU B C 1
ATOM 6764 O O . LEU B 1 210 ? 14.805 20.938 -24.594 1 94.81 210 LEU B O 1
ATOM 6768 N N . PRO B 1 211 ? 14.359 21.875 -26.625 1 96.12 211 PRO B N 1
ATOM 6769 C CA . PRO B 1 211 ? 12.953 22.109 -26.266 1 96.12 211 PRO B CA 1
ATOM 6770 C C . PRO B 1 211 ? 12.18 20.797 -26.094 1 96.12 211 PRO B C 1
ATOM 6772 O O . PRO B 1 211 ? 12.453 19.812 -26.781 1 96.12 211 PRO B O 1
ATOM 6775 N N . ARG B 1 212 ? 11.266 20.766 -25.234 1 97.38 212 ARG B N 1
ATOM 6776 C CA . ARG B 1 212 ? 10.422 19.594 -24.953 1 97.38 212 ARG B CA 1
ATOM 6777 C C . ARG B 1 212 ? 8.945 19.984 -24.906 1 97.38 212 ARG B C 1
ATOM 6779 O O . ARG B 1 212 ? 8.617 21.125 -24.578 1 97.38 212 ARG B O 1
ATOM 6786 N N . THR B 1 213 ? 8.094 19.078 -25.25 1 97.56 213 THR B N 1
ATOM 6787 C CA . THR B 1 213 ? 6.656 19.328 -25.281 1 97.56 213 THR B CA 1
ATOM 6788 C C . THR B 1 213 ? 5.906 18.25 -24.5 1 97.56 213 THR B C 1
ATOM 6790 O O . THR B 1 213 ? 6.246 17.062 -24.594 1 97.56 213 THR B O 1
ATOM 6793 N N . LEU B 1 214 ? 4.922 18.594 -23.672 1 97.19 214 LEU B N 1
ATOM 6794 C CA . LEU B 1 214 ? 4.008 17.688 -22.984 1 97.19 214 LEU B CA 1
ATOM 6795 C C . LEU B 1 214 ? 2.58 18.219 -23.031 1 97.19 214 LEU B C 1
ATOM 6797 O O . LEU B 1 214 ? 2.311 19.328 -22.594 1 97.19 214 LEU B O 1
ATOM 6801 N N . GLY B 1 215 ? 1.702 17.391 -23.516 1 94.19 215 GLY B N 1
ATOM 6802 C CA . GLY B 1 215 ? 0.3 17.781 -23.562 1 94.19 215 GLY B CA 1
ATOM 6803 C C . GLY B 1 215 ? 0.066 19.078 -24.312 1 94.19 215 GLY B C 1
ATOM 6804 O O . GLY B 1 215 ? -0.676 19.938 -23.844 1 94.19 215 GLY B O 1
ATOM 6805 N N . GLY B 1 216 ? 0.798 19.422 -25.266 1 92.88 216 GLY B N 1
ATOM 6806 C CA . GLY B 1 216 ? 0.629 20.625 -26.062 1 92.88 216 GLY B CA 1
ATOM 6807 C C . GLY B 1 216 ? 1.391 21.812 -25.516 1 92.88 216 GLY B C 1
ATOM 6808 O O . GLY B 1 216 ? 1.425 22.875 -26.141 1 92.88 216 GLY B O 1
ATOM 6809 N N . VAL B 1 217 ? 1.975 21.734 -24.328 1 95.44 217 VAL B N 1
ATOM 6810 C CA . VAL B 1 217 ? 2.777 22.797 -23.734 1 95.44 217 VAL B CA 1
ATOM 6811 C C . VAL B 1 217 ? 4.242 22.625 -24.141 1 95.44 217 VAL B C 1
ATOM 6813 O O . VAL B 1 217 ? 4.867 21.609 -23.797 1 95.44 217 VAL B O 1
ATOM 6816 N N . THR B 1 218 ? 4.797 23.594 -24.859 1 97.19 218 THR B N 1
ATOM 6817 C CA . THR B 1 218 ? 6.18 23.531 -25.312 1 97.19 218 THR B CA 1
ATOM 6818 C C . THR B 1 218 ? 7.055 24.5 -24.531 1 97.19 218 THR B C 1
ATOM 6820 O O . THR B 1 218 ? 6.719 25.688 -24.406 1 97.19 218 THR B O 1
ATOM 6823 N N . LEU B 1 219 ? 8.109 24.016 -24 1 97.25 219 LEU B N 1
ATOM 6824 C CA . LEU B 1 219 ? 9.094 24.828 -23.312 1 97.25 219 LEU B CA 1
ATOM 6825 C C . LEU B 1 219 ? 10.375 24.938 -24.125 1 97.25 219 LEU B C 1
ATOM 6827 O O . LEU B 1 219 ? 10.836 23.953 -24.703 1 97.25 219 LEU B O 1
ATOM 6831 N N . SER B 1 220 ? 10.922 26.094 -24.203 1 96.12 220 SER B N 1
ATOM 6832 C CA . SER B 1 220 ? 12.211 26.297 -24.859 1 96.12 220 SER B CA 1
ATOM 6833 C C . SER B 1 220 ? 13.359 25.781 -24 1 96.12 220 SER B C 1
ATOM 6835 O O . SER B 1 220 ? 13.195 25.562 -22.797 1 96.12 220 SER B O 1
ATOM 6837 N N . GLY B 1 221 ? 14.484 25.594 -24.578 1 95.94 221 GLY B N 1
ATOM 6838 C CA . GLY B 1 221 ? 15.664 25.172 -23.828 1 95.94 221 GLY B CA 1
ATOM 6839 C C . GLY B 1 221 ? 16.047 26.125 -22.719 1 95.94 221 GLY B C 1
ATOM 6840 O O . GLY B 1 221 ? 16.438 25.703 -21.625 1 95.94 221 GLY B O 1
ATOM 6841 N N . ASP B 1 222 ? 15.898 27.375 -22.969 1 94.56 222 ASP B N 1
ATOM 6842 C CA . ASP B 1 222 ? 16.25 28.406 -21.984 1 94.56 222 ASP B CA 1
ATOM 6843 C C . ASP B 1 222 ? 15.297 28.344 -20.797 1 94.56 222 ASP B C 1
ATOM 6845 O O . ASP B 1 222 ? 15.719 28.5 -19.641 1 94.56 222 ASP B O 1
ATOM 6849 N N . GLU B 1 223 ? 14.039 28.203 -21.078 1 95.56 223 GLU B N 1
ATOM 6850 C CA . GLU B 1 223 ? 13.047 28.094 -20 1 95.56 223 GLU B CA 1
ATOM 6851 C C . GLU B 1 223 ? 13.32 26.859 -19.141 1 95.56 223 GLU B C 1
ATOM 6853 O O . GLU B 1 223 ? 13.219 26.922 -17.906 1 95.56 223 GLU B O 1
ATOM 6858 N N . ILE B 1 224 ? 13.625 25.75 -19.781 1 97.19 224 ILE B N 1
ATOM 6859 C CA . ILE B 1 224 ? 13.922 24.516 -19.078 1 97.19 224 ILE B CA 1
ATOM 6860 C C . ILE B 1 224 ? 15.141 24.703 -18.172 1 97.19 224 ILE B C 1
ATOM 6862 O O . ILE B 1 224 ? 15.117 24.312 -17 1 97.19 224 ILE B O 1
ATOM 6866 N N . ASP B 1 225 ? 16.156 25.344 -18.703 1 95.5 225 ASP B N 1
ATOM 6867 C CA . ASP B 1 225 ? 17.359 25.594 -17.922 1 95.5 225 ASP B CA 1
ATOM 6868 C C . ASP B 1 225 ? 17.047 26.469 -16.703 1 95.5 225 ASP B C 1
ATOM 6870 O O . ASP B 1 225 ? 17.562 26.219 -15.602 1 95.5 225 ASP B O 1
ATOM 6874 N N . GLU B 1 226 ? 16.266 27.422 -16.938 1 95.5 226 GLU B N 1
ATOM 6875 C CA . GLU B 1 226 ? 15.898 28.312 -15.836 1 95.5 226 GLU B CA 1
ATOM 6876 C C . GLU B 1 226 ? 15.133 27.562 -14.75 1 95.5 226 GLU B C 1
ATOM 6878 O O . GLU B 1 226 ? 15.414 27.734 -13.562 1 95.5 226 GLU B O 1
ATOM 6883 N N . ILE B 1 227 ? 14.164 26.781 -15.117 1 96.56 227 ILE B N 1
ATOM 6884 C CA . ILE B 1 227 ? 13.328 26.062 -14.172 1 96.56 227 ILE B CA 1
ATOM 6885 C C . ILE B 1 227 ? 14.18 25.031 -13.43 1 96.56 227 ILE B C 1
ATOM 6887 O O . ILE B 1 227 ? 14.031 24.859 -12.211 1 96.56 227 ILE B O 1
ATOM 6891 N N . PHE B 1 228 ? 15.055 24.312 -14.102 1 95.75 228 PHE B N 1
ATOM 6892 C CA . PHE B 1 228 ? 15.961 23.359 -13.453 1 95.75 228 PHE B CA 1
ATOM 6893 C C . PHE B 1 228 ? 16.875 24.078 -12.461 1 95.75 228 PHE B C 1
ATOM 6895 O O . PHE B 1 228 ? 17.172 23.531 -11.391 1 95.75 228 PHE B O 1
ATOM 6902 N N . ASN B 1 229 ? 17.281 25.25 -12.844 1 93.81 229 ASN B N 1
ATOM 6903 C CA . ASN B 1 229 ? 18.094 26.031 -11.93 1 93.81 229 ASN B CA 1
ATOM 6904 C C . ASN B 1 229 ? 17.344 26.391 -10.656 1 93.81 229 ASN B C 1
ATOM 6906 O O . ASN B 1 229 ? 17.891 26.328 -9.562 1 93.81 229 ASN B O 1
ATOM 6910 N N . ILE B 1 230 ? 16.094 26.812 -10.844 1 94.25 230 ILE B N 1
ATOM 6911 C CA . ILE B 1 230 ? 15.242 27.094 -9.688 1 94.25 230 ILE B CA 1
ATOM 6912 C C . ILE B 1 230 ? 15.133 25.828 -8.82 1 94.25 230 ILE B C 1
ATOM 6914 O O . ILE B 1 230 ? 15.273 25.906 -7.598 1 94.25 230 ILE B O 1
ATOM 6918 N N . PHE B 1 231 ? 14.906 24.719 -9.445 1 95.62 231 PHE B N 1
ATOM 6919 C CA . PHE B 1 231 ? 14.742 23.453 -8.727 1 95.62 231 PHE B CA 1
ATOM 6920 C C . PHE B 1 231 ? 15.992 23.125 -7.922 1 95.62 231 PHE B C 1
ATOM 6922 O O . PHE B 1 231 ? 15.906 22.812 -6.734 1 95.62 231 PHE B O 1
ATOM 6929 N N . TYR B 1 232 ? 17.141 23.172 -8.531 1 93 232 TYR B N 1
ATOM 6930 C CA . TYR B 1 232 ? 18.391 22.781 -7.895 1 93 232 TYR B CA 1
ATOM 6931 C C . TYR B 1 232 ? 18.75 23.734 -6.766 1 93 232 TYR B C 1
ATOM 6933 O O . TYR B 1 232 ? 19.328 23.328 -5.754 1 93 232 TYR B O 1
ATOM 6941 N N . ARG B 1 233 ? 18.312 24.922 -6.867 1 90.5 233 ARG B N 1
ATOM 6942 C CA . ARG B 1 233 ? 18.672 25.938 -5.887 1 90.5 233 ARG B CA 1
ATOM 6943 C C . ARG B 1 233 ? 17.719 25.938 -4.703 1 90.5 233 ARG B C 1
ATOM 6945 O O . ARG B 1 233 ? 18.109 26.203 -3.57 1 90.5 233 ARG B O 1
ATOM 6952 N N . GLN B 1 234 ? 16.484 25.625 -5.027 1 92.38 234 GLN B N 1
ATOM 6953 C CA . GLN B 1 234 ? 15.5 25.938 -4 1 92.38 234 GLN B CA 1
ATOM 6954 C C . GLN B 1 234 ? 14.812 24.672 -3.496 1 92.38 234 GLN B C 1
ATOM 6956 O O . GLN B 1 234 ? 14.391 24.609 -2.338 1 92.38 234 GLN B O 1
ATOM 6961 N N . TYR B 1 235 ? 14.617 23.703 -4.281 1 94.25 235 TYR B N 1
ATOM 6962 C CA . TYR B 1 235 ? 13.773 22.562 -3.922 1 94.25 235 TYR B CA 1
ATOM 6963 C C . TYR B 1 235 ? 14.625 21.391 -3.453 1 94.25 235 TYR B C 1
ATOM 6965 O O . TYR B 1 235 ? 14.219 20.641 -2.561 1 94.25 235 TYR B O 1
ATOM 6973 N N . VAL B 1 236 ? 15.797 21.172 -3.949 1 92.31 236 VAL B N 1
ATOM 6974 C CA . VAL B 1 236 ? 16.609 19.969 -3.738 1 92.31 236 VAL B CA 1
ATOM 6975 C C . VAL B 1 236 ? 17.047 19.891 -2.277 1 92.31 236 VAL B C 1
ATOM 6977 O O . VAL B 1 236 ? 17.328 18.812 -1.767 1 92.31 236 VAL B O 1
ATOM 6980 N N . VAL B 1 237 ? 17.094 21.016 -1.61 1 88.88 237 VAL B N 1
ATOM 6981 C CA . VAL B 1 237 ? 17.516 21.062 -0.214 1 88.88 237 VAL B CA 1
ATOM 6982 C C . VAL B 1 237 ? 16.578 20.203 0.635 1 88.88 237 VAL B C 1
ATOM 6984 O O . VAL B 1 237 ? 17 19.625 1.636 1 88.88 237 VAL B O 1
ATOM 6987 N N . PHE B 1 238 ? 15.328 20.047 0.203 1 92 238 PHE B N 1
ATOM 6988 C CA . PHE B 1 238 ? 14.344 19.281 0.96 1 92 238 PHE B CA 1
ATOM 6989 C C . PHE B 1 238 ? 14.391 17.812 0.595 1 92 238 PHE B C 1
ATOM 6991 O O . PHE B 1 238 ? 13.844 16.969 1.312 1 92 238 PHE B O 1
ATOM 6998 N N . MET B 1 239 ? 15.023 17.516 -0.534 1 90.44 239 MET B N 1
ATOM 6999 C CA . MET B 1 239 ? 15.109 16.141 -1.025 1 90.44 239 MET B CA 1
ATOM 7000 C C . MET B 1 239 ? 16.484 15.867 -1.64 1 90.44 239 MET B C 1
ATOM 7002 O O . MET B 1 239 ? 16.594 15.672 -2.852 1 90.44 239 MET B O 1
ATOM 7006 N N . PRO B 1 240 ? 17.453 15.688 -0.936 1 85.44 240 PRO B N 1
ATOM 7007 C CA . PRO B 1 240 ? 18.828 15.594 -1.436 1 85.44 240 PRO B CA 1
ATOM 7008 C C . PRO B 1 240 ? 19.109 14.273 -2.143 1 85.44 240 PRO B C 1
ATOM 7010 O O . PRO B 1 240 ? 20.188 14.078 -2.691 1 85.44 240 PRO B O 1
ATOM 7013 N N . CYS B 1 241 ? 18.203 13.375 -2.232 1 81.06 241 CYS B N 1
ATOM 7014 C CA . CYS B 1 241 ? 18.422 12.109 -2.914 1 81.06 241 CYS B CA 1
ATOM 7015 C C . CYS B 1 241 ? 18.312 12.273 -4.426 1 81.06 241 CYS B C 1
ATOM 7017 O O . CYS B 1 241 ? 18.641 11.352 -5.18 1 81.06 241 CYS B O 1
ATOM 7019 N N . LEU B 1 242 ? 18.016 13.461 -4.859 1 82.19 242 LEU B N 1
ATOM 7020 C CA . LEU B 1 242 ? 17.922 13.734 -6.289 1 82.19 242 LEU B CA 1
ATOM 7021 C C . LEU B 1 242 ? 19.266 14.18 -6.848 1 82.19 242 LEU B C 1
ATOM 7023 O O . LEU B 1 242 ? 20.047 14.836 -6.156 1 82.19 242 LEU B O 1
ATOM 7027 N N . ASP B 1 243 ? 19.547 13.719 -8 1 76.12 243 ASP B N 1
ATOM 7028 C CA . ASP B 1 243 ? 20.797 14.07 -8.664 1 76.12 243 ASP B CA 1
ATOM 7029 C C . ASP B 1 243 ? 20.75 15.5 -9.188 1 76.12 243 ASP B C 1
ATOM 7031 O O . ASP B 1 243 ? 20.016 15.805 -10.125 1 76.12 243 ASP B O 1
ATOM 7035 N N . THR B 1 244 ? 21.625 16.344 -8.656 1 78.5 244 THR B N 1
ATOM 7036 C CA . THR B 1 244 ? 21.625 17.75 -9.047 1 78.5 244 THR B CA 1
ATOM 7037 C C . THR B 1 244 ? 22.641 18 -10.148 1 78.5 244 THR B C 1
ATOM 7039 O O . THR B 1 244 ? 22.734 19.125 -10.664 1 78.5 244 THR B O 1
ATOM 7042 N N . GLU B 1 245 ? 23.266 17.031 -10.516 1 79.06 245 GLU B N 1
ATOM 7043 C CA . GLU B 1 245 ? 24.312 17.234 -11.508 1 79.06 245 GLU B CA 1
ATOM 7044 C C . GLU B 1 245 ? 23.844 16.797 -12.898 1 79.06 245 GLU B C 1
ATOM 7046 O O . GLU B 1 245 ? 24.5 17.109 -13.898 1 79.06 245 GLU B O 1
ATOM 7051 N N . SER B 1 246 ? 22.734 16.219 -12.922 1 83.62 246 SER B N 1
ATOM 7052 C CA . SER B 1 246 ? 22.234 15.758 -14.219 1 83.62 246 SER B CA 1
ATOM 7053 C C . SER B 1 246 ? 21.656 16.906 -15.031 1 83.62 246 SER B C 1
ATOM 7055 O O . SER B 1 246 ? 20.891 17.719 -14.508 1 83.62 246 SER B O 1
ATOM 7057 N N . SER B 1 247 ? 22.109 17.031 -16.25 1 89.06 247 SER B N 1
ATOM 7058 C CA . SER B 1 247 ? 21.547 18.016 -17.156 1 89.06 247 SER B CA 1
ATOM 7059 C C . SER B 1 247 ? 20.094 17.688 -17.5 1 89.06 247 SER B C 1
ATOM 7061 O O . SER B 1 247 ? 19.672 16.547 -17.391 1 89.06 247 SER B O 1
ATOM 7063 N N . PRO B 1 248 ? 19.344 18.719 -17.891 1 93.94 248 PRO B N 1
ATOM 7064 C CA . PRO B 1 248 ? 17.953 18.469 -18.297 1 93.94 248 PRO B CA 1
ATOM 7065 C C . PRO B 1 248 ? 17.859 17.422 -19.406 1 93.94 248 PRO B C 1
ATOM 7067 O O . PRO B 1 248 ? 16.969 16.578 -19.391 1 93.94 248 PRO B O 1
ATOM 7070 N N . ASN B 1 249 ? 18.766 17.516 -20.391 1 93.12 249 ASN B N 1
ATOM 7071 C CA . ASN B 1 249 ? 18.75 16.547 -21.484 1 93.12 249 ASN B CA 1
ATOM 7072 C C . ASN B 1 249 ? 18.969 15.125 -20.969 1 93.12 249 ASN B C 1
ATOM 7074 O O . ASN B 1 249 ? 18.297 14.195 -21.406 1 93.12 249 ASN B O 1
ATOM 7078 N N . LEU B 1 250 ? 19.922 15 -20.109 1 88.38 250 LEU B N 1
ATOM 7079 C CA . LEU B 1 250 ? 20.234 13.688 -19.547 1 88.38 250 LEU B CA 1
ATOM 7080 C C . LEU B 1 250 ? 19.062 13.18 -18.703 1 88.38 250 LEU B C 1
ATOM 7082 O O . LEU B 1 250 ? 18.734 11.992 -18.75 1 88.38 250 LEU B O 1
ATOM 7086 N N . THR B 1 251 ? 18.484 14.062 -17.938 1 92.19 251 THR B N 1
ATOM 7087 C CA . THR B 1 251 ? 17.344 13.688 -17.109 1 92.19 251 THR B CA 1
ATOM 7088 C C . THR B 1 251 ? 16.188 13.203 -17.984 1 92.19 251 THR B C 1
ATOM 7090 O O . THR B 1 251 ? 15.531 12.211 -17.656 1 92.19 251 THR B O 1
ATOM 7093 N N . TYR B 1 252 ? 15.906 13.914 -19.047 1 93.62 252 TYR B N 1
ATOM 7094 C CA . TYR B 1 252 ? 14.836 13.547 -19.953 1 93.62 252 TYR B CA 1
ATOM 7095 C C . TYR B 1 252 ? 15.102 12.188 -20.594 1 93.62 252 TYR B C 1
ATOM 7097 O O . TYR B 1 252 ? 14.18 11.383 -20.766 1 93.62 252 TYR B O 1
ATOM 7105 N N . GLU B 1 253 ? 16.312 11.922 -20.875 1 89.12 253 GLU B N 1
ATOM 7106 C CA . GLU B 1 253 ? 16.688 10.648 -21.484 1 89.12 253 GLU B CA 1
ATOM 7107 C C . GLU B 1 253 ? 16.547 9.5 -20.5 1 89.12 253 GLU B C 1
ATOM 7109 O O . GLU B 1 253 ? 16.188 8.383 -20.891 1 89.12 253 GLU B O 1
ATOM 7114 N N . GLN B 1 254 ? 16.828 9.82 -19.344 1 88.38 254 GLN B N 1
ATOM 7115 C CA . GLN B 1 254 ? 16.734 8.781 -18.312 1 88.38 254 GLN B CA 1
ATOM 7116 C C . GLN B 1 254 ? 15.273 8.5 -17.953 1 88.38 254 GLN B C 1
ATOM 7118 O O . GLN B 1 254 ? 14.891 7.344 -17.781 1 88.38 254 GLN B O 1
ATOM 7123 N N . SER B 1 255 ? 14.5 9.531 -17.844 1 93.88 255 SER B N 1
ATOM 7124 C CA . SER B 1 255 ? 13.094 9.391 -17.469 1 93.88 255 SER B CA 1
ATOM 7125 C C . SER B 1 255 ? 12.297 10.641 -17.844 1 93.88 255 SER B C 1
ATOM 7127 O O . SER B 1 255 ? 12.453 11.688 -17.203 1 93.88 255 SER B O 1
ATOM 7129 N N . ASP B 1 256 ? 11.469 10.484 -18.781 1 95.62 256 ASP B N 1
ATOM 7130 C CA . ASP B 1 256 ? 10.586 11.594 -19.141 1 95.62 256 ASP B CA 1
ATOM 7131 C C . ASP B 1 256 ? 9.711 12 -17.953 1 95.62 256 ASP B C 1
ATOM 7133 O O . ASP B 1 256 ? 9.438 13.188 -17.766 1 95.62 256 ASP B O 1
ATOM 7137 N N . PHE B 1 257 ? 9.273 11.055 -17.188 1 97.31 257 PHE B N 1
ATOM 7138 C CA . PHE B 1 257 ? 8.43 11.32 -16.031 1 97.31 257 PHE B CA 1
ATOM 7139 C C . PHE B 1 257 ? 9.18 12.18 -15.008 1 97.31 257 PHE B C 1
ATOM 7141 O O . PHE B 1 257 ? 8.648 13.188 -14.539 1 97.31 257 PHE B O 1
ATOM 7148 N N . LEU B 1 258 ? 10.398 11.773 -14.625 1 96.69 258 LEU B N 1
ATOM 7149 C CA . LEU B 1 258 ? 11.188 12.539 -13.672 1 96.69 258 LEU B CA 1
ATOM 7150 C C . LEU B 1 258 ? 11.438 13.953 -14.188 1 96.69 258 LEU B C 1
ATOM 7152 O O . LEU B 1 258 ? 11.336 14.922 -13.43 1 96.69 258 LEU B O 1
ATOM 7156 N N . PHE B 1 259 ? 11.797 14.07 -15.477 1 96.75 259 PHE B N 1
ATOM 7157 C CA . PHE B 1 259 ? 12.055 15.359 -16.109 1 96.75 259 PHE B CA 1
ATOM 7158 C C . PHE B 1 259 ? 10.867 16.297 -15.938 1 96.75 259 PHE B C 1
ATOM 7160 O O . PHE B 1 259 ? 11.016 17.422 -15.43 1 96.75 259 PHE B O 1
ATOM 7167 N N . TRP B 1 260 ? 9.703 15.891 -16.281 1 98.25 260 TRP B N 1
ATOM 7168 C CA . TRP B 1 260 ? 8.523 16.75 -16.266 1 98.25 260 TRP B CA 1
ATOM 7169 C C . TRP B 1 260 ? 8.07 17.016 -14.828 1 98.25 260 TRP B C 1
ATOM 7171 O O . TRP B 1 260 ? 7.504 18.062 -14.531 1 98.25 260 TRP B O 1
ATOM 7181 N N . THR B 1 261 ? 8.281 16.062 -13.938 1 97.81 261 THR B N 1
ATOM 7182 C CA . THR B 1 261 ? 7.953 16.297 -12.531 1 97.81 261 THR B CA 1
ATOM 7183 C C . THR B 1 261 ? 8.836 17.391 -11.945 1 97.81 261 THR B C 1
ATOM 7185 O O . THR B 1 261 ? 8.375 18.203 -11.148 1 97.81 261 THR B O 1
ATOM 7188 N N . ILE B 1 262 ? 10.109 17.375 -12.32 1 97.44 262 ILE B N 1
ATOM 7189 C CA . ILE B 1 262 ? 11.016 18.438 -11.891 1 97.44 262 ILE B CA 1
ATOM 7190 C C . ILE B 1 262 ? 10.516 19.781 -12.422 1 97.44 262 ILE B C 1
ATOM 7192 O O . ILE B 1 262 ? 10.414 20.75 -11.672 1 97.44 262 ILE B O 1
ATOM 7196 N N . ILE B 1 263 ? 10.164 19.797 -13.688 1 98 263 ILE B N 1
ATOM 7197 C CA . ILE B 1 263 ? 9.648 21 -14.312 1 98 263 ILE B CA 1
ATOM 7198 C C . ILE B 1 263 ? 8.375 21.453 -13.602 1 98 263 ILE B C 1
ATOM 7200 O O . ILE B 1 263 ? 8.234 22.625 -13.258 1 98 263 ILE B O 1
ATOM 7204 N N . GLY B 1 264 ? 7.438 20.531 -13.414 1 97.06 264 GLY B N 1
ATOM 7205 C CA . GLY B 1 264 ? 6.184 20.859 -12.758 1 97.06 264 GLY B CA 1
ATOM 7206 C C . GLY B 1 264 ? 6.371 21.391 -11.344 1 97.06 264 GLY B C 1
ATOM 7207 O O . GLY B 1 264 ? 5.703 22.344 -10.945 1 97.06 264 GLY B O 1
ATOM 7208 N N . THR B 1 265 ? 7.246 20.828 -10.57 1 96.56 265 THR B N 1
ATOM 7209 C CA . THR B 1 265 ? 7.484 21.219 -9.188 1 96.56 265 THR B CA 1
ATOM 7210 C C . THR B 1 265 ? 8.094 22.609 -9.117 1 96.56 265 THR B C 1
ATOM 7212 O O . THR B 1 265 ? 7.613 23.469 -8.367 1 96.56 265 THR B O 1
ATOM 7215 N N . ALA B 1 266 ? 9.086 22.859 -9.961 1 96.38 266 ALA B N 1
ATOM 7216 C CA . ALA B 1 266 ? 9.797 24.125 -9.898 1 96.38 266 ALA B CA 1
ATOM 7217 C C . ALA B 1 266 ? 8.984 25.25 -10.555 1 96.38 266 ALA B C 1
ATOM 7219 O O . ALA B 1 266 ? 9.156 26.422 -10.227 1 96.38 266 ALA B O 1
ATOM 7220 N N . SER B 1 267 ? 8.117 24.906 -11.469 1 95.56 267 SER B N 1
ATOM 7221 C CA . SER B 1 267 ? 7.309 25.922 -12.156 1 95.56 267 SER B CA 1
ATOM 7222 C C . SER B 1 267 ? 6.32 26.578 -11.195 1 95.56 267 SER B C 1
ATOM 7224 O O . SER B 1 267 ? 5.781 27.641 -11.492 1 95.56 267 SER B O 1
ATOM 7226 N N . ARG B 1 268 ? 6.117 26.016 -10.039 1 92.44 268 ARG B N 1
ATOM 7227 C CA . ARG B 1 268 ? 5.219 26.562 -9.031 1 92.44 268 ARG B CA 1
ATOM 7228 C C . ARG B 1 268 ? 5.688 27.953 -8.586 1 92.44 268 ARG B C 1
ATOM 7230 O O . ARG B 1 268 ? 4.871 28.797 -8.219 1 92.44 268 ARG B O 1
ATOM 7237 N N . THR B 1 269 ? 6.988 28.125 -8.625 1 91.88 269 THR B N 1
ATOM 7238 C CA . THR B 1 269 ? 7.531 29.375 -8.141 1 91.88 269 THR B CA 1
ATOM 7239 C C . THR B 1 269 ? 8.234 30.141 -9.266 1 91.88 269 THR B C 1
ATOM 7241 O O . THR B 1 269 ? 9.023 31.047 -9.008 1 91.88 269 THR B O 1
ATOM 7244 N N . CYS B 1 270 ? 8 29.641 -10.453 1 91.12 270 CYS B N 1
ATOM 7245 C CA . CYS B 1 270 ? 8.57 30.344 -11.594 1 91.12 270 CYS B CA 1
ATOM 7246 C C . CYS B 1 270 ? 7.738 31.562 -11.953 1 91.12 270 CYS B C 1
ATOM 7248 O O . CYS B 1 270 ? 6.734 31.453 -12.656 1 91.12 270 CYS B O 1
ATOM 7250 N N . ALA B 1 271 ? 8.188 32.719 -11.672 1 85.44 271 ALA B N 1
ATOM 7251 C CA . ALA B 1 271 ? 7.445 33.969 -11.836 1 85.44 271 ALA B CA 1
ATOM 7252 C C . ALA B 1 271 ? 7.395 34.375 -13.297 1 85.44 271 ALA B C 1
ATOM 7254 O O . ALA B 1 271 ? 6.438 35.031 -13.734 1 85.44 271 ALA B O 1
ATOM 7255 N N . LYS B 1 272 ? 8.352 34 -14.055 1 89.12 272 LYS B N 1
ATOM 7256 C CA . LYS B 1 272 ? 8.461 34.438 -15.438 1 89.12 272 LYS B CA 1
ATOM 7257 C C . LYS B 1 272 ? 7.32 33.875 -16.281 1 89.12 272 LYS B C 1
ATOM 7259 O O . LYS B 1 272 ? 6.844 34.562 -17.203 1 89.12 272 LYS B O 1
ATOM 7264 N N . ASN B 1 273 ? 6.875 32.688 -15.977 1 89.88 273 ASN B N 1
ATOM 7265 C CA . ASN B 1 273 ? 5.785 32.062 -16.719 1 89.88 273 ASN B CA 1
ATOM 7266 C C . ASN B 1 273 ? 4.871 31.266 -15.789 1 89.88 273 ASN B C 1
ATOM 7268 O O . ASN B 1 273 ? 4.965 30.031 -15.734 1 89.88 273 ASN B O 1
ATOM 7272 N N . PRO B 1 274 ? 3.957 31.844 -15.219 1 87.75 274 PRO B N 1
ATOM 7273 C CA . PRO B 1 274 ? 3.1 31.203 -14.219 1 87.75 274 PRO B CA 1
ATOM 7274 C C . PRO B 1 274 ? 2.066 30.266 -14.844 1 87.75 274 PRO B C 1
ATOM 7276 O O . PRO B 1 274 ? 1.407 29.516 -14.125 1 87.75 274 PRO B O 1
ATOM 7279 N N . THR B 1 275 ? 1.973 30.219 -16.109 1 89.69 275 THR B N 1
ATOM 7280 C CA . THR B 1 275 ? 0.937 29.438 -16.781 1 89.69 275 THR B CA 1
ATOM 7281 C C . THR B 1 275 ? 1.392 27.984 -16.953 1 89.69 275 THR B C 1
ATOM 7283 O O . THR B 1 275 ? 0.574 27.109 -17.219 1 89.69 275 THR B O 1
ATOM 7286 N N . ILE B 1 276 ? 2.645 27.781 -16.812 1 92.62 276 ILE B N 1
ATOM 7287 C CA . ILE B 1 276 ? 3.213 26.469 -17.062 1 92.62 276 ILE B CA 1
ATOM 7288 C C . ILE B 1 276 ? 2.68 25.469 -16.031 1 92.62 276 ILE B C 1
ATOM 7290 O O . ILE B 1 276 ? 2.258 24.375 -16.391 1 92.62 276 ILE B O 1
ATOM 7294 N N . PHE B 1 277 ? 2.609 25.844 -14.82 1 92.88 277 PHE B N 1
ATOM 7295 C CA . PHE B 1 277 ? 2.291 24.953 -13.711 1 92.88 277 PHE B CA 1
ATOM 7296 C C . PHE B 1 277 ? 0.882 24.391 -13.852 1 92.88 277 PHE B C 1
ATOM 7298 O O . PHE B 1 277 ? 0.697 23.172 -13.922 1 92.88 277 PHE B O 1
ATOM 7305 N N . PRO B 1 278 ? -0.174 25.141 -13.977 1 88.5 278 PRO B N 1
ATOM 7306 C CA . PRO B 1 278 ? -1.52 24.578 -14.117 1 88.5 278 PRO B CA 1
ATOM 7307 C C . PRO B 1 278 ? -1.705 23.812 -15.422 1 88.5 278 PRO B C 1
ATOM 7309 O O . PRO B 1 278 ? -2.467 22.844 -15.461 1 88.5 278 PRO B O 1
ATOM 7312 N N . ALA B 1 279 ? -0.943 24.188 -16.453 1 92.19 279 ALA B N 1
ATOM 7313 C CA . ALA B 1 279 ? -1.118 23.562 -17.75 1 92.19 279 ALA B CA 1
ATOM 7314 C C . ALA B 1 279 ? -0.532 22.156 -17.781 1 92.19 279 ALA B C 1
ATOM 7316 O O . ALA B 1 279 ? -1.006 21.297 -18.516 1 92.19 279 ALA B O 1
ATOM 7317 N N . LEU B 1 280 ? 0.483 21.938 -16.953 1 94.81 280 LEU B N 1
ATOM 7318 C CA . LEU B 1 280 ? 1.194 20.672 -17 1 94.81 280 LEU B CA 1
ATOM 7319 C C . LEU B 1 280 ? 0.646 19.703 -15.961 1 94.81 280 LEU B C 1
ATOM 7321 O O . LEU B 1 280 ? 0.909 18.5 -16.031 1 94.81 280 LEU B O 1
ATOM 7325 N N . ALA B 1 281 ? -0.096 20.172 -14.969 1 92.31 281 ALA B N 1
ATOM 7326 C CA . ALA B 1 281 ? -0.464 19.406 -13.773 1 92.31 281 ALA B CA 1
ATOM 7327 C C . ALA B 1 281 ? -1.169 18.109 -14.141 1 92.31 281 ALA B C 1
ATOM 7329 O O . ALA B 1 281 ? -0.755 17.031 -13.719 1 92.31 281 ALA B O 1
ATOM 7330 N N . LYS B 1 282 ? -2.166 18.188 -15.016 1 92.06 282 LYS B N 1
ATOM 7331 C CA . LYS B 1 282 ? -2.963 17.016 -15.367 1 92.06 282 LYS B CA 1
ATOM 7332 C C . LYS B 1 282 ? -2.111 15.969 -16.078 1 92.06 282 LYS B C 1
ATOM 7334 O O . LYS B 1 282 ? -2.281 14.766 -15.852 1 92.06 282 LYS B O 1
ATOM 7339 N N . HIS B 1 283 ? -1.219 16.391 -16.906 1 95.56 283 HIS B N 1
ATOM 7340 C CA . HIS B 1 283 ? -0.387 15.477 -17.672 1 95.56 283 HIS B CA 1
ATOM 7341 C C . HIS B 1 283 ? 0.656 14.797 -16.797 1 95.56 283 HIS B C 1
ATOM 7343 O O . HIS B 1 283 ? 0.94 13.609 -16.953 1 95.56 283 HIS B O 1
ATOM 7349 N N . ILE B 1 284 ? 1.2 15.539 -15.859 1 96.69 284 ILE B N 1
ATOM 7350 C CA . ILE B 1 284 ? 2.211 14.992 -14.969 1 96.69 284 ILE B CA 1
ATOM 7351 C C . ILE B 1 284 ? 1.569 13.969 -14.031 1 96.69 284 ILE B C 1
ATOM 7353 O O . ILE B 1 284 ? 2.158 12.922 -13.742 1 96.69 284 ILE B O 1
ATOM 7357 N N . ILE B 1 285 ? 0.362 14.266 -13.555 1 95.31 285 ILE B N 1
ATOM 7358 C CA . ILE B 1 285 ? -0.358 13.344 -12.688 1 95.31 285 ILE B CA 1
ATOM 7359 C C . ILE B 1 285 ? -0.63 12.039 -13.438 1 95.31 285 ILE B C 1
ATOM 7361 O O . ILE B 1 285 ? -0.448 10.953 -12.891 1 95.31 285 ILE B O 1
ATOM 7365 N N . SER B 1 286 ? -1.054 12.164 -14.68 1 95.56 286 SER B N 1
ATOM 7366 C CA . SER B 1 286 ? -1.269 10.969 -15.492 1 95.56 286 SER B CA 1
ATOM 7367 C C . SER B 1 286 ? 0.021 10.18 -15.664 1 95.56 286 SER B C 1
ATOM 7369 O O . SER B 1 286 ? 0.013 8.945 -15.586 1 95.56 286 SER B O 1
ATOM 7371 N N . MET B 1 287 ? 1.15 10.852 -15.883 1 97.06 287 MET B N 1
ATOM 7372 C CA . MET B 1 287 ? 2.447 10.188 -16 1 97.06 287 MET B CA 1
ATOM 7373 C C . MET B 1 287 ? 2.814 9.469 -14.711 1 97.06 287 MET B C 1
ATOM 7375 O O . MET B 1 287 ? 3.432 8.398 -14.75 1 97.06 287 MET B O 1
ATOM 7379 N N . ALA B 1 288 ? 2.439 10.109 -13.625 1 97.62 288 ALA B N 1
ATOM 7380 C CA . ALA B 1 288 ? 2.756 9.516 -12.328 1 97.62 288 ALA B CA 1
ATOM 7381 C C . ALA B 1 288 ? 2.08 8.156 -12.172 1 97.62 288 ALA B C 1
ATOM 7383 O O . ALA B 1 288 ? 2.73 7.168 -11.82 1 97.62 288 ALA B O 1
ATOM 7384 N N . PHE B 1 289 ? 0.849 8.055 -12.508 1 97.31 289 PHE B N 1
ATOM 7385 C CA . PHE B 1 289 ? 0.109 6.801 -12.383 1 97.31 289 PHE B CA 1
ATOM 7386 C C . PHE B 1 289 ? 0.593 5.777 -13.406 1 97.31 289 PHE B C 1
ATOM 7388 O O . PHE B 1 289 ? 0.59 4.574 -13.133 1 97.31 289 PHE B O 1
ATOM 7395 N N . LEU B 1 290 ? 1.059 6.227 -14.516 1 96.69 290 LEU B N 1
ATOM 7396 C CA . LEU B 1 290 ? 1.467 5.32 -15.586 1 96.69 290 LEU B CA 1
ATOM 7397 C C . LEU B 1 290 ? 2.961 5.031 -15.508 1 96.69 290 LEU B C 1
ATOM 7399 O O . LEU B 1 290 ? 3.486 4.25 -16.312 1 96.69 290 LEU B O 1
ATOM 7403 N N . SER B 1 291 ? 3.65 5.586 -14.555 1 96.06 291 SER B N 1
ATOM 7404 C CA . SER B 1 291 ? 5.105 5.508 -14.477 1 96.06 291 SER B CA 1
ATOM 7405 C C . SER B 1 291 ? 5.578 4.062 -14.383 1 96.06 291 SER B C 1
ATOM 7407 O O . SER B 1 291 ? 6.629 3.713 -14.93 1 96.06 291 SER B O 1
ATOM 7409 N N . PRO B 1 292 ? 4.832 3.146 -13.711 1 93 292 PRO B N 1
ATOM 7410 C CA . PRO B 1 292 ? 5.301 1.758 -13.664 1 93 292 PRO B CA 1
ATOM 7411 C C . PRO B 1 292 ? 5.344 1.104 -15.039 1 93 292 PRO B C 1
ATOM 7413 O O . PRO B 1 292 ? 6.035 0.102 -15.234 1 93 292 PRO B O 1
ATOM 7416 N N . LEU B 1 293 ? 4.551 1.6 -15.961 1 91.06 293 LEU B N 1
ATOM 7417 C CA . LEU B 1 293 ? 4.496 1.04 -17.312 1 91.06 293 LEU B CA 1
ATOM 7418 C C . LEU B 1 293 ? 5.613 1.604 -18.172 1 91.06 293 LEU B C 1
ATOM 7420 O O . LEU B 1 293 ? 5.875 1.097 -19.266 1 91.06 293 LEU B O 1
ATOM 7424 N N . SER B 1 294 ? 6.281 2.605 -17.641 1 89.19 294 SER B N 1
ATOM 7425 C CA . SER B 1 294 ? 7.316 3.26 -18.438 1 89.19 294 SER B CA 1
ATOM 7426 C C . SER B 1 294 ? 8.578 2.402 -18.516 1 89.19 294 SER B C 1
ATOM 7428 O O . SER B 1 294 ? 8.727 1.44 -17.766 1 89.19 294 SER B O 1
ATOM 7430 N N . GLU B 1 295 ? 9.422 2.723 -19.391 1 83.94 295 GLU B N 1
ATOM 7431 C CA . GLU B 1 295 ? 10.68 2.008 -19.578 1 83.94 295 GLU B CA 1
ATOM 7432 C C . GLU B 1 295 ? 11.773 2.58 -18.672 1 83.94 295 GLU B C 1
ATOM 7434 O O . GLU B 1 295 ? 12.922 2.133 -18.719 1 83.94 295 GLU B O 1
ATOM 7439 N N . SER B 1 296 ? 11.398 3.48 -17.859 1 88.81 296 SER B N 1
ATOM 7440 C CA . SER B 1 296 ? 12.367 4.105 -16.969 1 88.81 296 SER B CA 1
ATOM 7441 C C . SER B 1 296 ? 12.773 3.162 -15.844 1 88.81 296 SER B C 1
ATOM 7443 O O . SER B 1 296 ? 12.023 2.242 -15.5 1 88.81 296 SER B O 1
ATOM 7445 N N . GLY B 1 297 ? 13.961 3.383 -15.352 1 88.19 297 GLY B N 1
ATOM 7446 C CA . GLY B 1 297 ? 14.406 2.611 -14.203 1 88.19 297 GLY B CA 1
ATOM 7447 C C . GLY B 1 297 ? 13.648 2.949 -12.93 1 88.19 297 GLY B C 1
ATOM 7448 O O . GLY B 1 297 ? 13.172 4.074 -12.766 1 88.19 297 GLY B O 1
ATOM 7449 N N . ALA B 1 298 ? 13.633 1.985 -12.078 1 89.81 298 ALA B N 1
ATOM 7450 C CA . ALA B 1 298 ? 12.938 2.168 -10.805 1 89.81 298 ALA B CA 1
ATOM 7451 C C . ALA B 1 298 ? 13.516 3.348 -10.031 1 89.81 298 ALA B C 1
ATOM 7453 O O . ALA B 1 298 ? 12.781 4.047 -9.32 1 89.81 298 ALA B O 1
ATOM 7454 N N . TRP B 1 299 ? 14.773 3.609 -10.203 1 92.62 299 TRP B N 1
ATOM 7455 C CA . TRP B 1 299 ? 15.461 4.711 -9.531 1 92.62 299 TRP B CA 1
ATOM 7456 C C . TRP B 1 299 ? 14.789 6.043 -9.852 1 92.62 299 TRP B C 1
ATOM 7458 O O . TRP B 1 299 ? 14.406 6.789 -8.945 1 92.62 299 TRP B O 1
ATOM 7468 N N . ASN B 1 300 ? 14.555 6.266 -11.07 1 94 300 ASN B N 1
ATOM 7469 C CA . ASN B 1 300 ? 14 7.539 -11.523 1 94 300 ASN B CA 1
ATOM 7470 C C . ASN B 1 300 ? 12.492 7.602 -11.289 1 94 300 ASN B C 1
ATOM 7472 O O . ASN B 1 300 ? 11.945 8.672 -11.023 1 94 300 ASN B O 1
ATOM 7476 N N . ILE B 1 301 ? 11.82 6.457 -11.398 1 95.81 301 ILE B N 1
ATOM 7477 C CA . ILE B 1 301 ? 10.383 6.418 -11.156 1 95.81 301 ILE B CA 1
ATOM 7478 C C . ILE B 1 301 ? 10.102 6.812 -9.703 1 95.81 301 ILE B C 1
ATOM 7480 O O . ILE B 1 301 ? 9.234 7.66 -9.445 1 95.81 301 ILE B O 1
ATOM 7484 N N . VAL B 1 302 ? 10.836 6.227 -8.773 1 96.75 302 VAL B N 1
ATOM 7485 C CA . VAL B 1 302 ? 10.633 6.5 -7.352 1 96.75 302 VAL B CA 1
ATOM 7486 C C . VAL B 1 302 ? 10.938 7.969 -7.059 1 96.75 302 VAL B C 1
ATOM 7488 O O . VAL B 1 302 ? 10.18 8.633 -6.344 1 96.75 302 VAL B O 1
ATOM 7491 N N . GLN B 1 303 ? 11.984 8.5 -7.668 1 96.31 303 GLN B N 1
ATOM 7492 C CA . GLN B 1 303 ? 12.328 9.906 -7.477 1 96.31 303 GLN B CA 1
ATOM 7493 C C . GLN B 1 303 ? 11.211 10.82 -7.965 1 96.31 303 GLN B C 1
ATOM 7495 O O . GLN B 1 303 ? 10.867 11.797 -7.297 1 96.31 303 GLN B O 1
ATOM 7500 N N . GLY B 1 304 ? 10.688 10.508 -9.094 1 97.19 304 GLY B N 1
ATOM 7501 C CA . GLY B 1 304 ? 9.578 11.289 -9.602 1 97.19 304 GLY B CA 1
ATOM 7502 C C . GLY B 1 304 ? 8.359 11.258 -8.703 1 97.19 304 GLY B C 1
ATOM 7503 O O . GLY B 1 304 ? 7.727 12.289 -8.461 1 97.19 304 GLY B O 1
ATOM 7504 N N . LEU B 1 305 ? 8.023 10.078 -8.203 1 98 305 LEU B N 1
ATOM 7505 C CA . LEU B 1 305 ? 6.871 9.93 -7.332 1 98 305 LEU B CA 1
ATOM 7506 C C . LEU B 1 305 ? 7.086 10.664 -6.012 1 98 305 LEU B C 1
ATOM 7508 O O . LEU B 1 305 ? 6.145 11.227 -5.449 1 98 305 LEU B O 1
ATOM 7512 N N . LEU B 1 306 ? 8.297 10.648 -5.508 1 97.88 306 LEU B N 1
ATOM 7513 C CA . LEU B 1 306 ? 8.617 11.406 -4.301 1 97.88 306 LEU B CA 1
ATOM 7514 C C . LEU B 1 306 ? 8.328 12.891 -4.492 1 97.88 306 LEU B C 1
ATOM 7516 O O . LEU B 1 306 ? 7.773 13.539 -3.602 1 97.88 306 LEU B O 1
ATOM 7520 N N . LEU B 1 307 ? 8.672 13.367 -5.641 1 97.56 307 LEU B N 1
ATOM 7521 C CA . LEU B 1 307 ? 8.453 14.781 -5.914 1 97.56 307 LEU B CA 1
ATOM 7522 C C . LEU B 1 307 ? 6.961 15.102 -5.961 1 97.56 307 LEU B C 1
ATOM 7524 O O . LEU B 1 307 ? 6.512 16.062 -5.344 1 97.56 307 LEU B O 1
ATOM 7528 N N . VAL B 1 308 ? 6.184 14.297 -6.605 1 97.19 308 VAL B N 1
ATOM 7529 C CA . VAL B 1 308 ? 4.758 14.555 -6.77 1 97.19 308 VAL B CA 1
ATOM 7530 C C . VAL B 1 308 ? 4.062 14.5 -5.41 1 97.19 308 VAL B C 1
ATOM 7532 O O . VAL B 1 308 ? 3.117 15.25 -5.156 1 97.19 308 VAL B O 1
ATOM 7535 N N . LEU B 1 309 ? 4.516 13.672 -4.535 1 97.5 309 LEU B N 1
ATOM 7536 C CA . LEU B 1 309 ? 3.838 13.461 -3.262 1 97.5 309 LEU B CA 1
ATOM 7537 C C . LEU B 1 309 ? 4.254 14.516 -2.244 1 97.5 309 LEU B C 1
ATOM 7539 O O . LEU B 1 309 ? 3.48 14.859 -1.348 1 97.5 309 LEU B O 1
ATOM 7543 N N . ASN B 1 310 ? 5.477 15.016 -2.355 1 97 310 ASN B N 1
ATOM 7544 C CA . ASN B 1 310 ? 5.926 16.047 -1.43 1 97 310 ASN B CA 1
ATOM 7545 C C . ASN B 1 310 ? 5.488 17.438 -1.889 1 97 310 ASN B C 1
ATOM 7547 O O . ASN B 1 310 ? 5.332 18.344 -1.07 1 97 310 ASN B O 1
ATOM 7551 N N . TRP B 1 311 ? 5.336 17.594 -3.176 1 96.19 311 TRP B N 1
ATOM 7552 C CA . TRP B 1 311 ? 4.793 18.812 -3.775 1 96.19 311 TRP B CA 1
ATOM 7553 C C . TRP B 1 311 ? 3.586 18.484 -4.652 1 96.19 311 TRP B C 1
ATOM 7555 O O . TRP B 1 311 ? 3.668 18.547 -5.883 1 96.19 311 TRP B O 1
ATOM 7565 N N . PRO B 1 312 ? 2.506 18.188 -3.99 1 92.25 312 PRO B N 1
ATOM 7566 C CA . PRO B 1 312 ? 1.338 17.734 -4.746 1 92.25 312 PRO B CA 1
ATOM 7567 C C . PRO B 1 312 ? 0.812 18.781 -5.715 1 92.25 312 PRO B C 1
ATOM 7569 O O . PRO B 1 312 ? 0.854 19.984 -5.41 1 92.25 312 PRO B O 1
ATOM 7572 N N . PHE B 1 313 ? 0.306 18.312 -6.848 1 91.38 313 PHE B N 1
ATOM 7573 C CA . PHE B 1 313 ? -0.328 19.188 -7.836 1 91.38 313 PHE B CA 1
ATOM 7574 C C . PHE B 1 313 ? -1.79 19.422 -7.484 1 91.38 313 PHE B C 1
ATOM 7576 O O . PHE B 1 313 ? -2.426 18.594 -6.832 1 91.38 313 PHE B O 1
ATOM 7583 N N . PRO B 1 314 ? -2.223 20.516 -7.863 1 81.69 314 PRO B N 1
ATOM 7584 C CA . PRO B 1 314 ? -3.629 20.797 -7.566 1 81.69 314 PRO B CA 1
ATOM 7585 C C . PRO B 1 314 ? -4.59 19.891 -8.328 1 81.69 314 PRO B C 1
ATOM 7587 O O . PRO B 1 314 ? -4.305 19.5 -9.469 1 81.69 314 PRO B O 1
ATOM 7590 N N . LYS B 1 315 ? -5.566 19.516 -7.613 1 75 315 LYS B N 1
ATOM 7591 C CA . LYS B 1 315 ? -6.594 18.703 -8.25 1 75 315 LYS B CA 1
ATOM 7592 C C . LYS B 1 315 ? -7.441 19.531 -9.211 1 75 315 LYS B C 1
ATOM 7594 O O . LYS B 1 315 ? -7.633 20.734 -9 1 75 315 LYS B O 1
ATOM 7599 N N . ALA B 1 316 ? -7.789 18.938 -10.289 1 69 316 ALA B N 1
ATOM 7600 C CA . ALA B 1 316 ? -8.742 19.594 -11.172 1 69 316 ALA B CA 1
ATOM 7601 C C . ALA B 1 316 ? -10.086 19.812 -10.469 1 69 316 ALA B C 1
ATOM 7603 O O . ALA B 1 316 ? -10.406 19.109 -9.508 1 69 316 ALA B O 1
ATOM 7604 N N . ASP B 1 317 ? -10.742 20.906 -10.852 1 61.91 317 ASP B N 1
ATOM 7605 C CA . ASP B 1 317 ? -12.055 21.188 -10.289 1 61.91 317 ASP B CA 1
ATOM 7606 C C . ASP B 1 317 ? -12.953 19.969 -10.32 1 61.91 317 ASP B C 1
ATOM 7608 O O . ASP B 1 317 ? -13.164 19.375 -11.383 1 61.91 317 ASP B O 1
ATOM 7612 N N . GLY B 1 318 ? -13.328 19.531 -9.188 1 61.88 318 GLY B N 1
ATOM 7613 C CA . GLY B 1 318 ? -14.203 18.375 -9.07 1 61.88 318 GLY B CA 1
ATOM 7614 C C . GLY B 1 318 ? -13.453 17.062 -9.094 1 61.88 318 GLY B C 1
ATOM 7615 O O . GLY B 1 318 ? -14.062 15.992 -9.094 1 61.88 318 GLY B O 1
ATOM 7616 N N . GLY B 1 319 ? -12.188 17.25 -9.078 1 71.19 319 GLY B N 1
ATOM 7617 C CA . GLY B 1 319 ? -11.422 16.016 -9.219 1 71.19 319 GLY B CA 1
ATOM 7618 C C . GLY B 1 319 ? -11.227 15.289 -7.906 1 71.19 319 GLY B C 1
ATOM 7619 O O . GLY B 1 319 ? -11.586 15.797 -6.844 1 71.19 319 GLY B O 1
ATOM 7620 N N . VAL B 1 320 ? -10.844 14.023 -7.988 1 76.88 320 VAL B N 1
ATOM 7621 C CA . VAL B 1 320 ? -10.617 13.141 -6.852 1 76.88 320 VAL B CA 1
ATOM 7622 C C . VAL B 1 320 ? -9.211 13.359 -6.301 1 76.88 320 VAL B C 1
ATOM 7624 O O . VAL B 1 320 ? -8.305 13.773 -7.031 1 76.88 320 VAL B O 1
ATOM 7627 N N . ASP B 1 321 ? -9.109 13.32 -4.984 1 83.31 321 ASP B N 1
ATOM 7628 C CA . ASP B 1 321 ? -7.797 13.383 -4.348 1 83.31 321 ASP B CA 1
ATOM 7629 C C . ASP B 1 321 ? -6.957 12.164 -4.711 1 83.31 321 ASP B C 1
ATOM 7631 O O . ASP B 1 321 ? -7.344 11.023 -4.426 1 83.31 321 ASP B O 1
ATOM 7635 N N . ILE B 1 322 ? -5.875 12.375 -5.242 1 88.19 322 ILE B N 1
ATOM 7636 C CA . ILE B 1 322 ? -5.125 11.266 -5.828 1 88.19 322 ILE B CA 1
ATOM 7637 C C . ILE B 1 322 ? -3.891 10.977 -4.977 1 88.19 322 ILE B C 1
ATOM 7639 O O . ILE B 1 322 ? -3.121 10.062 -5.281 1 88.19 322 ILE B O 1
ATOM 7643 N N . ILE B 1 323 ? -3.662 11.664 -3.922 1 92.25 323 ILE B N 1
ATOM 7644 C CA . ILE B 1 323 ? -2.43 11.562 -3.148 1 92.25 323 ILE B CA 1
ATOM 7645 C C . ILE B 1 323 ? -2.332 10.18 -2.514 1 92.25 323 ILE B C 1
ATOM 7647 O O . ILE B 1 323 ? -1.318 9.492 -2.66 1 92.25 323 ILE B O 1
ATOM 7651 N N . PHE B 1 324 ? -3.418 9.742 -1.867 1 95.25 324 PHE B N 1
ATOM 7652 C CA . PHE B 1 324 ? -3.35 8.492 -1.118 1 95.25 324 PHE B CA 1
ATOM 7653 C C . PHE B 1 324 ? -3.172 7.309 -2.059 1 95.25 324 PHE B C 1
ATOM 7655 O O . PHE B 1 324 ? -2.332 6.441 -1.818 1 95.25 324 PHE B O 1
ATOM 7662 N N . PRO B 1 325 ? -3.863 7.199 -3.146 1 96.12 325 PRO B N 1
ATOM 7663 C CA . PRO B 1 325 ? -3.59 6.113 -4.09 1 96.12 325 PRO B CA 1
ATOM 7664 C C . PRO B 1 325 ? -2.168 6.16 -4.645 1 96.12 325 PRO B C 1
ATOM 7666 O O . PRO B 1 325 ? -1.531 5.113 -4.809 1 96.12 325 PRO B O 1
ATOM 7669 N N . LEU B 1 326 ? -1.674 7.312 -4.93 1 97.12 326 LEU B N 1
ATOM 7670 C CA . LEU B 1 326 ? -0.319 7.453 -5.453 1 97.12 326 LEU B CA 1
ATOM 7671 C C . LEU B 1 326 ? 0.71 7.016 -4.414 1 97.12 326 LEU B C 1
ATOM 7673 O O . LEU B 1 326 ? 1.781 6.52 -4.766 1 97.12 326 LEU B O 1
ATOM 7677 N N . THR B 1 327 ? 0.363 7.258 -3.172 1 97.81 327 THR B N 1
ATOM 7678 C CA . THR B 1 327 ? 1.238 6.832 -2.086 1 97.81 327 THR B CA 1
ATOM 7679 C C . THR B 1 327 ? 1.396 5.312 -2.086 1 97.81 327 THR B C 1
ATOM 7681 O O . THR B 1 327 ? 2.496 4.797 -1.871 1 97.81 327 THR B O 1
ATOM 7684 N N . GLY B 1 328 ? 0.287 4.609 -2.275 1 97.56 328 GLY B N 1
ATOM 7685 C CA . GLY B 1 328 ? 0.365 3.166 -2.416 1 97.56 328 GLY B CA 1
ATOM 7686 C C . GLY B 1 328 ? 1.223 2.725 -3.586 1 97.56 328 GLY B C 1
ATOM 7687 O O . GLY B 1 328 ? 1.995 1.771 -3.471 1 97.56 328 GLY B O 1
ATOM 7688 N N . LEU B 1 329 ? 1.087 3.42 -4.684 1 97.81 329 LEU B N 1
ATOM 7689 C CA . LEU B 1 329 ? 1.88 3.115 -5.867 1 97.81 329 LEU B CA 1
ATOM 7690 C C . LEU B 1 329 ? 3.367 3.305 -5.59 1 97.81 329 LEU B C 1
ATOM 7692 O O . LEU B 1 329 ? 4.184 2.463 -5.965 1 97.81 329 LEU B O 1
ATOM 7696 N N . LEU B 1 330 ? 3.75 4.375 -4.926 1 98.19 330 LEU B N 1
ATOM 7697 C CA . LEU B 1 330 ? 5.137 4.664 -4.578 1 98.19 330 LEU B CA 1
ATOM 7698 C C . LEU B 1 330 ? 5.754 3.51 -3.795 1 98.19 330 LEU B C 1
ATOM 7700 O O . LEU B 1 330 ? 6.812 2.998 -4.164 1 98.19 330 LEU B O 1
ATOM 7704 N N . LEU B 1 331 ? 5.066 3.137 -2.729 1 98.06 331 LEU B N 1
ATOM 7705 C CA . LEU B 1 331 ? 5.617 2.121 -1.837 1 98.06 331 LEU B CA 1
ATOM 7706 C C . LEU B 1 331 ? 5.809 0.798 -2.572 1 98.06 331 LEU B C 1
ATOM 7708 O O . LEU B 1 331 ? 6.855 0.157 -2.443 1 98.06 331 LEU B O 1
ATOM 7712 N N . HIS B 1 332 ? 4.887 0.415 -3.379 1 97.62 332 HIS B N 1
ATOM 7713 C CA . HIS B 1 332 ? 4.934 -0.895 -4.016 1 97.62 332 HIS B CA 1
ATOM 7714 C C . HIS B 1 332 ? 5.934 -0.911 -5.172 1 97.62 332 HIS B C 1
ATOM 7716 O O . HIS B 1 332 ? 6.57 -1.934 -5.43 1 97.62 332 HIS B O 1
ATOM 7722 N N . VAL B 1 333 ? 6.102 0.213 -5.855 1 96.06 333 VAL B N 1
ATOM 7723 C CA . VAL B 1 333 ? 7.125 0.289 -6.891 1 96.06 333 VAL B CA 1
ATOM 7724 C C . VAL B 1 333 ? 8.508 0.183 -6.258 1 96.06 333 VAL B C 1
ATOM 7726 O O . VAL B 1 333 ? 9.383 -0.524 -6.77 1 96.06 333 VAL B O 1
ATOM 7729 N N . ALA B 1 334 ? 8.719 0.847 -5.172 1 95.69 334 ALA B N 1
ATOM 7730 C CA . ALA B 1 334 ? 10 0.795 -4.484 1 95.69 334 ALA B CA 1
ATOM 7731 C C . ALA B 1 334 ? 10.305 -0.617 -3.992 1 95.69 334 ALA B C 1
ATOM 7733 O O . ALA B 1 334 ? 11.422 -1.111 -4.152 1 95.69 334 ALA B O 1
ATOM 7734 N N . MET B 1 335 ? 9.289 -1.279 -3.463 1 95 335 MET B N 1
ATOM 7735 C CA . MET B 1 335 ? 9.477 -2.609 -2.893 1 95 335 MET B CA 1
ATOM 7736 C C . MET B 1 335 ? 9.664 -3.652 -3.99 1 95 335 MET B C 1
ATOM 7738 O O . MET B 1 335 ? 10.359 -4.652 -3.795 1 95 335 MET B O 1
ATOM 7742 N N . MET B 1 336 ? 9.031 -3.396 -5.078 1 92.62 336 MET B N 1
ATOM 7743 C CA . MET B 1 336 ? 9.109 -4.34 -6.188 1 92.62 336 MET B CA 1
ATOM 7744 C C . MET B 1 336 ? 10.555 -4.625 -6.566 1 92.62 336 MET B C 1
ATOM 7746 O O . MET B 1 336 ? 10.891 -5.742 -6.969 1 92.62 336 MET B O 1
ATOM 7750 N N . TYR B 1 337 ? 11.406 -3.73 -6.332 1 87.75 337 TYR B N 1
ATOM 7751 C CA . TYR B 1 337 ? 12.797 -3.879 -6.73 1 87.75 337 TYR B CA 1
ATOM 7752 C C . TYR B 1 337 ? 13.695 -4.098 -5.516 1 87.75 337 TYR B C 1
ATOM 7754 O O . TYR B 1 337 ? 14.898 -3.855 -5.578 1 87.75 337 TYR B O 1
ATOM 7762 N N . GLY B 1 338 ? 13.141 -4.41 -4.441 1 89.25 338 GLY B N 1
ATOM 7763 C CA . GLY B 1 338 ? 13.867 -4.895 -3.277 1 89.25 338 GLY B CA 1
ATOM 7764 C C . GLY B 1 338 ? 14.539 -3.785 -2.488 1 89.25 338 GLY B C 1
ATOM 7765 O O . GLY B 1 338 ? 15.508 -4.023 -1.772 1 89.25 338 GLY B O 1
ATOM 7766 N N . MET B 1 339 ? 14.047 -2.568 -2.561 1 91.06 339 MET B N 1
ATOM 7767 C CA . MET B 1 339 ? 14.664 -1.465 -1.829 1 91.06 339 MET B CA 1
ATOM 7768 C C . MET B 1 339 ? 14.57 -1.691 -0.324 1 91.06 339 MET B C 1
ATOM 7770 O O . MET B 1 339 ? 15.438 -1.243 0.429 1 91.06 339 MET B O 1
ATOM 7774 N N . HIS B 1 340 ? 13.57 -2.42 0.131 1 91.88 340 HIS B N 1
ATOM 7775 C CA . HIS B 1 340 ? 13.375 -2.686 1.551 1 91.88 340 HIS B CA 1
ATOM 7776 C C . HIS B 1 340 ? 14.289 -3.807 2.035 1 91.88 340 HIS B C 1
ATOM 7778 O O . HIS B 1 340 ? 14.398 -4.047 3.24 1 91.88 340 HIS B O 1
ATOM 7784 N N . ASN B 1 341 ? 14.898 -4.496 1.064 1 88.88 341 ASN B N 1
ATOM 7785 C CA . ASN B 1 341 ? 15.852 -5.566 1.329 1 88.88 341 ASN B CA 1
ATOM 7786 C C . ASN B 1 341 ? 17.188 -5.309 0.64 1 88.88 341 ASN B C 1
ATOM 7788 O O . ASN B 1 341 ? 17.531 -5.992 -0.325 1 88.88 341 ASN B O 1
ATOM 7792 N N . PRO B 1 342 ? 18.016 -4.465 1.176 1 81.06 342 PRO B N 1
ATOM 7793 C CA . PRO B 1 342 ? 19.203 -4.035 0.441 1 81.06 342 PRO B CA 1
ATOM 7794 C C . PRO B 1 342 ? 20.219 -5.164 0.241 1 81.06 342 PRO B C 1
ATOM 7796 O O . PRO B 1 342 ? 20.906 -5.207 -0.782 1 81.06 342 PRO B O 1
ATOM 7799 N N . VAL B 1 343 ? 20.266 -6.082 1.132 1 77.94 343 VAL B N 1
ATOM 7800 C CA . VAL B 1 343 ? 21.297 -7.121 1.067 1 77.94 343 VAL B CA 1
ATOM 7801 C C . VAL B 1 343 ? 20.859 -8.211 0.085 1 77.94 343 VAL B C 1
ATOM 7803 O O . VAL B 1 343 ? 21.688 -8.797 -0.61 1 77.94 343 VAL B O 1
ATOM 7806 N N . SER B 1 344 ? 19.594 -8.461 0.046 1 80.5 344 SER B N 1
ATOM 7807 C CA . SER B 1 344 ? 19.078 -9.508 -0.833 1 80.5 344 SER B CA 1
ATOM 7808 C C . SER B 1 344 ? 18.359 -8.922 -2.035 1 80.5 344 SER B C 1
ATOM 7810 O O . SER B 1 344 ? 17.438 -9.547 -2.586 1 80.5 344 SER B O 1
ATOM 7812 N N . SER B 1 345 ? 18.734 -7.738 -2.414 1 81.19 345 SER B N 1
ATOM 7813 C CA . SER B 1 345 ? 18.047 -7.059 -3.496 1 81.19 345 SER B CA 1
ATOM 7814 C C . SER B 1 345 ? 18.172 -7.824 -4.809 1 81.19 345 SER B C 1
ATOM 7816 O O . SER B 1 345 ? 17.297 -7.723 -5.68 1 81.19 345 SER B O 1
ATOM 7818 N N . HIS B 1 346 ? 19.188 -8.625 -4.996 1 80.25 346 HIS B N 1
ATOM 7819 C CA . HIS B 1 346 ? 19.422 -9.375 -6.223 1 80.25 346 HIS B CA 1
ATOM 7820 C C . HIS B 1 346 ? 18.297 -10.375 -6.484 1 80.25 346 HIS B C 1
ATOM 7822 O O . HIS B 1 346 ? 18.047 -10.75 -7.633 1 80.25 346 HIS B O 1
ATOM 7828 N N . GLU B 1 347 ? 17.609 -10.766 -5.461 1 81.19 347 GLU B N 1
ATOM 7829 C CA . GLU B 1 347 ? 16.531 -11.75 -5.586 1 81.19 347 GLU B CA 1
ATOM 7830 C C . GLU B 1 347 ? 15.312 -11.141 -6.281 1 81.19 347 GLU B C 1
ATOM 7832 O O . GLU B 1 347 ? 14.414 -11.867 -6.707 1 81.19 347 GLU B O 1
ATOM 7837 N N . PHE B 1 348 ? 15.336 -9.875 -6.43 1 81.69 348 PHE B N 1
ATOM 7838 C CA . PHE B 1 348 ? 14.156 -9.188 -6.945 1 81.69 348 PHE B CA 1
ATOM 7839 C C . PHE B 1 348 ? 14.344 -8.828 -8.414 1 81.69 348 PHE B C 1
ATOM 7841 O O . PHE B 1 348 ? 13.422 -8.312 -9.055 1 81.69 348 PHE B O 1
ATOM 7848 N N . PHE B 1 349 ? 15.492 -9.195 -8.938 1 80.06 349 PHE B N 1
ATOM 7849 C CA . PHE B 1 349 ? 15.758 -8.852 -10.336 1 80.06 349 PHE B CA 1
ATOM 7850 C C . PHE B 1 349 ? 15.586 -10.078 -11.227 1 80.06 349 PHE B C 1
ATOM 7852 O O . PHE B 1 349 ? 15.75 -11.211 -10.781 1 80.06 349 PHE B O 1
ATOM 7859 N N . LYS B 1 350 ? 15.281 -9.781 -12.445 1 74.31 350 LYS B N 1
ATOM 7860 C CA . LYS B 1 350 ? 15.109 -10.852 -13.422 1 74.31 350 LYS B CA 1
ATOM 7861 C C . LYS B 1 350 ? 16.453 -11.344 -13.945 1 74.31 350 LYS B C 1
ATOM 7863 O O . LYS B 1 350 ? 16.578 -12.492 -14.367 1 74.31 350 LYS B O 1
ATOM 7868 N N . THR B 1 351 ? 17.375 -10.43 -13.906 1 73.44 351 THR B N 1
ATOM 7869 C CA . THR B 1 351 ? 18.688 -10.789 -14.43 1 73.44 351 THR B CA 1
ATOM 7870 C C . THR B 1 351 ? 19.719 -10.875 -13.297 1 73.44 351 THR B C 1
ATOM 7872 O O . THR B 1 351 ? 19.562 -10.227 -12.266 1 73.44 351 THR B O 1
ATOM 7875 N N . LYS B 1 352 ? 20.656 -11.68 -13.609 1 72.56 352 LYS B N 1
ATOM 7876 C CA . LYS B 1 352 ? 21.734 -11.797 -12.633 1 72.56 352 LYS B CA 1
ATOM 7877 C C . LYS B 1 352 ? 22.484 -10.477 -12.477 1 72.56 352 LYS B C 1
ATOM 7879 O O . LYS B 1 352 ? 22.766 -9.805 -13.461 1 72.56 352 LYS B O 1
ATOM 7884 N N . GLN B 1 353 ? 22.484 -10.047 -11.234 1 73.81 353 GLN B N 1
ATOM 7885 C CA . GLN B 1 353 ? 23.188 -8.797 -10.938 1 73.81 353 GLN B CA 1
ATOM 7886 C C . GLN B 1 353 ? 24.375 -9.039 -10.016 1 73.81 353 GLN B C 1
ATOM 7888 O O . GLN B 1 353 ? 24.375 -9.977 -9.219 1 73.81 353 GLN B O 1
ATOM 7893 N N . PRO B 1 354 ? 25.359 -8.188 -10.297 1 69.12 354 PRO B N 1
ATOM 7894 C CA . PRO B 1 354 ? 26.469 -8.289 -9.336 1 69.12 354 PRO B CA 1
ATOM 7895 C C . PRO B 1 354 ? 26.047 -7.887 -7.922 1 69.12 354 PRO B C 1
ATOM 7897 O O . PRO B 1 354 ? 25.047 -7.199 -7.742 1 69.12 354 PRO B O 1
ATOM 7900 N N . MET B 1 355 ? 26.828 -8.352 -6.98 1 68.94 355 MET B N 1
ATOM 7901 C CA . MET B 1 355 ? 26.562 -7.953 -5.602 1 68.94 355 MET B CA 1
ATOM 7902 C C . MET B 1 355 ? 26.672 -6.438 -5.441 1 68.94 355 MET B C 1
ATOM 7904 O O . MET B 1 355 ? 27.562 -5.816 -6.016 1 68.94 355 MET B O 1
ATOM 7908 N N . PRO B 1 356 ? 25.781 -5.984 -4.691 1 72.75 356 PRO B N 1
ATOM 7909 C CA . PRO B 1 356 ? 25.812 -4.531 -4.535 1 72.75 356 PRO B CA 1
ATOM 7910 C C . PRO B 1 356 ? 27.031 -4.039 -3.76 1 72.75 356 PRO B C 1
ATOM 7912 O O . PRO B 1 356 ? 27.438 -4.676 -2.785 1 72.75 356 PRO B O 1
ATOM 7915 N N . GLN B 1 357 ? 27.641 -2.979 -4.266 1 76.5 357 GLN B N 1
ATOM 7916 C CA . GLN B 1 357 ? 28.719 -2.305 -3.559 1 76.5 357 GLN B CA 1
ATOM 7917 C C . GLN B 1 357 ? 28.188 -1.436 -2.424 1 76.5 357 GLN B C 1
ATOM 7919 O O . GLN B 1 357 ? 26.984 -1.182 -2.348 1 76.5 357 GLN B O 1
ATOM 7924 N N . VAL B 1 358 ? 29.078 -1.11 -1.552 1 78.81 358 VAL B N 1
ATOM 7925 C CA . VAL B 1 358 ? 28.703 -0.324 -0.378 1 78.81 358 VAL B CA 1
ATOM 7926 C C . VAL B 1 358 ? 28 0.962 -0.815 1 78.81 358 VAL B C 1
ATOM 7928 O O . VAL B 1 358 ? 27.016 1.374 -0.209 1 78.81 358 VAL B O 1
ATOM 7931 N N . ALA B 1 359 ? 28.578 1.528 -1.848 1 81.5 359 ALA B N 1
ATOM 7932 C CA . ALA B 1 359 ? 27.984 2.77 -2.346 1 81.5 359 ALA B CA 1
ATOM 7933 C C . ALA B 1 359 ? 26.562 2.539 -2.85 1 81.5 359 ALA B C 1
ATOM 7935 O O . ALA B 1 359 ? 25.688 3.398 -2.686 1 81.5 359 ALA B O 1
ATOM 7936 N N . ASP B 1 360 ? 26.375 1.399 -3.373 1 83.44 360 ASP B N 1
ATOM 7937 C CA . ASP B 1 360 ? 25.047 1.022 -3.871 1 83.44 360 ASP B CA 1
ATOM 7938 C C . ASP B 1 360 ? 24.062 0.832 -2.721 1 83.44 360 ASP B C 1
ATOM 7940 O O . ASP B 1 360 ? 22.922 1.273 -2.801 1 83.44 360 ASP B O 1
ATOM 7944 N N . ILE B 1 361 ? 24.547 0.226 -1.746 1 85.81 361 ILE B N 1
ATOM 7945 C CA . ILE B 1 361 ? 23.703 -0.026 -0.582 1 85.81 361 ILE B CA 1
ATOM 7946 C C . ILE B 1 361 ? 23.328 1.298 0.081 1 85.81 361 ILE B C 1
ATOM 7948 O O . ILE B 1 361 ? 22.188 1.483 0.514 1 85.81 361 ILE B O 1
ATOM 7952 N N . SER B 1 362 ? 24.266 2.211 0.141 1 87.5 362 SER B N 1
ATOM 7953 C CA . SER B 1 362 ? 24.016 3.51 0.76 1 87.5 362 SER B CA 1
ATOM 7954 C C . SER B 1 362 ? 22.984 4.309 -0.033 1 87.5 362 SER B C 1
ATOM 7956 O O . SER B 1 362 ? 22.078 4.902 0.545 1 87.5 362 SER B O 1
ATOM 7958 N N . ARG B 1 363 ? 23.125 4.309 -1.302 1 88.31 363 ARG B N 1
ATOM 7959 C CA . ARG B 1 363 ? 22.188 5.043 -2.146 1 88.31 363 ARG B CA 1
ATOM 7960 C C . ARG B 1 363 ? 20.781 4.445 -2.062 1 88.31 363 ARG B C 1
ATOM 7962 O O . ARG B 1 363 ? 19.797 5.18 -2.002 1 88.31 363 ARG B O 1
ATOM 7969 N N . ARG B 1 364 ? 20.734 3.148 -2.041 1 89.62 364 ARG B N 1
ATOM 7970 C CA . ARG B 1 364 ? 19.469 2.457 -1.909 1 89.62 364 ARG B CA 1
ATOM 7971 C C . ARG B 1 364 ? 18.812 2.754 -0.56 1 89.62 364 ARG B C 1
ATOM 7973 O O . ARG B 1 364 ? 17.609 2.975 -0.48 1 89.62 364 ARG B O 1
ATOM 7980 N N . SER B 1 365 ? 19.688 2.721 0.423 1 91.62 365 SER B N 1
ATOM 7981 C CA . SER B 1 365 ? 19.188 2.967 1.771 1 91.62 365 SER B CA 1
ATOM 7982 C C . SER B 1 365 ? 18.672 4.391 1.914 1 91.62 365 SER B C 1
ATOM 7984 O O . SER B 1 365 ? 17.625 4.621 2.549 1 91.62 365 SER B O 1
ATOM 7986 N N . GLU B 1 366 ? 19.344 5.332 1.332 1 92.5 366 GLU B N 1
ATOM 7987 C CA . GLU B 1 366 ? 18.922 6.727 1.383 1 92.5 366 GLU B CA 1
ATOM 7988 C C . GLU B 1 366 ? 17.578 6.926 0.668 1 92.5 366 GLU B C 1
ATOM 7990 O O . GLU B 1 366 ? 16.672 7.57 1.199 1 92.5 366 GLU B O 1
ATOM 7995 N N . LEU B 1 367 ? 17.484 6.395 -0.52 1 93.88 367 LEU B N 1
ATOM 7996 C CA . LEU B 1 367 ? 16.25 6.527 -1.284 1 93.88 367 LEU B CA 1
ATOM 7997 C C . LEU B 1 367 ? 15.094 5.828 -0.575 1 93.88 367 LEU B C 1
ATOM 7999 O O . LEU B 1 367 ? 13.969 6.324 -0.588 1 93.88 367 LEU B O 1
ATOM 8003 N N . TRP B 1 368 ? 15.391 4.633 0.024 1 95.44 368 TRP B N 1
ATOM 8004 C CA . TRP B 1 368 ? 14.375 3.92 0.79 1 95.44 368 TRP B CA 1
ATOM 8005 C C . TRP B 1 368 ? 13.891 4.762 1.962 1 95.44 368 TRP B C 1
ATOM 8007 O O . TRP B 1 368 ? 12.688 4.816 2.238 1 95.44 368 TRP B O 1
ATOM 8017 N N . ALA B 1 369 ? 14.781 5.477 2.629 1 95.81 369 ALA B N 1
ATOM 8018 C CA . ALA B 1 369 ? 14.406 6.324 3.758 1 95.81 369 ALA B CA 1
ATOM 8019 C C . ALA B 1 369 ? 13.445 7.43 3.32 1 95.81 369 ALA B C 1
ATOM 8021 O O . ALA B 1 369 ? 12.422 7.66 3.963 1 95.81 369 ALA B O 1
ATOM 8022 N N . TYR B 1 370 ? 13.773 8.078 2.248 1 96.75 370 TYR B N 1
ATOM 8023 C CA . TYR B 1 370 ? 12.906 9.141 1.746 1 96.75 370 TYR B CA 1
ATOM 8024 C C . TYR B 1 370 ? 11.562 8.57 1.295 1 96.75 370 TYR B C 1
ATOM 8026 O O . TYR B 1 370 ? 10.531 9.227 1.424 1 96.75 370 TYR B O 1
ATOM 8034 N N . THR B 1 371 ? 11.586 7.355 0.747 1 97.44 371 THR B N 1
ATOM 8035 C CA . THR B 1 371 ? 10.359 6.684 0.353 1 97.44 371 THR B CA 1
ATOM 8036 C C . THR B 1 371 ? 9.461 6.438 1.564 1 97.44 371 THR B C 1
ATOM 8038 O O . THR B 1 371 ? 8.266 6.738 1.53 1 97.44 371 THR B O 1
ATOM 8041 N N . VAL B 1 372 ? 10.047 5.98 2.617 1 97.62 372 VAL B N 1
ATOM 8042 C CA . VAL B 1 372 ? 9.297 5.672 3.828 1 97.62 372 VAL B CA 1
ATOM 8043 C C . VAL B 1 372 ? 8.742 6.957 4.441 1 97.62 372 VAL B C 1
ATOM 8045 O O . VAL B 1 372 ? 7.57 7.023 4.809 1 97.62 372 VAL B O 1
ATOM 8048 N N . ILE B 1 373 ? 9.555 7.98 4.57 1 97.75 373 ILE B N 1
ATOM 8049 C CA . ILE B 1 373 ? 9.133 9.25 5.148 1 97.75 373 ILE B CA 1
ATOM 8050 C C . ILE B 1 373 ? 7.961 9.82 4.359 1 97.75 373 ILE B C 1
ATOM 8052 O O . ILE B 1 373 ? 6.93 10.18 4.934 1 97.75 373 ILE B O 1
ATOM 8056 N N . THR B 1 374 ? 8.156 9.859 3.045 1 98 374 THR B N 1
ATOM 8057 C CA . THR B 1 374 ? 7.125 10.422 2.178 1 98 374 THR B CA 1
ATOM 8058 C C . THR B 1 374 ? 5.844 9.602 2.254 1 98 374 THR B C 1
ATOM 8060 O O . THR B 1 374 ? 4.746 10.156 2.326 1 98 374 THR B O 1
ATOM 8063 N N . TYR B 1 375 ? 5.992 8.281 2.215 1 98.44 375 TYR B N 1
ATOM 8064 C CA . TYR B 1 375 ? 4.848 7.383 2.285 1 98.44 375 TYR B CA 1
ATOM 8065 C C . TYR B 1 375 ? 4.059 7.602 3.572 1 98.44 375 TYR B C 1
ATOM 8067 O O . TYR B 1 375 ? 2.842 7.801 3.537 1 98.44 375 TYR B O 1
ATOM 8075 N N . GLN B 1 376 ? 4.723 7.582 4.68 1 98.19 376 GLN B N 1
ATOM 8076 C CA . GLN B 1 376 ? 4.055 7.707 5.973 1 98.19 376 GLN B CA 1
ATOM 8077 C C . GLN B 1 376 ? 3.449 9.094 6.148 1 98.19 376 GLN B C 1
ATOM 8079 O O . GLN B 1 376 ? 2.334 9.234 6.656 1 98.19 376 GLN B O 1
ATOM 8084 N N . ARG B 1 377 ? 4.137 10.102 5.73 1 97.44 377 ARG B N 1
ATOM 8085 C CA . ARG B 1 377 ? 3.635 11.469 5.832 1 97.44 377 ARG B CA 1
ATOM 8086 C C . ARG B 1 377 ? 2.369 11.656 5 1 97.44 377 ARG B C 1
ATOM 8088 O O . ARG B 1 377 ? 1.394 12.25 5.469 1 97.44 377 ARG B O 1
ATOM 8095 N N . ALA B 1 378 ? 2.453 11.148 3.785 1 96.88 378 ALA B N 1
ATOM 8096 C CA . ALA B 1 378 ? 1.304 11.297 2.896 1 96.88 378 ALA B CA 1
ATOM 8097 C C . ALA B 1 378 ? 0.086 10.562 3.451 1 96.88 378 ALA B C 1
ATOM 8099 O O . ALA B 1 378 ? -1.038 11.055 3.367 1 96.88 378 ALA B O 1
ATOM 8100 N N . CYS B 1 379 ? 0.328 9.391 4.02 1 96.69 379 CYS B N 1
ATOM 8101 C CA . CYS B 1 379 ? -0.76 8.656 4.652 1 96.69 379 CYS B CA 1
ATOM 8102 C C . CYS B 1 379 ? -1.349 9.438 5.816 1 96.69 379 CYS B C 1
ATOM 8104 O O . CYS B 1 379 ? -2.568 9.586 5.918 1 96.69 379 CYS B O 1
ATOM 8106 N N . LEU B 1 380 ? -0.552 9.984 6.656 1 94.31 380 LEU B N 1
ATOM 8107 C CA . LEU B 1 380 ? -0.988 10.711 7.848 1 94.31 380 LEU B CA 1
ATOM 8108 C C . LEU B 1 380 ? -1.752 11.969 7.469 1 94.31 380 LEU B C 1
ATOM 8110 O O . LEU B 1 380 ? -2.75 12.312 8.109 1 94.31 380 LEU B O 1
ATOM 8114 N N . MET B 1 381 ? -1.25 12.617 6.418 1 93.81 381 MET B N 1
ATOM 8115 C CA . MET B 1 381 ? -1.886 13.859 5.977 1 93.81 381 MET B CA 1
ATOM 8116 C C . MET B 1 381 ? -3.27 13.586 5.398 1 93.81 381 MET B C 1
ATOM 8118 O O . MET B 1 381 ? -4.094 14.492 5.289 1 93.81 381 MET B O 1
ATOM 8122 N N . LYS B 1 382 ? -3.5 12.344 5.047 1 93.25 382 LYS B N 1
ATOM 8123 C CA . LYS B 1 382 ? -4.812 11.969 4.531 1 93.25 382 LYS B CA 1
ATOM 8124 C C . LYS B 1 382 ? -5.602 11.18 5.57 1 93.25 382 LYS B C 1
ATOM 8126 O O . LYS B 1 382 ? -6.688 10.664 5.273 1 93.25 382 LYS B O 1
ATOM 8131 N N . GLY B 1 383 ? -5.059 11.086 6.762 1 94.31 383 GLY B N 1
ATOM 8132 C CA . GLY B 1 383 ? -5.727 10.422 7.867 1 94.31 383 GLY B CA 1
ATOM 8133 C C . GLY B 1 383 ? -5.879 8.93 7.66 1 94.31 383 GLY B C 1
ATOM 8134 O O . GLY B 1 383 ? -6.879 8.336 8.07 1 94.31 383 GLY B O 1
ATOM 8135 N N . GLN B 1 384 ? -4.984 8.336 6.949 1 94.75 384 GLN B N 1
ATOM 8136 C CA . GLN B 1 384 ? -4.977 6.902 6.68 1 94.75 384 GLN B CA 1
ATOM 8137 C C . GLN B 1 384 ? -3.832 6.211 7.418 1 94.75 384 GLN B C 1
ATOM 8139 O O . GLN B 1 384 ? -2.766 6.797 7.609 1 94.75 384 GLN B O 1
ATOM 8144 N N . PRO B 1 385 ? -4.031 5.02 7.887 1 94.12 385 PRO B N 1
ATOM 8145 C C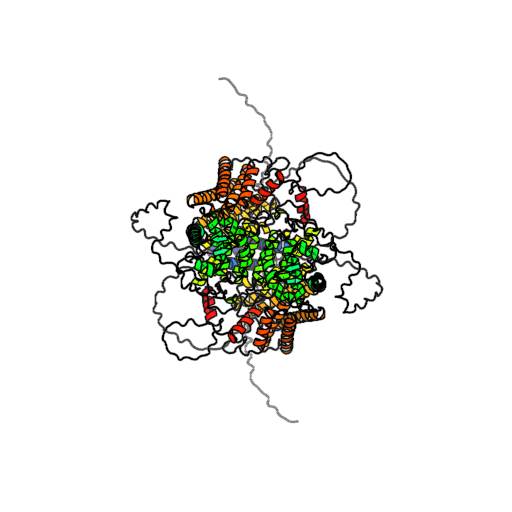A . PRO B 1 385 ? -2.965 4.332 8.617 1 94.12 385 PRO B CA 1
ATOM 8146 C C . PRO B 1 385 ? -1.817 3.891 7.715 1 94.12 385 PRO B C 1
ATOM 8148 O O . PRO B 1 385 ? -2.016 3.07 6.816 1 94.12 385 PRO B O 1
ATOM 8151 N N . PRO B 1 386 ? -0.683 4.398 7.969 1 96.25 386 PRO B N 1
ATOM 8152 C CA . PRO B 1 386 ? 0.474 3.957 7.188 1 96.25 386 PRO B CA 1
ATOM 8153 C C . PRO B 1 386 ? 1.013 2.604 7.645 1 96.25 386 PRO B C 1
ATOM 8155 O O . PRO B 1 386 ? 0.733 2.17 8.766 1 96.25 386 PR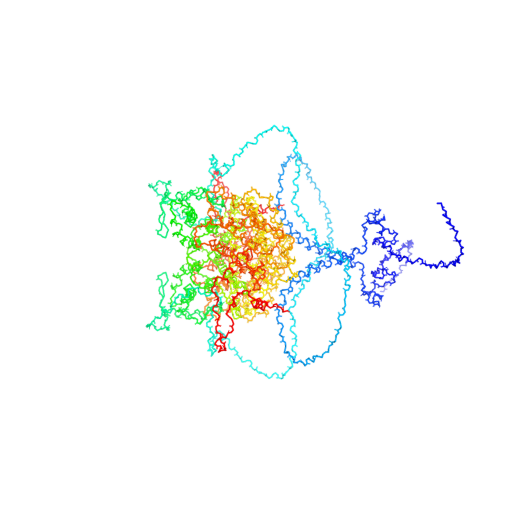O B O 1
ATOM 8158 N N . ARG B 1 387 ? 1.769 1.986 6.738 1 95.94 387 ARG B N 1
ATOM 8159 C CA . ARG B 1 387 ? 2.559 0.828 7.141 1 95.94 387 ARG B CA 1
ATOM 8160 C C . ARG B 1 387 ? 3.758 1.248 7.984 1 95.94 387 ARG B C 1
ATOM 8162 O O . ARG B 1 387 ? 4.43 2.234 7.672 1 95.94 387 ARG B O 1
ATOM 8169 N N . THR B 1 388 ? 4.012 0.541 9.062 1 94.75 388 THR B N 1
ATOM 8170 C CA . THR B 1 388 ? 5.191 0.802 9.875 1 94.75 388 THR B CA 1
ATOM 8171 C C . THR B 1 388 ? 6.43 0.165 9.258 1 94.75 388 THR B C 1
ATOM 8173 O O . THR B 1 388 ? 6.32 -0.726 8.414 1 94.75 388 THR B O 1
ATOM 8176 N N . LEU B 1 389 ? 7.574 0.568 9.641 1 92.56 389 LEU B N 1
ATOM 8177 C CA . LEU B 1 389 ? 8.836 0.081 9.102 1 92.56 389 LEU B CA 1
ATOM 8178 C C . LEU B 1 389 ? 8.984 -1.421 9.328 1 92.56 389 LEU B C 1
ATOM 8180 O O . LEU B 1 389 ? 9.344 -2.158 8.406 1 92.56 389 LEU B O 1
ATOM 8184 N N . PRO B 1 390 ? 8.672 -1.915 10.453 1 89.19 390 PRO B N 1
ATOM 8185 C CA . PRO B 1 390 ? 8.789 -3.363 10.641 1 89.19 390 PRO B CA 1
ATOM 8186 C C . PRO B 1 390 ? 7.82 -4.156 9.766 1 89.19 390 PRO B C 1
ATOM 8188 O O . PRO B 1 390 ? 8.117 -5.289 9.391 1 89.19 390 PRO B O 1
ATOM 8191 N N . ASP B 1 391 ? 6.809 -3.533 9.469 1 89.69 391 ASP B N 1
ATOM 8192 C CA . ASP B 1 391 ? 5.824 -4.227 8.641 1 89.69 391 ASP B CA 1
ATOM 8193 C C . ASP B 1 391 ? 6.25 -4.227 7.172 1 89.69 391 ASP B C 1
ATOM 8195 O O . ASP B 1 391 ? 5.754 -5.035 6.379 1 89.69 391 ASP B O 1
ATOM 8199 N N . MET B 1 392 ? 7.043 -3.326 6.766 1 91.5 392 MET B N 1
ATOM 8200 C CA . MET B 1 392 ? 7.539 -3.252 5.395 1 91.5 392 MET B CA 1
ATOM 8201 C C . MET B 1 392 ? 8.695 -4.223 5.176 1 91.5 392 MET B C 1
ATOM 8203 O O . MET B 1 392 ? 8.844 -4.785 4.09 1 91.5 392 MET B O 1
ATOM 8207 N N . ALA B 1 393 ? 9.531 -4.336 6.133 1 85.94 393 ALA B N 1
ATOM 8208 C CA . ALA B 1 393 ? 10.672 -5.246 6.145 1 85.94 393 ALA B CA 1
ATOM 8209 C C . ALA B 1 393 ? 10.742 -6.023 7.457 1 85.94 393 ALA B C 1
ATOM 8211 O O . ALA B 1 393 ? 11.344 -5.559 8.43 1 85.94 393 ALA B O 1
ATOM 8212 N N . HIS B 1 394 ? 10.328 -7.191 7.391 1 82 394 HIS B N 1
ATOM 8213 C CA . HIS B 1 394 ? 10.195 -7.973 8.617 1 82 394 HIS B CA 1
ATOM 8214 C C . HIS B 1 394 ? 11.547 -8.461 9.109 1 82 394 HIS B C 1
ATOM 8216 O O . HIS B 1 394 ? 11.734 -8.672 10.312 1 82 394 HIS B O 1
ATOM 8222 N N . ASP B 1 395 ? 12.461 -8.555 8.234 1 86.31 395 ASP B N 1
ATOM 8223 C CA . ASP B 1 395 ? 13.789 -9.039 8.602 1 86.31 395 ASP B CA 1
ATOM 8224 C C . ASP B 1 395 ? 14.57 -7.965 9.352 1 86.31 395 ASP B C 1
ATOM 8226 O O . ASP B 1 395 ? 14.961 -6.953 8.766 1 86.31 395 ASP B O 1
ATOM 8230 N N . VAL B 1 396 ? 14.922 -8.234 10.531 1 86.38 396 VAL B N 1
ATOM 8231 C CA . VAL B 1 396 ? 15.555 -7.262 11.414 1 86.38 396 VAL B CA 1
ATOM 8232 C C . VAL B 1 396 ? 16.938 -6.906 10.891 1 86.38 396 VAL B C 1
ATOM 8234 O O . VAL B 1 396 ? 17.359 -5.75 10.969 1 86.38 396 VAL B O 1
ATOM 8237 N N . ASN B 1 397 ? 17.641 -7.867 10.367 1 84.62 397 ASN B N 1
ATOM 8238 C CA . ASN B 1 397 ? 18.984 -7.617 9.867 1 84.62 397 ASN B CA 1
ATOM 8239 C C . ASN B 1 397 ? 18.969 -6.703 8.648 1 84.62 397 ASN B C 1
ATOM 8241 O O . ASN B 1 397 ? 19.859 -5.859 8.484 1 84.62 397 ASN B O 1
ATOM 8245 N N . GLN B 1 398 ? 18.016 -6.949 7.879 1 85 398 GLN B N 1
ATOM 8246 C CA . GLN B 1 398 ? 17.859 -6.07 6.727 1 85 398 GLN B CA 1
ATOM 8247 C C . GLN B 1 398 ? 17.562 -4.641 7.16 1 85 398 GLN B C 1
ATOM 8249 O O . GLN B 1 398 ? 18.109 -3.689 6.594 1 85 398 GLN B O 1
ATOM 8254 N N . ARG B 1 399 ? 16.75 -4.426 8.141 1 88.75 399 ARG B N 1
ATOM 8255 C CA . ARG B 1 399 ? 16.406 -3.1 8.648 1 88.75 399 ARG B CA 1
ATOM 8256 C C . ARG B 1 399 ? 17.625 -2.426 9.273 1 88.75 399 ARG B C 1
ATOM 8258 O O . ARG B 1 399 ? 17.828 -1.222 9.102 1 88.75 399 ARG B O 1
ATOM 8265 N N . LYS B 1 400 ? 18.375 -3.23 9.938 1 87.31 400 LYS B N 1
ATOM 8266 C CA . LYS B 1 400 ? 19.594 -2.699 10.539 1 87.31 400 LYS B CA 1
ATOM 8267 C C . LYS B 1 400 ? 20.562 -2.209 9.469 1 87.31 400 LYS B C 1
ATOM 8269 O O . LYS B 1 400 ? 21.188 -1.149 9.617 1 87.31 400 LYS B O 1
ATOM 8274 N N . THR B 1 401 ? 20.688 -3.016 8.484 1 85.94 401 THR B N 1
ATOM 8275 C CA . THR B 1 401 ? 21.578 -2.637 7.383 1 85.94 401 THR B CA 1
ATOM 8276 C C . THR B 1 401 ? 21.109 -1.33 6.742 1 85.94 401 THR B C 1
ATOM 8278 O O . THR B 1 401 ? 21.922 -0.453 6.445 1 85.94 401 THR B O 1
ATOM 8281 N N . LEU B 1 402 ? 19.812 -1.227 6.551 1 87.38 402 LEU B N 1
ATOM 8282 C CA . LEU B 1 402 ? 19.266 0.003 5.996 1 87.38 402 LEU B CA 1
ATOM 8283 C C . LEU B 1 402 ? 19.562 1.193 6.898 1 87.38 402 LEU B C 1
ATOM 8285 O O . LEU B 1 402 ? 20.047 2.227 6.426 1 87.38 402 LEU B O 1
ATOM 8289 N N . TYR B 1 403 ? 19.422 1.078 8.156 1 89.25 403 TYR B N 1
ATOM 8290 C CA . TYR B 1 403 ? 19.625 2.146 9.125 1 89.25 403 TYR B CA 1
ATOM 8291 C C . TYR B 1 403 ? 21.078 2.562 9.18 1 89.25 403 TYR B C 1
ATOM 8293 O O . TYR B 1 403 ? 21.391 3.75 9.297 1 89.25 403 TYR B O 1
ATOM 8301 N N . GLN B 1 404 ? 21.906 1.583 9.039 1 89.69 404 GLN B N 1
ATOM 8302 C CA . GLN B 1 404 ? 23.344 1.833 9.18 1 89.69 404 GLN B CA 1
ATOM 8303 C C . GLN B 1 404 ? 23.906 2.518 7.938 1 89.69 404 GLN B C 1
ATOM 8305 O O . GLN B 1 404 ? 24.938 3.178 8 1 89.69 404 GLN B O 1
ATOM 8310 N N . ASN B 1 405 ? 23.219 2.371 6.871 1 90.19 405 ASN B N 1
ATOM 8311 C CA . ASN B 1 405 ? 23.781 2.883 5.621 1 90.19 405 ASN B CA 1
ATOM 8312 C C . ASN B 1 405 ? 23.062 4.152 5.168 1 90.19 405 ASN B C 1
ATOM 8314 O O . ASN B 1 405 ? 23.297 4.637 4.059 1 90.19 405 ASN B O 1
ATOM 8318 N N . MET B 1 406 ? 22.234 4.707 6.039 1 91.38 406 MET B N 1
ATOM 8319 C CA . MET B 1 406 ? 21.609 6.008 5.777 1 91.38 406 MET B CA 1
ATOM 8320 C C . MET B 1 406 ? 22.375 7.121 6.496 1 91.38 406 MET B C 1
ATOM 8322 O O . MET B 1 406 ? 23.047 6.875 7.496 1 91.38 406 MET B O 1
ATOM 8326 N N . SER B 1 407 ? 22.266 8.328 5.996 1 90.12 407 SER B N 1
ATOM 8327 C CA . SER B 1 407 ? 22.859 9.469 6.684 1 90.12 407 SER B CA 1
ATOM 8328 C C . SER B 1 407 ? 22.156 9.734 8.008 1 90.12 407 SER B C 1
ATOM 8330 O O . SER B 1 407 ? 20.953 9.5 8.148 1 90.12 407 SER B O 1
ATOM 8332 N N . PRO B 1 408 ? 22.859 10.188 9 1 89.62 408 PRO B N 1
ATOM 8333 C CA . PRO B 1 408 ? 22.25 10.492 10.289 1 89.62 408 PRO B CA 1
ATOM 8334 C C . PRO B 1 408 ? 21.078 11.469 10.172 1 89.62 408 PRO B C 1
ATOM 8336 O O . PRO B 1 408 ? 20.094 11.367 10.914 1 89.62 408 PRO B O 1
ATOM 8339 N N . HIS B 1 409 ? 21.281 12.32 9.25 1 89.56 409 HIS B N 1
ATOM 8340 C CA . HIS B 1 409 ? 20.234 13.312 9.023 1 89.56 409 HIS B CA 1
ATOM 8341 C C . HIS B 1 409 ? 18.922 12.656 8.609 1 89.56 409 HIS B C 1
ATOM 8343 O O . HIS B 1 409 ? 17.875 12.922 9.203 1 89.56 409 HIS B O 1
ATOM 8349 N N . VAL B 1 410 ? 18.938 11.844 7.66 1 92.94 410 VAL B N 1
ATOM 8350 C CA . VAL B 1 410 ? 17.734 11.219 7.141 1 92.94 410 VAL B CA 1
ATOM 8351 C C . VAL B 1 410 ? 17.203 10.18 8.141 1 92.94 410 VAL B C 1
ATOM 8353 O O . VAL B 1 410 ? 16 9.977 8.266 1 92.94 410 VAL B O 1
ATOM 8356 N N . ARG B 1 411 ? 18.094 9.609 8.867 1 93.81 411 ARG B N 1
ATOM 8357 C CA . ARG B 1 411 ? 17.719 8.641 9.891 1 93.81 411 ARG B CA 1
ATOM 8358 C C . ARG B 1 411 ? 16.859 9.289 10.977 1 93.81 411 ARG B C 1
ATOM 8360 O O . ARG B 1 411 ? 15.852 8.719 11.391 1 93.81 411 ARG B O 1
ATOM 8367 N N . THR B 1 412 ? 17.297 10.438 11.43 1 95.38 412 THR B N 1
ATOM 8368 C CA . THR B 1 412 ? 16.547 11.156 12.461 1 95.38 412 THR B CA 1
ATOM 8369 C C . THR B 1 412 ? 15.156 11.547 11.953 1 95.38 412 THR B C 1
ATOM 8371 O O . THR B 1 412 ? 14.172 11.422 12.68 1 95.38 412 THR B O 1
ATOM 8374 N N . ARG B 1 413 ? 15.094 12.008 10.758 1 95.94 413 ARG B N 1
ATOM 8375 C CA . ARG B 1 413 ? 13.82 12.383 10.156 1 95.94 413 ARG B CA 1
ATOM 8376 C C . ARG B 1 413 ? 12.891 11.18 10.039 1 95.94 413 ARG B C 1
ATOM 8378 O O . ARG B 1 413 ? 11.695 11.273 10.328 1 95.94 413 ARG B O 1
ATOM 8385 N N . MET B 1 414 ? 13.445 10.086 9.594 1 96.56 414 MET B N 1
ATOM 8386 C CA . MET B 1 414 ? 12.672 8.852 9.445 1 96.56 414 MET B CA 1
ATOM 8387 C C . MET B 1 414 ? 12.172 8.352 10.797 1 96.56 414 MET B C 1
ATOM 8389 O O . MET B 1 414 ? 11.039 7.887 10.906 1 96.56 414 MET B O 1
ATOM 8393 N N . LYS B 1 415 ? 13 8.461 11.812 1 96.38 415 LYS B N 1
ATOM 8394 C CA . LYS B 1 415 ? 12.609 8.039 13.156 1 96.38 415 LYS B CA 1
ATOM 8395 C C . LYS B 1 415 ? 11.445 8.875 13.672 1 96.38 415 LYS B C 1
ATOM 8397 O O . LYS B 1 415 ? 10.516 8.352 14.289 1 96.38 415 LYS B O 1
ATOM 8402 N N . ALA B 1 416 ? 11.516 10.148 13.5 1 97.69 416 ALA B N 1
ATOM 8403 C CA . ALA B 1 416 ? 10.445 11.031 13.93 1 97.69 416 ALA B CA 1
ATOM 8404 C C . ALA B 1 416 ? 9.117 10.641 13.289 1 97.69 416 ALA B C 1
ATOM 8406 O O . ALA B 1 416 ? 8.094 10.555 13.969 1 97.69 416 ALA B O 1
ATOM 8407 N N . GLN B 1 417 ? 9.188 10.43 12.016 1 97.62 417 GLN B N 1
ATOM 8408 C CA . GLN B 1 417 ? 7.977 10.047 11.289 1 97.62 417 GLN B CA 1
ATOM 8409 C C . GLN B 1 417 ? 7.477 8.68 11.734 1 97.62 417 GLN B C 1
ATOM 8411 O O . GLN B 1 417 ? 6.27 8.453 11.836 1 97.62 417 GLN B O 1
ATOM 8416 N N . GLU B 1 418 ? 8.375 7.766 11.984 1 97.44 418 GLU B N 1
ATOM 8417 C CA . GLU B 1 418 ? 8.016 6.414 12.406 1 97.44 418 GLU B CA 1
ATOM 8418 C C . GLU B 1 418 ? 7.316 6.43 13.758 1 97.44 418 GLU B C 1
ATOM 8420 O O . GLU B 1 418 ? 6.379 5.66 13.984 1 97.44 418 GLU B O 1
ATOM 8425 N N . ILE B 1 419 ? 7.727 7.281 14.641 1 97.94 419 ILE B N 1
ATOM 8426 C CA . ILE B 1 419 ? 7.125 7.352 15.969 1 97.94 419 ILE B CA 1
ATOM 8427 C C . ILE B 1 419 ? 5.668 7.793 15.852 1 97.94 419 ILE B C 1
ATOM 8429 O O . ILE B 1 419 ? 4.793 7.234 16.516 1 97.94 419 ILE B O 1
ATOM 8433 N N . VAL B 1 420 ? 5.406 8.758 15.039 1 98.06 420 VAL B N 1
ATOM 8434 C CA . VAL B 1 420 ? 4.035 9.211 14.828 1 98.06 420 VAL B CA 1
ATOM 8435 C C . VAL B 1 420 ? 3.195 8.078 14.258 1 98.06 420 VAL B C 1
ATOM 8437 O O . VAL B 1 420 ? 2.041 7.887 14.648 1 98.06 420 VAL B O 1
ATOM 8440 N N . THR B 1 421 ? 3.801 7.352 13.312 1 97.25 421 THR B N 1
ATOM 8441 C CA . THR B 1 421 ? 3.119 6.234 12.664 1 97.25 421 THR B CA 1
ATOM 8442 C C . THR B 1 421 ? 2.76 5.156 13.688 1 97.25 421 THR B C 1
ATOM 8444 O O . THR B 1 421 ? 1.629 4.668 13.703 1 97.25 421 THR B O 1
ATOM 8447 N N . GLN B 1 422 ? 3.686 4.832 14.469 1 96.62 422 GLN B N 1
ATOM 8448 C CA . GLN B 1 422 ? 3.453 3.824 15.5 1 96.62 422 GLN B CA 1
ATOM 8449 C C . GLN B 1 422 ? 2.42 4.301 16.516 1 96.62 422 GLN B C 1
ATOM 8451 O O . GLN B 1 422 ? 1.598 3.516 16.984 1 96.62 422 GLN B O 1
ATOM 8456 N N . CYS B 1 423 ? 2.484 5.547 16.859 1 97.5 423 CYS B N 1
ATOM 8457 C CA . CYS B 1 423 ? 1.503 6.121 17.766 1 97.5 423 CYS B CA 1
ATOM 8458 C C . CYS B 1 423 ? 0.094 5.996 17.203 1 97.5 423 CYS B C 1
ATOM 8460 O O . CYS B 1 423 ? -0.826 5.57 17.906 1 97.5 423 CYS B O 1
ATOM 8462 N N . GLY B 1 424 ? -0.016 6.406 15.953 1 96 424 GLY B N 1
ATOM 8463 C CA . GLY B 1 424 ? -1.316 6.289 15.312 1 96 424 GLY B CA 1
ATOM 8464 C C . GLY B 1 424 ? -1.861 4.875 15.32 1 96 424 GLY B C 1
ATOM 8465 O O . GLY B 1 424 ? -3.047 4.664 15.578 1 96 424 GLY B O 1
ATOM 8466 N N . ALA B 1 425 ? -1.022 3.932 15.023 1 94.31 425 ALA B N 1
ATOM 8467 C CA . ALA B 1 425 ? -1.426 2.527 15.039 1 94.31 425 ALA B CA 1
ATOM 8468 C C . ALA B 1 425 ? -1.864 2.1 16.438 1 94.31 425 ALA B C 1
ATOM 8470 O O . ALA B 1 425 ? -2.879 1.418 16.594 1 94.31 425 ALA B O 1
ATOM 8471 N N . ALA B 1 426 ? -1.13 2.514 17.422 1 95.19 426 ALA B N 1
ATOM 8472 C CA . ALA B 1 426 ? -1.427 2.148 18.797 1 95.19 426 ALA B CA 1
ATOM 8473 C C . ALA B 1 426 ? -2.74 2.771 19.266 1 95.19 426 ALA B C 1
ATOM 8475 O O . ALA B 1 426 ? -3.527 2.131 19.969 1 95.19 426 ALA B O 1
ATOM 8476 N N . VAL B 1 427 ? -2.928 3.982 18.859 1 95.12 427 VAL B N 1
ATOM 8477 C CA . VAL B 1 427 ? -4.141 4.695 19.25 1 95.12 427 VAL B CA 1
ATOM 8478 C C . VAL B 1 427 ? -5.359 4.008 18.625 1 95.12 427 VAL B C 1
ATOM 8480 O O . VAL B 1 427 ? -6.371 3.807 19.312 1 95.12 427 VAL B O 1
ATOM 8483 N N . ASN B 1 428 ? -5.297 3.676 17.391 1 91 428 ASN B N 1
ATOM 8484 C CA . ASN B 1 428 ? -6.395 2.975 16.734 1 91 428 ASN B CA 1
ATOM 8485 C C . ASN B 1 428 ? -6.645 1.608 17.375 1 91 428 ASN B C 1
ATOM 8487 O O . ASN B 1 428 ? -7.793 1.182 17.5 1 91 428 ASN B O 1
ATOM 8491 N N . GLU B 1 429 ? -5.578 0.977 17.688 1 90.62 429 GLU B N 1
ATOM 8492 C CA . GLU B 1 429 ? -5.711 -0.335 18.312 1 90.62 429 GLU B CA 1
ATOM 8493 C C . GLU B 1 429 ? -6.332 -0.223 19.703 1 90.62 429 GLU B C 1
ATOM 8495 O O . GLU B 1 429 ? -7.027 -1.136 20.156 1 90.62 429 GLU B O 1
ATOM 8500 N N . TYR B 1 430 ? -6.086 0.891 20.359 1 90.56 430 TYR B N 1
ATOM 8501 C CA . TYR B 1 430 ? -6.645 1.149 21.688 1 90.56 430 TYR B CA 1
ATOM 8502 C C . TYR B 1 430 ? -8.156 1.287 21.625 1 90.56 430 TYR B C 1
ATOM 8504 O O . TYR B 1 430 ? -8.852 1.062 22.609 1 90.56 430 TYR B O 1
ATOM 8512 N N . GLY B 1 431 ? -8.742 1.584 20.484 1 86.56 431 GLY B N 1
ATOM 8513 C CA . GLY B 1 431 ? -10.18 1.712 20.312 1 86.56 431 GLY B CA 1
ATOM 8514 C C . GLY B 1 431 ? -10.719 3.047 20.797 1 86.56 431 GLY B C 1
ATOM 8515 O O . GLY B 1 431 ? -11.422 3.115 21.812 1 86.56 431 GLY B O 1
ATOM 8516 N N . VAL B 1 432 ? -10.633 4.074 20.047 1 88.19 432 VAL B N 1
ATOM 8517 C CA . VAL B 1 432 ? -10.93 5.43 20.484 1 88.19 432 VAL B CA 1
ATOM 8518 C C . VAL B 1 432 ? -12.352 5.809 20.078 1 88.19 432 VAL B C 1
ATOM 8520 O O . VAL B 1 432 ? -12.867 6.848 20.5 1 88.19 432 VAL B O 1
ATOM 8523 N N . LEU B 1 433 ? -13.023 5.043 19.375 1 82.69 433 LEU B N 1
ATOM 8524 C CA . LEU B 1 433 ? -14.383 5.348 18.938 1 82.69 433 LEU B CA 1
ATOM 8525 C C . LEU B 1 433 ? -15.344 5.355 20.125 1 82.69 433 LEU B C 1
ATOM 8527 O O . LEU B 1 433 ? -16.281 6.156 20.156 1 82.69 433 LEU B O 1
ATOM 8531 N N . THR B 1 434 ? -15.133 4.41 21.078 1 79.69 434 THR B N 1
ATOM 8532 C CA . THR B 1 434 ? -15.992 4.309 22.234 1 79.69 434 THR B CA 1
ATOM 8533 C C . THR B 1 434 ? -15.18 4.375 23.531 1 79.69 434 THR B C 1
ATOM 8535 O O . THR B 1 434 ? -15.273 3.49 24.375 1 79.69 434 THR B O 1
ATOM 8538 N N . LEU B 1 435 ? -14.531 5.41 23.641 1 83.19 435 LEU B N 1
ATOM 8539 C CA . LEU B 1 435 ? -13.633 5.539 24.766 1 83.19 435 LEU B CA 1
ATOM 8540 C C . LEU B 1 435 ? -14.406 5.852 26.047 1 83.19 435 LEU B C 1
ATOM 8542 O O . LEU B 1 435 ? -15.07 6.887 26.141 1 83.19 435 LEU B O 1
ATOM 8546 N N . SER B 1 436 ? -14.367 4.891 26.984 1 80.94 436 SER B N 1
ATOM 8547 C CA . SER B 1 436 ? -14.961 5.137 28.297 1 80.94 436 SER B CA 1
ATOM 8548 C C . SER B 1 436 ? -14.078 6.043 29.141 1 80.94 436 SER B C 1
ATOM 8550 O O . SER B 1 436 ? -12.898 6.242 28.828 1 80.94 436 SER B O 1
ATOM 8552 N N . ALA B 1 437 ? -14.648 6.609 30.156 1 80.44 437 ALA B N 1
ATOM 8553 C CA . ALA B 1 437 ? -13.898 7.477 31.062 1 80.44 437 ALA B CA 1
ATOM 8554 C C . ALA B 1 437 ? -12.734 6.727 31.703 1 80.44 437 ALA B C 1
ATOM 8556 O O . ALA B 1 437 ? -11.664 7.297 31.922 1 80.44 437 ALA B O 1
ATOM 8557 N N . ALA B 1 438 ? -13.008 5.457 31.922 1 81.06 438 ALA B N 1
ATOM 8558 C CA . ALA B 1 438 ? -11.984 4.621 32.531 1 81.06 438 ALA B CA 1
ATOM 8559 C C . ALA B 1 438 ? -10.836 4.34 31.578 1 81.06 438 ALA B C 1
ATOM 8561 O O . ALA B 1 438 ? -9.688 4.211 32 1 81.06 438 ALA B O 1
ATOM 8562 N N . ASP B 1 439 ? -11.117 4.363 30.344 1 87.94 439 ASP B N 1
ATOM 8563 C CA . ASP B 1 439 ? -10.125 4.027 29.328 1 87.94 439 ASP B CA 1
ATOM 8564 C C . ASP B 1 439 ? -9.273 5.238 28.953 1 87.94 439 ASP B C 1
ATOM 8566 O O . ASP B 1 439 ? -8.203 5.098 28.359 1 87.94 439 ASP B O 1
ATOM 8570 N N . GLU B 1 440 ? -9.68 6.398 29.344 1 90.44 440 GLU B N 1
ATOM 8571 C CA . GLU B 1 440 ? -8.984 7.613 28.938 1 90.44 440 GLU B CA 1
ATOM 8572 C C . GLU B 1 440 ? -7.625 7.73 29.609 1 90.44 440 GLU B C 1
ATOM 8574 O O . GLU B 1 440 ? -6.691 8.297 29.047 1 90.44 440 GLU B O 1
ATOM 8579 N N . GLY B 1 441 ? -7.574 7.211 30.844 1 89 441 GLY B N 1
ATOM 8580 C CA . GLY B 1 441 ? -6.281 7.219 31.5 1 89 441 GLY B CA 1
ATOM 8581 C C . GLY B 1 441 ? -5.215 6.449 30.75 1 89 441 GLY B C 1
ATOM 8582 O O . GLY B 1 441 ? -4.066 6.895 30.656 1 89 441 GLY B O 1
ATOM 8583 N N . GLY B 1 442 ? -5.633 5.266 30.266 1 91.88 442 GLY B N 1
ATOM 8584 C CA . GLY B 1 442 ? -4.711 4.473 29.469 1 91.88 442 GLY B CA 1
ATOM 8585 C C . GLY B 1 442 ? -4.277 5.164 28.188 1 91.88 442 GLY B C 1
ATOM 8586 O O . GLY B 1 442 ? -3.111 5.094 27.797 1 91.88 442 GLY B O 1
ATOM 8587 N N . LEU B 1 443 ? -5.188 5.762 27.578 1 94.12 443 LEU B N 1
ATOM 8588 C CA . LEU B 1 443 ? -4.863 6.504 26.359 1 94.12 443 LEU B CA 1
ATOM 8589 C C . LEU B 1 443 ? -3.904 7.652 26.672 1 94.12 443 LEU B C 1
ATOM 8591 O O . LEU B 1 443 ? -2.99 7.922 25.891 1 94.12 443 LEU B O 1
ATOM 8595 N N . ASP B 1 444 ? -4.09 8.336 27.75 1 93.94 444 ASP B N 1
ATOM 8596 C CA . ASP B 1 444 ? -3.223 9.438 28.172 1 93.94 444 ASP B CA 1
ATOM 8597 C C . ASP B 1 444 ? -1.78 8.969 28.344 1 93.94 444 ASP B C 1
ATOM 8599 O O . ASP B 1 444 ? -0.848 9.609 27.859 1 93.94 444 ASP B O 1
ATOM 8603 N N . LEU B 1 445 ? -1.667 7.863 29.062 1 93.62 445 LEU B N 1
ATOM 8604 C CA . LEU B 1 445 ? -0.34 7.305 29.297 1 93.62 445 LEU B CA 1
ATOM 8605 C C . LEU B 1 445 ? 0.314 6.891 27.984 1 93.62 445 LEU B C 1
ATOM 8607 O O . LEU B 1 445 ? 1.52 7.078 27.797 1 93.62 445 LEU B O 1
ATOM 8611 N N . LEU B 1 446 ? -0.478 6.332 27.125 1 96 446 LEU B N 1
ATOM 8612 C CA . LEU B 1 446 ? 0.011 5.902 25.812 1 96 446 LEU B CA 1
ATOM 8613 C C . LEU B 1 446 ? 0.559 7.086 25.016 1 96 446 LEU B C 1
ATOM 8615 O O . LEU B 1 446 ? 1.662 7.016 24.484 1 96 446 LEU B O 1
ATOM 8619 N N . LEU B 1 447 ? -0.159 8.133 24.922 1 96.88 447 LEU B N 1
ATOM 8620 C CA . LEU B 1 447 ? 0.241 9.32 24.172 1 96.88 447 LEU B CA 1
ATOM 8621 C C . LEU B 1 447 ? 1.474 9.969 24.797 1 96.88 447 LEU B C 1
ATOM 8623 O O . LEU B 1 447 ? 2.381 10.398 24.078 1 96.88 447 LEU B O 1
ATOM 8627 N N . LYS B 1 448 ? 1.539 10.023 26.109 1 95.62 448 LYS B N 1
ATOM 8628 C CA . LYS B 1 448 ? 2.688 10.602 26.797 1 95.62 448 LYS B CA 1
ATOM 8629 C C . LYS B 1 448 ? 3.961 9.82 26.516 1 95.62 448 LYS B C 1
ATOM 8631 O O . LYS B 1 448 ? 5.039 10.398 26.359 1 95.62 448 LYS B O 1
ATOM 8636 N N . ALA B 1 449 ? 3.789 8.539 26.469 1 97.25 449 ALA B N 1
ATOM 8637 C CA . ALA B 1 449 ? 4.945 7.699 26.156 1 97.25 449 ALA B CA 1
ATOM 8638 C C . ALA B 1 449 ? 5.512 8.023 24.781 1 97.25 449 ALA B C 1
ATOM 8640 O O . ALA B 1 449 ? 6.73 8.094 24.609 1 97.25 449 ALA B O 1
ATOM 8641 N N . TYR B 1 450 ? 4.695 8.18 23.844 1 98.06 450 TYR B N 1
ATOM 8642 C CA . TYR B 1 450 ? 5.16 8.492 22.484 1 98.06 450 TYR B CA 1
ATOM 8643 C C . TYR B 1 450 ? 5.676 9.922 22.406 1 98.06 450 TYR B C 1
ATOM 8645 O O . TYR B 1 450 ? 6.602 10.211 21.656 1 98.06 450 TYR B O 1
ATOM 8653 N N . GLU B 1 451 ? 5.094 10.844 23.156 1 96.94 451 GLU B N 1
ATOM 8654 C CA . GLU B 1 451 ? 5.609 12.211 23.234 1 96.94 451 GLU B CA 1
ATOM 8655 C C . GLU B 1 451 ? 7.055 12.219 23.734 1 96.94 451 GLU B C 1
ATOM 8657 O O . GLU B 1 451 ? 7.891 12.953 23.203 1 96.94 451 GLU B O 1
ATOM 8662 N N . GLN B 1 452 ? 7.262 11.453 24.688 1 97.31 452 GLN B N 1
ATOM 8663 C CA . GLN B 1 452 ? 8.609 11.375 25.234 1 97.31 452 GLN B CA 1
ATOM 8664 C C . GLN B 1 452 ? 9.594 10.828 24.203 1 97.31 452 GLN B C 1
ATOM 8666 O O . GLN B 1 452 ? 10.719 11.32 24.094 1 97.31 452 GLN B O 1
ATOM 8671 N N . ARG B 1 453 ? 9.203 9.812 23.484 1 96.88 453 ARG B N 1
ATOM 8672 C CA . ARG B 1 453 ? 10.047 9.219 22.453 1 96.88 453 ARG B CA 1
ATOM 8673 C C . ARG B 1 453 ? 10.445 10.25 21.406 1 96.88 453 ARG B C 1
ATOM 8675 O O . ARG B 1 453 ? 11.594 10.281 20.953 1 96.88 453 ARG B O 1
ATOM 8682 N N . VAL B 1 454 ? 9.5 11.031 20.984 1 97 454 VAL B N 1
ATOM 8683 C CA . VAL B 1 454 ? 9.781 12.031 19.953 1 97 454 VAL B CA 1
ATOM 8684 C C . VAL B 1 454 ? 10.703 13.109 20.531 1 97 454 VAL B C 1
ATOM 8686 O O . VAL B 1 454 ? 11.617 13.586 19.859 1 97 454 VAL B O 1
ATOM 8689 N N . ASN B 1 455 ? 10.438 13.492 21.797 1 95.12 455 ASN B N 1
ATOM 8690 C CA . ASN B 1 455 ? 11.25 14.531 22.422 1 95.12 455 ASN B CA 1
ATOM 8691 C C . ASN B 1 455 ? 12.703 14.086 22.578 1 95.12 455 ASN B C 1
ATOM 8693 O O . ASN B 1 455 ? 13.617 14.906 22.5 1 95.12 455 ASN B O 1
ATOM 8697 N N . ASP B 1 456 ? 12.883 12.867 22.703 1 95.75 456 ASP B N 1
ATOM 8698 C CA . ASP B 1 456 ? 14.227 12.312 22.859 1 95.75 456 ASP B CA 1
ATOM 8699 C C . ASP B 1 456 ? 15.039 12.461 21.578 1 95.75 456 ASP B C 1
ATOM 8701 O O . ASP B 1 456 ? 16.266 12.414 21.609 1 95.75 456 ASP B O 1
ATOM 8705 N N . LEU B 1 457 ? 14.391 12.695 20.516 1 96.19 457 LEU B N 1
ATOM 8706 C CA . LEU B 1 457 ? 15.07 12.773 19.234 1 96.19 457 LEU B CA 1
ATOM 8707 C C . LEU B 1 457 ? 15.742 14.133 19.047 1 96.19 457 LEU B C 1
ATOM 8709 O O . LEU B 1 457 ? 16.578 14.305 18.156 1 96.19 457 LEU B O 1
ATOM 8713 N N . HIS B 1 458 ? 15.43 15.133 19.922 1 92.69 458 HIS B N 1
ATOM 8714 C CA . HIS B 1 458 ? 15.969 16.484 19.781 1 92.69 458 HIS B CA 1
ATOM 8715 C C . HIS B 1 458 ? 17.484 16.484 19.922 1 92.69 458 HIS B C 1
ATOM 8717 O O . HIS B 1 458 ? 18.172 17.312 19.312 1 92.69 458 HIS B O 1
ATOM 8723 N N . ILE B 1 459 ? 18 15.516 20.562 1 91.5 459 ILE B N 1
ATOM 8724 C CA . ILE B 1 459 ? 19.438 15.422 20.797 1 91.5 459 ILE B CA 1
ATOM 8725 C C . ILE B 1 459 ? 20.156 15.078 19.5 1 91.5 459 ILE B C 1
ATOM 8727 O O . ILE B 1 459 ? 21.266 15.539 19.25 1 91.5 459 ILE B O 1
ATOM 8731 N N . ASP B 1 460 ? 19.484 14.336 18.656 1 89.62 460 ASP B N 1
ATOM 8732 C CA . ASP B 1 460 ? 20.078 13.844 17.406 1 89.62 460 ASP B CA 1
ATOM 8733 C C . ASP B 1 460 ? 19.828 14.82 16.266 1 89.62 460 ASP B C 1
ATOM 8735 O O . ASP B 1 460 ? 20.375 14.648 15.172 1 89.62 460 ASP B O 1
ATOM 8739 N N . ALA B 1 461 ? 19.016 15.836 16.531 1 90.12 461 ALA B N 1
ATOM 8740 C CA . ALA B 1 461 ? 18.609 16.703 15.445 1 90.12 461 ALA B CA 1
ATOM 8741 C C . ALA B 1 461 ? 19.625 17.812 15.195 1 90.12 461 ALA B C 1
ATOM 8743 O O . ALA B 1 461 ? 19.656 18.812 15.898 1 90.12 461 ALA B O 1
ATOM 8744 N N . THR B 1 462 ? 20.406 17.625 14.133 1 85.31 462 THR B N 1
ATOM 8745 C CA . THR B 1 462 ? 21.484 18.562 13.852 1 85.31 462 THR B CA 1
ATOM 8746 C C . THR B 1 462 ? 21.078 19.562 12.773 1 85.31 462 THR B C 1
ATOM 8748 O O . THR B 1 462 ? 21.75 20.578 12.578 1 85.31 462 THR B O 1
ATOM 8751 N N . THR B 1 463 ? 20.094 19.281 12.07 1 86.75 463 THR B N 1
ATOM 8752 C CA . THR B 1 463 ? 19.672 20.156 10.984 1 86.75 463 THR B CA 1
ATOM 8753 C C . THR B 1 463 ? 18.312 20.781 11.297 1 86.75 463 THR B C 1
ATOM 8755 O O . THR B 1 463 ? 17.547 20.25 12.109 1 86.75 463 THR B O 1
ATOM 8758 N N . TRP B 1 464 ? 18.062 21.859 10.688 1 88.06 464 TRP B N 1
ATOM 8759 C CA . TRP B 1 464 ? 16.781 22.531 10.891 1 88.06 464 TRP B CA 1
ATOM 8760 C C . TRP B 1 464 ? 15.633 21.672 10.391 1 88.06 464 TRP B C 1
ATOM 8762 O O . TRP B 1 464 ? 14.547 21.672 10.984 1 88.06 464 TRP B O 1
ATOM 8772 N N . MET B 1 465 ? 15.828 20.953 9.359 1 90.19 465 MET B N 1
ATOM 8773 C CA . MET B 1 465 ? 14.773 20.109 8.797 1 90.19 465 MET B CA 1
ATOM 8774 C C . MET B 1 465 ? 14.406 19 9.766 1 90.19 465 MET B C 1
ATOM 8776 O O . MET B 1 465 ? 13.227 18.672 9.93 1 90.19 465 MET B O 1
ATOM 8780 N N . ALA B 1 466 ? 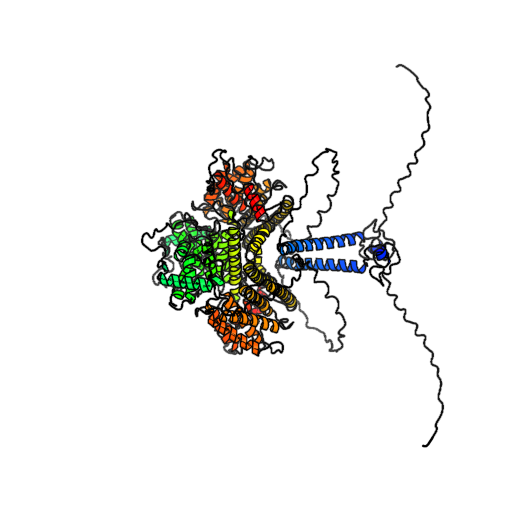15.406 18.375 10.328 1 93.38 466 ALA B N 1
ATOM 8781 C CA . ALA B 1 466 ? 15.148 17.328 11.312 1 93.38 466 ALA B CA 1
ATOM 8782 C C . ALA B 1 466 ? 14.391 17.891 12.516 1 93.38 466 ALA B C 1
ATOM 8784 O O . ALA B 1 466 ? 13.484 17.234 13.031 1 93.38 466 ALA B O 1
ATOM 8785 N N . ARG B 1 467 ? 14.75 19.062 12.953 1 94.62 467 ARG B N 1
ATOM 8786 C CA . ARG B 1 467 ? 14.07 19.703 14.078 1 94.62 467 ARG B CA 1
ATOM 8787 C C . ARG B 1 467 ? 12.617 20 13.734 1 94.62 467 ARG B C 1
ATOM 8789 O O . ARG B 1 467 ? 11.727 19.781 14.555 1 94.62 467 ARG B O 1
ATOM 8796 N N . PHE B 1 468 ? 12.461 20.516 12.547 1 96.19 468 PHE B N 1
ATOM 8797 C CA . PHE B 1 468 ? 11.102 20.797 12.102 1 96.19 468 PHE B CA 1
ATOM 8798 C C . PHE B 1 468 ? 10.266 19.516 12.078 1 96.19 468 PHE B C 1
ATOM 8800 O O . PHE B 1 468 ? 9.125 19.516 12.539 1 96.19 468 PHE B O 1
ATOM 8807 N N . ASP B 1 469 ? 10.828 18.453 11.539 1 96.62 469 ASP B N 1
ATOM 8808 C CA . ASP B 1 469 ? 10.133 17.172 11.492 1 96.62 469 ASP B CA 1
ATOM 8809 C C . ASP B 1 469 ? 9.75 16.703 12.898 1 96.62 469 ASP B C 1
ATOM 8811 O O . ASP B 1 469 ? 8.664 16.172 13.109 1 96.62 469 ASP B O 1
ATOM 8815 N N . ILE B 1 470 ? 10.602 16.859 13.828 1 97.88 470 ILE B N 1
ATOM 8816 C CA . ILE B 1 470 ? 10.367 16.438 15.203 1 97.88 470 ILE B CA 1
ATOM 8817 C C . ILE B 1 470 ? 9.25 17.266 15.82 1 97.88 470 ILE B C 1
ATOM 8819 O O . ILE B 1 470 ? 8.383 16.734 16.516 1 97.88 470 ILE B O 1
ATOM 8823 N N . LEU B 1 471 ? 9.258 18.578 15.578 1 98.25 471 LEU B N 1
ATOM 8824 C CA . LEU B 1 471 ? 8.219 19.453 16.094 1 98.25 471 LEU B CA 1
ATOM 8825 C C . LEU B 1 471 ? 6.852 19.078 15.555 1 98.25 471 LEU B C 1
ATOM 8827 O O . LEU B 1 471 ? 5.871 19.031 16.297 1 98.25 471 LEU B O 1
ATOM 8831 N N . VAL B 1 472 ? 6.801 18.828 14.266 1 98.31 472 VAL B N 1
ATOM 8832 C CA . VAL B 1 472 ? 5.531 18.438 13.656 1 98.31 472 VAL B CA 1
ATOM 8833 C C . VAL B 1 472 ? 5.082 17.078 14.211 1 98.31 472 VAL B C 1
ATOM 8835 O O . VAL B 1 472 ? 3.893 16.859 14.453 1 98.31 472 VAL B O 1
ATOM 8838 N N . ALA B 1 473 ? 6.047 16.156 14.367 1 98.31 473 ALA B N 1
ATOM 8839 C CA . ALA B 1 473 ? 5.727 14.867 14.961 1 98.31 473 ALA B CA 1
ATOM 8840 C C . ALA B 1 473 ? 5.156 15.031 16.359 1 98.31 473 ALA B C 1
ATOM 8842 O O . ALA B 1 473 ? 4.156 14.398 16.719 1 98.31 473 ALA B O 1
ATOM 8843 N N . CYS B 1 474 ? 5.758 15.867 17.094 1 98.19 474 CYS B N 1
ATOM 8844 C CA . CYS B 1 474 ? 5.297 16.125 18.453 1 98.19 474 CYS B CA 1
ATOM 8845 C C . CYS B 1 474 ? 3.885 16.703 18.453 1 98.19 474 CYS B C 1
ATOM 8847 O O . CYS B 1 474 ? 3.027 16.25 19.219 1 98.19 474 CYS B O 1
ATOM 8849 N N . LEU B 1 475 ? 3.68 17.609 17.672 1 98.62 475 LEU B N 1
ATOM 8850 C CA . LEU B 1 475 ? 2.365 18.234 17.578 1 98.62 475 LEU B CA 1
ATOM 8851 C C . LEU B 1 475 ? 1.311 17.219 17.141 1 98.62 475 LEU B C 1
ATOM 8853 O O . LEU B 1 475 ? 0.187 17.234 17.656 1 98.62 475 LEU B O 1
ATOM 8857 N N . SER B 1 476 ? 1.636 16.406 16.156 1 98.5 476 SER B N 1
ATOM 8858 C CA . SER B 1 476 ? 0.728 15.375 15.664 1 98.5 476 SER B CA 1
ATOM 8859 C C . SER B 1 476 ? 0.287 14.438 16.781 1 98.5 476 SER B C 1
ATOM 8861 O O . SER B 1 476 ? -0.888 14.07 16.859 1 98.5 476 SER B O 1
ATOM 8863 N N . ILE B 1 477 ? 1.207 14.078 17.609 1 98.31 477 ILE B N 1
ATOM 8864 C CA . ILE B 1 477 ? 0.905 13.172 18.719 1 98.31 477 ILE B CA 1
ATOM 8865 C C . ILE B 1 477 ? 0.075 13.906 19.766 1 98.31 477 ILE B C 1
ATOM 8867 O O . ILE B 1 477 ? -0.934 13.383 20.25 1 98.31 477 ILE B O 1
ATOM 8871 N N . GLN B 1 478 ? 0.427 15.086 20.062 1 97.19 478 GLN B N 1
ATOM 8872 C CA . GLN B 1 478 ? -0.277 15.859 21.094 1 97.19 478 GLN B CA 1
ATOM 8873 C C . GLN B 1 478 ? -1.706 16.172 20.656 1 97.19 478 GLN B C 1
ATOM 8875 O O . GLN B 1 478 ? -2.619 16.203 21.484 1 97.19 478 GLN B O 1
ATOM 8880 N N . GLY B 1 479 ? -1.839 16.406 19.375 1 97.62 479 GLY B N 1
ATOM 8881 C CA . GLY B 1 479 ? -3.172 16.688 18.859 1 97.62 479 GLY B CA 1
ATOM 8882 C C . GLY B 1 479 ? -4.168 15.578 19.156 1 97.62 479 GLY B C 1
ATOM 8883 O O . GLY B 1 479 ? -5.367 15.828 19.297 1 97.62 479 GLY B O 1
ATOM 8884 N N . MET B 1 480 ? -3.736 14.406 19.344 1 96.81 480 MET B N 1
ATOM 8885 C CA . MET B 1 480 ? -4.617 13.258 19.562 1 96.81 480 MET B CA 1
ATOM 8886 C C . MET B 1 480 ? -5.137 13.219 20.984 1 96.81 480 MET B C 1
ATOM 8888 O O . MET B 1 480 ? -6.051 12.461 21.297 1 96.81 480 MET B O 1
ATOM 8892 N N . HIS B 1 481 ? -4.645 14.109 21.859 1 96.19 481 HIS B N 1
ATOM 8893 C CA . HIS B 1 481 ? -5.195 14.219 23.203 1 96.19 481 HIS B CA 1
ATOM 8894 C C . HIS B 1 481 ? -6.633 14.727 23.172 1 96.19 481 HIS B C 1
ATOM 8896 O O . HIS B 1 481 ? -7.398 14.5 24.109 1 96.19 481 HIS B O 1
ATOM 8902 N N . PHE B 1 482 ? -7.012 15.375 22.109 1 96.31 482 PHE B N 1
ATOM 8903 C CA . PHE B 1 482 ? -8.375 15.875 21.969 1 96.31 482 PHE B CA 1
ATOM 8904 C C . PHE B 1 482 ? -9.359 14.727 21.812 1 96.31 482 PHE B C 1
ATOM 8906 O O . PHE B 1 482 ? -10.578 14.938 21.859 1 96.31 482 PHE B O 1
ATOM 8913 N N . LEU B 1 483 ? -8.891 13.523 21.609 1 94.88 483 LEU B N 1
ATOM 8914 C CA . LEU B 1 483 ? -9.758 12.344 21.578 1 94.88 483 LEU B CA 1
ATOM 8915 C C . LEU B 1 483 ? -10.32 12.047 22.953 1 94.88 483 LEU B C 1
ATOM 8917 O O . LEU B 1 483 ? -11.297 11.312 23.094 1 94.88 483 LEU B O 1
ATOM 8921 N N . LYS B 1 484 ? -9.695 12.633 23.938 1 92.62 484 LYS B N 1
ATOM 8922 C CA . LYS B 1 484 ? -10.148 12.438 25.312 1 92.62 484 LYS B CA 1
ATOM 8923 C C . LYS B 1 484 ? -11.266 13.414 25.656 1 92.62 484 LYS B C 1
ATOM 8925 O O . LYS B 1 484 ? -11.281 14.555 25.188 1 92.62 484 LYS B O 1
ATOM 8930 N N . ASN B 1 485 ? -12.062 12.992 26.547 1 84.5 485 ASN B N 1
ATOM 8931 C CA . ASN B 1 485 ? -13.188 13.828 26.953 1 84.5 485 ASN B CA 1
ATOM 8932 C C . ASN B 1 485 ? -13.008 14.375 28.359 1 84.5 485 ASN B C 1
ATOM 8934 O O . ASN B 1 485 ? -13.172 15.578 28.594 1 84.5 485 ASN B O 1
ATOM 8938 N N . HIS B 1 486 ? -12.57 13.617 29.266 1 78.94 486 HIS B N 1
ATOM 8939 C CA . HIS B 1 486 ? -12.57 13.977 30.688 1 78.94 486 HIS B CA 1
ATOM 8940 C C . HIS B 1 486 ? -11.188 14.422 31.141 1 78.94 486 HIS B C 1
ATOM 8942 O O . HIS B 1 486 ? -11.062 15.359 31.938 1 78.94 486 HIS B O 1
ATOM 8948 N N . THR B 1 487 ? -10.234 13.844 30.562 1 79.56 487 THR B N 1
ATOM 8949 C CA . THR B 1 487 ? -8.891 14.062 31.094 1 79.56 487 THR B CA 1
ATOM 8950 C C . THR B 1 487 ? -8.133 15.078 30.234 1 79.56 487 THR B C 1
ATOM 8952 O O . THR B 1 487 ? -6.949 15.328 30.453 1 79.56 487 THR B O 1
ATOM 8955 N N . LEU B 1 488 ? -8.742 15.609 29.266 1 85.5 488 LEU B N 1
ATOM 8956 C CA . LEU B 1 488 ? -8.102 16.562 28.375 1 85.5 488 LEU B CA 1
ATOM 8957 C C . LEU B 1 488 ? -7.52 17.734 29.156 1 85.5 488 LEU B C 1
ATOM 8959 O O . LEU B 1 488 ? -6.477 18.281 28.797 1 85.5 488 LEU B O 1
ATOM 8963 N N . TYR B 1 489 ? -8.117 18.094 30.266 1 84.31 489 TYR B N 1
ATOM 8964 C CA . TYR B 1 489 ? -7.738 19.297 30.984 1 84.31 489 TYR B CA 1
ATOM 8965 C C . TYR B 1 489 ? -6.746 18.984 32.094 1 84.31 489 TYR B C 1
ATOM 8967 O O . TYR B 1 489 ? -6.238 19.891 32.75 1 84.31 489 TYR B O 1
ATOM 8975 N N . ALA B 1 490 ? -6.406 17.734 32.125 1 82.06 490 ALA B N 1
ATOM 8976 C CA . ALA B 1 490 ? -5.449 17.328 33.156 1 82.06 490 ALA B CA 1
ATOM 8977 C C . ALA B 1 490 ? -4.02 17.672 32.719 1 82.06 490 ALA B C 1
ATOM 8979 O O . ALA B 1 490 ? -3.738 17.844 31.547 1 82.06 490 ALA B O 1
ATOM 8980 N N . ASP B 1 491 ? -3.117 17.953 33.688 1 85.62 491 ASP B N 1
ATOM 8981 C CA . ASP B 1 491 ? -1.669 18.047 33.531 1 85.62 491 ASP B CA 1
ATOM 8982 C C . ASP B 1 491 ? -1.295 19.203 32.594 1 85.62 491 ASP B C 1
ATOM 8984 O O . ASP B 1 491 ? -0.425 19.062 31.75 1 85.62 491 ASP B O 1
ATOM 8988 N N . ASN B 1 492 ? -2.025 20.25 32.688 1 91.31 492 ASN B N 1
ATOM 8989 C CA . ASN B 1 492 ? -1.76 21.438 31.875 1 91.31 492 ASN B CA 1
ATOM 8990 C C . ASN B 1 492 ? -1.672 21.109 30.391 1 91.31 492 ASN B C 1
ATOM 8992 O O . ASN B 1 492 ? -0.812 21.625 29.688 1 91.31 492 ASN B O 1
ATOM 8996 N N . ARG B 1 493 ? -2.398 20.156 29.969 1 93.25 493 ARG B N 1
ATOM 8997 C CA . ARG B 1 493 ? -2.365 19.656 28.609 1 93.25 493 ARG B CA 1
ATOM 8998 C C . ARG B 1 493 ? -2.596 20.781 27.609 1 93.25 493 ARG B C 1
ATOM 9000 O O . ARG B 1 493 ? -1.923 20.844 26.578 1 93.25 493 ARG B O 1
ATOM 9007 N N . LEU B 1 494 ? -3.445 21.703 27.844 1 95.19 494 LEU B N 1
ATOM 9008 C CA . LEU B 1 494 ? -3.75 22.781 26.906 1 95.19 494 LEU B CA 1
ATOM 9009 C C . LEU B 1 494 ? -2.547 23.703 26.734 1 95.19 494 LEU B C 1
ATOM 9011 O O . LEU B 1 494 ? -2.301 24.203 25.641 1 95.19 494 LEU B O 1
ATOM 9015 N N . ARG B 1 495 ? -1.831 23.922 27.844 1 96.25 495 ARG B N 1
ATOM 9016 C CA . ARG B 1 495 ? -0.625 24.75 27.75 1 96.25 495 ARG B CA 1
ATOM 9017 C C . ARG B 1 495 ? 0.432 24.062 26.891 1 96.25 495 ARG B C 1
ATOM 9019 O O . ARG B 1 495 ? 1.104 24.719 26.094 1 96.25 495 ARG B O 1
ATOM 9026 N N . LYS B 1 496 ? 0.581 22.797 27.125 1 96 496 LYS B N 1
ATOM 9027 C CA . LYS B 1 496 ? 1.544 22.016 26.328 1 96 496 LYS B CA 1
ATOM 9028 C C . LYS B 1 496 ? 1.172 22.031 24.859 1 96 496 LYS B C 1
ATOM 9030 O O . LYS B 1 496 ? 2.045 22.141 23.984 1 96 496 LYS B O 1
ATOM 9035 N N . LEU B 1 497 ? -0.076 21.891 24.578 1 97.38 497 LEU B N 1
ATOM 9036 C CA . LEU B 1 497 ? -0.576 21.953 23.203 1 97.38 497 LEU B CA 1
ATOM 9037 C C . LEU B 1 497 ? -0.309 23.312 22.578 1 97.38 497 LEU B C 1
ATOM 9039 O O . LEU B 1 497 ? 0.128 23.391 21.422 1 97.38 497 LEU B O 1
ATOM 9043 N N . GLU B 1 498 ? -0.595 24.344 23.312 1 98 498 GLU B N 1
ATOM 9044 C CA . GLU B 1 498 ? -0.322 25.703 22.828 1 98 498 GLU B CA 1
ATOM 9045 C C . GLU B 1 498 ? 1.16 25.891 22.516 1 98 498 GLU B C 1
ATOM 9047 O O . GLU B 1 498 ? 1.514 26.422 21.469 1 98 498 GLU B O 1
ATOM 9052 N N . ALA B 1 499 ? 1.959 25.438 23.422 1 98.06 499 ALA B N 1
ATOM 9053 C CA . ALA B 1 499 ? 3.402 25.578 23.25 1 98.06 499 ALA B CA 1
ATOM 9054 C C . ALA B 1 499 ? 3.885 24.812 22.016 1 98.06 499 ALA B C 1
ATOM 9056 O O . ALA B 1 499 ? 4.711 25.312 21.25 1 98.06 499 ALA B O 1
ATOM 9057 N N . ALA B 1 500 ? 3.438 23.609 21.875 1 98.06 500 ALA B N 1
ATOM 9058 C CA . ALA B 1 500 ? 3.838 22.797 20.734 1 98.06 500 ALA B CA 1
ATOM 9059 C C . ALA B 1 500 ? 3.383 23.422 19.422 1 98.06 500 ALA B C 1
ATOM 9061 O O . ALA B 1 500 ? 4.129 23.438 18.438 1 98.06 500 ALA B O 1
ATOM 9062 N N . ALA B 1 501 ? 2.17 23.875 19.359 1 98.75 501 ALA B N 1
ATOM 9063 C CA . ALA B 1 501 ? 1.643 24.531 18.172 1 98.75 501 ALA B CA 1
ATOM 9064 C C . ALA B 1 501 ? 2.453 25.781 17.812 1 98.75 501 ALA B C 1
ATOM 9066 O O . ALA B 1 501 ? 2.814 25.984 16.656 1 98.75 501 ALA B O 1
ATOM 9067 N N . CYS B 1 502 ? 2.754 26.578 18.812 1 98.75 502 CYS B N 1
ATOM 9068 C CA . CYS B 1 502 ? 3.529 27.797 18.609 1 98.75 502 CYS B CA 1
ATOM 9069 C C . CYS B 1 502 ? 4.934 27.469 18.109 1 98.75 502 CYS B C 1
ATOM 9071 O O . CYS B 1 502 ? 5.477 28.172 17.266 1 98.75 502 CYS B O 1
ATOM 9073 N N . ALA B 1 503 ? 5.469 26.422 18.609 1 98.19 503 ALA B N 1
ATOM 9074 C CA . ALA B 1 503 ? 6.812 26.016 18.188 1 98.19 503 ALA B CA 1
ATOM 9075 C C . ALA B 1 503 ? 6.848 25.672 16.703 1 98.19 503 ALA B C 1
ATOM 9077 O O . ALA B 1 503 ? 7.801 26 16.016 1 98.19 503 ALA B O 1
ATOM 9078 N N . VAL B 1 504 ? 5.883 24.969 16.234 1 98.56 504 VAL B N 1
ATOM 9079 C CA . VAL B 1 504 ? 5.805 24.609 14.812 1 98.56 504 VAL B CA 1
ATOM 9080 C C . VAL B 1 504 ? 5.668 25.875 13.969 1 98.56 504 VAL B C 1
ATOM 9082 O O . VAL B 1 504 ? 6.324 26 12.938 1 98.56 504 VAL B O 1
ATOM 9085 N N . ILE B 1 505 ? 4.824 26.781 14.422 1 98.62 505 ILE B N 1
ATOM 9086 C CA . ILE B 1 505 ? 4.594 28.016 13.688 1 98.62 505 ILE B CA 1
ATOM 9087 C C . ILE B 1 505 ? 5.883 28.844 13.641 1 98.62 505 ILE B C 1
ATOM 9089 O O . ILE B 1 505 ? 6.238 29.391 12.602 1 98.62 505 ILE B O 1
ATOM 9093 N N . ASP B 1 506 ? 6.562 28.875 14.742 1 98.25 506 ASP B N 1
ATOM 9094 C CA . ASP B 1 506 ? 7.832 29.609 14.789 1 98.25 506 ASP B CA 1
ATOM 9095 C C . ASP B 1 506 ? 8.859 28.984 13.844 1 98.25 506 ASP B C 1
ATOM 9097 O O . ASP B 1 506 ? 9.625 29.688 13.195 1 98.25 506 ASP B O 1
ATOM 9101 N N . ALA B 1 507 ? 8.867 27.703 13.812 1 96.81 507 ALA B N 1
ATOM 9102 C CA . ALA B 1 507 ? 9.805 27.016 12.938 1 96.81 507 ALA B CA 1
ATOM 9103 C C . ALA B 1 507 ? 9.539 27.359 11.469 1 96.81 507 ALA B C 1
ATOM 9105 O O . ALA B 1 507 ? 10.477 27.562 10.695 1 96.81 507 ALA B O 1
ATOM 9106 N N . VAL B 1 508 ? 8.336 27.391 11.055 1 97 508 VAL B N 1
ATOM 9107 C CA . VAL B 1 508 ? 8 27.734 9.68 1 97 508 VAL B CA 1
ATOM 9108 C C . VAL B 1 508 ? 8.289 29.203 9.43 1 97 508 VAL B C 1
ATOM 9110 O O . VAL B 1 508 ? 8.711 29.594 8.336 1 97 508 VAL B O 1
ATOM 9113 N N . ALA B 1 509 ? 7.988 30.047 10.445 1 96.06 509 ALA B N 1
ATOM 9114 C CA . ALA B 1 509 ? 8.305 31.469 10.32 1 96.06 509 ALA B CA 1
ATOM 9115 C C . ALA B 1 509 ? 9.797 31.672 10.094 1 96.06 509 ALA B C 1
ATOM 9117 O O . ALA B 1 509 ? 10.195 32.562 9.32 1 96.06 509 ALA B O 1
ATOM 9118 N N . ASP B 1 510 ? 10.57 30.875 10.719 1 93.88 510 ASP B N 1
ATOM 9119 C CA . ASP B 1 510 ? 12.016 30.938 10.531 1 93.88 510 ASP B CA 1
ATOM 9120 C C . ASP B 1 510 ? 12.398 30.516 9.109 1 93.88 510 ASP B C 1
ATOM 9122 O O . ASP B 1 510 ? 13.289 31.109 8.5 1 93.88 510 ASP B O 1
ATOM 9126 N N . MET B 1 511 ? 11.734 29.516 8.609 1 90.56 511 MET B N 1
ATOM 9127 C CA . MET B 1 511 ? 11.969 29.078 7.23 1 90.56 511 MET B CA 1
ATOM 9128 C C . MET B 1 511 ? 11.602 30.188 6.246 1 90.56 511 MET B C 1
ATOM 9130 O O . MET B 1 511 ? 12.273 30.359 5.223 1 90.56 511 MET B O 1
ATOM 9134 N N . ALA B 1 512 ? 10.57 30.875 6.555 1 89.75 512 ALA B N 1
ATOM 9135 C CA . ALA B 1 512 ? 10.094 31.953 5.691 1 89.75 512 ALA B CA 1
ATOM 9136 C C . ALA B 1 512 ? 11.148 33.062 5.559 1 89.75 512 ALA B C 1
ATOM 9138 O O . ALA B 1 512 ? 11.242 33.719 4.516 1 89.75 512 ALA B O 1
ATOM 9139 N N . ARG B 1 513 ? 11.977 33.219 6.543 1 89.44 513 ARG B N 1
ATOM 9140 C CA . ARG B 1 513 ? 13.008 34.25 6.523 1 89.44 513 ARG B CA 1
ATOM 9141 C C . ARG B 1 513 ? 14.211 33.781 5.703 1 89.44 513 ARG B C 1
ATOM 9143 O O . ARG B 1 513 ? 14.914 34.625 5.121 1 89.44 513 ARG B O 1
ATOM 9150 N N . GLU B 1 514 ? 14.336 32.5 5.574 1 86.12 514 GLU B N 1
ATOM 9151 C CA . GLU B 1 514 ? 15.523 31.953 4.922 1 86.12 514 GLU B CA 1
ATOM 9152 C C . GLU B 1 514 ? 15.25 31.609 3.459 1 86.12 514 GLU B C 1
ATOM 9154 O O . GLU B 1 514 ? 16.156 31.656 2.623 1 86.12 514 GLU B O 1
ATOM 9159 N N . LEU B 1 515 ? 14.078 31.219 3.195 1 88.25 515 LEU B N 1
ATOM 9160 C CA . LEU B 1 515 ? 13.719 30.812 1.844 1 88.25 515 LEU B CA 1
ATOM 9161 C C . LEU B 1 515 ? 13.258 32 1.011 1 88.25 515 LEU B C 1
ATOM 9163 O O . LEU B 1 515 ? 12.75 32.969 1.553 1 88.25 515 LEU B O 1
ATOM 9167 N N . GLN B 1 516 ? 13.5 31.953 -0.273 1 87.88 516 GLN B N 1
ATOM 9168 C CA . GLN B 1 516 ? 13.016 33 -1.173 1 87.88 516 GLN B CA 1
ATOM 9169 C C . GLN B 1 516 ? 11.492 33.031 -1.187 1 87.88 516 GLN B C 1
ATOM 9171 O O . GLN B 1 516 ? 10.898 34.125 -1.352 1 87.88 516 GLN B O 1
ATOM 9176 N N . SER B 1 517 ? 10.883 31.938 -1.149 1 91.56 517 SER B N 1
ATOM 9177 C CA . SER B 1 517 ? 9.438 31.781 -1.082 1 91.56 517 SER B CA 1
ATOM 9178 C C . SER B 1 517 ? 9.055 30.578 -0.228 1 91.56 517 SER B C 1
ATOM 9180 O O . SER B 1 517 ? 9.703 29.531 -0.284 1 91.56 517 SER B O 1
ATOM 9182 N N . LEU B 1 518 ? 8.023 30.781 0.528 1 93.38 518 LEU B N 1
ATOM 9183 C CA . LEU B 1 518 ? 7.566 29.688 1.37 1 93.38 518 LEU B CA 1
ATOM 9184 C C . LEU B 1 518 ? 6.863 28.609 0.538 1 93.38 518 LEU B C 1
ATOM 9186 O O . LEU B 1 518 ? 6.676 27.484 0.997 1 93.38 518 LEU B O 1
ATOM 9190 N N . ALA B 1 519 ? 6.562 28.969 -0.704 1 91.56 519 ALA B N 1
ATOM 9191 C CA . ALA B 1 519 ? 5.895 28.047 -1.611 1 91.56 519 ALA B CA 1
ATOM 9192 C C . ALA B 1 519 ? 6.828 26.906 -2.014 1 91.56 519 ALA B C 1
ATOM 9194 O O . ALA B 1 519 ? 6.383 25.875 -2.537 1 91.56 519 ALA B O 1
ATOM 9195 N N . VAL B 1 520 ? 8.086 27.047 -1.733 1 94.94 520 VAL B N 1
ATOM 9196 C CA . VAL B 1 520 ? 9.086 26.031 -2.068 1 94.94 520 VAL B CA 1
ATOM 9197 C C . VAL B 1 520 ? 9.023 24.906 -1.052 1 94.94 520 VAL B C 1
ATOM 9199 O O . VAL B 1 520 ? 9.516 23.797 -1.316 1 94.94 520 VAL B O 1
ATOM 9202 N N . CYS B 1 521 ? 8.367 25.125 0.076 1 94.69 521 CYS B N 1
ATOM 9203 C CA . CYS B 1 521 ? 8.328 24.141 1.146 1 94.69 521 CYS B CA 1
ATOM 9204 C C . CYS B 1 521 ? 7.43 22.969 0.766 1 94.69 521 CYS B C 1
ATOM 9206 O O . CYS B 1 521 ? 6.383 23.156 0.146 1 94.69 521 CYS B O 1
ATOM 9208 N N . PRO B 1 522 ? 7.82 21.75 1.13 1 95.25 522 PRO B N 1
ATOM 9209 C CA . PRO B 1 522 ? 6.98 20.578 0.856 1 95.25 522 PRO B CA 1
ATOM 9210 C C . PRO B 1 522 ? 5.68 20.594 1.654 1 95.25 522 PRO B C 1
ATOM 9212 O O . PRO B 1 522 ? 5.484 21.453 2.514 1 95.25 522 PRO B O 1
ATOM 9215 N N . SER B 1 523 ? 4.848 19.672 1.408 1 94.12 523 SER B N 1
ATOM 9216 C CA . SER B 1 523 ? 3.494 19.609 1.953 1 94.12 523 SER B CA 1
ATOM 9217 C C . SER B 1 523 ? 3.518 19.484 3.473 1 94.12 523 SER B C 1
ATOM 9219 O O . SER B 1 523 ? 2.576 19.906 4.148 1 94.12 523 SER B O 1
ATOM 9221 N N . GLN B 1 524 ? 4.543 19.016 4.035 1 95.5 524 GLN B N 1
ATOM 9222 C CA . GLN B 1 524 ? 4.648 18.906 5.484 1 95.5 524 GLN B CA 1
ATOM 9223 C C . GLN B 1 524 ? 4.562 20.281 6.148 1 95.5 524 GLN B C 1
ATOM 9225 O O . GLN B 1 524 ? 4.066 20.391 7.27 1 95.5 524 GLN B O 1
ATOM 9230 N N . GLY B 1 525 ? 5.02 21.281 5.461 1 95.56 525 GLY B N 1
ATOM 9231 C CA . GLY B 1 525 ? 4.977 22.641 5.988 1 95.56 525 GLY B CA 1
ATOM 9232 C C . GLY B 1 525 ? 3.564 23.125 6.246 1 95.56 525 GLY B C 1
ATOM 9233 O O . GLY B 1 525 ? 3.232 23.516 7.367 1 95.56 525 GLY B O 1
ATOM 9234 N N . TRP B 1 526 ? 2.773 23.109 5.203 1 95 526 TRP B N 1
ATOM 9235 C CA . TRP B 1 526 ? 1.421 23.609 5.418 1 95 526 TRP B CA 1
ATOM 9236 C C . TRP B 1 526 ? 0.621 22.656 6.305 1 95 526 TRP B C 1
ATOM 9238 O O . TRP B 1 526 ? -0.292 23.078 7.016 1 95 526 TRP B O 1
ATOM 9248 N N . PHE B 1 527 ? 0.911 21.359 6.316 1 96.75 527 PHE B N 1
ATOM 9249 C CA . PHE B 1 527 ? 0.242 20.453 7.23 1 96.75 527 PHE B CA 1
ATOM 9250 C C . PHE B 1 527 ? 0.505 20.844 8.68 1 96.75 527 PHE B C 1
ATOM 9252 O O . PHE B 1 527 ? -0.422 20.906 9.492 1 96.75 527 PHE B O 1
ATOM 9259 N N . GLY B 1 528 ? 1.821 21.062 8.984 1 97.75 528 GLY B N 1
ATOM 9260 C CA . GLY B 1 528 ? 2.17 21.484 10.328 1 97.75 528 GLY B CA 1
ATOM 9261 C C . GLY B 1 528 ? 1.468 22.766 10.75 1 97.75 528 GLY B C 1
ATOM 9262 O O . GLY B 1 528 ? 0.947 22.859 11.859 1 97.75 528 GLY B O 1
ATOM 9263 N N . LEU B 1 529 ? 1.396 23.719 9.852 1 97.88 529 LEU B N 1
ATOM 9264 C CA . LEU B 1 529 ? 0.774 25 10.133 1 97.88 529 LEU B CA 1
ATOM 9265 C C . LEU B 1 529 ? -0.722 24.844 10.383 1 97.88 529 LEU B C 1
ATOM 9267 O O . LEU B 1 529 ? -1.262 25.422 11.328 1 97.88 529 LEU B O 1
ATOM 9271 N N . LEU B 1 530 ? -1.339 24.047 9.57 1 97.56 530 LEU B N 1
ATOM 9272 C CA . LEU B 1 530 ? -2.791 23.922 9.648 1 97.56 530 LEU B CA 1
ATOM 9273 C C . LEU B 1 530 ? -3.201 23.062 10.836 1 97.56 530 LEU B C 1
ATOM 9275 O O . LEU B 1 530 ? -4.246 23.297 11.445 1 97.56 530 LEU B O 1
ATOM 9279 N N . LEU B 1 531 ? -2.402 22.047 11.078 1 98.38 531 LEU B N 1
ATOM 9280 C CA . LEU B 1 531 ? -2.639 21.297 12.305 1 98.38 531 LEU B CA 1
ATOM 9281 C C . LEU B 1 531 ? -2.506 22.203 13.531 1 98.38 531 LEU B C 1
ATOM 9283 O O . LEU B 1 531 ? -3.35 22.156 14.43 1 98.38 531 LEU B O 1
ATOM 9287 N N . ALA B 1 532 ? -1.455 23.016 13.586 1 98.81 532 ALA B N 1
ATOM 9288 C CA . ALA B 1 532 ? -1.255 23.969 14.672 1 98.81 532 ALA B CA 1
ATOM 9289 C C . ALA B 1 532 ? -2.426 24.953 14.773 1 98.81 532 ALA B C 1
ATOM 9291 O O . ALA B 1 532 ? -2.938 25.203 15.867 1 98.81 532 ALA B O 1
ATOM 9292 N N . GLY B 1 533 ? -2.824 25.453 13.648 1 98.62 533 GLY B N 1
ATOM 9293 C CA . GLY B 1 533 ? -3.961 26.359 13.625 1 98.62 533 GLY B CA 1
ATOM 9294 C C . GLY B 1 533 ? -5.238 25.734 14.141 1 98.62 533 GLY B C 1
ATOM 9295 O O . GLY B 1 533 ? -5.984 26.359 14.898 1 98.62 533 GLY B O 1
ATOM 9296 N N . SER B 1 534 ? -5.547 24.547 13.75 1 98.44 534 SER B N 1
ATOM 9297 C CA . SER B 1 534 ? -6.75 23.844 14.172 1 98.44 534 SER B CA 1
ATOM 9298 C C . SER B 1 534 ? -6.746 23.594 15.68 1 98.44 534 SER B C 1
ATOM 9300 O O . SER B 1 534 ? -7.789 23.656 16.328 1 98.44 534 SER B O 1
ATOM 9302 N N . ILE B 1 535 ? -5.574 23.266 16.188 1 98.31 535 ILE B N 1
ATOM 9303 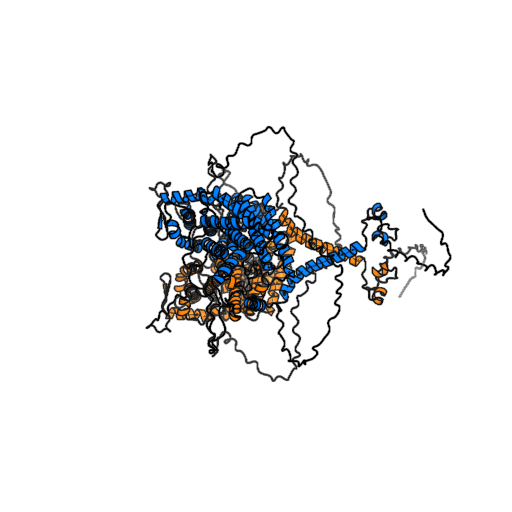C CA . ILE B 1 535 ? -5.426 23 17.609 1 98.31 535 ILE B CA 1
ATOM 9304 C C . ILE B 1 535 ? -5.613 24.297 18.406 1 98.31 535 ILE B C 1
ATOM 9306 O O . ILE B 1 535 ? -6.359 24.344 19.375 1 98.31 535 ILE B O 1
ATOM 9310 N N . LEU B 1 536 ? -4.961 25.406 17.969 1 98.56 536 LEU B N 1
ATOM 9311 C CA . LEU B 1 536 ? -5.07 26.688 18.656 1 98.56 536 LEU B CA 1
ATOM 9312 C C . LEU B 1 536 ? -6.508 27.203 18.625 1 98.56 536 LEU B C 1
ATOM 9314 O O . LEU B 1 536 ? -6.992 27.766 19.594 1 98.56 536 LEU B O 1
ATOM 9318 N N . LEU B 1 537 ? -7.164 27.016 17.5 1 98.38 537 LEU B N 1
ATOM 9319 C CA . LEU B 1 537 ? -8.555 27.453 17.391 1 98.38 537 LEU B CA 1
ATOM 9320 C C . LEU B 1 537 ? -9.43 26.766 18.422 1 98.38 537 LEU B C 1
ATOM 9322 O O . LEU B 1 537 ? -10.281 27.406 19.047 1 98.38 537 LEU B O 1
ATOM 9326 N N . ARG B 1 538 ? -9.227 25.453 18.625 1 97 538 ARG B N 1
ATOM 9327 C CA . ARG B 1 538 ? -9.984 24.703 19.625 1 97 538 ARG B CA 1
ATOM 9328 C C . ARG B 1 538 ? -9.711 25.25 21.016 1 97 538 ARG B C 1
ATOM 9330 O O . ARG B 1 538 ? -10.617 25.312 21.844 1 97 538 ARG B O 1
ATOM 9337 N N . ILE B 1 539 ? -8.484 25.578 21.297 1 96.62 539 ILE B N 1
ATOM 9338 C CA . ILE B 1 539 ? -8.102 26.125 22.594 1 96.62 539 ILE B CA 1
ATOM 9339 C C . ILE B 1 539 ? -8.75 27.484 22.797 1 96.62 539 ILE B C 1
ATOM 9341 O O . ILE B 1 539 ? -9.297 27.766 23.875 1 96.62 539 ILE B O 1
ATOM 9345 N N . ILE B 1 540 ? -8.734 28.328 21.812 1 97.19 540 ILE B N 1
ATOM 9346 C CA . ILE B 1 540 ? -9.266 29.688 21.875 1 97.19 540 ILE B CA 1
ATOM 9347 C C . ILE B 1 540 ? -10.766 29.641 22.156 1 97.19 540 ILE B C 1
ATOM 9349 O O . ILE B 1 540 ? -11.281 30.453 22.922 1 97.19 540 ILE B O 1
ATOM 9353 N N . LYS B 1 541 ? -11.445 28.688 21.562 1 95.75 541 LYS B N 1
ATOM 9354 C CA . LYS B 1 541 ? -12.898 28.625 21.672 1 95.75 541 LYS B CA 1
ATOM 9355 C C . LYS B 1 541 ? -13.328 27.719 22.812 1 95.75 541 LYS B C 1
ATOM 9357 O O . LYS B 1 541 ? -14.523 27.516 23.047 1 95.75 541 LYS B O 1
ATOM 9362 N N . GLY B 1 542 ? -12.344 27.188 23.469 1 93 542 GLY B N 1
ATOM 9363 C CA . GLY B 1 542 ? -12.617 26.312 24.609 1 93 542 GLY B CA 1
ATOM 9364 C C . GLY B 1 542 ? -12.945 27.078 25.875 1 93 542 GLY B C 1
ATOM 9365 O O . GLY B 1 542 ? -13.344 28.234 25.828 1 93 542 GLY B O 1
ATOM 9366 N N . HIS B 1 543 ? -12.812 26.391 27.031 1 90.06 543 HIS B N 1
ATOM 9367 C CA . HIS B 1 543 ? -13.125 26.969 28.328 1 90.06 543 HIS B CA 1
ATOM 9368 C C . HIS B 1 543 ? -12.102 28.016 28.734 1 90.06 543 HIS B C 1
ATOM 9370 O O . HIS B 1 543 ? -10.922 27.906 28.391 1 90.06 543 HIS B O 1
ATOM 9376 N N . ASP B 1 544 ? -12.656 28.938 29.469 1 89.5 544 ASP B N 1
ATOM 9377 C CA . ASP B 1 544 ? -11.734 29.906 30.047 1 89.5 544 ASP B CA 1
ATOM 9378 C C . ASP B 1 544 ? -10.852 29.266 31.109 1 89.5 544 ASP B C 1
ATOM 9380 O O . ASP B 1 544 ? -11.328 28.453 31.906 1 89.5 544 ASP B O 1
ATOM 9384 N N . THR B 1 545 ? -9.617 29.516 30.906 1 90.38 545 THR B N 1
ATOM 9385 C CA . THR B 1 545 ? -8.664 28.969 31.859 1 90.38 545 THR B CA 1
ATOM 9386 C C . THR B 1 545 ? -7.473 29.906 32.031 1 90.38 545 THR B C 1
ATOM 9388 O O . THR B 1 545 ? -7.176 30.719 31.156 1 90.38 545 THR B O 1
ATOM 9391 N N . ASP B 1 546 ? -6.781 29.797 33.188 1 90.81 546 ASP B N 1
ATOM 9392 C CA . ASP B 1 546 ? -5.609 30.609 33.469 1 90.81 546 ASP B CA 1
ATOM 9393 C C . ASP B 1 546 ? -4.332 29.922 32.969 1 90.81 546 ASP B C 1
ATOM 9395 O O . ASP B 1 546 ? -3.258 30.531 32.969 1 90.81 546 ASP B O 1
ATOM 9399 N N . ILE B 1 547 ? -4.484 28.766 32.469 1 91.12 547 ILE B N 1
ATOM 9400 C CA . ILE B 1 547 ? -3.324 27.984 32.094 1 91.12 547 ILE B CA 1
ATOM 9401 C C . ILE B 1 547 ? -2.895 28.391 30.672 1 91.12 547 ILE B C 1
ATOM 9403 O O . ILE B 1 547 ? -1.716 28.281 30.328 1 91.12 547 ILE B O 1
ATOM 9407 N N . VAL B 1 548 ? -3.766 28.891 29.891 1 94.75 548 VAL B N 1
ATOM 9408 C CA . VAL B 1 548 ? -3.527 29.188 28.484 1 94.75 548 VAL B CA 1
ATOM 9409 C C . VAL B 1 548 ? -3.352 30.703 28.312 1 94.75 548 VAL B C 1
ATOM 9411 O O . VAL B 1 548 ? -4.051 31.484 28.953 1 94.75 548 VAL B O 1
ATOM 9414 N N . ASP B 1 549 ? -2.369 31.094 27.609 1 96.31 549 ASP B N 1
ATOM 9415 C CA . ASP B 1 549 ? -2.232 32.469 27.156 1 96.31 549 ASP B CA 1
ATOM 9416 C C . ASP B 1 549 ? -3.068 32.719 25.906 1 96.31 549 ASP B C 1
ATOM 9418 O O . ASP B 1 549 ? -2.574 32.594 24.781 1 96.31 549 ASP B O 1
ATOM 9422 N N . PHE B 1 550 ? -4.246 33.188 26.062 1 96.62 550 PHE B N 1
ATOM 9423 C CA . PHE B 1 550 ? -5.203 33.312 24.969 1 96.62 550 PHE B CA 1
ATOM 9424 C C . PHE B 1 550 ? -4.754 34.406 23.984 1 96.62 550 PHE B C 1
ATOM 9426 O O . PHE B 1 550 ? -5 34.281 22.781 1 96.62 550 PHE B O 1
ATOM 9433 N N . ALA B 1 551 ? -4.113 35.438 24.469 1 96.56 551 ALA B N 1
ATOM 9434 C CA . ALA B 1 551 ? -3.615 36.469 23.562 1 96.56 551 ALA B CA 1
ATOM 9435 C C . ALA B 1 551 ? -2.555 35.906 22.625 1 96.56 551 ALA B C 1
ATOM 9437 O O . ALA B 1 551 ? -2.578 36.156 21.422 1 96.56 551 ALA B O 1
ATOM 9438 N N . LYS B 1 552 ? -1.701 35.188 23.219 1 97.75 552 LYS B N 1
ATOM 9439 C CA . LYS B 1 552 ? -0.67 34.531 22.422 1 97.75 552 LYS B CA 1
ATOM 9440 C C . LYS B 1 552 ? -1.285 33.531 21.438 1 97.75 552 LYS B C 1
ATOM 9442 O O . LYS B 1 552 ? -0.902 33.5 20.266 1 97.75 552 LYS B O 1
ATOM 9447 N N . ALA B 1 553 ? -2.178 32.75 21.906 1 98.12 553 ALA B N 1
ATOM 9448 C CA . ALA B 1 553 ? -2.844 31.734 21.078 1 98.12 553 ALA B CA 1
ATOM 9449 C C . ALA B 1 553 ? -3.516 32.375 19.859 1 98.12 553 ALA B C 1
ATOM 9451 O O . ALA B 1 553 ? -3.42 31.875 18.75 1 98.12 553 ALA B O 1
ATOM 9452 N N . ARG B 1 554 ? -4.215 33.5 20.031 1 97.81 554 ARG B N 1
ATOM 9453 C CA . ARG B 1 554 ? -4.895 34.219 18.953 1 97.81 554 ARG B CA 1
ATOM 9454 C C . ARG B 1 554 ? -3.895 34.75 17.938 1 97.81 554 ARG B C 1
ATOM 9456 O O . ARG B 1 554 ? -4.102 34.656 16.719 1 97.81 554 ARG B O 1
ATOM 9463 N N . ASN B 1 555 ? -2.85 35.312 18.453 1 98.06 555 ASN B N 1
ATOM 9464 C CA . ASN B 1 555 ? -1.816 35.875 17.578 1 98.06 555 ASN B CA 1
ATOM 9465 C C . ASN B 1 555 ? -1.187 34.781 16.719 1 98.06 555 ASN B C 1
ATOM 9467 O O . ASN B 1 555 ? -0.993 34.969 15.516 1 98.06 555 ASN B O 1
ATOM 9471 N N . TYR B 1 556 ? -0.889 33.719 17.359 1 98.62 556 TYR B N 1
ATOM 9472 C CA . TYR B 1 556 ? -0.243 32.594 16.641 1 98.62 556 TYR B CA 1
ATOM 9473 C C . TYR B 1 556 ? -1.223 31.922 15.695 1 98.62 556 TYR B C 1
ATOM 9475 O O . TYR B 1 556 ? -0.834 31.438 14.625 1 98.62 556 TYR B O 1
ATOM 9483 N N . PHE B 1 557 ? -2.494 31.859 16.094 1 98.38 557 PHE B N 1
ATOM 9484 C CA . PHE B 1 557 ? -3.51 31.344 15.18 1 98.38 557 PHE B CA 1
ATOM 9485 C C . PHE B 1 557 ? -3.527 32.156 13.883 1 98.38 557 PHE B C 1
ATOM 9487 O O . PHE B 1 557 ? -3.475 31.578 12.789 1 98.38 557 PHE B O 1
ATOM 9494 N N . MET B 1 558 ? -3.518 33.438 14.016 1 97.69 558 MET B N 1
ATOM 9495 C CA . MET B 1 558 ? -3.516 34.312 12.836 1 97.69 558 MET B CA 1
ATOM 9496 C C . MET B 1 558 ? -2.217 34.156 12.055 1 97.69 558 MET B C 1
ATOM 9498 O O . MET B 1 558 ? -2.229 34.156 10.82 1 97.69 558 MET B O 1
ATOM 9502 N N . LYS B 1 559 ? -1.146 34.031 12.781 1 97.5 559 LYS B N 1
ATOM 9503 C CA . LYS B 1 559 ? 0.155 33.844 12.148 1 97.5 559 LYS B CA 1
ATOM 9504 C C . LYS B 1 559 ? 0.176 32.531 11.344 1 97.5 559 LYS B C 1
ATOM 9506 O O . LYS B 1 559 ? 0.745 32.5 10.25 1 97.5 559 LYS B O 1
ATOM 9511 N N . SER B 1 560 ? -0.405 31.484 11.883 1 98.12 560 SER B N 1
ATOM 9512 C CA . SER B 1 560 ? -0.448 30.203 11.188 1 98.12 560 SER B CA 1
ATOM 9513 C C . SER B 1 560 ? -1.212 30.312 9.875 1 98.12 560 SER B C 1
ATOM 9515 O O . SER B 1 560 ? -0.787 29.766 8.852 1 98.12 560 SER B O 1
ATOM 9517 N N . LEU B 1 561 ? -2.338 30.984 9.852 1 96.56 561 LEU B N 1
ATOM 9518 C CA . LEU B 1 561 ? -3.133 31.172 8.641 1 96.56 561 LEU B CA 1
ATOM 9519 C C . LEU B 1 561 ? -2.371 31.984 7.605 1 96.56 561 LEU B C 1
ATOM 9521 O O . LEU B 1 561 ? -2.357 31.641 6.422 1 96.56 561 LEU B O 1
ATOM 9525 N N . ASN B 1 562 ? -1.725 33.031 8.078 1 95.94 562 ASN B N 1
ATOM 9526 C CA . ASN B 1 562 ? -0.988 33.906 7.168 1 95.94 562 ASN B CA 1
ATOM 9527 C C . ASN B 1 562 ? 0.183 33.188 6.52 1 95.94 562 ASN B C 1
ATOM 9529 O O . ASN B 1 562 ? 0.428 33.344 5.32 1 95.94 562 ASN B O 1
ATOM 9533 N N . LEU B 1 563 ? 0.903 32.438 7.297 1 97.06 563 LEU B N 1
ATOM 9534 C CA . LEU B 1 563 ? 2.02 31.672 6.758 1 97.06 563 LEU B CA 1
ATOM 9535 C C . LEU B 1 563 ? 1.525 30.609 5.785 1 97.06 563 LEU B C 1
ATOM 9537 O O . LEU B 1 563 ? 2.154 30.359 4.75 1 97.06 563 LEU B O 1
ATOM 9541 N N . ALA B 1 564 ? 0.409 29.938 6.141 1 96 564 ALA B N 1
ATOM 9542 C CA . ALA B 1 564 ? -0.157 28.922 5.258 1 96 564 ALA B CA 1
ATOM 9543 C C . ALA B 1 564 ? -0.55 29.531 3.912 1 96 564 ALA B C 1
ATOM 9545 O O . ALA B 1 564 ? -0.363 28.906 2.865 1 96 564 ALA B O 1
ATOM 9546 N N . LYS B 1 565 ? -1.084 30.734 3.906 1 93.5 565 LYS B N 1
ATOM 9547 C CA . LYS B 1 565 ? -1.471 31.422 2.676 1 93.5 565 LYS B CA 1
ATOM 9548 C C . LYS B 1 565 ? -0.266 31.641 1.766 1 93.5 565 LYS B C 1
ATOM 9550 O O . LYS B 1 565 ? -0.391 31.594 0.54 1 93.5 565 LYS B O 1
ATOM 9555 N N . LEU B 1 566 ? 0.905 31.859 2.371 1 92.88 566 LEU B N 1
ATOM 9556 C CA . LEU B 1 566 ? 2.123 32.094 1.604 1 92.88 566 LEU B CA 1
ATOM 9557 C C . LEU B 1 566 ? 2.6 30.828 0.926 1 92.88 566 LEU B C 1
ATOM 9559 O O . LEU B 1 566 ? 3.424 30.875 0.009 1 92.88 566 LEU B O 1
ATOM 9563 N N . MET B 1 567 ? 2.041 29.688 1.358 1 92.69 567 MET B N 1
ATOM 9564 C CA . MET B 1 567 ? 2.463 28.406 0.799 1 92.69 567 MET B CA 1
ATOM 9565 C C . MET B 1 567 ? 1.497 27.938 -0.285 1 92.69 567 MET B C 1
ATOM 9567 O O . MET B 1 567 ? 1.772 26.969 -0.993 1 92.69 567 MET B O 1
ATOM 9571 N N . ILE B 1 568 ? 0.385 28.625 -0.432 1 87.12 568 ILE B N 1
ATOM 9572 C CA . ILE B 1 568 ? -0.65 28.234 -1.379 1 87.12 568 ILE B CA 1
ATOM 9573 C C . ILE B 1 568 ? -0.2 28.547 -2.803 1 87.12 568 ILE B C 1
ATOM 9575 O O . ILE B 1 568 ? 0.245 29.672 -3.082 1 87.12 568 ILE B O 1
ATOM 9579 N N . VAL B 1 569 ? -0.231 27.578 -3.639 1 84.75 569 VAL B N 1
ATOM 9580 C CA . VAL B 1 569 ? 0.198 27.75 -5.023 1 84.75 569 VAL B CA 1
ATOM 9581 C C . VAL B 1 569 ? -1.023 27.844 -5.934 1 84.75 569 VAL B C 1
ATOM 9583 O O . VAL B 1 569 ? -0.939 28.391 -7.039 1 84.75 569 VAL B O 1
ATOM 9586 N N . ASP B 1 570 ? -2.094 27.188 -5.488 1 82.38 570 ASP B N 1
ATOM 9587 C CA . ASP B 1 570 ? -3.336 27.188 -6.258 1 82.38 570 ASP B CA 1
ATOM 9588 C C . ASP B 1 570 ? -4.551 27.281 -5.34 1 82.38 570 ASP B C 1
ATOM 9590 O O . ASP B 1 570 ? -4.535 26.75 -4.227 1 82.38 570 ASP B O 1
ATOM 9594 N N . ASN B 1 571 ? -5.586 27.844 -5.859 1 76.75 571 ASN B N 1
ATOM 9595 C CA . ASN B 1 571 ? -6.781 28.062 -5.055 1 76.75 571 ASN B CA 1
ATOM 9596 C C . ASN B 1 571 ? -7.562 26.781 -4.836 1 76.75 571 ASN B C 1
ATOM 9598 O O . ASN B 1 571 ? -8.391 26.688 -3.928 1 76.75 571 ASN B O 1
ATOM 9602 N N . ALA B 1 572 ? -7.266 25.797 -5.523 1 72.44 572 ALA B N 1
ATOM 9603 C CA . ALA B 1 572 ? -8.008 24.547 -5.414 1 72.44 572 ALA B CA 1
ATOM 9604 C C . ALA B 1 572 ? -7.297 23.562 -4.488 1 72.44 572 ALA B C 1
ATOM 9606 O O . ALA B 1 572 ? -7.777 22.453 -4.262 1 72.44 572 ALA B O 1
ATOM 9607 N N . ASP B 1 573 ? -6.398 24.141 -3.785 1 77 573 ASP B N 1
ATOM 9608 C CA . ASP B 1 573 ? -5.59 23.219 -2.984 1 77 573 ASP B CA 1
ATOM 9609 C C . ASP B 1 573 ? -6.191 23.031 -1.594 1 77 573 ASP B C 1
ATOM 9611 O O . ASP B 1 573 ? -7.004 23.844 -1.146 1 77 573 ASP B O 1
ATOM 9615 N N . MET B 1 574 ? -5.805 21.984 -0.908 1 80.94 574 MET B N 1
ATOM 9616 C CA . MET B 1 574 ? -6.281 21.609 0.421 1 80.94 574 MET B CA 1
ATOM 9617 C C . MET B 1 574 ? -5.969 22.719 1.435 1 80.94 574 MET B C 1
ATOM 9619 O O . MET B 1 574 ? -6.82 23.078 2.248 1 80.94 574 MET B O 1
ATOM 9623 N N . PRO B 1 575 ? -4.828 23.312 1.364 1 86.88 575 PRO B N 1
ATOM 9624 C CA . PRO B 1 575 ? -4.555 24.375 2.346 1 86.88 575 PRO B CA 1
ATOM 9625 C C . PRO B 1 575 ? -5.492 25.562 2.209 1 86.88 575 PRO B C 1
ATOM 9627 O O . PRO B 1 575 ? -5.887 26.156 3.213 1 86.88 575 PRO B O 1
ATOM 9630 N N . THR B 1 576 ? -5.859 25.844 0.966 1 88.38 576 THR B N 1
ATOM 9631 C CA . THR B 1 576 ? -6.785 26.953 0.762 1 88.38 576 THR B CA 1
ATOM 9632 C C . THR B 1 576 ? -8.125 26.672 1.436 1 88.38 576 THR B C 1
ATOM 9634 O O . THR B 1 576 ? -8.688 27.531 2.098 1 88.38 576 THR B O 1
ATOM 9637 N N . LYS B 1 577 ? -8.578 25.531 1.284 1 87.12 577 LYS B N 1
ATOM 9638 C CA . LYS B 1 577 ? -9.852 25.141 1.877 1 87.12 577 LYS B CA 1
ATOM 9639 C C . LYS B 1 577 ? -9.773 25.156 3.4 1 87.12 577 LYS B C 1
ATOM 9641 O O . LYS B 1 577 ? -10.695 25.625 4.066 1 87.12 577 LYS B O 1
ATOM 9646 N N . VAL B 1 578 ? -8.734 24.641 3.943 1 92.75 578 VAL B N 1
ATOM 9647 C CA . VAL B 1 578 ? -8.602 24.531 5.395 1 92.75 578 VAL B CA 1
ATOM 9648 C C . VAL B 1 578 ? -8.445 25.938 5.992 1 92.75 578 VAL B C 1
ATOM 9650 O O . VAL B 1 578 ? -9.016 26.234 7.043 1 92.75 578 VAL B O 1
ATOM 9653 N N . VAL B 1 579 ? -7.68 26.781 5.297 1 94.56 579 VAL B N 1
ATOM 9654 C CA . VAL B 1 579 ? -7.516 28.156 5.766 1 94.56 579 VAL B CA 1
ATOM 9655 C C . VAL B 1 579 ? -8.867 28.859 5.789 1 94.56 579 VAL B C 1
ATOM 9657 O O . VAL B 1 579 ? -9.188 29.578 6.746 1 94.56 579 VAL B O 1
ATOM 9660 N N . THR B 1 580 ? -9.656 28.641 4.785 1 93.44 580 THR B N 1
ATOM 9661 C CA . THR B 1 580 ? -10.992 29.219 4.707 1 93.44 580 THR B CA 1
ATOM 9662 C C . THR B 1 580 ? -11.883 28.703 5.828 1 93.44 580 THR B C 1
ATOM 9664 O O . THR B 1 580 ? -12.578 29.469 6.488 1 93.44 580 THR B O 1
ATOM 9667 N N . VAL B 1 581 ? -11.836 27.438 6.039 1 94 581 VAL B N 1
ATOM 9668 C CA . VAL B 1 581 ? -12.641 26.797 7.07 1 94 581 VAL B CA 1
ATOM 9669 C C . VAL B 1 581 ? -12.266 27.344 8.445 1 94 581 VAL B C 1
ATOM 9671 O O . VAL B 1 581 ? -13.141 27.75 9.219 1 94 581 VAL B O 1
ATOM 9674 N N . LEU B 1 582 ? -10.984 27.406 8.734 1 96.56 582 LEU B N 1
ATOM 9675 C CA . LEU B 1 582 ? -10.516 27.859 10.039 1 96.56 582 LEU B CA 1
ATOM 9676 C C . LEU B 1 582 ? -10.859 29.328 10.266 1 96.56 582 LEU B C 1
ATOM 9678 O O . LEU B 1 582 ? -11.227 29.719 11.375 1 96.56 582 LEU B O 1
ATOM 9682 N N . SER B 1 583 ? -10.758 30.094 9.203 1 95.44 583 SER B N 1
ATOM 9683 C CA . SER B 1 583 ? -11.109 31.516 9.297 1 95.44 583 SER B CA 1
ATOM 9684 C C . SER B 1 583 ? -12.586 31.688 9.617 1 95.44 583 SER B C 1
ATOM 9686 O O . SER B 1 583 ? -12.953 32.531 10.461 1 95.44 583 SER B O 1
ATOM 9688 N N . HIS B 1 584 ? -13.461 30.922 9.016 1 94.94 584 HIS B N 1
ATOM 9689 C CA . HIS B 1 584 ? -14.891 31 9.266 1 94.94 584 HIS B CA 1
ATOM 9690 C C . HIS B 1 584 ? -15.242 30.531 10.672 1 94.94 584 HIS B C 1
ATOM 9692 O O . HIS B 1 584 ? -16.062 31.141 11.352 1 94.94 584 HIS B O 1
ATOM 9698 N N . LEU B 1 585 ? -14.578 29.484 11.07 1 96.5 585 LEU B N 1
ATOM 9699 C CA . LEU B 1 585 ? -14.875 28.922 12.383 1 96.5 585 LEU B CA 1
ATOM 9700 C C . LEU B 1 585 ? -14.406 29.859 13.492 1 96.5 585 LEU B C 1
ATOM 9702 O O . LEU B 1 585 ? -14.984 29.875 14.578 1 96.5 585 LEU B O 1
ATOM 9706 N N . TYR B 1 586 ? -13.312 30.594 13.227 1 96.38 586 TYR B N 1
ATOM 9707 C CA . TYR B 1 586 ? -12.828 31.562 14.195 1 96.38 586 TYR B CA 1
ATOM 9708 C C . TYR B 1 586 ? -13.898 32.594 14.508 1 96.38 586 TYR B C 1
ATOM 9710 O O . TYR B 1 586 ? -14.039 33.031 15.656 1 96.38 586 TYR B O 1
ATOM 9718 N N . ASN B 1 587 ? -14.734 32.906 13.57 1 94.12 587 ASN B N 1
ATOM 9719 C CA . ASN B 1 587 ? -15.758 33.938 13.727 1 94.12 587 ASN B CA 1
ATOM 9720 C C . ASN B 1 587 ? -17.109 33.312 14.07 1 94.12 587 ASN B C 1
ATOM 9722 O O . ASN B 1 587 ? -18.078 34.062 14.328 1 94.12 587 ASN B O 1
ATOM 9726 N N . SER B 1 588 ? -17.203 32.062 14.117 1 94.38 588 SER B N 1
ATOM 9727 C CA . SER B 1 588 ? -18.469 31.359 14.375 1 94.38 588 SER B CA 1
ATOM 9728 C C . SER B 1 588 ? -18.781 31.359 15.867 1 94.38 588 SER B C 1
ATOM 9730 O O . SER B 1 588 ? -17.891 31.172 16.703 1 94.38 588 SER B O 1
ATOM 9732 N N . THR B 1 589 ? -20.031 31.484 16.203 1 91.81 589 THR B N 1
ATOM 9733 C CA . THR B 1 589 ? -20.484 31.375 17.594 1 91.81 589 THR B CA 1
ATOM 9734 C C . THR B 1 589 ? -21 29.969 17.891 1 91.81 589 THR B C 1
ATOM 9736 O O . THR B 1 589 ? -21.188 29.594 19.047 1 91.81 589 THR B O 1
ATOM 9739 N N . LYS B 1 590 ? -21.031 29.141 16.891 1 92 590 LYS B N 1
ATOM 9740 C CA . LYS B 1 590 ? -21.594 27.797 17.047 1 92 590 LYS B CA 1
ATOM 9741 C C . LYS B 1 590 ? -20.5 26.734 17.031 1 92 590 LYS B C 1
ATOM 9743 O O . LYS B 1 590 ? -20.703 25.625 17.516 1 92 590 LYS B O 1
ATOM 9748 N N . ALA B 1 591 ? -19.391 27.109 16.516 1 93.25 591 ALA B N 1
ATOM 9749 C CA . ALA B 1 591 ? -18.328 26.141 16.344 1 93.25 591 ALA B CA 1
ATOM 9750 C C . ALA B 1 591 ? -17.844 25.625 17.703 1 93.25 591 ALA B C 1
ATOM 9752 O O . ALA B 1 591 ? -17.688 26.391 18.656 1 93.25 591 ALA B O 1
ATOM 9753 N N . PHE B 1 592 ? -17.625 24.312 17.812 1 94.69 592 PHE B N 1
ATOM 9754 C CA . PHE B 1 592 ? -17.109 23.609 18.984 1 94.69 592 PHE B CA 1
ATOM 9755 C C . PHE B 1 592 ? -18.047 23.797 20.172 1 94.69 592 PHE B C 1
ATOM 9757 O O . PHE B 1 592 ? -17.578 23.969 21.312 1 94.69 592 PHE B O 1
ATOM 9764 N N . ARG B 1 593 ? -19.297 23.844 19.875 1 93.25 593 ARG B N 1
ATOM 9765 C CA . ARG B 1 593 ? -20.328 23.906 20.906 1 93.25 593 ARG B CA 1
ATOM 9766 C C . ARG B 1 593 ? -21.422 22.875 20.672 1 93.25 593 ARG B C 1
ATOM 9768 O O . ARG B 1 593 ? -21.75 22.562 19.516 1 93.25 593 ARG B O 1
ATOM 9775 N N . LYS B 1 594 ? -21.844 22.406 21.797 1 89.06 594 LYS B N 1
ATOM 9776 C CA . LYS B 1 594 ? -23.016 21.547 21.703 1 89.06 594 LYS B CA 1
ATOM 9777 C C . LYS B 1 594 ? -24.266 22.359 21.406 1 89.06 594 LYS B C 1
ATOM 9779 O O . LYS B 1 594 ? -24.219 23.578 21.328 1 89.06 594 LYS B O 1
ATOM 9784 N N . ALA B 1 595 ? -25.344 21.609 21.234 1 84.38 595 ALA B N 1
ATOM 9785 C CA . ALA B 1 595 ? -26.625 22.266 20.953 1 84.38 595 ALA B CA 1
ATOM 9786 C C . ALA B 1 595 ? -27.047 23.188 22.094 1 84.38 595 ALA B C 1
ATOM 9788 O O . ALA B 1 595 ? -27.656 24.234 21.859 1 84.38 595 ALA B O 1
ATOM 9789 N N . ASP B 1 596 ? -26.656 22.891 23.328 1 89.56 596 ASP B N 1
ATOM 9790 C CA . ASP B 1 596 ? -27.047 23.672 24.5 1 89.56 596 ASP B CA 1
ATOM 9791 C C . ASP B 1 596 ? -26.094 24.844 24.703 1 89.56 596 ASP B C 1
ATOM 9793 O O . ASP B 1 596 ? -26.234 25.594 25.672 1 89.56 596 ASP B O 1
ATOM 9797 N N . GLY B 1 597 ? -25.125 24.922 23.844 1 87.44 597 GLY B N 1
ATOM 9798 C CA . GLY B 1 597 ? -24.203 26.047 23.906 1 87.44 597 GLY B CA 1
ATOM 9799 C C . GLY B 1 597 ? -22.938 25.75 24.703 1 87.44 597 GLY B C 1
ATOM 9800 O O . GLY B 1 597 ? -22 26.547 24.703 1 87.44 597 GLY B O 1
ATOM 9801 N N . SER B 1 598 ? -22.953 24.594 25.312 1 91.12 598 SER B N 1
ATOM 9802 C CA . SER B 1 598 ? -21.781 24.234 26.109 1 91.12 598 SER B CA 1
ATOM 9803 C C . SER B 1 598 ? -20.578 23.953 25.219 1 91.12 598 SER B C 1
ATOM 9805 O O . SER B 1 598 ? -20.734 23.516 24.078 1 91.12 598 SER B O 1
ATOM 9807 N N . VAL B 1 599 ? -19.438 24.125 25.781 1 92.12 599 VAL B N 1
ATOM 9808 C CA . VAL B 1 599 ? -18.188 23.984 25.047 1 92.12 599 VAL B CA 1
ATOM 9809 C C . VAL B 1 599 ? -17.906 22.516 24.766 1 92.12 599 VAL B C 1
ATOM 9811 O O . VAL B 1 599 ? -18.062 21.672 25.641 1 92.12 599 VAL B O 1
ATOM 9814 N N . MET B 1 600 ? -17.516 22.188 23.516 1 92 600 MET B N 1
ATOM 9815 C CA . MET B 1 600 ? -17.141 20.844 23.094 1 92 600 MET B CA 1
ATOM 9816 C C . MET B 1 600 ? -15.914 20.891 22.188 1 92 600 MET B C 1
ATOM 9818 O O . MET B 1 600 ? -16.031 20.812 20.969 1 92 600 MET B O 1
ATOM 9822 N N . ILE B 1 601 ? -14.734 20.859 22.797 1 91.88 601 ILE B N 1
ATOM 9823 C CA . ILE B 1 601 ? -13.516 20.969 22 1 91.88 601 ILE B CA 1
ATOM 9824 C C . ILE B 1 601 ? -12.969 19.578 21.703 1 91.88 601 ILE B C 1
ATOM 9826 O O . ILE B 1 601 ? -12.055 19.422 20.875 1 91.88 601 ILE B O 1
ATOM 9830 N N . ASN B 1 602 ? -13.531 18.516 22.344 1 92.19 602 ASN B N 1
ATOM 9831 C CA . ASN B 1 602 ? -13.148 17.141 22.031 1 92.19 602 ASN B CA 1
ATOM 9832 C C . ASN B 1 602 ? -13.523 16.781 20.594 1 92.19 602 ASN B C 1
ATOM 9834 O O . ASN B 1 602 ? -14.445 17.359 20.016 1 92.19 602 ASN B O 1
ATOM 9838 N N . LEU B 1 603 ? -12.844 15.828 20.078 1 94.38 603 LEU B N 1
ATOM 9839 C CA . LEU B 1 603 ? -12.984 15.484 18.672 1 94.38 603 LEU B CA 1
ATOM 9840 C C . LEU B 1 603 ? -14.219 14.617 18.453 1 94.38 603 LEU B C 1
ATOM 9842 O O . LEU B 1 603 ? -14.445 13.648 19.172 1 94.38 603 LEU B O 1
ATOM 9846 N N . ARG B 1 604 ? -14.977 14.977 17.438 1 90.56 604 ARG B N 1
ATOM 9847 C CA . ARG B 1 604 ? -16.094 14.156 16.984 1 90.56 604 ARG B CA 1
ATOM 9848 C C . ARG B 1 604 ? -15.609 13.086 16 1 90.56 604 ARG B C 1
ATOM 9850 O O . ARG B 1 604 ? -16.109 11.961 16 1 90.56 604 ARG B O 1
ATOM 9857 N N . ILE B 1 605 ? -14.688 13.555 15.125 1 91.75 605 ILE B N 1
ATOM 9858 C CA . ILE B 1 605 ? -14.031 12.633 14.203 1 91.75 605 ILE B CA 1
ATOM 9859 C C . ILE B 1 605 ? -12.898 11.906 14.922 1 91.75 605 ILE B C 1
ATOM 9861 O O . ILE B 1 605 ? -11.984 12.539 15.461 1 91.75 605 ILE B O 1
ATOM 9865 N N . ARG B 1 606 ? -12.906 10.594 14.867 1 92.5 606 ARG B N 1
ATOM 9866 C CA . ARG B 1 606 ? -12 9.898 15.773 1 92.5 606 ARG B CA 1
ATOM 9867 C C . ARG B 1 606 ? -11.211 8.812 15.039 1 92.5 606 ARG B C 1
ATOM 9869 O O . ARG B 1 606 ? -10.344 8.164 15.625 1 92.5 606 ARG B O 1
ATOM 9876 N N . SER B 1 607 ? -11.422 8.562 13.766 1 90 607 SER B N 1
ATOM 9877 C CA . SER B 1 607 ? -10.805 7.441 13.055 1 90 607 SER B CA 1
ATOM 9878 C C . SER B 1 607 ? -9.781 7.934 12.039 1 90 607 SER B C 1
ATOM 9880 O O . SER B 1 607 ? -9.352 7.172 11.164 1 90 607 SER B O 1
ATOM 9882 N N . ARG B 1 608 ? -9.406 9.156 12.078 1 92.62 608 ARG B N 1
ATOM 9883 C CA . ARG B 1 608 ? -8.555 9.734 11.039 1 92.62 608 ARG B CA 1
ATOM 9884 C C . ARG B 1 608 ? -7.191 10.117 11.602 1 92.62 608 ARG B C 1
ATOM 9886 O O . ARG B 1 608 ? -6.531 11.016 11.078 1 92.62 608 ARG B O 1
ATOM 9893 N N . LEU B 1 609 ? -6.797 9.562 12.734 1 93.81 609 LEU B N 1
ATOM 9894 C CA . LEU B 1 609 ? -5.465 9.648 13.32 1 93.81 609 LEU B CA 1
ATOM 9895 C C . LEU B 1 609 ? -5.074 11.102 13.57 1 93.81 609 LEU B C 1
ATOM 9897 O O . LEU B 1 609 ? -5.84 11.859 14.18 1 93.81 609 LEU B O 1
ATOM 9901 N N . ALA B 1 610 ? -3.805 11.5 13.188 1 94.88 610 ALA B N 1
ATOM 9902 C CA . ALA B 1 610 ? -3.285 12.828 13.492 1 94.88 610 ALA B CA 1
ATOM 9903 C C . ALA B 1 610 ? -4.023 13.898 12.695 1 94.88 610 ALA B C 1
ATOM 9905 O O . ALA B 1 610 ? -3.924 15.094 13.008 1 94.88 610 ALA B O 1
ATOM 9906 N N . LEU B 1 611 ? -4.793 13.477 11.734 1 96.06 611 LEU B N 1
ATOM 9907 C CA . LEU B 1 611 ? -5.539 14.422 10.906 1 96.06 611 LEU B CA 1
ATOM 9908 C C . LEU B 1 611 ? -6.852 14.805 11.578 1 96.06 611 LEU B C 1
ATOM 9910 O O . LEU B 1 611 ? -7.527 15.734 11.141 1 96.06 611 LEU B O 1
ATOM 9914 N N . CYS B 1 612 ? -7.25 14.234 12.656 1 96.06 612 CYS B N 1
ATOM 9915 C CA . CYS B 1 612 ? -8.562 14.359 13.281 1 96.06 612 CYS B CA 1
ATOM 9916 C C . CYS B 1 612 ? -8.883 15.812 13.594 1 96.06 612 CYS B C 1
ATOM 9918 O O . CYS B 1 612 ? -9.977 16.297 13.289 1 96.06 612 CYS B O 1
ATOM 9920 N N . PRO B 1 613 ? -7.93 16.578 14.164 1 97.31 613 PRO B N 1
ATOM 9921 C CA . PRO B 1 613 ? -8.281 17.969 14.484 1 97.31 613 PRO B CA 1
ATOM 9922 C C . PRO B 1 613 ? -8.656 18.781 13.25 1 97.31 613 PRO B C 1
ATOM 9924 O O . PRO B 1 613 ? -9.555 19.625 13.312 1 97.31 613 PRO B O 1
ATOM 9927 N N . ILE B 1 614 ? -8.031 18.531 12.156 1 96.5 614 ILE B N 1
ATOM 9928 C CA . ILE B 1 614 ? -8.289 19.281 10.93 1 96.5 614 ILE B CA 1
ATOM 9929 C C . ILE B 1 614 ? -9.617 18.844 10.328 1 96.5 614 ILE B C 1
ATOM 9931 O O . ILE B 1 614 ? -10.469 19.672 10.016 1 96.5 614 ILE B O 1
ATOM 9935 N N . ILE B 1 615 ? -9.789 17.531 10.156 1 93.88 615 ILE B N 1
ATOM 9936 C CA . ILE B 1 615 ? -11 17.016 9.516 1 93.88 615 ILE B CA 1
ATOM 9937 C C . ILE B 1 615 ? -12.219 17.344 10.383 1 93.88 615 ILE B C 1
ATOM 9939 O O . ILE B 1 615 ? -13.297 17.625 9.859 1 93.88 615 ILE B O 1
ATOM 9943 N N . ASP B 1 616 ? -12.062 17.25 11.672 1 95.5 616 ASP B N 1
ATOM 9944 C CA . ASP B 1 616 ? -13.164 17.594 12.57 1 95.5 616 ASP B CA 1
ATOM 9945 C C . ASP B 1 616 ? -13.586 19.062 12.391 1 95.5 616 ASP B C 1
ATOM 9947 O O . ASP B 1 616 ? -14.773 19.375 12.414 1 95.5 616 ASP B O 1
ATOM 9951 N N . ALA B 1 617 ? -12.602 19.938 12.32 1 95.31 617 ALA B N 1
ATOM 9952 C CA . ALA B 1 617 ? -12.906 21.344 12.047 1 95.31 617 ALA B CA 1
ATOM 9953 C C . ALA B 1 617 ? -13.68 21.5 10.742 1 95.31 617 ALA B C 1
ATOM 9955 O O . ALA B 1 617 ? -14.633 22.281 10.664 1 95.31 617 ALA B O 1
ATOM 9956 N N . MET B 1 618 ? -13.289 20.781 9.75 1 92.25 618 MET B N 1
ATOM 9957 C CA . MET B 1 618 ? -13.984 20.828 8.469 1 92.25 618 MET B CA 1
ATOM 9958 C C . MET B 1 618 ? -15.43 20.359 8.617 1 92.25 618 MET B C 1
ATOM 9960 O O . MET B 1 618 ? -16.328 20.922 7.988 1 92.25 618 MET B O 1
ATOM 9964 N N . TRP B 1 619 ? -15.641 19.391 9.461 1 91.38 619 TRP B N 1
ATOM 9965 C CA . TRP B 1 619 ? -17 18.891 9.672 1 91.38 619 TRP B CA 1
ATOM 9966 C C . TRP B 1 619 ? -17.844 19.906 10.438 1 91.38 619 TRP B C 1
ATOM 9968 O O . TRP B 1 619 ? -19.047 20.016 10.195 1 91.38 619 TRP B O 1
ATOM 9978 N N . TRP B 1 620 ? -17.25 20.594 11.398 1 93.44 620 TRP B N 1
ATOM 9979 C CA . TRP B 1 620 ? -17.953 21.672 12.07 1 93.44 620 TRP B CA 1
ATOM 9980 C C . TRP B 1 620 ? -18.391 22.75 11.07 1 93.44 620 TRP B C 1
ATOM 9982 O O . TRP B 1 620 ? -19.5 23.281 11.164 1 93.44 620 TRP B O 1
ATOM 9992 N N . PHE B 1 621 ? -17.484 23.047 10.18 1 92.88 621 PHE B N 1
ATOM 9993 C CA . PHE B 1 621 ? -17.781 24 9.133 1 92.88 621 PHE B CA 1
ATOM 9994 C C . PHE B 1 621 ? -18.938 23.531 8.273 1 92.88 621 PHE B C 1
ATOM 9996 O O . PHE B 1 621 ? -19.859 24.297 7.973 1 92.88 621 PHE B O 1
ATOM 10003 N N . LYS B 1 622 ? -18.953 22.297 7.848 1 87.31 622 LYS B N 1
ATOM 10004 C CA . LYS B 1 622 ? -20.016 21.734 7.02 1 87.31 622 LYS B CA 1
ATOM 10005 C C . LYS B 1 622 ? -21.359 21.766 7.742 1 87.31 622 LYS B C 1
ATOM 10007 O O . LYS B 1 622 ? -22.391 22.047 7.133 1 87.31 622 LYS B O 1
ATOM 10012 N N . ASP B 1 623 ? -21.359 21.453 8.984 1 87.06 623 ASP B N 1
ATOM 10013 C CA . ASP B 1 623 ? -22.578 21.422 9.773 1 87.06 623 ASP B CA 1
ATOM 10014 C C . ASP B 1 623 ? -23.203 22.812 9.852 1 87.06 623 ASP B C 1
ATOM 10016 O O . ASP B 1 623 ? -24.438 22.953 9.898 1 87.06 623 ASP B O 1
ATOM 10020 N N . GLU B 1 624 ? -22.375 23.75 9.922 1 88.06 624 GLU B N 1
ATOM 10021 C CA . GLU B 1 624 ? -22.875 25.094 10.109 1 88.06 624 GLU B CA 1
ATOM 10022 C C . GLU B 1 624 ? -23.203 25.766 8.766 1 88.06 624 GLU B C 1
ATOM 10024 O O . GLU B 1 624 ? -24.188 26.484 8.648 1 88.06 624 GLU B O 1
ATOM 10029 N N . PHE B 1 625 ? -22.438 25.531 7.75 1 86.38 625 PHE B N 1
ATOM 10030 C CA . PHE B 1 625 ? -22.531 26.375 6.566 1 86.38 625 PHE B CA 1
ATOM 10031 C C . PHE B 1 625 ? -23.016 25.594 5.367 1 86.38 625 PHE B C 1
ATOM 10033 O O . PHE B 1 625 ? -23.391 26.172 4.344 1 86.38 625 PHE B O 1
ATOM 10040 N N . GLU B 1 626 ? -22.984 24.25 5.402 1 81 626 GLU B N 1
ATOM 10041 C CA . GLU B 1 626 ? -23.516 23.453 4.297 1 81 626 GLU B CA 1
ATOM 10042 C C . GLU B 1 626 ? -24.938 22.984 4.578 1 81 626 GLU B C 1
ATOM 10044 O O . GLU B 1 626 ? -25.297 22.75 5.73 1 81 626 GLU B O 1
ATOM 10049 N N . PRO B 1 627 ? -25.766 22.906 3.516 1 71.88 627 PRO B N 1
ATOM 10050 C CA . PRO B 1 627 ? -27.172 22.5 3.695 1 71.88 627 PRO B CA 1
ATOM 10051 C C . PRO B 1 627 ? -27.297 21.062 4.223 1 71.88 627 PRO B C 1
ATOM 10053 O O . PRO B 1 627 ? -26.422 20.234 3.982 1 71.88 627 PRO B O 1
ATOM 10056 N N . PRO B 1 628 ? -28.391 20.906 5.09 1 63.69 628 PRO B N 1
ATOM 10057 C CA . PRO B 1 628 ? -28.594 19.562 5.648 1 63.69 628 PRO B CA 1
ATOM 10058 C C . PRO B 1 628 ? -28.906 18.531 4.578 1 63.69 628 PRO B C 1
ATOM 10060 O O . PRO B 1 628 ? -29.328 18.875 3.475 1 63.69 628 PRO B O 1
ATOM 10063 N N . LEU B 1 629 ? -28.453 17.281 4.824 1 61 629 LEU B N 1
ATOM 10064 C CA . LEU B 1 629 ? -28.812 16.172 3.943 1 61 629 LEU B CA 1
ATOM 10065 C C . LEU B 1 629 ? -30.312 16.109 3.715 1 61 629 LEU B C 1
ATOM 10067 O O . LEU B 1 629 ? -31.094 16.359 4.637 1 61 629 LEU B O 1
ATOM 10071 N N . PRO B 1 630 ? -30.844 16 2.467 1 53.97 630 PRO B N 1
ATOM 10072 C CA . PRO B 1 630 ? -32.281 15.844 2.307 1 53.97 630 PRO B CA 1
ATOM 10073 C C . PRO B 1 630 ? -32.844 14.695 3.145 1 53.97 630 PRO B C 1
ATOM 10075 O O . PRO B 1 630 ? -32.281 13.609 3.17 1 53.97 630 PRO B O 1
ATOM 10078 N N . THR B 1 631 ? -33.531 14.938 4.234 1 47.12 631 THR B N 1
ATOM 10079 C CA . THR B 1 631 ? -34.25 13.898 4.957 1 47.12 631 THR B CA 1
ATOM 10080 C C . THR B 1 631 ? -35.062 13.039 3.998 1 47.12 631 THR B C 1
ATOM 10082 O O . THR B 1 631 ? -35.75 13.57 3.135 1 47.12 631 THR B O 1
ATOM 10085 N N . THR B 1 632 ? -34.688 11.922 3.676 1 42.41 632 THR B N 1
ATOM 10086 C CA . THR B 1 632 ? -35.656 11.047 3.053 1 42.41 632 THR B CA 1
ATOM 10087 C C . THR B 1 632 ? -37.031 11.25 3.693 1 42.41 632 THR B C 1
ATOM 10089 O O . THR B 1 632 ? -37.219 10.984 4.883 1 42.41 632 THR B O 1
ATOM 10092 N N . GLU B 1 633 ? -38 12.125 3.291 1 35.66 633 GLU B N 1
ATOM 10093 C CA . GLU B 1 633 ? -39.438 12.156 3.613 1 35.66 633 GLU B CA 1
ATOM 10094 C C . GLU B 1 633 ? -40.031 10.742 3.664 1 35.66 633 GLU B C 1
ATOM 10096 O O . GLU B 1 633 ? -40.031 10.039 2.656 1 35.66 633 GLU B O 1
ATOM 10101 N N . GLU B 1 634 ? -40.062 9.977 4.727 1 36.62 634 GLU B N 1
ATOM 10102 C CA . GLU B 1 634 ? -41.219 9.094 4.828 1 36.62 634 GLU B CA 1
ATOM 10103 C C . GLU B 1 634 ? -42.5 9.805 4.418 1 36.62 634 GLU B C 1
ATOM 10105 O O . GLU B 1 634 ? -42.719 10.945 4.824 1 36.62 634 GLU B O 1
ATOM 10110 N N . ASN B 1 635 ? -43.188 9.344 3.355 1 32.91 635 ASN B N 1
ATOM 10111 C CA . ASN B 1 635 ? -44.594 9.625 2.984 1 32.91 635 ASN B CA 1
ATOM 10112 C C . ASN B 1 635 ? -45.5 9.664 4.207 1 32.91 635 ASN B C 1
ATOM 10114 O O . ASN B 1 635 ? -46.688 9.453 4.094 1 32.91 635 ASN B O 1
ATOM 10118 N N . THR B 1 636 ? -45.25 9.273 5.418 1 33.94 636 THR B N 1
ATOM 10119 C CA . THR B 1 636 ? -46.438 9.414 6.227 1 33.94 636 THR B CA 1
ATOM 10120 C C . THR B 1 636 ? -46.906 10.867 6.266 1 33.94 636 THR B C 1
ATOM 10122 O O . THR B 1 636 ? -46.094 11.781 6.398 1 33.94 636 THR B O 1
ATOM 10125 N N . GLU B 1 637 ? -48.281 11.172 6.109 1 29.88 637 GLU B N 1
ATOM 10126 C CA . GLU B 1 637 ? -49.219 12.281 6.281 1 29.88 637 GLU B CA 1
ATOM 10127 C C . GLU B 1 637 ? -48.875 13.086 7.539 1 29.88 637 GLU B C 1
ATOM 10129 O O . GLU B 1 637 ? -49.625 14 7.914 1 29.88 637 GLU B O 1
ATOM 10134 N N . LYS B 1 638 ? -48.438 12.523 8.648 1 28.91 638 LYS B N 1
ATOM 10135 C CA . LYS B 1 638 ? -48.906 13.375 9.75 1 28.91 638 LYS B CA 1
ATOM 10136 C C . LYS B 1 638 ? -48.5 14.836 9.508 1 28.91 638 LYS B C 1
ATOM 10138 O O . LYS B 1 638 ? -47.531 15.117 8.805 1 28.91 638 LYS B O 1
ATOM 10143 N N . PRO B 1 639 ? -49.094 15.719 10.516 1 31.14 639 PRO B N 1
ATOM 10144 C CA . PRO B 1 639 ? -49.312 17.156 10.648 1 31.14 639 PRO B CA 1
ATOM 10145 C C . PRO B 1 639 ? -48 17.953 10.531 1 31.14 639 PRO B C 1
ATOM 10147 O O . PRO B 1 639 ? -46.938 17.438 10.82 1 31.14 639 PRO B O 1
ATOM 10150 N N . PRO B 1 640 ? -48.062 19.234 9.875 1 29.61 640 PRO B N 1
ATOM 10151 C CA . PRO B 1 640 ? -47.219 20.375 9.539 1 29.61 640 PRO B CA 1
ATOM 10152 C C . PRO B 1 640 ? -46.281 20.766 10.672 1 29.61 640 PRO B C 1
ATOM 10154 O O . PRO B 1 640 ? -45.344 21.531 10.453 1 29.61 640 PRO B O 1
ATOM 10157 N N . THR B 1 641 ? -46.719 20.781 12 1 28.23 641 THR B N 1
ATOM 10158 C CA . THR B 1 641 ? -46.5 21.984 12.773 1 28.23 641 THR B CA 1
ATOM 10159 C C . THR B 1 641 ? -45.062 22.047 13.266 1 28.23 641 THR B C 1
ATOM 10161 O O . THR B 1 641 ? -44.594 23.078 13.773 1 28.23 641 THR B O 1
ATOM 10164 N N . GLY B 1 642 ? -44.5 20.906 13.898 1 30.14 642 GLY B N 1
ATOM 10165 C CA . GLY B 1 642 ? -43.656 21.453 14.953 1 30.14 642 GLY B CA 1
ATOM 10166 C C . GLY B 1 642 ? -42.406 22.109 14.422 1 30.14 642 GLY B C 1
ATOM 10167 O O . GLY B 1 642 ? -42.062 21.953 13.25 1 30.14 642 GLY B O 1
ATOM 10168 N N . PRO B 1 643 ? -41.719 22.938 15.305 1 28.22 643 PRO B N 1
ATOM 10169 C CA . PRO B 1 643 ? -40.719 23.969 15.047 1 28.22 643 PRO B CA 1
ATOM 10170 C C . PRO B 1 643 ? -39.562 23.453 14.18 1 28.22 643 PRO B C 1
ATOM 10172 O O . PRO B 1 643 ? -39.312 22.234 14.125 1 28.22 643 PRO B O 1
ATOM 10175 N N . GLU B 1 644 ? -38.969 24.344 13.258 1 32.44 644 GLU B N 1
ATOM 10176 C CA . GLU B 1 644 ? -38 24.609 12.203 1 32.44 644 GLU B CA 1
ATOM 10177 C C . GLU B 1 644 ? -36.688 23.891 12.484 1 32.44 644 GLU B C 1
ATOM 10179 O O . GLU B 1 644 ? -36.125 23.203 11.617 1 32.44 644 GLU B O 1
ATOM 10184 N N . GLY B 1 645 ? -35.844 24.547 13.328 1 31.84 645 GLY B N 1
ATOM 10185 C CA . GLY B 1 645 ? -34.406 24.812 13.266 1 31.84 645 GLY B CA 1
ATOM 10186 C C . GLY B 1 645 ? -33.562 23.609 13.695 1 31.84 645 GLY B C 1
ATOM 10187 O O . GLY B 1 645 ? -32.438 23.781 14.133 1 31.84 645 GLY B O 1
ATOM 10188 N N . SER B 1 646 ? -34.125 22.562 14.016 1 34.69 646 SER B N 1
ATOM 10189 C CA . SER B 1 646 ? -33.125 21.719 14.625 1 34.69 646 SER B CA 1
ATOM 10190 C C . SER B 1 646 ? -32 21.391 13.625 1 34.69 646 SER B C 1
ATOM 10192 O O . SER B 1 646 ? -32.281 20.781 12.586 1 34.69 646 SER B O 1
ATOM 10194 N N . ALA B 1 647 ? -30.891 22.172 13.516 1 38.66 647 ALA B N 1
ATOM 10195 C CA . ALA B 1 647 ? -29.625 21.938 12.82 1 38.66 647 ALA B CA 1
ATOM 10196 C C . ALA B 1 647 ? -29.281 20.453 12.828 1 38.66 647 ALA B C 1
ATOM 10198 O O . ALA B 1 647 ? -29.078 19.859 13.891 1 38.66 647 ALA B O 1
ATOM 10199 N N . ASN B 1 648 ? -29.625 19.609 11.969 1 43.44 648 ASN B N 1
ATOM 10200 C CA . ASN B 1 648 ? -29.344 18.203 11.742 1 43.44 648 ASN B CA 1
ATOM 10201 C C . ASN B 1 648 ? -27.844 17.922 11.688 1 43.44 648 ASN B C 1
ATOM 10203 O O . ASN B 1 648 ? -27.219 18.016 10.625 1 43.44 648 ASN B O 1
ATOM 10207 N N . HIS B 1 649 ? -27.109 18.078 12.828 1 53.94 649 HIS B N 1
ATOM 10208 C CA . HIS B 1 649 ? -25.719 17.719 13.031 1 53.94 649 HIS B CA 1
ATOM 10209 C C . HIS B 1 649 ? -25.469 16.234 12.758 1 53.94 649 HIS B C 1
ATOM 10211 O O . HIS B 1 649 ? -26.25 15.391 13.203 1 53.94 649 HIS B O 1
ATOM 10217 N N . LEU B 1 650 ? -24.594 15.922 11.797 1 51.44 650 LEU B N 1
ATOM 10218 C CA . LEU B 1 650 ? -24.234 14.547 11.508 1 51.44 650 LEU B CA 1
ATOM 10219 C C . LEU B 1 650 ? -23.875 13.797 12.789 1 51.44 650 LEU B C 1
ATOM 10221 O O . LEU B 1 650 ? -24.25 12.633 12.961 1 51.44 650 LEU B O 1
ATOM 10225 N N . TYR B 1 651 ? -23.281 14.523 13.758 1 56.78 651 TYR B N 1
ATOM 10226 C CA . TYR B 1 651 ? -22.781 13.883 14.977 1 56.78 651 TYR B CA 1
ATOM 10227 C C . TYR B 1 651 ? -23.656 14.25 16.172 1 56.78 651 TYR B C 1
ATOM 10229 O O . TYR B 1 651 ? -23.156 14.844 17.141 1 56.78 651 TYR B O 1
ATOM 10237 N N . ASP B 1 652 ? -24.922 13.969 16.094 1 56.06 652 ASP B N 1
ATOM 10238 C CA . ASP B 1 652 ? -25.859 14.172 17.188 1 56.06 652 ASP B CA 1
ATOM 10239 C C . ASP B 1 652 ? -26 12.906 18.031 1 56.06 652 ASP B C 1
ATOM 10241 O O . ASP B 1 652 ? -25.297 11.914 17.797 1 56.06 652 ASP B O 1
ATOM 10245 N N . ASP B 1 653 ? -26.688 13.008 19.172 1 58.69 653 ASP B N 1
ATOM 10246 C CA . ASP B 1 653 ? -26.859 11.891 20.094 1 58.69 653 ASP B CA 1
ATOM 10247 C C . ASP B 1 653 ? -27.375 10.656 19.359 1 58.69 653 ASP B C 1
ATOM 10249 O O . ASP B 1 653 ? -26.984 9.523 19.672 1 58.69 653 ASP B O 1
ATOM 10253 N N . GLY B 1 654 ? -28.188 10.922 18.453 1 52.66 654 GLY B N 1
ATOM 10254 C CA . GLY B 1 654 ? -28.703 9.828 17.656 1 52.66 654 GLY B CA 1
ATOM 10255 C C . GLY B 1 654 ? -27.625 9.125 16.844 1 52.66 654 GLY B C 1
ATOM 10256 O O . GLY B 1 654 ? -27.594 7.895 16.781 1 52.66 654 GLY B O 1
ATOM 10257 N N . PHE B 1 655 ? -26.719 9.883 16.391 1 63.22 655 PHE B N 1
ATOM 10258 C CA . PHE B 1 655 ? -25.609 9.336 15.625 1 63.22 655 PHE B CA 1
ATOM 10259 C C . PHE B 1 655 ? -24.734 8.445 16.5 1 63.22 655 PHE B C 1
ATOM 10261 O O . PHE B 1 655 ? -24.359 7.344 16.094 1 63.22 655 PHE B O 1
ATOM 10268 N N . TRP B 1 656 ? -24.469 8.828 17.656 1 65.5 656 TRP B N 1
ATOM 10269 C CA . TRP B 1 656 ? -23.594 8.086 18.562 1 65.5 656 TRP B CA 1
ATOM 10270 C C . TRP B 1 656 ? -24.281 6.812 19.062 1 65.5 656 TRP B C 1
ATOM 10272 O O . TRP B 1 656 ? -23.641 5.77 19.188 1 65.5 656 TRP B O 1
ATOM 10282 N N . THR B 1 657 ? -25.594 6.887 19.281 1 63.62 657 THR B N 1
ATOM 10283 C CA . THR B 1 657 ? -26.359 5.699 19.625 1 63.62 657 THR B CA 1
ATOM 10284 C C . THR B 1 657 ? -26.328 4.68 18.484 1 63.62 657 THR B C 1
ATOM 10286 O O . THR B 1 657 ? -26.172 3.48 18.734 1 63.62 657 THR B O 1
ATOM 10289 N N . ASP B 1 658 ? -26.453 5.172 17.312 1 63.28 658 ASP B N 1
ATOM 10290 C CA . ASP B 1 658 ? -26.406 4.305 16.141 1 63.28 658 ASP B CA 1
ATOM 10291 C C . ASP B 1 658 ? -25.031 3.686 15.961 1 63.28 658 ASP B C 1
ATOM 10293 O O . ASP B 1 658 ? -24.906 2.52 15.586 1 63.28 658 ASP B O 1
ATOM 10297 N N . LEU B 1 659 ? -24.047 4.441 16.188 1 64.5 659 LEU B N 1
ATOM 10298 C CA . LEU B 1 659 ? -22.672 3.965 16.094 1 64.5 659 LEU B CA 1
ATOM 10299 C C . LEU B 1 659 ? -22.406 2.875 17.125 1 64.5 659 LEU B C 1
ATOM 10301 O O . LEU B 1 659 ? -21.766 1.867 16.828 1 64.5 659 LEU B O 1
ATOM 10305 N N . GLU B 1 660 ? -22.875 3.057 18.328 1 64.38 660 GLU B N 1
ATOM 10306 C CA . GLU B 1 660 ? -22.75 2.053 19.375 1 64.38 660 GLU B CA 1
ATOM 10307 C C . GLU B 1 660 ? -23.453 0.757 19 1 64.38 660 GLU B C 1
ATOM 10309 O O . GLU B 1 660 ? -22.922 -0.335 19.219 1 64.38 660 GLU B O 1
ATOM 10314 N N . TRP B 1 661 ? -24.531 0.854 18.453 1 58.75 661 TRP B N 1
ATOM 10315 C CA . TRP B 1 661 ? -25.281 -0.295 17.969 1 58.75 661 TRP B CA 1
ATOM 10316 C C . TRP B 1 661 ? -24.5 -1.042 16.891 1 58.75 661 TRP B C 1
ATOM 10318 O O . TRP B 1 661 ? -24.359 -2.268 16.953 1 58.75 661 TRP B O 1
ATOM 10328 N N . ALA B 1 662 ? -24.047 -0.254 16.062 1 59.78 662 ALA B N 1
ATOM 10329 C CA . ALA B 1 662 ? -23.328 -0.842 14.93 1 59.78 662 ALA B CA 1
ATOM 10330 C C . ALA B 1 662 ? -22.062 -1.562 15.391 1 59.78 662 ALA B C 1
ATOM 10332 O O . ALA B 1 662 ? -21.656 -2.559 14.789 1 59.78 662 ALA B O 1
ATOM 10333 N N . LEU B 1 663 ? -21.5 -1.055 16.469 1 61 663 LEU B N 1
ATOM 10334 C CA . LEU B 1 663 ? -20.281 -1.642 17 1 61 663 LEU B CA 1
ATOM 10335 C C . LEU B 1 663 ? -20.609 -2.717 18.031 1 61 663 LEU B C 1
ATOM 10337 O O . LEU B 1 663 ? -19.703 -3.324 18.609 1 61 663 LEU B O 1
ATOM 10341 N N . ASN B 1 664 ? -21.875 -3.078 18.172 1 53.53 664 ASN B N 1
ATOM 10342 C CA . ASN B 1 664 ? -22.359 -4.059 19.141 1 53.53 664 ASN B CA 1
ATOM 10343 C C . ASN B 1 664 ? -21.844 -3.781 20.547 1 53.53 664 ASN B C 1
ATOM 10345 O O . ASN B 1 664 ? -21.422 -4.703 21.25 1 53.53 664 ASN B O 1
ATOM 10349 N N . ILE B 1 665 ? -21.688 -2.611 20.906 1 46.91 665 ILE B N 1
ATOM 10350 C CA . ILE B 1 665 ? -21.328 -2.252 22.266 1 46.91 665 ILE B CA 1
ATOM 10351 C C . ILE B 1 665 ? -22.562 -2.273 23.156 1 46.91 665 ILE B C 1
ATOM 10353 O O . ILE B 1 665 ? -23.562 -1.629 22.844 1 46.91 665 ILE B O 1
ATOM 10357 N N . PRO B 1 666 ? -22.609 -3.248 24.172 1 39.31 666 PRO B N 1
ATOM 10358 C CA . PRO B 1 666 ? -23.797 -3.264 25.047 1 39.31 666 PRO B CA 1
ATOM 10359 C C . PRO B 1 666 ? -24.047 -1.923 25.734 1 39.31 666 PRO B C 1
ATOM 10361 O O . PRO B 1 666 ? -23.094 -1.18 26 1 39.31 666 PRO B O 1
ATOM 10364 N N . GLU B 1 667 ? -25.375 -1.501 25.844 1 39.28 667 GLU B N 1
ATOM 10365 C CA . GLU B 1 667 ? -25.781 -0.377 26.688 1 39.28 667 GLU B CA 1
ATOM 10366 C C . GLU B 1 667 ? -25.281 -0.557 28.125 1 39.28 667 GLU B C 1
ATOM 10368 O O . GLU B 1 667 ? -25.312 -1.662 28.656 1 39.28 667 GLU B O 1
#